Protein AF-A0A9N8H1B2-F1 (afdb_monomer)

Solvent-accessible surface area (backbone atoms only — not comparable to full-atom values): 50969 Å² total; per-residue (Å²): 136,89,80,89,84,84,81,86,82,78,91,89,82,91,74,93,82,87,76,90,69,51,58,67,57,31,48,57,51,44,46,71,74,45,97,59,49,72,87,73,62,52,70,80,64,40,52,79,67,37,38,49,48,55,55,42,52,51,38,49,47,43,42,77,52,65,53,62,36,88,89,74,76,40,64,62,52,51,68,57,53,35,50,29,53,55,44,52,54,53,48,51,35,70,77,45,45,83,39,84,91,28,72,90,45,79,64,67,46,71,71,53,57,51,49,47,37,56,49,32,32,58,44,36,27,62,73,64,73,48,82,52,51,64,73,63,60,41,33,42,59,45,52,34,28,67,61,76,46,85,82,65,51,89,66,63,96,82,68,88,57,99,76,51,56,67,66,56,49,65,76,52,23,42,50,60,50,25,52,54,34,51,76,70,65,37,35,59,64,40,35,56,51,45,50,22,25,62,32,32,30,54,38,35,34,58,49,60,42,31,60,85,54,47,40,62,39,88,83,63,43,31,41,36,31,59,47,45,41,79,90,76,72,40,71,33,60,30,47,46,53,73,34,65,80,45,60,69,69,8,57,38,32,27,47,43,48,18,21,44,78,66,38,53,39,49,66,61,70,76,41,59,68,48,81,85,38,74,47,30,60,46,64,43,30,61,52,55,81,40,65,86,48,53,48,67,54,36,25,48,50,47,21,48,58,58,39,73,76,47,60,78,92,54,33,74,29,50,34,28,52,7,32,25,44,4,38,48,50,56,35,75,64,31,93,83,37,51,71,68,27,49,33,33,32,43,56,56,88,78,94,47,79,66,54,63,58,47,73,70,40,74,71,44,37,45,25,43,39,30,49,76,27,59,43,88,49,30,86,57,76,54,56,69,49,55,58,64,65,39,45,70,43,94,48,75,93,68,30,44,59,75,84,38,50,59,43,31,49,56,57,41,30,53,77,64,47,68,51,53,35,85,91,79,15,78,38,34,66,49,51,50,35,18,52,27,41,43,38,28,44,37,49,62,47,35,78,73,58,40,70,82,30,70,68,49,45,48,51,26,51,12,32,30,73,28,69,77,20,98,39,64,65,58,18,46,54,46,41,45,52,48,6,53,52,43,44,50,50,39,44,60,64,47,68,57,84,66,82,64,85,71,85,81,61,67,63,59,62,56,45,52,55,52,48,51,53,48,48,52,51,50,51,56,45,54,51,48,50,49,52,50,50,50,52,51,49,53,54,50,52,53,50,53,51,49,53,54,48,54,54,50,49,52,53,50,52,52,49,52,52,51,52,50,52,50,51,51,52,53,52,51,49,61,55,58,78,64,64,82,88,83,88,83,88,87,90,84,92,85,85,88,86,90,83,86,86,85,82,79,82,89,88,86,86,88,86,86,83,83,88,82,91,90,84,91,83,89,82,89,82,89,79,89,81,89,84,82,88,89,84,88,86,86,88,87,90,85,86,80,88,87,84,87,84,81,88,87,90,80,88,87,87,89,86,90,78,86,86,88,89,86,80,86,84,90,79,78,90,78,70,75,58,64,61,56,58,51,59,64,66,56,74,74,70,81,76,73,89,63,92,69,53,51,66,61,49,42,53,49,52,56,49,52,40,50,78,67,58,52,76,82,46,66,48,92,50,70,52,45,58,52,48,23,48,50,48,31,50,75,77,54,79,53,53,69,93,47,37,68,34,40,38,54,38,51,42,55,54,60,19,55,38,44,61,64,56,48,50,48,34,78,74,40,56,67,93,81,32,64,67,36,41,56,50,51,54,49,39,55,50,50,56,53,47,56,51,51,77,72,43,67,76,95,68,76,71,85,58,95,84,63,80,54,44,56,50,48,48,14,63,54,43,66,75,67,66,40,65,64,56,47,68,74,41,43,56,57,77,85,50,91,82,71,86,47,18,76,64,54,79,55,58,60,70,55,49,57,55,48,77,66,42,97,82,46,95,88,118

Structure (mmCIF, N/CA/C/O backbone):
data_AF-A0A9N8H1B2-F1
#
_entry.id   AF-A0A9N8H1B2-F1
#
loop_
_atom_site.group_PDB
_atom_site.id
_atom_site.type_symbol
_atom_site.label_atom_id
_atom_site.label_alt_id
_atom_site.label_comp_id
_atom_site.label_asym_id
_atom_site.label_entity_id
_atom_site.label_seq_id
_atom_site.pdbx_PDB_ins_code
_atom_site.Cartn_x
_atom_site.Cartn_y
_atom_site.Cartn_z
_atom_site.occupancy
_atom_site.B_iso_or_equiv
_atom_site.auth_seq_id
_atom_site.auth_comp_id
_atom_site.auth_asym_id
_atom_site.auth_atom_id
_atom_site.pdbx_PDB_model_num
ATOM 1 N N . MET A 1 1 ? -23.765 -23.227 86.553 1.00 34.06 1 MET A N 1
ATOM 2 C CA . MET A 1 1 ? -24.134 -22.350 85.416 1.00 34.06 1 MET A CA 1
ATOM 3 C C . MET A 1 1 ? -23.977 -20.899 85.851 1.00 34.06 1 MET A C 1
ATOM 5 O O . MET A 1 1 ? -24.235 -20.661 87.026 1.00 34.06 1 MET A O 1
ATOM 9 N N . PRO A 1 2 ? -23.657 -19.951 84.951 1.00 39.94 2 PRO A N 1
ATOM 10 C CA . PRO A 1 2 ? -23.076 -20.122 83.613 1.00 39.94 2 PRO A CA 1
ATOM 11 C C . PRO A 1 2 ? -21.523 -19.983 83.625 1.00 39.94 2 PRO A C 1
ATOM 13 O O . PRO A 1 2 ? -20.992 -19.441 84.591 1.00 39.94 2 PRO A O 1
ATOM 16 N N . PRO A 1 3 ? -20.783 -20.491 82.614 1.00 45.81 3 PRO A N 1
ATOM 17 C CA . PRO A 1 3 ? -19.308 -20.498 82.612 1.00 45.81 3 PRO A CA 1
ATOM 18 C C . PRO A 1 3 ? -18.658 -19.894 81.340 1.00 45.81 3 PRO A C 1
ATOM 20 O O . PRO A 1 3 ? -19.357 -19.622 80.369 1.00 45.81 3 PRO A O 1
ATOM 23 N N . ASN A 1 4 ? -17.313 -19.885 81.303 1.00 31.20 4 ASN A N 1
ATOM 24 C CA . ASN A 1 4 ? -16.451 -19.895 80.096 1.00 31.20 4 ASN A CA 1
ATOM 25 C C . ASN A 1 4 ? -16.536 -18.653 79.159 1.00 31.20 4 ASN A C 1
ATOM 27 O O . ASN A 1 4 ? -17.455 -17.852 79.244 1.00 31.20 4 ASN A O 1
ATOM 31 N N . VAL A 1 5 ? -15.572 -18.360 78.272 1.00 30.78 5 VAL A N 1
ATOM 32 C CA . VAL A 1 5 ? -14.466 -19.153 77.683 1.00 30.78 5 VAL A CA 1
ATOM 33 C C . VAL A 1 5 ? -13.109 -18.439 77.850 1.00 30.78 5 VAL A C 1
ATOM 35 O O . VAL A 1 5 ? -13.044 -17.219 77.964 1.00 30.78 5 VAL A O 1
ATOM 38 N N . GLN A 1 6 ? -12.018 -19.211 77.879 1.00 30.09 6 GLN A N 1
ATOM 39 C CA . GLN A 1 6 ? -10.637 -18.731 78.025 1.00 30.09 6 GLN A CA 1
ATOM 40 C C . GLN A 1 6 ? -9.983 -18.315 76.687 1.00 30.09 6 GLN A C 1
ATOM 42 O O . GLN A 1 6 ? -10.408 -18.740 75.621 1.00 30.09 6 GLN A O 1
ATOM 47 N N . GLN A 1 7 ? -8.861 -17.589 76.795 1.00 28.14 7 GLN A N 1
ATOM 48 C CA . GLN A 1 7 ? -7.773 -17.475 75.803 1.00 28.14 7 GLN A CA 1
ATOM 49 C C . GLN A 1 7 ? -8.086 -16.850 74.424 1.00 28.14 7 GLN A C 1
ATOM 51 O O . GLN A 1 7 ? -8.522 -17.502 73.481 1.00 28.14 7 GLN A O 1
ATOM 56 N N . GLN A 1 8 ? -7.615 -15.609 74.251 1.00 32.97 8 GLN A N 1
ATOM 57 C CA . GLN A 1 8 ? -6.805 -15.299 73.062 1.00 32.97 8 GLN A CA 1
ATOM 58 C C . GLN A 1 8 ? -5.459 -16.047 73.167 1.00 32.97 8 GLN A C 1
ATOM 60 O O . GLN A 1 8 ? -5.020 -16.354 74.280 1.00 32.97 8 GLN A O 1
ATOM 65 N N . PRO A 1 9 ? -4.756 -16.271 72.044 1.00 34.06 9 PRO A N 1
ATOM 66 C CA . PRO A 1 9 ? -3.614 -15.379 71.822 1.00 34.06 9 PRO A CA 1
ATOM 67 C C . PRO A 1 9 ? -3.419 -14.897 70.371 1.00 34.06 9 PRO A C 1
ATOM 69 O O . PRO A 1 9 ? -3.592 -15.633 69.408 1.00 34.06 9 PRO A O 1
ATOM 72 N N . ASN A 1 10 ? -2.981 -13.641 70.267 1.00 25.81 10 ASN A N 1
ATOM 73 C CA . ASN A 1 10 ? -2.064 -13.061 69.277 1.00 25.81 10 ASN A CA 1
ATOM 74 C C . ASN A 1 10 ? -1.998 -13.635 67.844 1.00 25.81 10 ASN A C 1
ATOM 76 O O . ASN A 1 10 ? -1.335 -14.630 67.563 1.00 25.81 10 ASN A O 1
ATOM 80 N N . TRP A 1 11 ? -2.505 -12.830 66.905 1.00 30.84 11 TRP A N 1
ATOM 81 C CA . TRP A 1 11 ? -1.697 -12.178 65.859 1.00 30.84 11 TRP A CA 1
ATOM 82 C C . TRP A 1 11 ? -0.256 -12.701 65.640 1.00 30.84 11 TRP A C 1
ATOM 84 O O . TRP A 1 11 ? 0.581 -12.543 66.524 1.00 30.84 11 TRP A O 1
ATOM 94 N N . ILE A 1 12 ? 0.058 -13.147 64.410 1.00 29.94 12 ILE A N 1
ATOM 95 C CA . ILE A 1 12 ? 1.178 -12.683 63.541 1.00 29.94 12 ILE A CA 1
ATOM 96 C C . ILE A 1 12 ? 1.352 -13.647 62.344 1.00 29.94 12 ILE A C 1
ATOM 98 O O . ILE A 1 12 ? 1.910 -14.730 62.488 1.00 29.94 12 ILE A O 1
ATOM 102 N N . ARG A 1 13 ? 0.924 -13.235 61.137 1.00 26.48 13 ARG A N 1
ATOM 103 C CA . ARG A 1 13 ? 1.784 -12.893 59.970 1.00 26.48 13 ARG A CA 1
ATOM 104 C C . ARG A 1 13 ? 0.942 -12.614 58.719 1.00 26.48 13 ARG A C 1
ATOM 106 O O . ARG A 1 13 ? -0.141 -13.161 58.548 1.00 26.48 13 ARG A O 1
ATOM 113 N N . HIS A 1 14 ? 1.439 -11.733 57.852 1.00 38.72 14 HIS A N 1
ATOM 114 C CA . HIS A 1 14 ? 0.718 -11.296 56.655 1.00 38.72 14 HIS A CA 1
ATOM 115 C C . HIS A 1 14 ? 0.845 -12.291 55.493 1.00 38.72 14 HIS A C 1
ATOM 117 O O . HIS A 1 14 ? 1.953 -12.654 55.103 1.00 38.72 14 HIS A O 1
ATOM 123 N N . GLY A 1 15 ? -0.293 -12.627 54.884 1.00 25.06 15 GLY A N 1
ATOM 124 C CA . GLY A 1 15 ? -0.413 -13.123 53.510 1.00 25.06 15 GLY A CA 1
ATOM 125 C C . GLY A 1 15 ? -1.352 -12.201 52.720 1.00 25.06 15 GLY A C 1
ATOM 126 O O . GLY A 1 15 ? -2.245 -11.584 53.303 1.00 25.06 15 GLY A O 1
ATOM 127 N N . SER A 1 16 ? -1.140 -12.047 51.413 1.00 30.41 16 SER A N 1
ATOM 128 C CA . SER A 1 16 ? -1.886 -11.102 50.567 1.00 30.41 16 SER A CA 1
ATOM 129 C C . SER A 1 16 ? -3.365 -11.493 50.400 1.00 30.41 16 SER A C 1
ATOM 131 O O . SER A 1 16 ? -3.685 -12.511 49.794 1.00 30.41 16 SER A O 1
ATOM 133 N N . GLY A 1 17 ? -4.280 -10.671 50.928 1.00 31.50 17 GLY A N 1
ATOM 134 C CA . GLY A 1 17 ? -5.726 -10.948 50.935 1.00 31.50 17 GLY A CA 1
ATOM 135 C C . GLY A 1 17 ? -6.535 -10.336 49.776 1.00 31.50 17 GLY A C 1
ATOM 136 O O . GLY A 1 17 ? -5.986 -9.919 48.759 1.00 31.50 17 GLY A O 1
ATOM 137 N N . SER A 1 18 ? -7.855 -10.206 50.002 1.00 41.84 18 SER A N 1
ATOM 138 C CA . SER A 1 18 ? -8.884 -9.510 49.183 1.00 41.84 18 SER A CA 1
ATOM 139 C C . SER A 1 18 ? -9.698 -10.285 48.118 1.00 41.84 18 SER A C 1
ATOM 141 O O . SER A 1 18 ? -10.155 -9.697 47.140 1.00 41.84 18 SER A O 1
ATOM 143 N N . THR A 1 19 ? -10.017 -11.567 48.337 1.00 45.31 19 THR A N 1
ATOM 144 C CA . THR A 1 19 ? -11.093 -12.266 47.582 1.00 45.31 19 THR A CA 1
ATOM 145 C C . THR A 1 19 ? -12.466 -12.277 48.271 1.00 45.31 19 THR A C 1
ATOM 147 O O . THR A 1 19 ? -13.478 -12.266 47.578 1.00 45.31 19 THR A O 1
ATOM 150 N N . GLN A 1 20 ? -12.543 -12.261 49.607 1.00 50.50 20 GLN A N 1
ATOM 151 C CA . GLN A 1 20 ? -13.789 -12.577 50.340 1.00 50.50 20 GLN A CA 1
ATOM 152 C C . GLN A 1 20 ? -14.888 -11.488 50.356 1.00 50.50 20 GLN A C 1
ATOM 154 O O . GLN A 1 20 ? -16.023 -11.808 50.685 1.00 50.50 20 GLN A O 1
ATOM 159 N N . ASN A 1 21 ? -14.606 -10.238 49.962 1.00 69.38 21 ASN A N 1
ATOM 160 C CA . ASN A 1 21 ? -15.565 -9.114 50.062 1.00 69.38 21 ASN A CA 1
ATOM 161 C C . ASN A 1 21 ? -16.088 -8.585 48.707 1.00 69.38 21 ASN A C 1
ATOM 163 O O . ASN A 1 21 ? -16.615 -7.478 48.642 1.00 69.38 21 ASN A O 1
ATOM 167 N N . ILE A 1 22 ? -15.940 -9.336 47.609 1.00 86.69 22 ILE A N 1
ATOM 168 C CA . ILE A 1 22 ? -16.262 -8.833 46.257 1.00 86.69 22 ILE A CA 1
ATOM 169 C C . ILE A 1 22 ? -17.779 -8.769 45.993 1.00 86.69 22 ILE A C 1
ATOM 171 O O . ILE A 1 22 ? -18.259 -7.758 45.477 1.00 86.69 22 ILE A O 1
ATOM 175 N N . LEU A 1 23 ? -18.539 -9.812 46.355 1.00 90.31 23 LEU A N 1
ATOM 176 C CA . LEU A 1 23 ? -19.972 -9.913 46.035 1.00 90.31 23 LEU A CA 1
ATOM 177 C C . LEU A 1 23 ? -20.821 -8.768 46.635 1.00 90.31 23 LEU A C 1
ATOM 179 O O . LEU A 1 23 ? -21.550 -8.146 45.864 1.00 90.31 23 LEU A O 1
ATOM 183 N N . PRO A 1 24 ? -20.705 -8.389 47.929 1.00 92.56 24 PRO A N 1
ATOM 184 C CA . PRO A 1 24 ? -21.504 -7.291 48.484 1.00 92.56 24 PRO A CA 1
ATOM 185 C C . PRO A 1 24 ? -21.243 -5.946 47.791 1.00 92.56 24 PRO A C 1
ATOM 187 O O . PRO A 1 24 ? -22.174 -5.179 47.554 1.00 92.56 24 PRO A O 1
ATOM 190 N N . SER A 1 25 ? -19.991 -5.669 47.404 1.00 90.50 25 SER A N 1
ATOM 191 C CA . SER A 1 25 ? -19.640 -4.459 46.646 1.00 90.50 25 SER A CA 1
ATOM 192 C C . SER A 1 25 ? -20.222 -4.467 45.230 1.00 90.50 25 SER A C 1
ATOM 194 O O . SER A 1 25 ? -20.655 -3.427 44.735 1.00 90.50 25 SER A O 1
ATOM 196 N N . ALA A 1 26 ? -20.261 -5.636 44.584 1.00 92.31 26 ALA A N 1
ATOM 197 C CA . ALA A 1 26 ? -20.863 -5.800 43.267 1.00 92.31 26 ALA A CA 1
ATOM 198 C C . ALA A 1 26 ? -22.395 -5.633 43.316 1.00 92.31 26 ALA A C 1
ATOM 200 O O . ALA A 1 26 ? -22.948 -4.923 42.478 1.00 92.31 26 ALA A O 1
ATOM 201 N N . ILE A 1 27 ? -23.062 -6.200 44.330 1.00 95.25 27 ILE A N 1
ATOM 202 C CA . ILE A 1 27 ? -24.506 -6.037 44.578 1.00 95.25 27 ILE A CA 1
ATOM 203 C C . ILE A 1 27 ? -24.852 -4.568 44.851 1.00 95.25 27 ILE A C 1
ATOM 205 O O . ILE A 1 27 ? -25.755 -4.017 44.225 1.00 95.25 27 ILE A O 1
ATOM 209 N N . GLN A 1 28 ? -24.090 -3.886 45.714 1.00 93.38 28 GLN A N 1
ATOM 210 C CA . GLN A 1 28 ? -24.303 -2.463 45.997 1.00 93.38 28 GLN A CA 1
ATOM 211 C C . GLN A 1 28 ? -24.161 -1.594 44.733 1.00 93.38 28 GLN A C 1
ATOM 213 O O . GLN A 1 28 ? -24.918 -0.639 44.550 1.00 93.38 28 GLN A O 1
ATOM 218 N N . LEU A 1 29 ? -23.221 -1.926 43.839 1.00 92.00 29 LEU A N 1
ATOM 219 C CA . LEU A 1 29 ? -23.085 -1.244 42.551 1.00 92.00 29 LEU A CA 1
ATOM 220 C C . LEU A 1 29 ? -24.247 -1.566 41.596 1.00 92.00 29 LEU A C 1
ATOM 222 O O . LEU A 1 29 ? -24.738 -0.660 40.923 1.00 92.00 29 LEU A O 1
ATOM 226 N N . PHE A 1 30 ? -24.704 -2.820 41.554 1.00 95.38 30 PHE A N 1
ATOM 227 C CA . PHE A 1 30 ? -25.863 -3.242 40.763 1.00 95.38 30 PHE A CA 1
ATOM 228 C C . PHE A 1 30 ? -27.118 -2.467 41.173 1.00 95.38 30 PHE A C 1
ATOM 230 O O . PHE A 1 30 ? -27.703 -1.777 40.341 1.00 95.38 30 PHE A O 1
ATOM 237 N N . ASN A 1 31 ? -27.446 -2.460 42.466 1.00 95.06 31 ASN A N 1
ATOM 238 C CA . ASN A 1 31 ? -28.592 -1.740 43.032 1.00 95.06 31 ASN A CA 1
ATOM 239 C C . ASN A 1 31 ? -28.530 -0.217 42.821 1.00 95.06 31 ASN A C 1
ATOM 241 O O . ASN A 1 31 ? -29.560 0.451 42.844 1.00 95.06 31 ASN A O 1
ATOM 245 N N . ARG A 1 32 ? -27.332 0.350 42.620 1.00 92.81 32 ARG A N 1
ATOM 246 C CA . ARG A 1 32 ? -27.140 1.778 42.322 1.00 92.81 32 ARG A CA 1
ATOM 247 C C . ARG A 1 32 ? -27.320 2.120 40.838 1.00 92.81 32 ARG A C 1
ATOM 249 O O . ARG A 1 32 ? -27.633 3.267 40.526 1.00 92.81 32 ARG A O 1
ATOM 256 N N . LEU A 1 33 ? -27.068 1.176 39.930 1.00 91.12 33 LEU A N 1
ATOM 257 C CA . LEU A 1 33 ? -27.115 1.408 38.480 1.00 91.12 33 LEU A CA 1
ATOM 258 C C . LEU A 1 33 ? -28.386 0.860 37.817 1.00 91.12 33 LEU A C 1
ATOM 260 O O . LEU A 1 33 ? -28.828 1.421 36.813 1.00 91.12 33 LEU A O 1
ATOM 264 N N . MET A 1 34 ? -28.976 -0.209 38.348 1.00 93.38 34 MET A N 1
ATOM 265 C CA . MET A 1 34 ? -30.149 -0.885 37.788 1.00 93.38 34 MET A CA 1
ATOM 266 C C . MET A 1 34 ? -31.451 -0.384 38.424 1.00 93.38 34 MET A C 1
ATOM 268 O O . MET A 1 34 ? -31.458 0.132 39.535 1.00 93.38 34 MET A O 1
ATOM 272 N N . ALA A 1 35 ? -32.567 -0.522 37.703 1.00 87.50 35 ALA A N 1
ATOM 273 C CA . ALA A 1 35 ? -33.895 -0.135 38.200 1.00 87.50 35 ALA A CA 1
ATOM 274 C C . ALA A 1 35 ? -34.553 -1.210 39.094 1.00 87.50 35 ALA A C 1
ATOM 276 O O . ALA A 1 35 ? -35.557 -0.936 39.744 1.00 87.50 35 ALA A O 1
ATOM 277 N N . VAL A 1 36 ? -33.991 -2.422 39.112 1.00 89.50 36 VAL A N 1
ATOM 278 C CA . VAL A 1 36 ? -34.432 -3.568 39.918 1.00 89.50 36 VAL A CA 1
ATOM 279 C C . VAL A 1 36 ? -33.332 -3.874 40.931 1.00 89.50 36 VAL A C 1
ATOM 281 O O . VAL A 1 36 ? -32.156 -3.891 40.562 1.00 89.50 36 VAL A O 1
ATOM 284 N N . SER A 1 37 ? -33.696 -4.101 42.197 1.00 93.50 37 SER A N 1
ATOM 285 C CA . SER A 1 37 ? -32.732 -4.532 43.217 1.00 93.50 37 SER A CA 1
ATOM 286 C C . SER A 1 37 ? -32.387 -6.009 43.028 1.00 93.50 37 SER A C 1
ATOM 288 O O . SER A 1 37 ? -33.245 -6.833 42.715 1.00 93.50 37 SER A O 1
ATOM 290 N N . TYR A 1 38 ? -31.119 -6.339 43.229 1.00 94.00 38 TYR A N 1
ATOM 291 C CA . TYR A 1 38 ? -30.560 -7.673 43.060 1.00 94.00 38 TYR A CA 1
ATOM 292 C C . TYR A 1 38 ? -31.183 -8.701 44.017 1.00 94.00 38 TYR A C 1
ATOM 294 O O . TYR A 1 38 ? -31.412 -9.860 43.668 1.00 94.00 38 TYR A O 1
ATOM 302 N N . GLU A 1 39 ? -31.505 -8.267 45.234 1.00 92.94 39 GLU A N 1
ATOM 303 C CA . GLU A 1 39 ? -32.209 -9.050 46.247 1.00 92.94 39 GLU A CA 1
ATOM 304 C C . GLU A 1 39 ? -33.606 -9.451 45.755 1.00 92.94 39 GLU A C 1
ATOM 306 O O . GLU A 1 39 ? -34.021 -10.590 45.967 1.00 92.94 39 GLU A O 1
ATOM 311 N N . ASN A 1 40 ? -34.281 -8.554 45.031 1.00 92.88 40 ASN A N 1
ATOM 312 C CA . ASN A 1 40 ? -35.655 -8.715 44.554 1.00 92.88 40 ASN A CA 1
ATOM 313 C C . ASN A 1 40 ? -35.788 -9.461 43.212 1.00 92.88 40 ASN A C 1
ATOM 315 O O . ASN A 1 40 ? -36.915 -9.698 42.784 1.00 92.88 40 ASN A O 1
ATOM 319 N N . LEU A 1 41 ? -34.683 -9.833 42.550 1.00 92.44 41 LEU A N 1
ATOM 320 C CA . LEU A 1 41 ? -34.724 -10.612 41.305 1.00 92.44 41 LEU A CA 1
ATOM 321 C C . LEU A 1 41 ? -35.428 -11.963 41.516 1.00 92.44 41 LEU A C 1
ATOM 323 O O . LEU A 1 41 ? -35.093 -12.712 42.438 1.00 92.44 41 LEU A O 1
ATOM 327 N N . GLY A 1 42 ? -36.376 -12.283 40.636 1.00 91.94 42 GLY A N 1
ATOM 328 C CA . GLY A 1 42 ? -37.061 -13.569 40.560 1.00 91.94 42 GLY A CA 1
ATOM 329 C C . GLY A 1 42 ? -36.666 -14.385 39.327 1.00 91.94 42 GLY A C 1
ATOM 330 O O . GLY A 1 42 ? -35.867 -13.970 38.491 1.00 91.94 42 GLY A O 1
ATOM 331 N N . VAL A 1 43 ? -37.271 -15.569 39.183 1.00 87.88 43 VAL A N 1
ATOM 332 C CA . VAL A 1 43 ? -37.060 -16.447 38.012 1.00 87.88 43 VAL A CA 1
ATOM 333 C C . VAL A 1 43 ? -37.504 -15.766 36.709 1.00 87.88 43 VAL A C 1
ATOM 335 O O . VAL A 1 43 ? -36.832 -15.909 35.692 1.00 87.88 43 VAL A O 1
ATOM 338 N N . ALA A 1 44 ? -38.587 -14.982 36.751 1.00 86.94 44 ALA A N 1
ATOM 339 C CA . ALA A 1 44 ? -39.133 -14.280 35.587 1.00 86.94 44 ALA A CA 1
ATOM 340 C C . ALA A 1 44 ? -38.201 -13.181 35.037 1.00 86.94 44 ALA A C 1
ATOM 342 O O . ALA A 1 44 ? -38.182 -12.954 33.831 1.00 86.94 44 ALA A O 1
ATOM 343 N N . ASP A 1 45 ? -37.386 -12.542 35.885 1.00 87.62 45 ASP A N 1
ATOM 344 C CA . ASP A 1 45 ? -36.395 -11.533 35.465 1.00 87.62 45 ASP A CA 1
ATOM 345 C C . ASP A 1 45 ? -35.176 -12.153 34.755 1.00 87.62 45 ASP A C 1
ATOM 347 O O . ASP A 1 45 ? -34.329 -11.443 34.210 1.00 87.62 45 ASP A O 1
ATOM 351 N N . LEU A 1 46 ? -35.066 -13.485 34.789 1.00 88.62 46 LEU A N 1
ATOM 352 C CA . LEU A 1 46 ? -33.917 -14.259 34.326 1.00 88.62 46 LEU A CA 1
ATOM 353 C C . LEU A 1 46 ? -34.285 -15.290 33.244 1.00 88.62 46 LEU A C 1
ATOM 355 O O . LEU A 1 46 ? -33.405 -15.999 32.761 1.00 88.62 46 LEU A O 1
ATOM 359 N N . GLU A 1 47 ? -35.561 -15.395 32.858 1.00 84.75 47 GLU A N 1
ATOM 360 C CA . GLU A 1 47 ? -36.038 -16.421 31.927 1.00 84.75 47 GLU A CA 1
ATOM 361 C C . GLU A 1 47 ? -35.556 -16.168 30.483 1.00 84.75 47 GLU A C 1
ATOM 363 O O . GLU A 1 47 ? -35.688 -15.074 29.929 1.00 84.75 47 GLU A O 1
ATOM 368 N N . GLY A 1 48 ? -34.995 -17.203 29.849 1.00 83.69 48 GLY A N 1
ATOM 369 C CA . GLY A 1 48 ? -34.446 -17.116 28.493 1.00 83.69 48 GLY A CA 1
ATOM 370 C C . GLY A 1 48 ? -33.304 -16.100 28.379 1.00 83.69 48 GLY A C 1
ATOM 371 O O . GLY A 1 48 ? -32.364 -16.105 29.173 1.00 83.69 48 GLY A O 1
ATOM 372 N N . ASP A 1 49 ? -33.388 -15.215 27.384 1.00 86.06 49 ASP A N 1
ATOM 373 C CA . ASP A 1 49 ? -32.350 -14.215 27.102 1.00 86.06 49 ASP A CA 1
ATOM 374 C C . ASP A 1 49 ? -32.304 -13.078 28.155 1.00 86.06 49 ASP A C 1
ATOM 376 O O . ASP A 1 49 ? -31.356 -12.289 28.166 1.00 86.06 49 ASP A O 1
ATOM 380 N N . LEU A 1 50 ? -33.295 -12.979 29.058 1.00 86.75 50 LEU A N 1
ATOM 381 C CA . LEU A 1 50 ? -33.430 -11.859 30.003 1.00 86.75 50 LEU A CA 1
ATOM 382 C C . LEU A 1 50 ? -32.260 -11.755 30.985 1.00 86.75 50 LEU A C 1
ATOM 384 O O . LEU A 1 50 ? -31.779 -10.651 31.228 1.00 86.75 50 LEU A O 1
ATOM 388 N N . ALA A 1 51 ? -31.729 -12.875 31.484 1.00 87.94 51 ALA A N 1
ATOM 389 C CA . ALA A 1 51 ? -30.552 -12.847 32.353 1.00 87.94 51 ALA A CA 1
ATOM 390 C C . ALA A 1 51 ? -29.326 -12.253 31.634 1.00 87.94 51 ALA A C 1
ATOM 392 O O . ALA A 1 51 ? -28.615 -11.406 32.182 1.00 87.94 51 ALA A O 1
ATOM 393 N N . ILE A 1 52 ? -29.097 -12.668 30.383 1.00 89.56 52 ILE A N 1
ATOM 394 C CA . ILE A 1 52 ? -27.998 -12.176 29.541 1.00 89.56 52 ILE A CA 1
ATOM 395 C C . ILE A 1 52 ? -28.179 -10.677 29.286 1.00 89.56 52 ILE A C 1
ATOM 397 O O . ILE A 1 52 ? -27.222 -9.913 29.432 1.00 89.56 52 ILE A O 1
ATOM 401 N N . GLN A 1 53 ? -29.407 -10.244 28.984 1.00 89.62 53 GLN A N 1
ATOM 402 C CA . GLN A 1 53 ? -29.734 -8.832 28.816 1.00 89.62 53 GLN A CA 1
ATOM 403 C C . GLN A 1 53 ? -29.521 -8.028 30.109 1.00 89.62 53 GLN A C 1
ATOM 405 O O . GLN A 1 53 ? -28.914 -6.966 30.050 1.00 89.62 53 GLN A O 1
ATOM 410 N N . LEU A 1 54 ? -29.920 -8.537 31.278 1.00 93.75 54 LEU A N 1
ATOM 411 C CA . LEU A 1 54 ? -29.739 -7.877 32.577 1.00 93.75 54 LEU A CA 1
ATOM 412 C C . LEU A 1 54 ? -28.254 -7.595 32.878 1.00 93.75 54 LEU A C 1
ATOM 414 O O . LEU A 1 54 ? -27.890 -6.494 33.299 1.00 93.75 54 LEU A O 1
ATOM 418 N N . ILE A 1 55 ? -27.382 -8.574 32.616 1.00 95.00 55 ILE A N 1
ATOM 419 C CA . ILE A 1 55 ? -25.927 -8.438 32.780 1.00 95.00 55 ILE A CA 1
ATOM 420 C C . ILE A 1 55 ? -25.309 -7.546 31.688 1.00 95.00 55 ILE A C 1
ATOM 422 O O . ILE A 1 55 ? -24.381 -6.782 31.972 1.00 95.00 55 ILE A O 1
ATOM 426 N N . ALA A 1 56 ? -25.827 -7.588 30.457 1.00 90.06 56 ALA A N 1
ATOM 427 C CA . ALA A 1 56 ? -25.399 -6.699 29.379 1.00 90.06 56 ALA A CA 1
ATOM 428 C C . ALA A 1 56 ? -25.773 -5.233 29.661 1.00 90.06 56 ALA A C 1
ATOM 430 O O . ALA A 1 56 ? -24.908 -4.365 29.553 1.00 90.06 56 ALA A O 1
ATOM 431 N N . ASP A 1 57 ? -27.005 -4.960 30.092 1.00 93.06 57 ASP A N 1
ATOM 432 C CA . ASP A 1 57 ? -27.506 -3.629 30.446 1.00 93.06 57 ASP A CA 1
ATOM 433 C C . ASP A 1 57 ? -26.745 -3.049 31.646 1.00 93.06 57 ASP A C 1
ATOM 435 O O . ASP A 1 57 ? -26.362 -1.878 31.624 1.00 93.06 57 ASP A O 1
ATOM 439 N N . PHE A 1 58 ? -26.428 -3.866 32.658 1.00 94.00 58 PHE A N 1
ATOM 440 C CA . PHE A 1 58 ? -25.541 -3.463 33.754 1.00 94.00 58 PHE A CA 1
ATOM 441 C C . PHE A 1 58 ? -24.142 -3.073 33.242 1.00 94.00 58 PHE A C 1
ATOM 443 O O . PHE A 1 58 ? -23.627 -2.007 33.589 1.00 94.00 58 PHE A O 1
ATOM 450 N N . GLY A 1 59 ? -23.558 -3.873 32.342 1.00 90.19 59 GLY A N 1
ATOM 451 C CA . GLY A 1 59 ? -22.289 -3.555 31.679 1.00 90.19 59 GLY A CA 1
ATOM 452 C C . GLY A 1 59 ? -22.342 -2.280 30.823 1.00 90.19 59 GLY A C 1
ATOM 453 O O . GLY A 1 59 ? -21.398 -1.490 30.837 1.00 90.19 59 GLY A O 1
ATOM 454 N N . VAL A 1 60 ? -23.451 -2.031 30.120 1.00 88.06 60 VAL A N 1
ATOM 455 C CA . VAL A 1 60 ? -23.685 -0.803 29.340 1.00 88.06 60 VAL A CA 1
ATOM 456 C C . VAL A 1 60 ? -23.813 0.415 30.256 1.00 88.06 60 VAL A C 1
ATOM 458 O O . VAL A 1 60 ? -23.232 1.456 29.953 1.00 88.06 60 VAL A O 1
ATOM 461 N N . ARG A 1 61 ? -24.496 0.301 31.402 1.00 90.56 61 ARG A N 1
ATOM 462 C CA . ARG A 1 61 ? -24.604 1.394 32.386 1.00 90.56 61 ARG A CA 1
ATOM 463 C C . ARG A 1 61 ? -23.266 1.716 33.049 1.00 90.56 61 ARG A C 1
ATOM 465 O O . ARG A 1 61 ? -22.951 2.894 33.190 1.00 90.56 61 ARG A O 1
ATOM 472 N N . ILE A 1 62 ? -22.452 0.704 33.365 1.00 88.88 62 ILE A N 1
ATOM 473 C CA . ILE A 1 62 ? -21.061 0.888 33.815 1.00 88.88 62 ILE A CA 1
ATOM 474 C C . ILE A 1 62 ? -20.238 1.664 32.774 1.00 88.88 62 ILE A C 1
ATOM 476 O O . ILE A 1 62 ? -19.450 2.527 33.142 1.00 88.88 62 ILE A O 1
ATOM 480 N N . VAL A 1 63 ? -20.415 1.381 31.481 1.00 81.44 63 VAL A N 1
ATOM 481 C CA . VAL A 1 63 ? -19.698 2.077 30.397 1.00 81.44 63 VAL A CA 1
ATOM 482 C C . VAL A 1 63 ? -20.203 3.504 30.182 1.00 81.44 63 VAL A C 1
ATOM 484 O O . VAL A 1 63 ? -19.396 4.402 29.963 1.00 81.44 63 VAL A O 1
ATOM 487 N N . GLY A 1 64 ? -21.521 3.716 30.216 1.00 82.38 64 GLY A N 1
ATOM 488 C CA . GLY A 1 64 ? -22.139 5.024 29.980 1.00 82.38 64 GLY A CA 1
ATOM 489 C C . GLY A 1 64 ? -21.981 6.006 31.144 1.00 82.38 64 GLY A C 1
ATOM 490 O O . GLY A 1 64 ? -22.022 7.214 30.928 1.00 82.38 64 GLY A O 1
ATOM 491 N N . ASN A 1 65 ? -21.784 5.505 32.365 1.00 84.75 65 ASN A N 1
ATOM 492 C CA . ASN A 1 65 ? -21.483 6.310 33.545 1.00 84.75 65 ASN A CA 1
ATOM 493 C C . ASN A 1 65 ? -20.472 5.569 34.446 1.00 84.75 65 ASN A C 1
ATOM 495 O O . ASN A 1 65 ? -20.888 4.892 35.394 1.00 84.75 65 ASN A O 1
ATOM 499 N N . PRO A 1 66 ? -19.157 5.660 34.145 1.00 83.81 66 PRO A N 1
ATOM 500 C CA . PRO A 1 66 ? -18.101 4.964 34.876 1.00 83.81 66 PRO A CA 1
ATOM 501 C C . PRO A 1 66 ? -18.173 5.207 36.391 1.00 83.81 66 PRO A C 1
ATOM 503 O O . PRO A 1 66 ? -17.934 6.327 36.853 1.00 83.81 66 PRO A O 1
ATOM 506 N N . PRO A 1 67 ? -18.502 4.182 37.197 1.00 84.75 67 PRO A N 1
ATOM 507 C CA . PRO A 1 67 ? -18.771 4.386 38.610 1.00 84.75 67 PRO A CA 1
ATOM 508 C C . PRO A 1 67 ? -17.496 4.764 39.365 1.00 84.75 67 PRO A C 1
ATOM 510 O O . PRO A 1 67 ? -16.424 4.194 39.152 1.00 84.75 67 PRO A O 1
ATOM 513 N N . ILE A 1 68 ? -17.631 5.721 40.282 1.00 84.88 68 ILE A N 1
ATOM 514 C CA . ILE A 1 68 ? -16.542 6.223 41.124 1.00 84.88 68 ILE A CA 1
ATOM 515 C C . ILE A 1 68 ? -16.502 5.427 42.431 1.00 84.88 68 ILE A C 1
ATOM 517 O O . ILE A 1 68 ? -17.521 5.282 43.113 1.00 84.88 68 ILE A O 1
ATOM 521 N N . SER A 1 69 ? -15.316 4.933 42.784 1.00 80.69 69 SER A N 1
ATOM 522 C CA . SER A 1 69 ? -15.043 4.270 44.057 1.00 80.69 69 SER A CA 1
ATOM 523 C C . SER A 1 69 ? -15.113 5.277 45.213 1.00 80.69 69 SER A C 1
ATOM 525 O O . SER A 1 69 ? -14.383 6.275 45.188 1.00 80.69 69 SER A O 1
ATOM 527 N N . PRO A 1 70 ? -15.927 5.028 46.257 1.00 74.81 70 PRO A N 1
ATOM 528 C CA . PRO A 1 70 ? -16.103 5.968 47.363 1.00 74.81 70 PRO A CA 1
ATOM 529 C C . PRO A 1 70 ? -14.858 6.105 48.252 1.00 74.81 70 PRO A C 1
ATOM 531 O O . PRO A 1 70 ? -14.735 7.097 48.959 1.00 74.81 70 PRO A O 1
ATOM 534 N N . SER A 1 71 ? -13.927 5.142 48.221 1.00 79.06 71 SER A N 1
ATOM 535 C CA . SER A 1 71 ? -12.709 5.166 49.046 1.00 79.06 71 SER A CA 1
ATOM 536 C C . SER A 1 71 ? -11.530 5.903 48.406 1.00 79.06 71 SER A C 1
ATOM 538 O O . SER A 1 71 ? -10.666 6.400 49.121 1.00 79.06 71 SER A O 1
ATOM 540 N N . SER A 1 72 ? -11.472 5.974 47.072 1.00 79.56 72 SER A N 1
ATOM 541 C CA . SER A 1 72 ? -10.369 6.610 46.332 1.00 79.56 72 SER A CA 1
ATOM 542 C C . SER A 1 72 ? -10.785 7.851 45.542 1.00 79.56 72 SER A C 1
ATOM 544 O O . SER A 1 72 ? -9.920 8.526 44.987 1.00 79.56 72 SER A O 1
ATOM 546 N N . ASN A 1 73 ? -12.092 8.132 45.456 1.00 81.81 73 ASN A N 1
ATOM 547 C CA . ASN A 1 73 ? -12.697 9.161 44.605 1.00 81.81 73 ASN A CA 1
ATOM 548 C C . ASN A 1 73 ? -12.202 9.117 43.141 1.00 81.81 73 ASN A C 1
ATOM 550 O O . ASN A 1 73 ? -12.041 10.140 42.478 1.00 81.81 73 ASN A O 1
ATOM 554 N N . ARG A 1 74 ? -11.927 7.905 42.641 1.00 78.38 74 ARG A N 1
ATOM 555 C CA . ARG A 1 74 ? -11.524 7.618 41.257 1.00 78.38 74 ARG A CA 1
ATOM 556 C C . ARG A 1 74 ? -12.463 6.572 40.647 1.00 78.38 74 ARG A C 1
ATOM 558 O O . ARG A 1 74 ? -13.006 5.760 41.400 1.00 78.38 74 ARG A O 1
ATOM 565 N N . PRO A 1 75 ? -12.648 6.549 39.317 1.00 81.44 75 PRO A N 1
ATOM 566 C CA . PRO A 1 75 ? -13.370 5.477 38.638 1.00 81.44 75 PRO A CA 1
ATOM 567 C C . PRO A 1 75 ? -12.842 4.087 39.019 1.00 81.44 75 PRO A C 1
ATOM 569 O O . PRO A 1 75 ? -11.639 3.913 39.225 1.00 81.44 75 PRO A O 1
ATOM 572 N N . TYR A 1 76 ? -13.721 3.087 39.100 1.00 80.81 76 TYR A N 1
ATOM 573 C CA . TYR A 1 76 ? -13.286 1.704 39.304 1.00 80.81 76 TYR A CA 1
ATOM 574 C C . TYR A 1 76 ? -12.466 1.202 38.102 1.00 80.81 76 TYR A C 1
ATOM 576 O O . TYR A 1 76 ? -12.874 1.336 36.945 1.00 80.81 76 TYR A O 1
ATOM 584 N N . ALA A 1 77 ? -11.331 0.558 38.388 1.00 82.38 77 ALA A N 1
ATOM 585 C CA . ALA A 1 77 ? -10.500 -0.095 37.381 1.00 82.38 77 ALA A CA 1
ATOM 586 C C . ALA A 1 77 ? -11.298 -1.146 36.587 1.00 82.38 77 ALA A C 1
ATOM 588 O O . ALA A 1 77 ? -12.127 -1.878 37.142 1.00 82.38 77 ALA A O 1
ATOM 589 N N . ALA A 1 78 ? -11.010 -1.274 35.288 1.00 82.50 78 ALA A N 1
ATOM 590 C CA . ALA A 1 78 ? -11.724 -2.195 34.398 1.00 82.50 78 ALA A CA 1
ATOM 591 C C . ALA A 1 78 ? -11.620 -3.670 34.843 1.00 82.50 78 ALA A C 1
ATOM 593 O O . ALA A 1 78 ? -12.541 -4.454 34.617 1.00 82.50 78 ALA A O 1
ATOM 594 N N . SER A 1 79 ? -10.530 -4.039 35.524 1.00 85.25 79 SER A N 1
ATOM 595 C CA . SER A 1 79 ? -10.323 -5.356 36.141 1.00 85.25 79 SER A CA 1
ATOM 596 C C . SER A 1 79 ? -11.254 -5.610 37.336 1.00 85.25 79 SER A C 1
ATOM 598 O O . SER A 1 79 ? -11.789 -6.710 37.467 1.00 85.25 79 SER A O 1
ATOM 600 N N . THR A 1 80 ? -11.502 -4.600 38.174 1.00 88.25 80 THR A N 1
ATOM 601 C CA . THR A 1 80 ? -12.454 -4.669 39.295 1.00 88.25 80 THR A CA 1
ATOM 602 C C . THR A 1 80 ? -13.888 -4.765 38.788 1.00 88.25 80 THR A C 1
ATOM 604 O O . THR A 1 80 ? -14.634 -5.631 39.234 1.00 88.25 80 THR A O 1
ATOM 607 N N . LEU A 1 81 ? -14.254 -3.947 37.796 1.00 89.25 81 LEU A N 1
ATOM 608 C CA . LEU A 1 81 ? -15.580 -3.996 37.172 1.00 89.25 81 LEU A CA 1
ATOM 609 C C . LEU A 1 81 ? -15.829 -5.340 36.480 1.00 89.25 81 LEU A C 1
ATOM 611 O O . LEU A 1 81 ? -16.897 -5.927 36.648 1.00 89.25 81 LEU A O 1
ATOM 615 N N . LYS A 1 82 ? -14.825 -5.878 35.771 1.00 91.25 82 LYS A N 1
ATOM 616 C CA . LYS A 1 82 ? -14.876 -7.238 35.225 1.00 91.25 82 LYS A CA 1
ATOM 617 C C . LYS A 1 82 ? -15.152 -8.270 36.334 1.00 91.25 82 LYS A C 1
ATOM 619 O O . LYS A 1 82 ? -16.107 -9.030 36.201 1.00 91.25 82 LYS A O 1
ATOM 624 N N . LYS A 1 83 ? -14.391 -8.248 37.438 1.00 92.12 83 LYS A N 1
ATOM 625 C CA . LYS A 1 83 ? -14.611 -9.151 38.584 1.00 92.12 83 LYS A CA 1
ATOM 626 C C . LYS A 1 83 ? -16.008 -9.011 39.191 1.00 92.12 83 LYS A C 1
ATOM 628 O O . LYS A 1 83 ? -16.581 -10.021 39.581 1.00 92.12 83 LYS A O 1
ATOM 633 N N . TYR A 1 84 ? -16.564 -7.801 39.277 1.00 93.88 84 TYR A N 1
ATOM 634 C CA . TYR A 1 84 ? -17.922 -7.586 39.794 1.00 93.88 84 TYR A CA 1
ATOM 635 C C . TYR A 1 84 ? -18.971 -8.264 38.901 1.00 93.88 84 TYR A C 1
ATOM 637 O O . TYR A 1 84 ? -19.806 -9.005 39.410 1.00 93.88 84 TYR A O 1
ATOM 645 N N . VAL A 1 85 ? -18.883 -8.097 37.577 1.00 93.94 85 VAL A N 1
ATOM 646 C CA . VAL A 1 85 ? -19.788 -8.763 36.623 1.00 93.94 85 VAL A CA 1
ATOM 647 C C . VAL A 1 85 ? -19.627 -10.289 36.640 1.00 93.94 85 VAL A C 1
ATOM 649 O O . VAL A 1 85 ? -20.627 -11.000 36.650 1.00 93.94 85 VAL A O 1
ATOM 652 N N . GLU A 1 86 ? -18.396 -1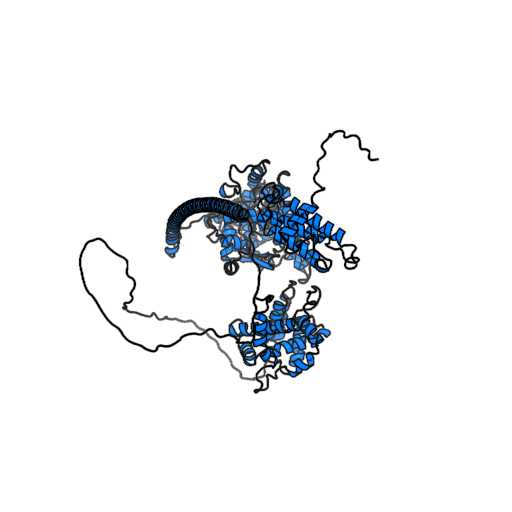0.809 36.697 1.00 94.19 86 GLU A N 1
ATOM 653 C CA . GLU A 1 86 ? -18.148 -12.256 36.825 1.00 94.19 86 GLU A CA 1
ATOM 654 C C . GLU A 1 86 ? -18.706 -12.826 38.139 1.00 94.19 86 GLU A C 1
ATOM 656 O O . GLU A 1 86 ? -19.278 -13.914 38.141 1.00 94.19 86 GLU A O 1
ATOM 661 N N . THR A 1 87 ? -18.585 -12.079 39.242 1.00 94.88 87 THR A N 1
ATOM 662 C CA . THR A 1 87 ? -19.076 -12.487 40.569 1.00 94.88 87 THR A CA 1
ATOM 663 C C . THR A 1 87 ? -20.604 -12.497 40.624 1.00 94.88 87 THR A C 1
ATOM 665 O O . THR A 1 87 ? -21.180 -13.469 41.101 1.00 94.88 87 THR A O 1
ATOM 668 N N . LEU A 1 88 ? -21.268 -11.468 40.084 1.00 95.38 88 LEU A N 1
ATOM 669 C CA . LEU A 1 88 ? -22.734 -11.411 39.999 1.00 95.38 88 LEU A CA 1
ATOM 670 C C . LEU A 1 88 ? -23.288 -12.511 39.086 1.00 95.38 88 LEU A C 1
ATOM 672 O O . LEU A 1 88 ? -24.262 -13.165 39.436 1.00 95.38 88 LEU A O 1
ATOM 676 N N . ALA A 1 89 ? -22.650 -12.773 37.940 1.00 94.69 89 ALA A N 1
ATOM 677 C CA . ALA A 1 89 ? -23.081 -13.856 37.059 1.00 94.69 89 ALA A CA 1
ATOM 678 C C . ALA A 1 89 ? -22.949 -15.239 37.727 1.00 94.69 89 ALA A C 1
ATOM 680 O O . ALA A 1 89 ? -23.839 -16.076 37.585 1.00 94.69 89 ALA A O 1
ATOM 681 N N . LEU A 1 90 ? -21.870 -15.473 38.483 1.00 94.62 90 LEU A N 1
ATOM 682 C CA . LEU A 1 90 ? -21.676 -16.706 39.252 1.00 94.62 90 LEU A CA 1
ATOM 683 C C . LEU A 1 90 ? -22.694 -16.850 40.397 1.00 94.62 90 LEU A C 1
ATOM 685 O O . LEU A 1 90 ? -23.216 -17.944 40.616 1.00 94.62 90 LEU A O 1
ATOM 689 N N . ASP A 1 91 ? -23.001 -15.764 41.104 1.00 95.38 91 ASP A N 1
ATOM 690 C CA . ASP A 1 91 ? -23.983 -15.766 42.191 1.00 95.38 91 ASP A CA 1
ATOM 691 C C . ASP A 1 91 ? -25.413 -15.992 41.669 1.00 95.38 91 ASP A C 1
ATOM 693 O O . ASP A 1 91 ? -26.100 -16.878 42.171 1.00 95.38 91 ASP A O 1
ATOM 697 N N . LEU A 1 92 ? -25.824 -15.333 40.576 1.00 94.81 92 LEU A N 1
ATOM 698 C CA . LEU A 1 92 ? -27.106 -15.611 39.909 1.00 94.81 92 LEU A CA 1
ATOM 699 C C . LEU A 1 92 ? -27.221 -17.080 39.467 1.00 94.81 92 LEU A C 1
ATOM 701 O O . LEU A 1 92 ? -28.249 -17.714 39.711 1.00 94.81 92 LEU A O 1
ATOM 705 N N . ARG A 1 93 ? -26.164 -17.668 38.887 1.00 94.31 93 ARG A N 1
ATOM 706 C CA . ARG A 1 93 ? -26.150 -19.113 38.588 1.00 94.31 93 ARG A CA 1
ATOM 707 C C . ARG A 1 93 ? -26.300 -19.976 39.836 1.00 94.31 93 ARG A C 1
ATOM 709 O O . ARG A 1 93 ? -27.009 -20.974 39.788 1.00 94.31 93 ARG A O 1
ATOM 716 N N . THR A 1 94 ? -25.660 -19.600 40.938 1.00 93.94 94 THR A N 1
ATOM 717 C CA . THR A 1 94 ? -25.713 -20.357 42.199 1.00 93.94 94 THR A CA 1
ATOM 718 C C . THR A 1 94 ? -27.093 -20.256 42.859 1.00 93.94 94 THR A C 1
ATOM 720 O O . THR A 1 94 ? -27.603 -21.245 43.378 1.00 93.94 94 THR A O 1
ATOM 723 N N . ARG A 1 95 ? -27.726 -19.079 42.791 1.00 93.56 95 ARG A N 1
ATOM 724 C CA . ARG A 1 95 ? -29.030 -18.771 43.393 1.00 93.56 95 ARG A CA 1
ATOM 725 C C . ARG A 1 95 ? -30.221 -19.318 42.596 1.00 93.56 95 ARG A C 1
ATOM 727 O O . ARG A 1 95 ? -31.237 -19.656 43.201 1.00 93.56 95 ARG A O 1
ATOM 734 N N . PHE A 1 96 ? -30.112 -19.408 41.267 1.00 93.31 96 PHE A N 1
ATOM 735 C CA . PHE A 1 96 ? -31.233 -19.782 40.392 1.00 93.31 96 PHE A CA 1
ATOM 736 C C . PHE A 1 96 ? -31.004 -21.032 39.531 1.00 93.31 96 PHE A C 1
ATOM 738 O O . PHE A 1 96 ? -31.984 -21.626 39.099 1.00 93.31 96 PHE A O 1
ATOM 745 N N . GLY A 1 97 ? -29.769 -21.487 39.296 1.00 88.25 97 GLY A N 1
ATOM 746 C CA . GLY A 1 97 ? -29.473 -22.580 38.352 1.00 88.25 97 GLY A CA 1
ATOM 747 C C . GLY A 1 97 ? -30.075 -23.951 38.699 1.00 88.25 97 GLY A C 1
ATOM 748 O O . GLY A 1 97 ? -30.149 -24.819 37.836 1.00 88.25 97 GLY A O 1
ATOM 749 N N . THR A 1 98 ? -30.540 -24.148 39.936 1.00 90.62 98 THR A N 1
ATOM 750 C CA . THR A 1 98 ? -31.262 -25.354 40.385 1.00 90.62 98 THR A CA 1
ATOM 751 C C . THR A 1 98 ? -32.784 -25.270 40.206 1.00 90.62 98 THR A C 1
ATOM 753 O O . THR A 1 98 ? -33.480 -26.258 40.439 1.00 90.62 98 THR A O 1
ATOM 756 N N . GLN A 1 99 ? -33.326 -24.116 39.801 1.00 90.44 99 GLN A N 1
ATOM 757 C CA . GLN A 1 99 ? -34.761 -23.933 39.568 1.00 90.44 99 GLN A CA 1
ATOM 758 C C . GLN A 1 99 ? -35.220 -24.708 38.316 1.00 90.44 99 GLN A C 1
ATOM 760 O O . GLN A 1 99 ? -34.484 -24.743 37.325 1.00 90.44 99 GLN A O 1
ATOM 765 N N . PRO A 1 100 ? -36.458 -25.249 38.283 1.00 87.44 100 PRO A N 1
ATOM 766 C CA . PRO A 1 100 ? -36.960 -26.044 37.156 1.00 87.44 100 PRO A CA 1
ATOM 767 C C . PRO A 1 100 ? -36.851 -25.373 35.777 1.00 87.44 100 PRO A C 1
ATOM 769 O O . PRO A 1 100 ? -36.640 -26.063 34.782 1.00 87.44 100 PRO A O 1
ATOM 772 N N . ALA A 1 101 ? -36.939 -24.039 35.720 1.00 81.94 101 ALA A N 1
ATOM 773 C CA . ALA A 1 101 ? -36.804 -23.253 34.491 1.00 81.94 101 ALA A CA 1
ATOM 774 C C . ALA A 1 101 ? -35.407 -23.340 33.835 1.00 81.94 101 ALA A C 1
ATOM 776 O O . ALA A 1 101 ? -35.292 -23.149 32.626 1.00 81.94 101 ALA A O 1
ATOM 777 N N . PHE A 1 102 ? -34.355 -23.647 34.605 1.00 86.75 102 PHE A N 1
ATOM 778 C CA . PHE A 1 102 ? -32.960 -23.610 34.144 1.00 86.75 102 PHE A CA 1
ATOM 779 C C . PHE A 1 102 ? -32.273 -24.985 34.111 1.00 86.75 102 PHE A C 1
ATOM 781 O O . PHE A 1 102 ? -31.164 -25.093 33.597 1.00 86.75 102 PHE A O 1
ATOM 788 N N . LEU A 1 103 ? -32.937 -26.065 34.547 1.00 83.25 103 LEU A N 1
ATOM 789 C CA . LEU A 1 103 ? -32.367 -27.428 34.554 1.00 83.25 103 LEU A CA 1
ATOM 790 C C . LEU A 1 103 ? -31.862 -27.923 33.181 1.00 83.25 103 LEU A C 1
ATOM 792 O O . LEU A 1 103 ? -31.033 -28.826 33.130 1.00 83.25 103 LEU A O 1
ATOM 796 N N . ASN A 1 104 ? -32.353 -27.343 32.079 1.00 82.44 104 ASN A N 1
ATOM 797 C CA . ASN A 1 104 ? -31.973 -27.694 30.705 1.00 82.44 104 ASN A CA 1
ATOM 798 C C . ASN A 1 104 ? -31.296 -26.539 29.930 1.00 82.44 104 ASN A C 1
ATOM 800 O O . ASN A 1 104 ? -31.120 -26.647 28.717 1.00 82.44 104 ASN A O 1
ATOM 804 N N . VAL A 1 105 ? -30.952 -25.421 30.587 1.00 82.12 105 VAL A N 1
ATOM 805 C CA . VAL A 1 105 ? -30.408 -24.208 29.942 1.00 82.12 105 VAL A CA 1
ATOM 806 C C . VAL A 1 105 ? -29.317 -23.593 30.825 1.00 82.12 105 VAL A C 1
ATOM 808 O O . VAL A 1 105 ? -29.594 -23.209 31.957 1.00 82.12 105 VAL A O 1
ATOM 811 N N . GLU A 1 106 ? -28.083 -23.451 30.319 1.00 85.25 106 GLU A N 1
ATOM 812 C CA . GLU A 1 106 ? -27.004 -22.777 31.065 1.00 85.25 106 GLU A CA 1
ATOM 813 C C . GLU A 1 106 ? -27.366 -21.300 31.290 1.00 85.25 106 GLU A C 1
ATOM 815 O O . GLU A 1 106 ? -27.254 -20.468 30.390 1.00 85.25 106 GLU A O 1
ATOM 820 N N . LEU A 1 107 ? -27.794 -20.969 32.510 1.00 86.94 107 LEU A N 1
ATOM 821 C CA . LEU A 1 107 ? -28.049 -19.595 32.922 1.00 86.94 107 LEU A CA 1
ATOM 822 C C . LEU A 1 107 ? -26.747 -18.779 32.819 1.00 86.94 107 LEU A C 1
ATOM 824 O O . LEU A 1 107 ? -25.738 -19.124 33.433 1.00 86.94 107 LEU A O 1
ATOM 828 N N . LEU A 1 108 ? -26.773 -17.681 32.054 1.00 88.56 108 LEU A N 1
ATOM 829 C CA . LEU A 1 108 ? -25.622 -16.796 31.801 1.00 88.56 108 LEU A CA 1
ATOM 830 C C . LEU A 1 108 ? -24.365 -17.528 31.275 1.00 88.56 108 LEU A C 1
ATOM 832 O O . LEU A 1 108 ? -23.382 -17.624 32.018 1.00 88.56 108 LEU A O 1
ATOM 836 N N . PRO A 1 109 ? -24.327 -18.011 30.018 1.00 90.44 109 PRO A N 1
ATOM 837 C CA . PRO A 1 109 ? -23.214 -18.816 29.509 1.00 90.44 109 PRO A CA 1
ATOM 838 C C . PRO A 1 109 ? -21.825 -18.170 29.645 1.00 90.44 109 PRO A C 1
ATOM 840 O O . PRO A 1 109 ? -21.638 -16.970 29.409 1.00 90.44 109 PRO A O 1
ATOM 843 N N . HIS A 1 110 ? -20.809 -18.955 30.026 1.00 90.19 110 HIS A N 1
ATOM 844 C CA . HIS A 1 110 ? -19.462 -18.425 30.326 1.00 90.19 110 HIS A CA 1
ATOM 845 C C . HIS A 1 110 ? -18.805 -17.646 29.171 1.00 90.19 110 HIS A C 1
ATOM 847 O O . HIS A 1 110 ? -18.080 -16.676 29.411 1.00 90.19 110 HIS A O 1
ATOM 853 N N . ASN A 1 111 ? -19.028 -18.053 27.923 1.00 88.25 111 ASN A N 1
ATOM 854 C CA . ASN A 1 111 ? -18.550 -17.364 26.720 1.00 88.25 111 ASN A CA 1
ATOM 855 C C . ASN A 1 111 ? -19.191 -15.974 26.548 1.00 88.25 111 ASN A C 1
ATOM 857 O O . ASN A 1 111 ? -18.526 -15.037 26.097 1.00 88.25 111 ASN A O 1
ATOM 861 N N . GLU A 1 112 ? -20.454 -15.815 26.939 1.00 90.06 112 GLU A N 1
ATOM 862 C CA . GLU A 1 112 ? -21.188 -14.555 26.810 1.00 90.06 112 GLU A CA 1
ATOM 863 C C . GLU A 1 112 ? -20.824 -13.577 27.924 1.00 90.06 112 GLU A C 1
ATOM 865 O O . GLU A 1 112 ? -20.485 -12.432 27.630 1.00 90.06 112 GLU A O 1
ATOM 870 N N . VAL A 1 113 ? -20.719 -14.036 29.177 1.00 90.69 113 VAL A N 1
ATOM 871 C CA . VAL A 1 113 ? -20.203 -13.216 30.294 1.00 90.69 113 VAL A CA 1
ATOM 872 C C . VAL A 1 113 ? -18.770 -12.734 30.011 1.00 90.69 113 VAL A C 1
ATOM 874 O O . VAL A 1 113 ? -18.442 -11.564 30.233 1.00 90.69 113 VAL A O 1
ATOM 877 N N . ASN A 1 114 ? -17.916 -13.586 29.430 1.00 89.06 114 ASN A N 1
ATOM 878 C CA . ASN A 1 114 ? -16.586 -13.179 28.958 1.00 89.06 114 ASN A CA 1
ATOM 879 C C . ASN A 1 114 ? -16.645 -12.148 27.816 1.00 89.06 114 ASN A C 1
ATOM 881 O O . ASN A 1 114 ? -15.805 -11.251 27.754 1.00 89.06 114 ASN A O 1
ATOM 885 N N . THR A 1 115 ? -17.636 -12.234 26.926 1.00 87.44 115 THR A N 1
ATOM 886 C CA . THR A 1 115 ? -17.819 -11.277 25.823 1.00 87.44 115 THR A CA 1
ATOM 887 C C . THR A 1 115 ? -18.313 -9.920 26.333 1.00 87.44 115 THR A C 1
ATOM 889 O O . THR A 1 115 ? -17.749 -8.887 25.960 1.00 87.44 115 THR A O 1
ATOM 892 N N . ILE A 1 116 ? -19.299 -9.908 27.236 1.00 87.56 116 ILE A N 1
ATOM 893 C CA . ILE A 1 116 ? -19.822 -8.703 27.895 1.00 87.56 116 ILE A CA 1
ATOM 894 C C . ILE A 1 116 ? -18.700 -8.010 28.673 1.00 87.56 116 ILE A C 1
ATOM 896 O O . ILE A 1 116 ? -18.418 -6.838 28.422 1.00 87.56 116 ILE A O 1
ATOM 900 N N . THR A 1 117 ? -17.980 -8.730 29.541 1.00 91.06 117 THR A N 1
ATOM 901 C CA . THR A 1 117 ? -16.879 -8.144 30.328 1.00 91.06 117 THR A CA 1
ATOM 902 C C . THR A 1 117 ? -15.717 -7.656 29.465 1.00 91.06 117 THR A C 1
ATOM 904 O O . THR A 1 117 ? -15.176 -6.583 29.732 1.00 91.06 117 THR A O 1
ATOM 907 N N . ALA A 1 118 ? -15.358 -8.368 28.391 1.00 85.12 118 ALA A N 1
ATOM 908 C CA . ALA A 1 118 ? -14.323 -7.917 27.461 1.00 85.12 118 ALA A CA 1
ATOM 909 C C . ALA A 1 118 ? -14.737 -6.675 26.653 1.00 85.12 118 ALA A C 1
ATOM 911 O O . ALA A 1 118 ? -13.869 -5.899 26.253 1.00 85.12 118 ALA A O 1
ATOM 912 N N . ASN A 1 119 ? -16.029 -6.475 26.385 1.00 80.06 119 ASN A N 1
ATOM 913 C CA . ASN A 1 119 ? -16.534 -5.276 25.712 1.00 80.06 119 ASN A CA 1
ATOM 914 C C . ASN A 1 119 ? -16.658 -4.096 26.686 1.00 80.06 119 ASN A C 1
ATOM 916 O O . ASN A 1 119 ? -16.167 -3.011 26.377 1.00 80.06 119 ASN A O 1
ATOM 920 N N . MET A 1 120 ? -17.202 -4.335 27.882 1.00 86.44 120 MET A N 1
ATOM 921 C CA . MET A 1 120 ? -17.269 -3.371 28.983 1.00 86.44 120 MET A CA 1
ATOM 922 C C . MET A 1 120 ? -15.878 -2.831 29.338 1.00 86.44 120 MET A C 1
ATOM 924 O O . MET A 1 120 ? -15.691 -1.620 29.372 1.00 86.44 120 MET A O 1
ATOM 928 N N . ALA A 1 121 ? -14.877 -3.702 29.515 1.00 78.69 121 ALA A N 1
ATOM 929 C CA . ALA A 1 121 ? -13.509 -3.282 29.819 1.00 78.69 121 ALA A CA 1
ATOM 930 C C . ALA A 1 121 ? -12.922 -2.380 28.717 1.00 78.69 121 ALA A C 1
ATOM 932 O O . ALA A 1 121 ? -12.456 -1.280 29.006 1.00 78.69 121 ALA A O 1
ATOM 933 N N . LYS A 1 122 ? -13.020 -2.787 27.440 1.00 72.81 122 LYS A N 1
ATOM 934 C CA . LYS A 1 122 ? -12.549 -1.978 26.295 1.00 72.81 122 LYS A CA 1
ATOM 935 C C . LYS A 1 122 ? -13.233 -0.614 26.213 1.00 72.81 122 LYS A C 1
ATOM 937 O O . LYS A 1 122 ? -12.600 0.346 25.782 1.00 72.81 122 LYS A O 1
ATOM 942 N N . ALA A 1 123 ? -14.516 -0.532 26.554 1.00 74.38 123 ALA A N 1
ATOM 943 C CA . ALA A 1 123 ? -15.273 0.709 26.478 1.00 74.38 123 ALA A CA 1
ATOM 944 C C . ALA A 1 123 ? -15.030 1.618 27.698 1.00 74.38 123 ALA A C 1
ATOM 946 O O . ALA A 1 123 ? -14.856 2.818 27.513 1.00 74.38 123 ALA A O 1
ATOM 947 N N . ASN A 1 124 ? -14.880 1.060 28.904 1.00 71.75 124 ASN A N 1
ATOM 948 C CA . ASN A 1 124 ? -14.489 1.806 30.104 1.00 71.75 124 ASN A CA 1
ATOM 949 C C . ASN A 1 124 ? -13.093 2.441 29.944 1.00 71.75 124 ASN A C 1
ATOM 951 O O . ASN A 1 124 ? -12.943 3.646 30.125 1.00 71.75 124 ASN A O 1
ATOM 955 N N . CYS A 1 125 ? -12.092 1.676 29.481 1.00 65.56 125 CYS A N 1
ATOM 956 C CA . CYS A 1 125 ? -10.748 2.206 29.202 1.00 65.56 125 CYS A CA 1
ATOM 957 C C . CYS A 1 125 ? -10.749 3.313 28.124 1.00 65.56 125 CYS A C 1
ATOM 959 O O . CYS A 1 125 ? -9.915 4.213 28.166 1.00 65.56 125 CYS A O 1
ATOM 961 N N . ARG A 1 126 ? -11.691 3.284 27.165 1.00 63.41 126 ARG A N 1
ATOM 962 C CA . ARG A 1 126 ? -11.888 4.379 26.193 1.00 63.41 126 ARG A CA 1
ATOM 963 C C . ARG A 1 126 ? -12.557 5.601 26.816 1.00 63.41 126 ARG A C 1
ATOM 965 O O . ARG A 1 126 ? -12.140 6.713 26.527 1.00 63.41 126 ARG A O 1
ATOM 972 N N . SER A 1 127 ? -13.591 5.403 27.635 1.00 64.88 127 SER A N 1
ATOM 973 C CA . SER A 1 127 ? -14.349 6.501 28.247 1.00 64.88 127 SER A CA 1
ATOM 974 C C . SER A 1 127 ? -13.544 7.263 29.297 1.00 64.88 127 SER A C 1
ATOM 976 O O . SER A 1 127 ? -13.804 8.441 29.520 1.00 64.88 127 SER A O 1
ATOM 978 N N . LEU A 1 128 ? -12.600 6.593 29.959 1.00 62.12 128 LEU A N 1
ATOM 979 C CA . LEU A 1 128 ? -11.791 7.174 31.029 1.00 62.12 128 LEU A CA 1
ATOM 980 C C . LEU A 1 128 ? -10.422 7.681 30.567 1.00 62.12 128 LEU A C 1
ATOM 982 O O . LEU A 1 128 ? -9.785 8.433 31.299 1.00 62.12 128 LEU A O 1
ATOM 986 N N . MET A 1 129 ? -9.934 7.225 29.405 1.00 58.47 129 MET A N 1
ATOM 987 C CA . MET A 1 129 ? -8.546 7.391 28.935 1.00 58.47 129 MET A CA 1
ATOM 988 C C . MET A 1 129 ? -7.464 6.868 29.909 1.00 58.47 129 MET A C 1
ATOM 990 O O . MET A 1 129 ? -6.273 6.974 29.621 1.00 58.47 129 MET A O 1
ATOM 994 N N . SER A 1 130 ? -7.857 6.262 31.034 1.00 50.22 130 SER A N 1
ATOM 995 C CA . SER A 1 130 ? -6.987 5.626 32.017 1.00 50.22 130 SER A CA 1
ATOM 996 C C . SER A 1 130 ? -6.979 4.108 31.846 1.00 50.22 130 SER A C 1
ATOM 998 O O . SER A 1 130 ? -7.969 3.496 31.441 1.00 50.22 130 SER A O 1
ATOM 1000 N N . GLU A 1 131 ? -5.843 3.491 32.171 1.00 45.28 131 GLU A N 1
ATOM 1001 C CA . GLU A 1 131 ? -5.690 2.031 32.252 1.00 45.28 131 GLU A CA 1
ATOM 1002 C C . GLU A 1 131 ? -6.150 1.257 30.998 1.00 45.28 131 GLU A C 1
ATOM 1004 O O . GLU A 1 131 ? -6.461 0.065 31.055 1.00 45.28 131 GLU A O 1
ATOM 1009 N N . LEU A 1 132 ? -6.027 1.870 29.813 1.00 45.28 132 LEU A N 1
ATOM 1010 C CA . LEU A 1 132 ? -5.303 1.133 28.784 1.00 45.28 132 LEU A CA 1
ATOM 1011 C C . LEU A 1 132 ? -3.906 0.889 29.358 1.00 45.28 132 LEU A C 1
ATOM 1013 O O . LEU A 1 132 ? -3.117 1.817 29.512 1.00 45.28 132 LEU A O 1
ATOM 1017 N N . ASN A 1 133 ? -3.644 -0.368 29.707 1.00 48.16 133 ASN A N 1
ATOM 1018 C CA . ASN A 1 133 ? -2.309 -0.928 29.885 1.00 48.16 133 ASN A CA 1
ATOM 1019 C C . ASN A 1 133 ? -1.385 -0.272 28.843 1.00 48.16 133 ASN A C 1
ATOM 1021 O O . ASN A 1 133 ? -1.731 -0.304 27.664 1.00 48.16 133 ASN A O 1
ATOM 1025 N N . GLU A 1 134 ? -0.273 0.368 29.224 1.00 47.25 134 GLU A N 1
ATOM 1026 C CA . GLU A 1 134 ? 0.495 1.190 28.267 1.00 47.25 134 GLU A CA 1
ATOM 1027 C C . GLU A 1 134 ? 0.915 0.365 27.048 1.00 47.25 134 GLU A C 1
ATOM 1029 O O . GLU A 1 134 ? 0.808 0.806 25.909 1.00 47.25 134 GLU A O 1
ATOM 1034 N N . SER A 1 135 ? 1.249 -0.909 27.267 1.00 47.50 135 SER A N 1
ATOM 1035 C CA . SER A 1 135 ? 1.519 -1.850 26.183 1.00 47.50 135 SER A CA 1
ATOM 1036 C C . SER A 1 135 ? 0.334 -2.080 25.230 1.00 47.50 135 SER A C 1
ATOM 1038 O O . SER A 1 135 ? 0.568 -2.501 24.110 1.00 47.50 135 SER A O 1
ATOM 1040 N N . ASP A 1 136 ? -0.923 -1.888 25.632 1.00 45.47 136 ASP A N 1
ATOM 1041 C CA . ASP A 1 136 ? -2.131 -1.943 24.784 1.00 45.47 136 ASP A CA 1
ATOM 1042 C C . ASP A 1 136 ? -2.519 -0.576 24.187 1.00 45.47 136 ASP A C 1
ATOM 1044 O O . ASP A 1 136 ? -3.105 -0.548 23.107 1.00 45.47 136 ASP A O 1
ATOM 1048 N N . LEU A 1 137 ? -2.145 0.547 24.819 1.00 48.56 137 LEU A N 1
ATOM 1049 C CA . LEU A 1 137 ? -2.203 1.885 24.204 1.00 48.56 137 LEU A CA 1
ATOM 1050 C C . LEU A 1 137 ? -1.174 2.017 23.066 1.00 48.56 137 LEU A C 1
ATOM 1052 O O . LEU A 1 137 ? -1.460 2.608 22.026 1.00 48.56 137 LEU A O 1
ATOM 1056 N N . PHE A 1 138 ? 0.014 1.440 23.268 1.00 54.00 138 PHE A N 1
ATOM 1057 C CA . PHE A 1 138 ? 1.162 1.470 22.360 1.00 54.00 138 PHE A CA 1
ATOM 1058 C C . PHE A 1 138 ? 1.245 0.272 21.397 1.00 54.00 138 PHE A C 1
ATOM 1060 O O . PHE A 1 138 ? 2.030 0.306 20.453 1.00 54.00 138 PHE A O 1
ATOM 1067 N N . LYS A 1 139 ? 0.448 -0.791 21.575 1.00 52.75 139 LYS A N 1
ATOM 1068 C CA . LYS A 1 139 ? 0.272 -1.816 20.528 1.00 52.75 139 LYS A CA 1
ATOM 1069 C C . LYS A 1 139 ? -0.487 -1.202 19.357 1.00 52.75 139 LYS A C 1
ATOM 1071 O O . LYS A 1 139 ? -1.517 -0.563 19.541 1.00 52.75 139 LYS A O 1
ATOM 1076 N N . ASP A 1 140 ? -0.002 -1.456 18.147 1.00 59.44 140 ASP A N 1
ATOM 1077 C CA . ASP A 1 140 ? -0.579 -1.036 16.865 1.00 59.44 140 ASP A CA 1
ATOM 1078 C C . ASP A 1 140 ? -0.592 0.473 16.567 1.00 59.44 140 ASP A C 1
ATOM 1080 O O . ASP A 1 140 ? -0.795 0.828 15.407 1.00 59.44 140 ASP A O 1
ATOM 1084 N N . SER A 1 141 ? -0.400 1.351 17.556 1.00 62.81 141 SER A N 1
ATOM 1085 C CA . SER A 1 141 ? -0.560 2.807 17.419 1.00 62.81 141 SER A CA 1
ATOM 1086 C C . SER A 1 141 ? 0.697 3.552 16.963 1.00 62.81 141 SER A C 1
ATOM 1088 O O . SER A 1 141 ? 0.579 4.682 16.489 1.00 62.81 141 SER A O 1
ATOM 1090 N N . TRP A 1 142 ? 1.884 2.936 17.033 1.00 74.38 142 TRP A N 1
ATOM 1091 C CA . TRP A 1 142 ? 3.107 3.551 16.506 1.00 74.38 142 TRP A CA 1
ATOM 1092 C C . TRP A 1 142 ? 2.992 3.790 14.997 1.00 74.38 142 TRP A C 1
ATOM 1094 O O . TRP A 1 142 ? 2.758 2.829 14.252 1.00 74.38 142 TRP A O 1
ATOM 1104 N N . PRO A 1 143 ? 3.160 5.0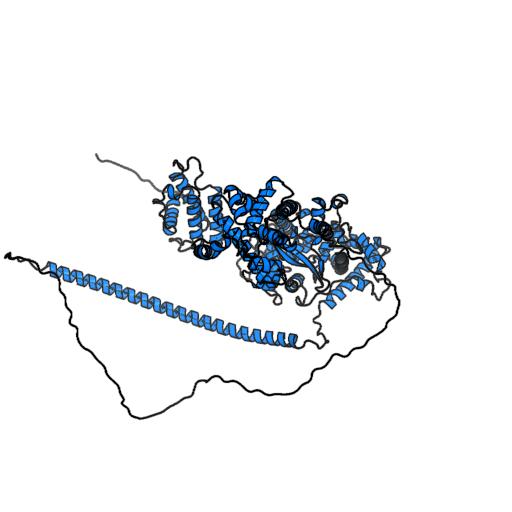39 14.523 1.00 79.69 143 PRO A N 1
ATOM 1105 C CA . PRO A 1 143 ? 3.159 5.344 13.103 1.00 79.69 143 PRO A CA 1
ATOM 1106 C C . PRO A 1 143 ? 4.449 4.832 12.459 1.00 79.69 143 PRO A C 1
ATOM 1108 O O . PRO A 1 143 ? 5.539 4.981 13.006 1.00 79.69 143 PRO A O 1
ATOM 1111 N N . LEU A 1 144 ? 4.341 4.292 11.248 1.00 86.62 144 LEU A N 1
ATOM 1112 C CA . LEU A 1 144 ? 5.485 4.131 10.354 1.00 86.62 144 LEU A CA 1
ATOM 1113 C C . LEU A 1 144 ? 5.493 5.279 9.338 1.00 86.62 144 LEU A C 1
ATOM 1115 O O . LEU A 1 144 ? 4.931 5.175 8.244 1.00 86.62 144 LEU A O 1
ATOM 1119 N N . ALA A 1 145 ? 6.077 6.409 9.738 1.00 87.31 145 ALA A N 1
ATOM 1120 C CA . ALA A 1 145 ? 6.305 7.548 8.852 1.00 87.31 145 ALA A CA 1
ATOM 1121 C C . ALA A 1 145 ? 7.214 7.155 7.671 1.00 87.31 145 ALA A C 1
ATOM 1123 O O . ALA A 1 145 ? 7.967 6.187 7.763 1.00 87.31 145 ALA A O 1
ATOM 1124 N N . ARG A 1 146 ? 7.185 7.912 6.564 1.00 90.44 146 ARG A N 1
ATOM 1125 C CA . ARG A 1 146 ? 8.128 7.746 5.436 1.00 90.44 146 ARG A CA 1
ATOM 1126 C C . ARG A 1 146 ? 9.581 7.823 5.898 1.00 90.44 146 ARG A C 1
ATOM 1128 O O . ARG A 1 146 ? 10.371 6.932 5.602 1.00 90.44 146 ARG A O 1
ATOM 1135 N N . GLN A 1 147 ? 9.879 8.910 6.600 1.00 87.25 147 GLN A N 1
ATOM 1136 C CA . GLN A 1 147 ? 11.134 9.228 7.264 1.00 87.25 147 GLN A CA 1
ATOM 1137 C C . GLN A 1 147 ? 10.796 9.938 8.574 1.00 87.25 147 GLN A C 1
ATOM 1139 O O . GLN A 1 147 ? 9.825 10.702 8.611 1.00 87.25 147 GLN A O 1
ATOM 1144 N N . ASN A 1 148 ? 11.583 9.720 9.626 1.00 82.25 148 ASN A N 1
ATOM 1145 C CA . ASN A 1 148 ? 11.374 10.432 10.885 1.00 82.25 148 ASN A CA 1
ATOM 1146 C C . ASN A 1 148 ? 11.943 11.862 10.825 1.00 82.25 148 ASN A C 1
ATOM 1148 O O . ASN A 1 148 ? 13.102 12.086 10.488 1.00 82.25 148 ASN A O 1
ATOM 1152 N N . SER A 1 149 ? 11.098 12.841 11.150 1.00 76.56 149 SER A N 1
ATOM 1153 C CA . SER A 1 149 ? 11.391 14.280 11.156 1.00 76.56 149 SER A CA 1
ATOM 1154 C C . SER A 1 149 ? 10.644 14.954 12.308 1.00 76.56 149 SER A C 1
ATOM 1156 O O . SER A 1 149 ? 9.717 14.364 12.858 1.00 76.56 149 SER A O 1
ATOM 1158 N N . ALA A 1 150 ? 10.977 16.204 12.651 1.00 72.00 150 ALA A N 1
ATOM 1159 C CA . ALA A 1 150 ? 10.283 16.937 13.718 1.00 72.00 150 ALA A CA 1
ATOM 1160 C C . ALA A 1 150 ? 8.749 16.999 13.524 1.00 72.00 150 ALA A C 1
ATOM 1162 O O . ALA A 1 150 ? 8.011 16.916 14.500 1.00 72.00 150 ALA A O 1
ATOM 1163 N N . ALA A 1 151 ? 8.273 17.057 12.274 1.00 68.50 151 ALA A N 1
ATOM 1164 C CA . ALA A 1 151 ? 6.849 17.055 11.926 1.00 68.50 151 ALA A CA 1
ATOM 1165 C C . ALA A 1 151 ? 6.183 15.662 11.952 1.00 68.50 151 ALA A C 1
ATOM 1167 O O . ALA A 1 151 ? 4.977 15.562 11.772 1.00 68.50 151 ALA A O 1
ATOM 1168 N N . THR A 1 152 ? 6.924 14.568 12.155 1.00 70.25 152 THR A N 1
ATOM 1169 C CA . THR A 1 152 ? 6.342 13.217 12.311 1.00 70.25 152 THR A CA 1
ATOM 1170 C C . THR A 1 152 ? 6.481 12.672 13.735 1.00 70.25 152 THR A C 1
ATOM 1172 O O . THR A 1 152 ? 6.053 11.550 14.012 1.00 70.25 152 THR A O 1
ATOM 1175 N N . LEU A 1 153 ? 7.048 13.455 14.661 1.00 68.69 153 LEU A N 1
ATOM 1176 C CA . LEU A 1 153 ? 7.146 13.110 16.078 1.00 68.69 153 LEU A CA 1
ATOM 1177 C C . LEU A 1 153 ? 5.808 13.352 16.791 1.00 68.69 153 LEU A C 1
ATOM 1179 O O . LEU A 1 153 ? 5.554 14.440 17.298 1.00 68.69 153 LEU A O 1
ATOM 1183 N N . ILE A 1 154 ? 4.973 12.312 16.892 1.00 66.06 154 ILE A N 1
ATOM 1184 C CA . ILE A 1 154 ? 3.708 12.366 17.657 1.00 66.06 154 ILE A CA 1
ATOM 1185 C C . ILE A 1 154 ? 3.943 12.711 19.141 1.00 66.06 154 ILE A C 1
ATOM 1187 O O . ILE A 1 154 ? 3.118 13.379 19.759 1.00 66.06 154 ILE A O 1
ATOM 1191 N N . PHE A 1 155 ? 5.071 12.278 19.711 1.00 68.19 155 PHE A N 1
ATOM 1192 C CA . PHE A 1 155 ? 5.419 12.515 21.113 1.00 68.19 155 PHE A CA 1
ATOM 1193 C C . PHE A 1 155 ? 6.499 13.600 21.217 1.00 68.19 155 PHE A C 1
ATOM 1195 O O . PHE A 1 155 ? 7.559 13.431 20.599 1.00 68.19 155 PHE A O 1
ATOM 1202 N N . PRO A 1 156 ? 6.287 14.676 22.000 1.00 59.88 156 PRO A N 1
ATOM 1203 C CA . PRO A 1 156 ? 7.262 15.751 22.159 1.00 59.88 156 PRO A CA 1
ATOM 1204 C C . PRO A 1 156 ? 8.519 15.299 22.921 1.00 59.88 156 PRO A C 1
ATOM 1206 O O . PRO A 1 156 ? 8.578 14.233 23.543 1.00 59.88 156 PRO A O 1
ATOM 1209 N N . THR A 1 157 ? 9.562 16.125 22.884 1.00 53.88 157 THR A N 1
ATOM 1210 C CA . THR A 1 157 ? 10.722 16.007 23.777 1.00 53.88 157 THR A CA 1
ATOM 1211 C C . THR A 1 157 ? 10.290 16.318 25.211 1.00 53.88 157 THR A C 1
ATOM 1213 O O . THR A 1 157 ? 9.904 17.448 25.492 1.00 53.88 157 THR A O 1
ATOM 1216 N N . GLY A 1 158 ? 10.328 15.318 26.097 1.00 54.56 158 GLY A N 1
ATOM 1217 C CA . GLY A 1 158 ? 9.854 15.429 27.484 1.00 54.56 158 GLY A CA 1
ATOM 1218 C C . GLY A 1 158 ? 8.689 14.500 27.846 1.00 54.56 158 GLY A C 1
ATOM 1219 O O . GLY A 1 158 ? 8.333 14.421 29.016 1.00 54.56 158 GLY A O 1
ATOM 1220 N N . PHE A 1 159 ? 8.114 13.753 26.893 1.00 62.41 159 PHE A N 1
ATOM 1221 C CA . PHE A 1 159 ? 7.224 12.642 27.247 1.00 62.41 159 PHE A CA 1
ATOM 1222 C C . PHE A 1 159 ? 8.036 11.564 27.984 1.00 62.41 159 PHE A C 1
ATOM 1224 O O . PHE A 1 159 ? 9.023 11.067 27.437 1.00 62.41 159 PHE A O 1
ATOM 1231 N N . HIS A 1 160 ? 7.648 11.220 29.216 1.00 59.34 160 HIS A N 1
ATOM 1232 C CA . HIS A 1 160 ? 8.357 10.217 30.009 1.00 59.34 160 HIS A CA 1
ATOM 1233 C C . HIS A 1 160 ? 8.192 8.824 29.395 1.00 59.34 160 HIS A C 1
ATOM 1235 O O . HIS A 1 160 ? 7.098 8.272 29.346 1.00 59.34 160 HIS A O 1
ATOM 1241 N N . ASP A 1 161 ? 9.310 8.261 28.953 1.00 67.12 161 ASP A N 1
ATOM 1242 C CA . ASP A 1 161 ? 9.422 6.909 28.422 1.00 67.12 161 ASP A CA 1
ATOM 1243 C C . ASP A 1 161 ? 10.288 6.074 29.376 1.00 67.12 161 ASP A C 1
ATOM 1245 O O . ASP A 1 161 ? 11.516 6.098 29.262 1.00 67.12 161 ASP A O 1
ATOM 1249 N N . PRO A 1 162 ? 9.690 5.332 30.325 1.00 58.28 162 PRO A N 1
ATOM 1250 C CA . PRO A 1 162 ? 10.440 4.504 31.270 1.00 58.28 162 PRO A CA 1
ATOM 1251 C C . PRO A 1 162 ? 11.093 3.269 30.618 1.00 58.28 162 PRO A C 1
ATOM 1253 O O . PRO A 1 162 ? 11.708 2.467 31.317 1.00 58.28 162 PRO A O 1
ATOM 1256 N N . THR A 1 163 ? 10.954 3.083 29.298 1.00 66.81 163 THR A N 1
ATOM 1257 C CA . THR A 1 163 ? 11.364 1.867 28.573 1.00 66.81 163 THR A CA 1
ATOM 1258 C C . THR A 1 163 ? 12.325 2.099 27.403 1.00 66.81 163 THR A C 1
ATOM 1260 O O . THR A 1 163 ? 12.821 1.130 26.830 1.00 66.81 163 THR A O 1
ATOM 1263 N N . GLY A 1 164 ? 12.579 3.350 27.011 1.00 73.69 164 GLY A N 1
ATOM 1264 C CA . GLY A 1 164 ? 13.309 3.693 25.783 1.00 73.69 164 GLY A CA 1
ATOM 1265 C C . GLY A 1 164 ? 12.563 3.357 24.478 1.00 73.69 164 GLY A C 1
ATOM 1266 O O . GLY A 1 164 ? 13.132 3.494 23.392 1.00 73.69 164 GLY A O 1
ATOM 1267 N N . LEU A 1 165 ? 11.297 2.925 24.551 1.00 72.38 165 LEU A N 1
ATOM 1268 C CA . LEU A 1 165 ? 10.472 2.527 23.408 1.00 72.38 165 LEU A CA 1
ATOM 1269 C C . LEU A 1 165 ? 10.220 3.689 22.434 1.00 72.38 165 LEU A C 1
ATOM 1271 O O . LEU A 1 165 ? 10.296 3.508 21.220 1.00 72.38 165 LEU A O 1
ATOM 1275 N N . ILE A 1 166 ? 9.959 4.893 22.938 1.00 75.25 166 ILE A N 1
ATOM 1276 C CA . ILE A 1 166 ? 9.781 6.106 22.130 1.00 75.25 166 ILE A CA 1
ATOM 1277 C C . ILE A 1 166 ? 11.105 6.485 21.457 1.00 75.25 166 ILE A C 1
ATOM 1279 O O . ILE A 1 166 ? 11.125 6.880 20.293 1.00 75.25 166 ILE A O 1
ATOM 1283 N N . GLN A 1 167 ? 12.235 6.326 22.146 1.00 76.56 167 GLN A N 1
ATOM 1284 C CA . GLN A 1 167 ? 13.540 6.631 21.556 1.00 76.56 167 GLN A CA 1
ATOM 1285 C C . GLN A 1 167 ? 13.957 5.603 20.486 1.00 76.56 167 GLN A C 1
ATOM 1287 O O . GLN A 1 167 ? 14.511 5.997 19.462 1.00 76.56 167 GLN A O 1
ATOM 1292 N N . MET A 1 168 ? 13.620 4.319 20.660 1.00 75.19 168 MET A N 1
ATOM 1293 C CA . MET A 1 168 ? 13.836 3.274 19.646 1.00 75.19 168 MET A CA 1
ATOM 1294 C C . MET A 1 168 ? 12.864 3.364 18.461 1.00 75.19 168 MET A C 1
ATOM 1296 O O . MET A 1 168 ? 13.262 3.145 17.323 1.00 75.19 168 MET A O 1
ATOM 1300 N N . THR A 1 169 ? 11.593 3.706 18.679 1.00 75.38 169 THR A N 1
ATOM 1301 C CA . THR A 1 169 ? 10.628 3.879 17.574 1.00 75.38 169 THR A CA 1
ATOM 1302 C C . THR A 1 169 ? 10.990 5.077 16.689 1.00 75.38 169 THR A C 1
ATOM 1304 O O . THR A 1 169 ? 10.833 5.011 15.472 1.00 75.38 169 THR A O 1
ATOM 1307 N N . ARG A 1 170 ? 11.579 6.141 17.261 1.00 75.75 170 ARG A N 1
ATOM 1308 C CA . ARG A 1 170 ? 12.124 7.293 16.514 1.00 75.75 170 ARG A CA 1
ATOM 1309 C C . ARG A 1 170 ? 13.285 6.955 15.567 1.00 75.75 170 ARG A C 1
ATOM 1311 O O . ARG A 1 170 ? 13.537 7.748 14.661 1.00 75.75 170 ARG A O 1
ATOM 1318 N N . THR A 1 171 ? 13.970 5.816 15.708 1.00 76.81 171 THR A N 1
ATOM 1319 C CA . THR A 1 171 ? 15.009 5.388 14.746 1.00 76.81 171 THR A CA 1
ATOM 1320 C C . THR A 1 171 ? 14.482 4.469 13.643 1.00 76.81 171 THR A C 1
ATOM 1322 O O . THR A 1 171 ? 15.247 4.118 12.748 1.00 76.81 171 THR A O 1
ATOM 1325 N N . ILE A 1 172 ? 13.192 4.100 13.661 1.00 86.31 172 ILE A N 1
ATOM 1326 C CA . ILE A 1 172 ? 12.595 3.216 12.654 1.00 86.31 172 ILE A CA 1
ATOM 1327 C C . ILE A 1 172 ? 11.442 3.899 11.916 1.00 86.31 172 ILE A C 1
ATOM 1329 O O . ILE A 1 172 ? 10.418 4.270 12.487 1.00 86.31 172 ILE A O 1
ATOM 1333 N N . ASP A 1 173 ? 11.613 3.998 10.603 1.00 91.19 173 ASP A N 1
ATOM 1334 C CA . ASP A 1 173 ? 10.646 4.504 9.637 1.00 91.19 173 ASP A CA 1
ATOM 1335 C C . ASP A 1 173 ? 10.427 3.498 8.489 1.00 91.19 173 ASP A C 1
ATOM 1337 O O . ASP A 1 173 ? 11.083 2.452 8.394 1.00 91.19 173 ASP A O 1
ATOM 1341 N N . MET A 1 174 ? 9.471 3.798 7.606 1.00 94.75 174 MET A N 1
ATOM 1342 C CA . MET A 1 174 ? 9.182 2.975 6.429 1.00 94.75 174 MET A CA 1
ATOM 1343 C C . MET A 1 174 ? 10.386 2.827 5.512 1.00 94.75 174 MET A C 1
ATOM 1345 O O . MET A 1 174 ? 10.561 1.752 4.945 1.00 94.75 174 MET A O 1
ATOM 1349 N N . LEU A 1 175 ? 11.204 3.871 5.350 1.00 95.44 175 LEU A N 1
ATOM 1350 C CA . LEU A 1 175 ? 12.394 3.798 4.511 1.00 95.44 175 LEU A CA 1
ATOM 1351 C C . LEU A 1 175 ? 13.390 2.773 5.070 1.00 95.44 175 LEU A C 1
ATOM 1353 O O . LEU A 1 175 ? 13.871 1.925 4.328 1.00 95.44 175 LEU A O 1
ATOM 1357 N N . SER A 1 176 ? 13.646 2.783 6.375 1.00 94.69 176 SER A N 1
ATOM 1358 C CA . SER A 1 176 ? 14.575 1.862 7.043 1.00 94.69 176 SER A CA 1
ATOM 1359 C C . SER A 1 176 ? 14.103 0.405 6.964 1.00 94.69 176 SER A C 1
ATOM 1361 O O . SER A 1 176 ? 14.891 -0.498 6.657 1.00 94.69 176 SER A O 1
ATOM 1363 N N . ILE A 1 177 ? 12.797 0.174 7.141 1.00 95.75 177 ILE A N 1
ATOM 1364 C CA . ILE A 1 177 ? 12.149 -1.126 6.891 1.00 95.75 177 ILE A CA 1
ATOM 1365 C C . ILE A 1 177 ? 12.328 -1.541 5.424 1.00 95.75 177 ILE A C 1
ATOM 1367 O O . ILE A 1 177 ? 12.753 -2.663 5.141 1.00 95.75 177 ILE A O 1
ATOM 1371 N N . ALA A 1 178 ? 12.040 -0.630 4.493 1.00 97.38 178 ALA A N 1
ATOM 1372 C CA . ALA A 1 178 ? 12.059 -0.897 3.063 1.00 97.38 178 ALA A CA 1
ATOM 1373 C C . ALA A 1 178 ? 13.456 -1.252 2.545 1.00 97.38 178 ALA A C 1
ATOM 1375 O O . ALA A 1 178 ? 13.622 -2.273 1.879 1.00 97.38 178 ALA A O 1
ATOM 1376 N N . LYS A 1 179 ? 14.476 -0.477 2.928 1.00 96.69 179 LYS A N 1
ATOM 1377 C CA . LYS A 1 179 ? 15.885 -0.755 2.612 1.00 96.69 179 LYS A CA 1
ATOM 1378 C C . LYS A 1 179 ? 16.346 -2.108 3.140 1.00 96.69 179 LYS A C 1
ATOM 1380 O O . LYS A 1 179 ? 17.098 -2.810 2.466 1.00 96.69 179 LYS A O 1
ATOM 1385 N N . THR A 1 180 ? 15.884 -2.497 4.328 1.00 96.56 180 THR A N 1
ATOM 1386 C CA . THR A 1 180 ? 16.258 -3.779 4.938 1.00 96.56 180 THR A CA 1
ATOM 1387 C C . THR A 1 180 ? 15.631 -4.962 4.196 1.00 96.56 180 THR A C 1
ATOM 1389 O O . THR A 1 180 ? 16.338 -5.920 3.890 1.00 96.56 180 THR A O 1
ATOM 1392 N N . LEU A 1 181 ? 14.344 -4.884 3.837 1.00 97.19 181 LEU A N 1
ATOM 1393 C CA . LEU A 1 181 ? 13.678 -5.915 3.028 1.00 97.19 181 LEU A CA 1
ATOM 1394 C C . LEU A 1 181 ? 14.250 -5.985 1.601 1.00 97.19 181 LEU A C 1
ATOM 1396 O O . LEU A 1 181 ? 14.469 -7.080 1.084 1.00 97.19 181 LEU A O 1
ATOM 1400 N N . PHE A 1 182 ? 14.548 -4.838 0.978 1.00 97.31 182 PHE A N 1
ATOM 1401 C CA . PHE A 1 182 ? 15.133 -4.798 -0.364 1.00 97.31 182 PHE A CA 1
ATOM 1402 C C . PHE A 1 182 ? 16.536 -5.415 -0.393 1.00 97.31 182 PHE A C 1
ATOM 1404 O O . PHE A 1 182 ? 16.799 -6.266 -1.235 1.00 97.31 182 PHE A O 1
ATOM 1411 N N . ARG A 1 183 ? 17.401 -5.093 0.585 1.00 96.12 183 ARG A N 1
ATOM 1412 C CA . ARG A 1 183 ? 18.747 -5.687 0.714 1.00 96.12 183 ARG A CA 1
ATOM 1413 C C . ARG A 1 183 ? 18.728 -7.212 0.860 1.00 96.12 183 ARG A C 1
ATOM 1415 O O . ARG A 1 183 ? 19.667 -7.870 0.428 1.00 96.12 183 ARG A O 1
ATOM 1422 N N . ARG A 1 184 ? 17.677 -7.773 1.466 1.00 95.12 184 ARG A N 1
ATOM 1423 C CA . ARG A 1 184 ? 17.466 -9.228 1.588 1.00 95.12 184 ARG A CA 1
ATOM 1424 C C . ARG A 1 184 ? 16.900 -9.879 0.316 1.00 95.12 184 ARG A C 1
ATOM 1426 O O . ARG A 1 184 ? 16.691 -11.087 0.307 1.00 95.12 184 ARG A O 1
ATOM 1433 N N . GLY A 1 185 ? 16.604 -9.107 -0.732 1.00 93.62 185 GLY A N 1
ATOM 1434 C CA . GLY A 1 185 ? 15.948 -9.596 -1.948 1.00 93.62 185 GLY A CA 1
ATOM 1435 C C . GLY A 1 185 ? 14.456 -9.916 -1.779 1.00 93.62 185 GLY A C 1
ATOM 1436 O O . GLY A 1 185 ? 13.854 -10.497 -2.680 1.00 93.62 185 GLY A O 1
ATOM 1437 N N . GLU A 1 186 ? 13.824 -9.530 -0.663 1.00 95.75 186 GLU A N 1
ATOM 1438 C CA . GLU A 1 186 ? 12.430 -9.867 -0.333 1.00 95.75 186 GLU A CA 1
ATOM 1439 C C . GLU A 1 186 ? 11.403 -9.003 -1.111 1.00 95.75 186 GLU A C 1
ATOM 1441 O O . GLU A 1 186 ? 10.494 -8.406 -0.526 1.00 95.75 186 GLU A O 1
ATOM 1446 N N . THR A 1 187 ? 11.542 -8.881 -2.439 1.00 95.50 187 THR A N 1
ATOM 1447 C CA . THR A 1 187 ? 10.834 -7.838 -3.209 1.00 95.50 187 THR A CA 1
ATOM 1448 C C . THR A 1 187 ? 9.311 -7.994 -3.210 1.00 95.50 187 THR A C 1
ATOM 1450 O O . THR A 1 187 ? 8.612 -6.989 -3.090 1.00 95.50 187 THR A O 1
ATOM 1453 N N . GLU A 1 188 ? 8.772 -9.221 -3.213 1.00 96.25 188 GLU A N 1
ATOM 1454 C CA . GLU A 1 188 ? 7.331 -9.452 -3.028 1.00 96.25 188 GLU A CA 1
ATOM 1455 C C . GLU A 1 188 ? 6.837 -8.974 -1.647 1.00 96.25 188 GLU A C 1
ATOM 1457 O O . GLU A 1 188 ? 5.807 -8.302 -1.551 1.00 96.25 188 GLU A O 1
ATOM 1462 N N . ASN A 1 189 ? 7.560 -9.291 -0.567 1.00 97.44 189 ASN A N 1
ATOM 1463 C CA . ASN A 1 189 ? 7.193 -8.882 0.795 1.00 97.44 189 ASN A CA 1
ATOM 1464 C C . ASN A 1 189 ? 7.253 -7.360 0.955 1.00 97.44 189 ASN A C 1
ATOM 1466 O O . ASN A 1 189 ? 6.357 -6.763 1.559 1.00 97.44 189 ASN A O 1
ATOM 1470 N N . LEU A 1 190 ? 8.260 -6.725 0.353 1.00 97.81 190 LEU A N 1
ATOM 1471 C CA . LEU A 1 190 ? 8.376 -5.275 0.313 1.00 97.81 190 LEU A CA 1
ATOM 1472 C C . LEU A 1 190 ? 7.246 -4.628 -0.501 1.00 97.81 190 LEU A C 1
ATOM 1474 O O . LEU A 1 190 ? 6.608 -3.692 -0.019 1.00 97.81 190 LEU A O 1
ATOM 1478 N N . ALA A 1 191 ? 6.936 -5.157 -1.689 1.00 97.69 191 ALA A N 1
ATOM 1479 C CA . ALA A 1 191 ? 5.834 -4.676 -2.519 1.00 97.69 191 ALA A CA 1
ATOM 1480 C C . ALA A 1 191 ? 4.493 -4.746 -1.769 1.00 97.69 191 ALA A C 1
ATOM 1482 O O . ALA A 1 191 ? 3.754 -3.762 -1.759 1.00 97.69 191 ALA A O 1
ATOM 1483 N N . LYS A 1 192 ? 4.205 -5.855 -1.067 1.00 97.00 192 LYS A N 1
ATOM 1484 C CA . LYS A 1 192 ? 3.015 -6.011 -0.204 1.00 97.00 192 LYS A CA 1
ATOM 1485 C C . LYS A 1 192 ? 2.927 -4.913 0.862 1.00 97.00 192 LYS A C 1
ATOM 1487 O O . LYS A 1 192 ? 1.870 -4.301 1.033 1.00 97.00 192 LYS A O 1
ATOM 1492 N N . VAL A 1 193 ? 4.028 -4.655 1.570 1.00 97.38 193 VAL A N 1
ATOM 1493 C CA . VAL A 1 193 ? 4.109 -3.650 2.644 1.00 97.38 193 VAL A CA 1
ATOM 1494 C C . VAL A 1 193 ? 3.947 -2.227 2.100 1.00 97.38 193 VAL A C 1
ATOM 1496 O O . VAL A 1 193 ? 3.109 -1.473 2.598 1.00 97.38 193 VAL A O 1
ATOM 1499 N N . VAL A 1 194 ? 4.682 -1.860 1.049 1.00 97.31 194 VAL A N 1
ATOM 1500 C CA . VAL A 1 194 ? 4.676 -0.494 0.498 1.00 97.31 194 VAL A CA 1
ATOM 1501 C C . VAL A 1 194 ? 3.370 -0.176 -0.224 1.00 97.31 194 VAL A C 1
ATOM 1503 O O . VAL A 1 194 ? 2.849 0.921 -0.048 1.00 97.31 194 VAL A O 1
ATOM 1506 N N . ILE A 1 195 ? 2.776 -1.117 -0.964 1.00 95.62 195 ILE A N 1
ATOM 1507 C CA . ILE A 1 195 ? 1.458 -0.910 -1.588 1.00 95.62 195 ILE A CA 1
ATOM 1508 C C . ILE A 1 195 ? 0.367 -0.731 -0.524 1.00 95.62 195 ILE A C 1
ATOM 1510 O O . ILE A 1 195 ? -0.479 0.153 -0.671 1.00 95.62 195 ILE A O 1
ATOM 1514 N N . THR A 1 196 ? 0.414 -1.488 0.579 1.00 94.69 196 THR A N 1
ATOM 1515 C CA . THR A 1 196 ? -0.495 -1.290 1.727 1.00 94.69 196 THR A CA 1
ATOM 1516 C C . THR A 1 196 ? -0.334 0.106 2.337 1.00 94.69 196 THR A C 1
ATOM 1518 O O . THR A 1 196 ? -1.327 0.782 2.595 1.00 94.69 196 THR A O 1
ATOM 1521 N N . TRP A 1 197 ? 0.909 0.558 2.535 1.00 95.69 197 TRP A N 1
ATOM 1522 C CA . TRP A 1 197 ? 1.217 1.874 3.103 1.00 95.69 197 TRP A CA 1
ATOM 1523 C C . TRP A 1 197 ? 0.773 3.026 2.184 1.00 95.69 197 TRP A C 1
ATOM 1525 O O . TRP A 1 197 ? 0.013 3.893 2.607 1.00 95.69 197 TRP A O 1
ATOM 1535 N N . LYS A 1 198 ? 1.164 2.997 0.902 1.00 94.88 198 LYS A N 1
ATOM 1536 C CA . LYS A 1 198 ? 0.841 4.033 -0.101 1.00 94.88 198 LYS A CA 1
ATOM 1537 C C . LYS A 1 198 ? -0.654 4.178 -0.373 1.00 94.88 198 LYS A C 1
ATOM 1539 O O . LYS A 1 198 ? -1.115 5.285 -0.607 1.00 94.88 198 LYS A O 1
ATOM 1544 N N . SER A 1 199 ? -1.401 3.074 -0.346 1.00 91.75 199 SER A N 1
ATOM 1545 C CA . SER A 1 199 ? -2.860 3.095 -0.532 1.00 91.75 199 SER A CA 1
ATOM 1546 C C . SER A 1 199 ? -3.629 3.531 0.719 1.00 91.75 199 SER A C 1
ATOM 1548 O O . SER A 1 199 ? -4.854 3.583 0.679 1.00 91.75 199 SER A O 1
ATOM 1550 N N . VAL A 1 200 ? -2.943 3.801 1.842 1.00 92.25 200 VAL A N 1
ATOM 1551 C CA . VAL A 1 200 ? -3.564 4.066 3.154 1.00 92.25 200 VAL A CA 1
ATOM 1552 C C . VAL A 1 200 ? -4.567 2.954 3.523 1.00 92.25 200 VAL A C 1
ATOM 1554 O O . VAL A 1 200 ? -5.587 3.158 4.189 1.00 92.25 200 VAL A O 1
ATOM 1557 N N . GLY A 1 201 ? -4.275 1.735 3.064 1.00 89.00 201 GLY A N 1
ATOM 1558 C CA . GLY A 1 201 ? -5.125 0.568 3.224 1.00 89.00 201 GLY A CA 1
ATOM 1559 C C . GLY A 1 201 ? -4.959 -0.081 4.592 1.00 89.00 201 GLY A C 1
ATOM 1560 O O . GLY A 1 201 ? -3.974 0.109 5.309 1.00 89.00 201 GLY A O 1
ATOM 1561 N N . ARG A 1 202 ? -5.927 -0.912 4.966 1.00 88.06 202 ARG A N 1
ATOM 1562 C CA . ARG A 1 202 ? -5.741 -1.900 6.033 1.00 88.06 202 ARG A CA 1
ATOM 1563 C C . ARG A 1 202 ? -4.938 -3.066 5.462 1.00 88.06 202 ARG A C 1
ATOM 1565 O O . ARG A 1 202 ? -5.161 -3.458 4.324 1.00 88.06 202 ARG A O 1
ATOM 1572 N N . ALA A 1 203 ? -4.072 -3.693 6.257 1.00 89.88 203 ALA A N 1
ATOM 1573 C CA . ALA A 1 203 ? -3.212 -4.782 5.776 1.00 89.88 203 ALA A CA 1
ATOM 1574 C C . ALA A 1 203 ? -3.960 -5.916 5.037 1.00 89.88 203 ALA A C 1
ATOM 1576 O O . ALA A 1 203 ? -3.491 -6.392 4.008 1.00 89.88 203 ALA A O 1
ATOM 1577 N N . GLY A 1 204 ? -5.161 -6.299 5.484 1.00 88.69 204 GLY A N 1
ATOM 1578 C CA . GLY A 1 204 ? -5.982 -7.298 4.784 1.00 88.69 204 GLY A CA 1
ATOM 1579 C C . GLY A 1 204 ? -6.513 -6.873 3.402 1.00 88.69 204 GLY A C 1
ATOM 1580 O O . GLY A 1 204 ? -6.911 -7.733 2.624 1.00 88.69 204 GLY A O 1
ATOM 1581 N N . GLU A 1 205 ? -6.525 -5.579 3.067 1.00 88.75 205 GLU A N 1
ATOM 1582 C CA . GLU A 1 205 ? -7.137 -5.047 1.836 1.00 88.75 205 GLU A CA 1
ATOM 1583 C C . GLU A 1 205 ? -6.224 -5.188 0.609 1.00 88.75 205 GLU A C 1
ATOM 1585 O O . GLU A 1 205 ? -6.722 -5.325 -0.510 1.00 88.75 205 GLU A O 1
ATOM 1590 N N . ALA A 1 206 ? -4.903 -5.294 0.809 1.00 89.00 206 ALA A N 1
ATOM 1591 C CA . ALA A 1 206 ? -3.935 -5.606 -0.249 1.00 89.00 206 ALA A CA 1
ATOM 1592 C C . ALA A 1 206 ? -4.215 -6.954 -0.948 1.00 89.00 206 ALA A C 1
ATOM 1594 O O . ALA A 1 206 ? -3.819 -7.153 -2.096 1.00 89.00 206 ALA A O 1
ATOM 1595 N N . LYS A 1 207 ? -4.965 -7.856 -0.295 1.00 91.38 207 LYS A N 1
ATOM 1596 C CA . LYS A 1 207 ? -5.490 -9.089 -0.898 1.00 91.38 207 LYS A CA 1
ATOM 1597 C C . LYS A 1 207 ? -6.375 -8.833 -2.121 1.00 91.38 207 LYS A C 1
ATOM 1599 O O . LYS A 1 207 ? -6.416 -9.673 -3.011 1.00 91.38 207 LYS A O 1
ATOM 1604 N N . PHE A 1 208 ? -7.115 -7.726 -2.172 1.00 89.88 208 PHE A N 1
ATOM 1605 C CA . PHE A 1 208 ? -8.127 -7.490 -3.211 1.00 89.88 208 PHE A CA 1
ATOM 1606 C C . PHE A 1 208 ? -7.587 -6.772 -4.458 1.00 89.88 208 PHE A C 1
ATOM 1608 O O . PHE A 1 208 ? -8.356 -6.471 -5.378 1.00 89.88 208 PHE A O 1
ATOM 1615 N N . LEU A 1 209 ? -6.274 -6.518 -4.506 1.00 91.81 209 LEU A N 1
ATOM 1616 C CA . LEU A 1 209 ? -5.615 -5.888 -5.642 1.00 91.81 209 LEU A CA 1
ATOM 1617 C C . LEU A 1 209 ? -5.504 -6.869 -6.821 1.00 91.81 209 LEU A C 1
ATOM 1619 O O . LEU A 1 209 ? -4.923 -7.951 -6.713 1.00 91.81 209 LEU A O 1
ATOM 1623 N N . THR A 1 210 ? -6.075 -6.473 -7.955 1.00 92.19 210 THR A N 1
ATOM 1624 C CA . THR A 1 210 ? -6.248 -7.298 -9.159 1.00 92.19 210 THR A CA 1
ATOM 1625 C C . THR A 1 210 ? -5.883 -6.490 -10.395 1.00 92.19 210 THR A C 1
ATOM 1627 O O . THR A 1 210 ? -6.310 -5.344 -10.522 1.00 92.19 210 THR A O 1
ATOM 1630 N N . TYR A 1 211 ? -5.131 -7.084 -11.323 1.00 93.00 211 TYR A N 1
ATOM 1631 C CA . TYR A 1 211 ? -4.728 -6.437 -12.578 1.00 93.00 211 TYR A CA 1
ATOM 1632 C C . TYR A 1 211 ? -5.933 -6.025 -13.434 1.00 93.00 211 TYR A C 1
ATOM 1634 O O . TYR A 1 211 ? -5.906 -4.992 -14.095 1.00 93.00 211 TYR A O 1
ATOM 1642 N N . GLU A 1 212 ? -7.047 -6.751 -13.319 1.00 88.38 212 GLU A N 1
ATOM 1643 C CA . GLU A 1 212 ? -8.328 -6.375 -13.916 1.00 88.38 212 GLU A CA 1
ATOM 1644 C C . GLU A 1 212 ? -8.817 -4.975 -13.486 1.00 88.38 212 GLU A C 1
ATOM 1646 O O . GLU A 1 212 ? -9.437 -4.286 -14.295 1.00 88.38 212 GLU A O 1
ATOM 1651 N N . LYS A 1 213 ? -8.511 -4.526 -12.259 1.00 88.94 213 LYS A N 1
ATOM 1652 C CA . LYS A 1 213 ? -8.913 -3.211 -11.721 1.00 88.94 213 LYS A CA 1
ATOM 1653 C C . LYS A 1 213 ? -7.860 -2.111 -11.867 1.00 88.94 213 LYS A C 1
ATOM 1655 O O . LYS A 1 213 ? -8.207 -0.941 -11.700 1.00 88.94 213 LYS A O 1
ATOM 1660 N N . LEU A 1 214 ? -6.603 -2.465 -12.135 1.00 93.19 214 LEU A N 1
ATOM 1661 C CA . LEU A 1 214 ? -5.569 -1.476 -12.429 1.00 93.19 214 LEU A CA 1
ATOM 1662 C C . LEU A 1 214 ? -5.848 -0.830 -13.792 1.00 93.19 214 LEU A C 1
ATOM 1664 O O . LEU A 1 214 ? -6.280 -1.493 -14.739 1.00 93.19 214 LEU A O 1
ATOM 1668 N N . HIS A 1 215 ? -5.550 0.460 -13.887 1.00 91.31 215 HIS A N 1
ATOM 1669 C CA . HIS A 1 215 ? -5.384 1.186 -15.141 1.00 91.31 215 HIS A CA 1
ATOM 1670 C C . HIS A 1 215 ? -4.319 2.270 -14.958 1.00 91.31 215 HIS A C 1
ATOM 1672 O O . HIS A 1 215 ? -4.135 2.784 -13.855 1.00 91.31 215 HIS A O 1
ATOM 1678 N N . LEU A 1 216 ? -3.602 2.600 -16.031 1.00 93.75 216 LEU A N 1
ATOM 1679 C CA . LEU A 1 216 ? -2.802 3.818 -16.083 1.00 93.75 216 LEU A CA 1
ATOM 1680 C C . LEU A 1 216 ? -3.708 4.924 -16.628 1.00 93.75 216 LEU A C 1
ATOM 1682 O O . LEU A 1 216 ? -4.244 4.778 -17.723 1.00 93.75 216 LEU A O 1
ATOM 1686 N N . ASP A 1 217 ? -3.905 5.984 -15.853 1.00 91.06 217 ASP A N 1
ATOM 1687 C CA . ASP A 1 217 ? -4.634 7.167 -16.295 1.00 91.06 217 ASP A CA 1
ATOM 1688 C C . ASP A 1 217 ? -3.658 8.095 -17.036 1.00 91.06 217 ASP A C 1
ATOM 1690 O O . ASP A 1 217 ? -2.707 8.604 -16.440 1.00 91.06 217 ASP A O 1
ATOM 1694 N N . ASP A 1 218 ? -3.872 8.271 -18.345 1.00 86.44 218 ASP A N 1
ATOM 1695 C CA . ASP A 1 218 ? -3.029 9.096 -19.224 1.00 86.44 218 ASP A CA 1
ATOM 1696 C C . ASP A 1 218 ? -3.202 10.616 -18.993 1.00 86.44 218 ASP A C 1
ATOM 1698 O O . ASP A 1 218 ? -2.415 11.402 -19.515 1.00 86.44 218 ASP A O 1
ATOM 1702 N N . TYR A 1 219 ? -4.227 11.051 -18.247 1.00 87.06 219 TYR A N 1
ATOM 1703 C CA . TYR A 1 219 ? -4.501 12.465 -17.953 1.00 87.06 219 TYR A CA 1
ATOM 1704 C C . TYR A 1 219 ? -3.988 12.868 -16.564 1.00 87.06 219 TYR A C 1
ATOM 1706 O O . TYR A 1 219 ? -3.375 13.922 -16.404 1.00 87.06 219 TYR A O 1
ATOM 1714 N N . LEU A 1 220 ? -4.198 12.012 -15.560 1.00 88.88 220 LEU A N 1
ATOM 1715 C CA . LEU A 1 220 ? -3.690 12.181 -14.195 1.00 88.88 220 LEU A CA 1
ATOM 1716 C C . LEU A 1 220 ? -2.272 11.615 -13.998 1.00 88.88 220 LEU A C 1
ATOM 1718 O O . LEU A 1 220 ? -1.706 11.768 -12.915 1.00 88.88 220 LEU A O 1
ATOM 1722 N N . ASN A 1 221 ? -1.701 10.959 -15.018 1.00 93.19 221 ASN A N 1
ATOM 1723 C CA . ASN A 1 221 ? -0.347 10.393 -15.021 1.00 93.19 221 ASN A CA 1
ATOM 1724 C C . ASN A 1 221 ? -0.061 9.484 -13.807 1.00 93.19 221 ASN A C 1
ATOM 1726 O O . ASN A 1 221 ? 0.992 9.547 -13.167 1.00 93.19 221 ASN A O 1
ATOM 1730 N N . MET A 1 222 ? -1.011 8.607 -13.476 1.00 93.88 222 MET A N 1
ATOM 1731 C CA . MET A 1 222 ? -0.922 7.724 -12.309 1.00 93.88 222 MET A CA 1
ATOM 1732 C C . MET A 1 222 ? -1.566 6.358 -12.549 1.00 93.88 222 MET A C 1
ATOM 1734 O O . MET A 1 222 ? -2.470 6.205 -13.366 1.00 93.88 222 MET A O 1
ATOM 1738 N N . CYS A 1 223 ? -1.109 5.340 -11.817 1.00 94.94 223 CYS A N 1
ATOM 1739 C CA . CYS A 1 223 ? -1.742 4.023 -11.825 1.00 94.94 223 CYS A CA 1
ATOM 1740 C C . CYS A 1 223 ? -2.902 4.019 -10.824 1.00 94.94 223 CYS A C 1
ATOM 1742 O O . CYS A 1 223 ? -2.671 3.945 -9.617 1.00 94.94 223 CYS A O 1
ATOM 1744 N N . VAL A 1 224 ? -4.138 4.068 -11.314 1.00 91.81 224 VAL A N 1
ATOM 1745 C CA . VAL A 1 224 ? -5.365 4.073 -10.504 1.00 91.81 224 VAL A CA 1
ATOM 1746 C C . VAL A 1 224 ? -5.878 2.640 -10.312 1.00 91.81 224 VAL A C 1
ATOM 1748 O O . VAL A 1 224 ? -5.694 1.758 -11.155 1.00 91.81 224 VAL A O 1
ATOM 1751 N N . THR A 1 225 ? -6.514 2.379 -9.172 1.00 90.62 225 THR A N 1
ATOM 1752 C CA . THR A 1 225 ? -7.135 1.096 -8.827 1.00 90.62 225 THR A CA 1
ATOM 1753 C C . THR A 1 225 ? -8.343 1.292 -7.907 1.00 90.62 225 THR A C 1
ATOM 1755 O O . THR A 1 225 ? -8.489 2.318 -7.250 1.00 90.62 225 THR A O 1
ATOM 1758 N N . ASN A 1 226 ? -9.209 0.282 -7.822 1.00 84.50 226 ASN A N 1
ATOM 1759 C CA . ASN A 1 226 ? -10.340 0.260 -6.894 1.00 84.50 226 ASN A CA 1
ATOM 1760 C C . ASN A 1 226 ? -10.032 -0.654 -5.702 1.00 84.50 226 ASN A C 1
ATOM 1762 O O . ASN A 1 226 ? -10.250 -1.873 -5.764 1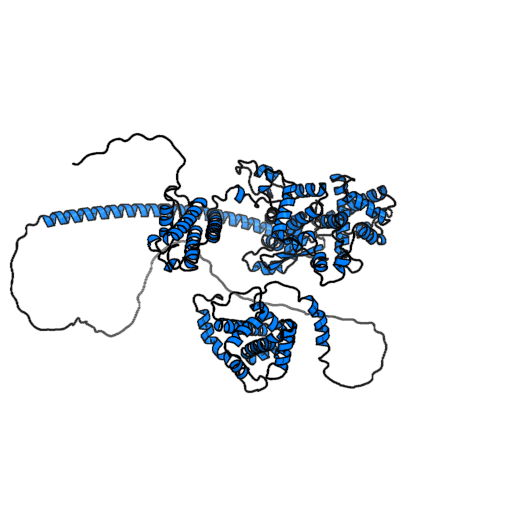.00 84.50 226 ASN A O 1
ATOM 1766 N N . MET A 1 227 ? -9.547 -0.055 -4.612 1.00 83.25 227 MET A N 1
ATOM 1767 C CA . MET A 1 227 ? -9.322 -0.744 -3.340 1.00 83.25 227 MET A CA 1
ATOM 1768 C C . MET A 1 227 ? -10.668 -1.232 -2.793 1.00 83.25 227 MET A C 1
ATOM 1770 O O . MET A 1 227 ? -11.666 -0.519 -2.875 1.00 83.25 227 MET A O 1
ATOM 1774 N N . PHE A 1 228 ? -10.741 -2.469 -2.295 1.00 83.44 228 PHE A N 1
ATOM 1775 C CA . PHE A 1 228 ? -11.982 -3.029 -1.746 1.00 83.44 228 PHE A CA 1
ATOM 1776 C C . PHE A 1 228 ? -11.905 -3.127 -0.225 1.00 83.44 228 PHE A C 1
ATOM 1778 O O . PHE A 1 228 ? -11.091 -3.869 0.327 1.00 83.44 228 PHE A O 1
ATOM 1785 N N . GLN A 1 229 ? -12.793 -2.395 0.435 1.00 78.12 229 GLN A N 1
ATOM 1786 C CA . GLN A 1 229 ? -12.897 -2.305 1.878 1.00 78.12 229 GLN A CA 1
ATOM 1787 C C . GLN A 1 229 ? -13.966 -3.277 2.372 1.00 78.12 229 GLN A C 1
ATOM 1789 O O . GLN A 1 229 ? -15.168 -3.022 2.300 1.00 78.12 229 GLN A O 1
ATOM 1794 N N . LYS A 1 230 ? -13.534 -4.433 2.877 1.00 75.62 230 LYS A N 1
ATOM 1795 C CA . LYS A 1 230 ? -14.452 -5.531 3.216 1.00 75.62 230 LYS A CA 1
ATOM 1796 C C . LYS A 1 230 ? -15.423 -5.213 4.362 1.00 75.62 230 LYS A C 1
ATOM 1798 O O . LYS A 1 230 ? -16.503 -5.792 4.388 1.00 75.62 230 LYS A O 1
ATOM 1803 N N . LYS A 1 231 ? -15.062 -4.337 5.309 1.00 69.38 231 LYS A N 1
ATOM 1804 C CA . LYS A 1 231 ? -15.946 -3.981 6.438 1.00 69.38 231 LYS A CA 1
ATOM 1805 C C . LYS A 1 231 ? -17.100 -3.082 6.001 1.00 69.38 231 LYS A C 1
ATOM 1807 O O . LYS A 1 231 ? -18.223 -3.274 6.442 1.00 69.38 231 LYS A O 1
ATOM 1812 N N . GLU A 1 232 ? -16.804 -2.136 5.122 1.00 70.44 232 GLU A N 1
ATOM 1813 C CA . GLU A 1 232 ? -17.741 -1.170 4.552 1.00 70.44 232 GLU A CA 1
ATOM 1814 C C . GLU A 1 232 ? -18.469 -1.729 3.313 1.00 70.44 232 GLU A C 1
ATOM 1816 O O . GLU A 1 232 ? -19.379 -1.092 2.792 1.00 70.44 232 GLU A O 1
ATOM 1821 N N . LEU A 1 233 ? -18.035 -2.895 2.808 1.00 76.56 233 LEU A N 1
ATOM 1822 C CA . LEU A 1 233 ? -18.421 -3.499 1.520 1.00 76.56 233 LEU A CA 1
ATOM 1823 C C . LEU A 1 233 ? -18.282 -2.539 0.317 1.00 76.56 233 LEU A C 1
ATOM 1825 O O . LEU A 1 233 ? -18.870 -2.757 -0.745 1.00 76.56 233 LEU A O 1
ATOM 1829 N N . ARG A 1 234 ? -17.461 -1.497 0.478 1.00 75.75 234 ARG A N 1
ATOM 1830 C CA . ARG A 1 234 ? -17.255 -0.393 -0.462 1.00 75.75 234 ARG A CA 1
ATOM 1831 C C . ARG A 1 234 ? -16.012 -0.649 -1.310 1.00 75.75 234 ARG A C 1
ATOM 1833 O O . ARG A 1 234 ? -15.053 -1.272 -0.853 1.00 75.75 234 ARG A O 1
ATOM 1840 N N . SER A 1 235 ? -15.999 -0.125 -2.532 1.00 80.75 235 SER A N 1
ATOM 1841 C CA . SER A 1 235 ? -14.739 0.154 -3.223 1.00 80.75 235 SER A CA 1
ATOM 1842 C C . SER A 1 235 ? -14.481 1.650 -3.235 1.00 80.75 235 SER A C 1
ATOM 1844 O O . SER A 1 235 ? -15.398 2.429 -3.490 1.00 80.75 235 SER A O 1
ATOM 1846 N N . THR A 1 236 ? -13.242 2.030 -2.948 1.00 79.88 236 THR A N 1
ATOM 1847 C CA . THR A 1 236 ? -12.779 3.417 -2.970 1.00 79.88 236 THR A CA 1
ATOM 1848 C C . THR A 1 236 ? -11.649 3.556 -3.988 1.00 79.88 236 THR A C 1
ATOM 1850 O O . THR A 1 236 ? -10.870 2.608 -4.173 1.00 79.88 236 THR A O 1
ATOM 1853 N N . PRO A 1 237 ? -11.559 4.704 -4.681 1.00 83.31 237 PRO A N 1
ATOM 1854 C CA . PRO A 1 237 ? -10.455 4.957 -5.584 1.00 83.31 237 PRO A CA 1
ATOM 1855 C C . PRO A 1 237 ? -9.164 5.050 -4.768 1.00 83.31 237 PRO A C 1
ATOM 1857 O O . PRO A 1 237 ? -9.101 5.712 -3.735 1.00 83.31 237 PRO A O 1
ATOM 1860 N N . GLY A 1 238 ? -8.130 4.369 -5.239 1.00 87.88 238 GLY A N 1
ATOM 1861 C CA . GLY A 1 238 ? -6.763 4.503 -4.758 1.00 87.88 238 GLY A CA 1
ATOM 1862 C C . GLY A 1 238 ? -5.822 4.551 -5.952 1.00 87.88 238 GLY A C 1
ATOM 1863 O O . GLY A 1 238 ? -6.218 4.264 -7.083 1.00 87.88 238 GLY A O 1
ATOM 1864 N N . GLY A 1 239 ? -4.561 4.892 -5.726 1.00 91.50 239 GLY A N 1
ATOM 1865 C CA . GLY A 1 239 ? -3.610 4.952 -6.822 1.00 91.50 239 GLY A CA 1
ATOM 1866 C C . GLY A 1 239 ? -2.167 5.056 -6.373 1.00 91.50 239 GLY A C 1
ATOM 1867 O O . GLY A 1 239 ? -1.858 5.163 -5.186 1.00 91.50 239 GLY A O 1
ATOM 1868 N N . PHE A 1 240 ? -1.286 4.995 -7.361 1.00 95.38 240 PHE A N 1
ATOM 1869 C CA . PHE A 1 240 ? 0.153 4.975 -7.187 1.00 95.38 240 PHE A CA 1
ATOM 1870 C C . PHE A 1 240 ? 0.822 5.844 -8.251 1.00 95.38 240 PHE A C 1
ATOM 1872 O O . PHE A 1 240 ? 0.363 5.929 -9.390 1.00 95.38 240 PHE A O 1
ATOM 1879 N N . VAL A 1 241 ? 1.967 6.408 -7.885 1.00 96.94 241 VAL A N 1
ATOM 1880 C CA . VAL A 1 241 ? 2.900 7.133 -8.757 1.00 96.94 241 VAL A CA 1
ATOM 1881 C C . VAL A 1 241 ? 4.321 6.616 -8.488 1.00 96.94 241 VAL A C 1
ATOM 1883 O O . VAL A 1 241 ? 4.545 5.994 -7.440 1.00 96.94 241 VAL A O 1
ATOM 1886 N N . PRO A 1 242 ? 5.296 6.862 -9.380 1.00 97.50 242 PRO A N 1
ATOM 1887 C CA . PRO A 1 242 ? 6.711 6.693 -9.061 1.00 97.50 242 PRO A CA 1
ATOM 1888 C C . PRO A 1 242 ? 7.096 7.527 -7.830 1.00 97.50 242 PRO A C 1
ATOM 1890 O O . PRO A 1 242 ? 6.620 8.652 -7.690 1.00 97.50 242 PRO A O 1
ATOM 1893 N N . ASP A 1 243 ? 7.927 6.995 -6.930 1.00 96.88 243 ASP A N 1
ATOM 1894 C CA . ASP A 1 243 ? 8.418 7.755 -5.772 1.00 96.88 243 ASP A CA 1
ATOM 1895 C C . ASP A 1 243 ? 9.433 8.818 -6.201 1.00 96.88 243 ASP A C 1
ATOM 1897 O O . ASP A 1 243 ? 10.245 8.587 -7.095 1.00 96.88 243 ASP A O 1
ATOM 1901 N N . TRP A 1 244 ? 9.417 9.969 -5.533 1.00 94.12 244 TRP A N 1
ATOM 1902 C CA . TRP A 1 244 ? 10.290 11.089 -5.868 1.00 94.12 244 TRP A CA 1
ATOM 1903 C C . TRP A 1 244 ? 11.784 10.784 -5.694 1.00 94.12 244 TRP A C 1
ATOM 1905 O O . TRP A 1 244 ? 12.628 11.336 -6.405 1.00 94.12 244 TRP A O 1
ATOM 1915 N N . GLN A 1 245 ? 12.123 9.918 -4.733 1.00 91.31 245 GLN A N 1
ATOM 1916 C CA . GLN A 1 245 ? 13.495 9.802 -4.239 1.00 91.31 245 GLN A CA 1
ATOM 1917 C C . GLN A 1 245 ? 13.952 8.367 -3.973 1.00 91.31 245 GLN A C 1
ATOM 1919 O O . GLN A 1 245 ? 15.118 8.068 -4.231 1.00 91.31 245 GLN A O 1
ATOM 1924 N N . PHE A 1 246 ? 13.078 7.491 -3.467 1.00 96.12 246 PHE A N 1
ATOM 1925 C CA . PHE A 1 246 ? 13.485 6.183 -2.943 1.00 96.12 246 PHE A CA 1
ATOM 1926 C C . PHE A 1 246 ? 12.820 5.031 -3.713 1.00 96.12 246 PHE A C 1
ATOM 1928 O O . PHE A 1 246 ? 11.608 4.833 -3.563 1.00 96.12 246 PHE A O 1
ATOM 1935 N N . PRO A 1 247 ? 13.567 4.244 -4.517 1.00 97.00 247 PRO A N 1
ATOM 1936 C CA . PRO A 1 247 ? 13.005 3.095 -5.231 1.00 97.00 247 PRO A CA 1
ATOM 1937 C C . PRO A 1 247 ? 12.389 2.057 -4.284 1.00 97.00 247 PRO A C 1
ATOM 1939 O O . PRO A 1 247 ? 11.380 1.439 -4.615 1.00 97.00 247 PRO A O 1
ATOM 1942 N N . GLU A 1 248 ? 12.916 1.923 -3.066 1.00 97.56 248 GLU A N 1
ATOM 1943 C CA . GLU A 1 248 ? 12.406 1.010 -2.038 1.00 97.56 248 GLU A CA 1
ATOM 1944 C C . GLU A 1 248 ? 11.026 1.430 -1.501 1.00 97.56 248 GLU A C 1
ATOM 1946 O O . GLU A 1 248 ? 10.340 0.626 -0.877 1.00 97.56 248 GLU A O 1
ATOM 1951 N N . LEU A 1 249 ? 10.593 2.669 -1.765 1.00 97.75 249 LEU A N 1
ATOM 1952 C CA . LEU A 1 249 ? 9.247 3.175 -1.483 1.00 97.75 249 LEU A CA 1
ATOM 1953 C C . LEU A 1 249 ? 8.421 3.403 -2.761 1.00 97.75 249 LEU A C 1
ATOM 1955 O O . LEU A 1 249 ? 7.326 3.954 -2.682 1.00 97.75 249 LEU A O 1
ATOM 1959 N N . CYS A 1 250 ? 8.901 2.991 -3.936 1.00 98.19 250 CYS A N 1
ATOM 1960 C CA . CYS A 1 250 ? 8.274 3.253 -5.231 1.00 98.19 250 CYS A CA 1
ATOM 1961 C C . CYS A 1 250 ? 7.425 2.059 -5.705 1.00 98.19 250 CYS A C 1
ATOM 1963 O O . CYS A 1 250 ? 7.990 1.042 -6.103 1.00 9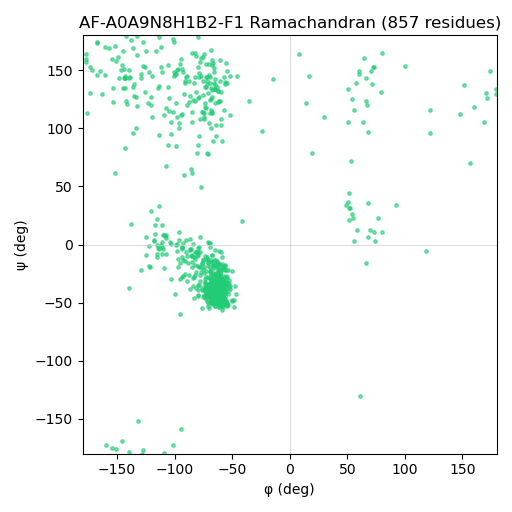8.19 250 CYS A O 1
ATOM 1965 N N . PRO A 1 251 ? 6.076 2.148 -5.739 1.00 97.31 251 PRO A N 1
ATOM 1966 C CA . PRO A 1 251 ? 5.233 1.028 -6.164 1.00 97.31 251 PRO A CA 1
ATOM 1967 C C . PRO A 1 251 ? 5.529 0.553 -7.586 1.00 97.31 251 PRO A C 1
ATOM 1969 O O . PRO A 1 251 ? 5.494 -0.644 -7.834 1.00 97.31 251 PRO A O 1
ATOM 1972 N N . PHE A 1 252 ? 5.863 1.465 -8.505 1.00 98.00 252 PHE A N 1
ATOM 1973 C CA . PHE A 1 252 ? 6.219 1.123 -9.885 1.00 98.00 252 PHE A CA 1
ATOM 1974 C C . PHE A 1 252 ? 7.513 0.299 -9.932 1.00 98.00 252 PHE A C 1
ATOM 1976 O O . PHE A 1 252 ? 7.536 -0.776 -10.525 1.00 98.00 252 PHE A O 1
ATOM 1983 N N . PHE A 1 253 ? 8.563 0.761 -9.248 1.00 98.50 253 PHE A N 1
ATOM 1984 C CA . PHE A 1 253 ? 9.839 0.053 -9.147 1.00 98.50 253 PHE A CA 1
ATOM 1985 C C . PHE A 1 253 ? 9.682 -1.322 -8.480 1.00 98.50 253 PHE A C 1
ATOM 1987 O O . PHE A 1 253 ? 10.172 -2.321 -8.997 1.00 98.50 253 PHE A O 1
ATOM 1994 N N . LEU A 1 254 ? 8.966 -1.383 -7.352 1.00 98.38 254 LEU A N 1
ATOM 1995 C CA . LEU A 1 254 ? 8.753 -2.616 -6.590 1.00 98.38 254 LEU A CA 1
ATOM 1996 C C . LEU A 1 254 ? 7.883 -3.628 -7.334 1.00 98.38 254 LEU A C 1
ATOM 1998 O O . LEU A 1 254 ? 8.141 -4.825 -7.241 1.00 98.38 254 LEU A O 1
ATOM 2002 N N . LEU A 1 255 ? 6.883 -3.167 -8.092 1.00 97.81 255 LEU A N 1
ATOM 2003 C CA . LEU A 1 255 ? 6.135 -4.023 -9.008 1.00 97.81 255 LEU A CA 1
ATOM 2004 C C . LEU A 1 255 ? 7.061 -4.578 -10.093 1.00 97.81 255 LEU A C 1
ATOM 2006 O O . LEU A 1 255 ? 7.081 -5.787 -10.277 1.00 97.81 255 LEU A O 1
ATOM 2010 N N . GLY A 1 256 ? 7.889 -3.745 -10.730 1.00 98.00 256 GLY A N 1
ATOM 2011 C CA . GLY A 1 256 ? 8.887 -4.201 -11.703 1.00 98.00 256 GLY A CA 1
ATOM 2012 C C . GLY A 1 256 ? 9.859 -5.244 -11.139 1.00 98.00 256 GLY A C 1
ATOM 2013 O O . GLY A 1 256 ? 10.045 -6.304 -11.736 1.00 98.00 256 GLY A O 1
ATOM 2014 N N . ALA A 1 257 ? 10.415 -4.995 -9.949 1.00 98.06 257 ALA A N 1
ATOM 2015 C CA . ALA A 1 257 ? 11.292 -5.928 -9.240 1.00 98.06 257 ALA A CA 1
ATOM 2016 C C . ALA A 1 257 ? 10.588 -7.262 -8.917 1.00 98.06 257 ALA A C 1
ATOM 2018 O O . ALA A 1 257 ? 11.121 -8.327 -9.222 1.00 98.06 257 ALA A O 1
ATOM 2019 N N . TYR A 1 258 ? 9.355 -7.216 -8.403 1.00 97.88 258 TYR A N 1
ATOM 2020 C CA . TYR A 1 258 ? 8.525 -8.401 -8.158 1.00 97.88 258 TYR A CA 1
ATOM 2021 C C . TYR A 1 258 ? 8.187 -9.163 -9.457 1.00 97.88 258 TYR A C 1
ATOM 2023 O O . TYR A 1 258 ? 8.187 -10.396 -9.486 1.00 97.88 258 TYR A O 1
ATOM 2031 N N . TRP A 1 259 ? 7.929 -8.454 -10.559 1.00 97.62 259 TRP A N 1
ATOM 2032 C CA . TRP A 1 259 ? 7.588 -9.062 -11.847 1.00 97.62 259 TRP A CA 1
ATOM 2033 C C . TRP A 1 259 ? 8.785 -9.766 -12.505 1.00 97.62 259 TRP A C 1
ATOM 2035 O O . TRP A 1 259 ? 8.584 -10.831 -13.088 1.00 97.62 259 TRP A O 1
ATOM 2045 N N . CYS A 1 260 ? 10.008 -9.235 -12.377 1.00 96.50 260 CYS A N 1
ATOM 2046 C CA . CYS A 1 260 ? 11.216 -9.861 -12.935 1.00 96.50 260 CYS A CA 1
ATOM 2047 C C . CYS A 1 260 ? 11.884 -10.901 -12.013 1.00 96.50 260 CYS A C 1
ATOM 2049 O O . CYS A 1 260 ? 12.331 -11.926 -12.520 1.00 96.50 260 CYS A O 1
ATOM 2051 N N . LEU A 1 261 ? 11.937 -10.686 -10.688 1.00 96.75 261 LEU A N 1
ATOM 2052 C CA . LEU A 1 261 ? 12.646 -11.577 -9.747 1.00 96.75 261 LEU A CA 1
ATOM 2053 C C . LEU A 1 261 ? 11.763 -12.656 -9.106 1.00 96.75 261 LEU A C 1
ATOM 2055 O O . LEU A 1 261 ? 12.261 -13.712 -8.728 1.00 96.75 261 LEU A O 1
ATOM 2059 N N . ASN A 1 262 ? 10.460 -12.406 -8.958 1.00 95.88 262 ASN A N 1
ATOM 2060 C CA . ASN A 1 262 ? 9.509 -13.370 -8.389 1.00 95.88 262 ASN A CA 1
ATOM 2061 C C . ASN A 1 262 ? 8.429 -13.783 -9.409 1.00 95.88 262 ASN A C 1
ATOM 2063 O O . ASN A 1 262 ? 7.385 -14.309 -9.034 1.00 95.88 262 ASN A O 1
ATOM 2067 N N . HIS A 1 263 ? 8.675 -13.531 -10.702 1.00 94.94 263 HIS A N 1
ATOM 2068 C CA . HIS A 1 263 ? 7.800 -13.880 -11.826 1.00 94.94 263 HIS A CA 1
ATOM 2069 C C . HIS A 1 263 ? 6.333 -13.436 -11.653 1.00 94.94 263 HIS A C 1
ATOM 2071 O O . HIS A 1 263 ? 5.409 -14.123 -12.088 1.00 94.94 263 HIS A O 1
ATOM 2077 N N . GLY A 1 264 ? 6.093 -12.269 -11.043 1.00 94.00 264 GLY A N 1
ATOM 2078 C CA . GLY A 1 264 ? 4.751 -11.797 -10.671 1.00 94.00 264 GLY A CA 1
ATOM 2079 C C . GLY A 1 264 ? 3.710 -11.693 -11.805 1.00 94.00 264 GLY A C 1
ATOM 2080 O O . GLY A 1 264 ? 2.512 -11.707 -11.511 1.00 94.00 264 GLY A O 1
ATOM 2081 N N . LEU A 1 265 ? 4.128 -11.658 -13.081 1.00 95.44 265 LEU A N 1
ATOM 2082 C CA . LEU A 1 265 ? 3.257 -11.698 -14.277 1.00 95.44 265 LEU A CA 1
ATOM 2083 C C . LEU A 1 265 ? 3.230 -13.060 -15.008 1.00 95.44 265 LEU A C 1
ATOM 2085 O O . LEU A 1 265 ? 2.527 -13.198 -16.014 1.00 95.44 265 LEU A O 1
ATOM 2089 N N . SER A 1 266 ? 3.937 -14.072 -14.502 1.00 93.94 266 SER A N 1
ATOM 2090 C CA . SER A 1 266 ? 3.904 -15.449 -15.008 1.00 93.94 266 SER A CA 1
ATOM 2091 C C . SER A 1 266 ? 2.808 -16.272 -14.324 1.00 93.94 266 SER A C 1
ATOM 2093 O O . SER A 1 266 ? 2.506 -16.074 -13.144 1.00 93.94 266 SER A O 1
ATOM 2095 N N . ARG A 1 267 ? 2.185 -17.182 -15.065 1.00 92.25 267 ARG A N 1
ATOM 2096 C CA . ARG A 1 267 ? 1.082 -18.057 -14.657 1.00 92.25 267 ARG A CA 1
ATOM 2097 C C . ARG A 1 267 ? 1.290 -19.397 -15.348 1.00 92.25 267 ARG A C 1
ATOM 2099 O O . ARG A 1 267 ? 1.854 -19.439 -16.439 1.00 92.25 267 ARG A O 1
ATOM 2106 N N . ASP A 1 268 ? 0.817 -20.469 -14.727 1.00 89.00 268 ASP A N 1
ATOM 2107 C CA . ASP A 1 268 ? 0.746 -21.758 -15.406 1.00 89.00 268 ASP A CA 1
ATOM 2108 C C . ASP A 1 268 ? -0.212 -21.629 -16.613 1.00 89.00 268 ASP A C 1
ATOM 2110 O O . ASP A 1 268 ? -1.305 -21.078 -16.445 1.00 89.00 268 ASP A O 1
ATOM 2114 N N . PRO A 1 269 ? 0.147 -22.088 -17.826 1.00 87.50 269 PRO A N 1
ATOM 2115 C CA . PRO A 1 269 ? -0.774 -22.088 -18.960 1.00 87.50 269 PRO A CA 1
ATOM 2116 C C . PRO A 1 269 ? -2.101 -22.796 -18.651 1.00 87.50 269 PRO A C 1
ATOM 2118 O O . PRO A 1 269 ? -3.152 -22.326 -19.082 1.00 87.50 269 PRO A O 1
ATOM 2121 N N . ASN A 1 270 ? -2.077 -23.861 -17.841 1.00 85.44 270 ASN A N 1
ATOM 2122 C CA . ASN A 1 270 ? -3.262 -24.612 -17.421 1.00 85.44 270 ASN A CA 1
ATOM 2123 C C . ASN A 1 270 ? -4.185 -23.779 -16.512 1.00 85.44 270 ASN A C 1
ATOM 2125 O O . ASN A 1 270 ? -5.407 -23.846 -16.661 1.00 85.44 270 ASN A O 1
ATOM 2129 N N . ASP A 1 271 ? -3.621 -22.924 -15.645 1.00 82.19 271 ASP A N 1
ATOM 2130 C CA . ASP A 1 271 ? -4.379 -21.964 -14.819 1.00 82.19 271 ASP A CA 1
ATOM 2131 C C . ASP A 1 271 ? -5.146 -20.933 -15.681 1.00 82.19 271 ASP A C 1
ATOM 2133 O O . ASP A 1 271 ? -6.046 -20.255 -15.177 1.00 82.19 271 ASP A O 1
ATOM 2137 N N . MET A 1 272 ? -4.795 -20.795 -16.967 1.00 84.38 272 MET A N 1
ATOM 2138 C CA . MET A 1 272 ? -5.307 -19.766 -17.878 1.00 84.38 272 MET A CA 1
ATOM 2139 C C . MET A 1 272 ? -6.291 -20.275 -18.949 1.00 84.38 272 MET A C 1
ATOM 2141 O O . MET A 1 272 ? -6.896 -19.442 -19.622 1.00 84.38 272 MET A O 1
ATOM 2145 N N . VAL A 1 273 ? -6.489 -21.595 -19.106 1.00 83.31 273 VAL A N 1
ATOM 2146 C CA . VAL A 1 273 ? -7.331 -22.169 -20.183 1.00 83.31 273 VAL A CA 1
ATOM 2147 C C . VAL A 1 273 ? -8.827 -21.898 -19.976 1.00 83.31 273 VAL A C 1
ATOM 2149 O O . VAL A 1 273 ? -9.487 -21.358 -20.863 1.00 83.31 273 VAL A O 1
ATOM 2152 N N . ASP A 1 274 ? -9.386 -22.261 -18.816 1.00 82.69 274 ASP A N 1
ATOM 2153 C CA . ASP A 1 274 ? -10.800 -22.003 -18.508 1.00 82.69 274 ASP A CA 1
ATOM 2154 C C . ASP A 1 274 ? -10.967 -20.700 -17.719 1.00 82.69 274 ASP A C 1
ATOM 2156 O O . ASP A 1 274 ? -10.654 -20.623 -16.527 1.00 82.69 274 ASP A O 1
ATOM 2160 N N . MET A 1 275 ? -11.568 -19.701 -18.368 1.00 79.81 275 MET A N 1
ATOM 2161 C CA . MET A 1 275 ? -11.924 -18.411 -17.769 1.00 79.81 275 MET A CA 1
ATOM 2162 C C . MET A 1 275 ? -12.922 -18.516 -16.595 1.00 79.81 275 MET A C 1
ATOM 2164 O O . MET A 1 275 ? -13.057 -17.580 -15.803 1.00 79.81 275 MET A O 1
ATOM 2168 N N . ASN A 1 276 ? -13.615 -19.649 -16.441 1.00 77.75 276 ASN A N 1
ATOM 2169 C CA . ASN A 1 276 ? -14.544 -19.918 -15.340 1.00 77.75 276 ASN A CA 1
ATOM 2170 C C . ASN A 1 276 ? -13.884 -20.655 -14.162 1.00 77.75 276 ASN A C 1
ATOM 2172 O O . ASN A 1 276 ? -14.520 -20.833 -13.110 1.00 77.75 276 ASN A O 1
ATOM 2176 N N . SER A 1 277 ? -12.613 -21.036 -14.280 1.00 80.12 277 SER A N 1
ATOM 2177 C CA . SER A 1 277 ? -11.914 -21.816 -13.264 1.00 80.12 277 SER A CA 1
ATOM 2178 C C . SER A 1 277 ? -11.590 -20.982 -12.010 1.00 80.12 277 SER A C 1
ATOM 2180 O O . SER A 1 277 ? -11.472 -19.749 -12.058 1.00 80.12 277 SER A O 1
ATOM 2182 N N . PRO A 1 278 ? -11.429 -21.619 -10.833 1.00 81.62 278 PRO A N 1
ATOM 2183 C CA . PRO A 1 278 ? -10.873 -20.952 -9.654 1.00 81.62 278 PRO A CA 1
ATOM 2184 C C . PRO A 1 278 ? -9.437 -20.454 -9.882 1.00 81.62 278 PRO A C 1
ATOM 2186 O O . PRO A 1 278 ? -9.052 -19.436 -9.308 1.00 81.62 278 PRO A O 1
ATOM 2189 N N . ALA A 1 279 ? -8.680 -21.153 -10.731 1.00 82.69 279 ALA A N 1
ATOM 2190 C CA . ALA A 1 279 ? -7.312 -20.831 -11.113 1.00 82.69 279 ALA A CA 1
ATOM 2191 C C . ALA A 1 279 ? -7.222 -19.508 -11.889 1.00 82.69 279 ALA A C 1
ATOM 2193 O O . ALA A 1 279 ? -6.558 -18.579 -11.432 1.00 82.69 279 ALA A O 1
ATOM 2194 N N . TYR A 1 280 ? -8.001 -19.353 -12.962 1.00 84.75 280 TYR A N 1
ATOM 2195 C CA . TYR A 1 280 ? -8.071 -18.111 -13.736 1.00 84.75 280 TYR A CA 1
ATOM 2196 C C . TYR A 1 280 ? -8.577 -16.927 -12.895 1.00 84.75 280 TYR A C 1
ATOM 2198 O O . TYR A 1 280 ? -8.099 -15.800 -13.018 1.00 84.75 280 TYR A O 1
ATOM 2206 N N . ARG A 1 281 ? -9.503 -17.161 -11.952 1.00 83.94 281 ARG A N 1
ATOM 2207 C CA . ARG A 1 281 ? -9.875 -16.115 -10.981 1.00 83.94 281 ARG A CA 1
ATOM 2208 C C . ARG A 1 281 ? -8.709 -15.715 -10.075 1.00 83.94 281 ARG A C 1
ATOM 2210 O O . ARG A 1 281 ? -8.542 -14.526 -9.830 1.00 83.94 281 ARG A O 1
ATOM 2217 N N . LYS A 1 282 ? -7.899 -16.667 -9.598 1.00 86.75 282 LYS A N 1
ATOM 2218 C CA . LYS A 1 282 ? -6.687 -16.414 -8.795 1.00 86.75 282 LYS A CA 1
ATOM 2219 C C . LYS A 1 282 ? -5.585 -15.722 -9.609 1.00 86.75 282 LYS A C 1
ATOM 2221 O O . LYS A 1 282 ? -4.896 -14.863 -9.059 1.00 86.75 282 LYS A O 1
ATOM 2226 N N . SER A 1 283 ? -5.428 -16.039 -10.895 1.00 87.75 283 SER A N 1
ATOM 2227 C CA . SER A 1 283 ? -4.355 -15.499 -11.744 1.00 87.75 283 SER A CA 1
ATOM 2228 C C . SER A 1 283 ? -4.424 -13.970 -11.893 1.00 87.75 283 SER A C 1
ATOM 2230 O O . SER A 1 283 ? -3.385 -13.306 -11.891 1.00 87.75 283 SER A O 1
ATOM 2232 N N . LYS A 1 284 ? -5.637 -13.403 -11.911 1.00 88.19 284 LYS A N 1
ATOM 2233 C CA . LYS A 1 284 ? -5.919 -11.957 -11.977 1.00 88.19 284 LYS A CA 1
ATOM 2234 C C . LYS A 1 284 ? -5.419 -11.135 -10.780 1.00 88.19 284 LYS A C 1
ATOM 2236 O O . LYS A 1 284 ? -5.385 -9.905 -10.862 1.00 88.19 284 LYS A O 1
ATOM 2241 N N . TYR A 1 285 ? -5.056 -11.764 -9.662 1.00 92.50 285 TYR A N 1
ATOM 2242 C CA . TYR A 1 285 ? -4.580 -11.073 -8.459 1.00 92.50 285 TYR A CA 1
ATOM 2243 C C . TYR A 1 285 ? -3.094 -10.709 -8.557 1.00 92.50 285 TYR A C 1
ATOM 2245 O O . TYR A 1 285 ? -2.291 -11.473 -9.091 1.00 92.50 285 TYR A O 1
ATOM 2253 N N . VAL A 1 286 ? -2.719 -9.551 -7.998 1.00 94.50 286 VAL A N 1
ATOM 2254 C CA . VAL A 1 286 ? -1.316 -9.087 -7.972 1.00 94.50 286 VAL A CA 1
ATOM 2255 C C . VAL A 1 286 ? -0.471 -9.969 -7.048 1.00 94.50 286 VAL A C 1
ATOM 2257 O O . VAL A 1 286 ? 0.579 -10.474 -7.443 1.00 94.50 286 VAL A O 1
ATOM 2260 N N . PHE A 1 287 ? -0.972 -10.224 -5.837 1.00 94.75 287 PHE A N 1
ATOM 2261 C CA . PHE A 1 287 ? -0.338 -11.102 -4.853 1.00 94.75 287 PHE A CA 1
ATOM 2262 C C . PHE A 1 287 ? -1.095 -12.429 -4.764 1.00 94.75 287 PHE A C 1
ATOM 2264 O O . PHE A 1 287 ? -1.967 -12.605 -3.909 1.00 94.75 287 PHE A O 1
ATOM 2271 N N . GLN A 1 288 ? -0.757 -13.379 -5.643 1.00 90.06 288 GLN A N 1
ATOM 2272 C CA . GLN A 1 288 ? -1.375 -14.713 -5.655 1.00 90.06 288 GLN A CA 1
ATOM 2273 C C . GLN A 1 288 ? -1.331 -15.400 -4.277 1.00 90.06 288 GLN A C 1
ATOM 2275 O O . GLN A 1 288 ? -2.296 -16.068 -3.899 1.00 90.06 288 GLN A O 1
ATOM 2280 N N . SER A 1 289 ? -0.257 -15.192 -3.501 1.00 90.06 289 SER A N 1
ATOM 2281 C CA . SER A 1 289 ? -0.090 -15.764 -2.158 1.00 90.06 289 SER A CA 1
ATOM 2282 C C . SER A 1 289 ? -1.196 -15.346 -1.179 1.00 90.06 289 SER A C 1
ATOM 2284 O O . SER A 1 289 ? -1.550 -16.106 -0.283 1.00 90.06 289 SER A O 1
ATOM 2286 N N . PHE A 1 290 ? -1.763 -14.143 -1.335 1.00 90.38 290 PHE A N 1
ATOM 2287 C CA . PHE A 1 290 ? -2.835 -13.644 -0.470 1.00 90.38 290 PHE A CA 1
ATOM 2288 C C . PHE A 1 290 ? -4.209 -14.225 -0.829 1.00 90.38 290 PHE A C 1
ATOM 2290 O O . PHE A 1 290 ? -5.113 -14.195 0.007 1.00 90.38 290 PHE A O 1
ATOM 2297 N N . HIS A 1 291 ? -4.405 -14.770 -2.037 1.00 83.44 291 HIS A N 1
ATOM 2298 C CA . HIS A 1 291 ? -5.724 -15.237 -2.474 1.00 83.44 291 HIS A CA 1
ATOM 2299 C C . HIS A 1 291 ? -6.269 -16.373 -1.587 1.00 83.44 291 HIS A C 1
ATOM 2301 O O . HIS A 1 291 ? -7.439 -16.350 -1.197 1.00 83.44 291 HIS A O 1
ATOM 2307 N N . ALA A 1 292 ? -5.414 -17.337 -1.232 1.00 78.94 292 ALA A N 1
ATOM 2308 C CA . ALA A 1 292 ? -5.799 -18.554 -0.514 1.00 78.94 292 ALA A CA 1
ATOM 2309 C C . ALA A 1 292 ? -6.085 -18.354 0.990 1.00 78.94 292 ALA A C 1
ATOM 2311 O O . ALA A 1 292 ? -6.786 -19.164 1.587 1.00 78.94 292 ALA A O 1
ATOM 2312 N N . ILE A 1 293 ? -5.573 -17.282 1.604 1.00 88.62 293 ILE A N 1
ATOM 2313 C CA . ILE A 1 293 ? -5.626 -17.059 3.060 1.00 88.62 293 ILE A CA 1
ATOM 2314 C C . ILE A 1 293 ? -6.656 -15.995 3.456 1.00 88.62 293 ILE A C 1
ATOM 2316 O O . ILE A 1 293 ? -7.003 -15.120 2.664 1.00 88.62 293 ILE A O 1
ATOM 2320 N N . THR A 1 294 ? -7.178 -16.044 4.681 1.00 87.38 294 THR A N 1
ATOM 2321 C CA . THR A 1 294 ? -8.130 -15.034 5.182 1.00 87.38 294 THR A CA 1
ATOM 2322 C C . THR A 1 294 ? -7.476 -13.657 5.321 1.00 87.38 294 THR A C 1
ATOM 2324 O O . THR A 1 294 ? -6.285 -13.544 5.591 1.00 87.38 294 THR A O 1
ATOM 2327 N N . ASP A 1 295 ? -8.255 -12.582 5.207 1.00 84.62 295 ASP A N 1
ATOM 2328 C CA . ASP A 1 295 ? -7.752 -11.205 5.364 1.00 84.62 295 ASP A CA 1
ATOM 2329 C C . ASP A 1 295 ? -7.162 -10.931 6.771 1.00 84.62 295 ASP A C 1
ATOM 2331 O O . ASP A 1 295 ? -6.289 -10.075 6.923 1.00 84.62 295 ASP A O 1
ATOM 2335 N N . ALA A 1 296 ? -7.556 -11.715 7.784 1.00 87.06 296 ALA A N 1
ATOM 2336 C CA . ALA A 1 296 ? -6.893 -11.750 9.088 1.00 87.06 296 ALA A CA 1
ATOM 2337 C C . ALA A 1 296 ? -5.478 -12.353 8.997 1.00 87.06 296 ALA A C 1
ATOM 2339 O O . ALA A 1 296 ? -4.527 -11.744 9.478 1.00 87.06 296 ALA A O 1
ATOM 2340 N N . GLN A 1 297 ? -5.311 -13.495 8.318 1.00 91.62 297 GLN A N 1
ATOM 2341 C CA . GLN A 1 297 ? -3.994 -14.091 8.052 1.00 91.62 297 GLN A CA 1
ATOM 2342 C C . GLN A 1 297 ? -3.113 -13.187 7.175 1.00 91.62 297 GLN A C 1
ATOM 2344 O O . GLN A 1 297 ? -1.920 -13.096 7.440 1.00 91.62 297 GLN A O 1
ATOM 2349 N N . VAL A 1 298 ? -3.675 -12.456 6.202 1.00 93.12 298 VAL A N 1
ATOM 2350 C CA . VAL A 1 298 ? -2.945 -11.430 5.423 1.00 93.12 298 VAL A CA 1
ATOM 2351 C C . VAL A 1 298 ? -2.443 -10.309 6.341 1.00 93.12 298 VAL A C 1
ATOM 2353 O O . VAL A 1 298 ? -1.273 -9.931 6.284 1.00 93.12 298 VAL A O 1
ATOM 2356 N N . SER A 1 299 ? -3.297 -9.820 7.249 1.00 91.94 299 SER A N 1
ATOM 2357 C CA . SER A 1 299 ? -2.909 -8.819 8.250 1.00 91.94 299 SER A CA 1
ATOM 2358 C C . SER A 1 299 ? -1.820 -9.331 9.201 1.00 91.94 299 SER A C 1
ATOM 2360 O O . SER A 1 299 ? -0.928 -8.565 9.574 1.00 91.94 299 SER A O 1
ATOM 2362 N N . THR A 1 300 ? -1.855 -10.613 9.570 1.00 94.00 300 THR A N 1
ATOM 2363 C CA . THR A 1 300 ? -0.790 -11.275 10.337 1.00 94.00 300 THR A CA 1
ATOM 2364 C C . THR A 1 300 ? 0.490 -11.407 9.514 1.00 94.00 300 THR A C 1
ATOM 2366 O O . THR A 1 300 ? 1.551 -11.063 10.016 1.00 94.00 300 THR A O 1
ATOM 2369 N N . GLN A 1 301 ? 0.421 -11.814 8.244 1.00 96.12 301 GLN A N 1
ATOM 2370 C CA . GLN A 1 301 ? 1.595 -11.970 7.380 1.00 96.12 301 GLN A CA 1
ATOM 2371 C C . GLN A 1 301 ? 2.328 -10.638 7.173 1.00 96.12 301 GLN A C 1
ATOM 2373 O O . GLN A 1 301 ? 3.540 -10.582 7.350 1.00 96.12 301 GLN A O 1
ATOM 2378 N N . ILE A 1 302 ? 1.606 -9.547 6.897 1.00 96.19 302 ILE A N 1
ATOM 2379 C CA . ILE A 1 302 ? 2.189 -8.195 6.810 1.00 96.19 302 ILE A CA 1
ATOM 2380 C C . ILE A 1 302 ? 2.777 -7.753 8.160 1.00 96.19 302 ILE A C 1
ATOM 2382 O O . ILE A 1 302 ? 3.862 -7.179 8.199 1.00 96.19 302 ILE A O 1
ATOM 2386 N N . THR A 1 303 ? 2.118 -8.081 9.276 1.00 95.56 303 THR A N 1
ATOM 2387 C CA . THR A 1 303 ? 2.654 -7.838 10.629 1.00 95.56 303 THR A CA 1
ATOM 2388 C C . THR A 1 303 ? 3.962 -8.601 10.871 1.00 95.56 303 THR A C 1
ATOM 2390 O O . THR A 1 303 ? 4.898 -8.033 11.428 1.00 95.56 303 THR A O 1
ATOM 2393 N N . THR A 1 304 ? 4.066 -9.853 10.421 1.00 96.81 304 THR A N 1
ATOM 2394 C CA . THR A 1 304 ? 5.287 -10.669 10.512 1.00 96.81 304 THR A CA 1
ATOM 2395 C C . THR A 1 304 ? 6.401 -10.130 9.615 1.00 96.81 304 THR A C 1
ATOM 2397 O O . THR A 1 304 ? 7.530 -10.024 10.084 1.00 96.81 304 THR A O 1
ATOM 2400 N N . ILE A 1 305 ? 6.098 -9.722 8.374 1.00 96.88 305 ILE A N 1
ATOM 2401 C CA . ILE A 1 305 ? 7.075 -9.098 7.461 1.00 96.88 305 ILE A CA 1
ATOM 2402 C C . ILE A 1 305 ? 7.678 -7.847 8.112 1.00 96.88 305 ILE A C 1
ATOM 2404 O O . ILE A 1 305 ? 8.898 -7.757 8.224 1.00 96.88 305 ILE A O 1
ATOM 2408 N N . ILE A 1 306 ? 6.840 -6.934 8.623 1.00 95.06 306 ILE A N 1
ATOM 2409 C CA . ILE A 1 306 ? 7.292 -5.742 9.361 1.00 95.06 306 ILE A CA 1
ATOM 2410 C C . ILE A 1 306 ? 8.181 -6.157 10.541 1.00 95.06 306 ILE A C 1
ATOM 2412 O O . ILE A 1 306 ? 9.312 -5.700 10.655 1.00 95.06 306 ILE A O 1
ATOM 2416 N N . ARG A 1 307 ? 7.714 -7.076 11.395 1.00 94.81 307 ARG A N 1
ATOM 2417 C CA . ARG A 1 307 ? 8.450 -7.525 12.591 1.00 94.81 307 ARG A CA 1
ATOM 2418 C C . ARG A 1 307 ? 9.747 -8.286 12.287 1.00 94.81 307 ARG A C 1
ATOM 2420 O O . ARG A 1 307 ? 10.589 -8.377 13.175 1.00 94.81 307 ARG A O 1
ATOM 2427 N N . SER A 1 308 ? 9.947 -8.788 11.067 1.00 96.06 308 SER A N 1
ATOM 2428 C CA . SER A 1 308 ? 11.170 -9.499 10.653 1.00 96.06 308 SER A CA 1
ATOM 2429 C C . SER A 1 308 ? 12.406 -8.598 10.500 1.00 96.06 308 SER A C 1
ATOM 2431 O O . SER A 1 308 ? 13.523 -9.108 10.377 1.00 96.06 308 SER A O 1
ATOM 2433 N N . VAL A 1 309 ? 12.222 -7.272 10.498 1.00 94.38 309 VAL A N 1
ATOM 2434 C CA . VAL A 1 309 ? 13.299 -6.267 10.400 1.00 94.38 309 VAL A CA 1
ATOM 2435 C C . VAL A 1 309 ? 13.397 -5.352 11.629 1.00 94.38 309 VAL A C 1
ATOM 2437 O O . VAL A 1 309 ? 14.221 -4.444 11.645 1.00 94.38 309 VAL A O 1
ATOM 2440 N N . LEU A 1 310 ? 12.582 -5.581 12.667 1.00 91.38 310 LEU A N 1
ATOM 2441 C CA . LEU A 1 310 ? 12.589 -4.787 13.903 1.00 91.38 310 LEU A CA 1
ATOM 2442 C C . LEU A 1 310 ? 13.412 -5.461 15.017 1.00 91.38 310 LEU A C 1
ATOM 2444 O O . LEU A 1 310 ? 13.405 -6.691 15.101 1.00 91.38 310 LEU A O 1
ATOM 2448 N N . PRO A 1 311 ? 14.021 -4.694 15.940 1.00 90.06 311 PRO A N 1
ATOM 2449 C CA . PRO A 1 311 ? 14.536 -5.214 17.209 1.00 90.06 311 PRO A CA 1
ATOM 2450 C C . PRO A 1 311 ? 13.430 -5.843 18.073 1.00 90.06 311 PRO A C 1
ATOM 2452 O O . PRO A 1 311 ? 12.314 -5.317 18.152 1.00 90.06 311 PRO A O 1
ATOM 2455 N N . ASP A 1 312 ? 13.725 -6.959 18.746 1.00 87.69 312 ASP A N 1
ATOM 2456 C CA . ASP A 1 312 ? 12.755 -7.729 19.546 1.00 87.69 312 ASP A CA 1
ATOM 2457 C C . ASP A 1 312 ? 12.051 -6.921 20.641 1.00 87.69 312 ASP A C 1
ATOM 2459 O O . ASP A 1 312 ? 10.862 -7.137 20.893 1.00 87.69 312 ASP A O 1
ATOM 2463 N N . GLN A 1 313 ? 12.750 -5.941 21.215 1.00 84.75 313 GLN A N 1
ATOM 2464 C CA . GLN A 1 313 ? 12.233 -4.997 22.205 1.00 84.75 313 GLN A CA 1
ATOM 2465 C C . GLN A 1 313 ? 10.964 -4.292 21.703 1.00 84.75 313 GLN A C 1
ATOM 2467 O O . GLN A 1 313 ? 10.005 -4.130 22.457 1.00 84.75 313 GLN A O 1
ATOM 2472 N N . ILE A 1 314 ? 10.931 -3.916 20.417 1.00 85.50 314 ILE A N 1
ATOM 2473 C CA . ILE A 1 314 ? 9.876 -3.066 19.847 1.00 85.50 314 ILE A CA 1
ATOM 2474 C C . ILE A 1 314 ? 8.955 -3.800 18.861 1.00 85.50 314 ILE A C 1
ATOM 2476 O O . ILE A 1 314 ? 7.900 -3.269 18.511 1.00 85.50 314 ILE A O 1
ATOM 2480 N N . LYS A 1 315 ? 9.263 -5.052 18.470 1.00 89.25 315 LYS A N 1
ATOM 2481 C CA . LYS A 1 315 ? 8.406 -5.886 17.591 1.00 89.25 315 LYS A CA 1
ATOM 2482 C C . LYS A 1 315 ? 6.934 -5.879 18.014 1.00 89.25 315 LYS A C 1
ATOM 2484 O O . LYS A 1 315 ? 6.056 -5.778 17.162 1.00 89.25 315 LYS A O 1
ATOM 2489 N N . LYS A 1 316 ? 6.646 -5.972 19.318 1.00 84.75 316 LYS A N 1
ATOM 2490 C CA . LYS A 1 316 ? 5.270 -6.014 19.860 1.00 84.75 316 LYS A CA 1
ATOM 2491 C C . LYS A 1 316 ? 4.472 -4.726 19.615 1.00 84.75 316 LYS A C 1
ATOM 2493 O O . LYS A 1 316 ? 3.249 -4.800 19.549 1.00 84.75 316 LYS A O 1
ATOM 2498 N N . ALA A 1 317 ? 5.147 -3.589 19.470 1.00 80.94 317 ALA A N 1
ATOM 2499 C CA . ALA A 1 317 ? 4.535 -2.271 19.355 1.00 80.94 317 ALA A CA 1
ATOM 2500 C C . ALA A 1 317 ? 3.979 -2.003 17.939 1.00 80.94 317 ALA A C 1
ATOM 2502 O O . ALA A 1 317 ? 2.907 -1.421 17.784 1.00 80.94 317 ALA A O 1
ATOM 2503 N N . TYR A 1 318 ? 4.655 -2.512 16.904 1.00 87.62 318 TYR A N 1
ATOM 2504 C CA . TYR A 1 318 ? 4.267 -2.339 15.499 1.00 87.62 318 TYR A CA 1
ATOM 2505 C C . TYR A 1 318 ? 3.400 -3.481 14.957 1.00 87.62 318 TYR A C 1
ATOM 2507 O O . TYR A 1 318 ? 3.559 -4.642 15.348 1.00 87.62 318 TYR A O 1
ATOM 2515 N N . SER A 1 319 ? 2.537 -3.183 13.982 1.00 91.19 319 SER A N 1
ATOM 2516 C CA . SER A 1 319 ? 1.819 -4.192 13.186 1.00 91.19 319 SER A CA 1
ATOM 2517 C C . SER A 1 319 ? 1.411 -3.678 11.802 1.00 91.19 319 SER A C 1
ATOM 2519 O O . SER A 1 319 ? 1.703 -2.545 11.429 1.00 91.19 319 SER A O 1
ATOM 2521 N N . GLY A 1 320 ? 0.664 -4.479 11.036 1.00 90.56 320 GLY A N 1
ATOM 2522 C CA . GLY A 1 320 ? 0.041 -4.039 9.783 1.00 90.56 320 GLY A CA 1
ATOM 2523 C C . GLY A 1 320 ? -0.932 -2.852 9.923 1.00 90.56 320 GLY A C 1
ATOM 2524 O O . GLY A 1 320 ? -1.332 -2.284 8.908 1.00 90.56 320 GLY A O 1
ATOM 2525 N N . ARG A 1 321 ? -1.308 -2.443 11.147 1.00 89.81 321 ARG A N 1
ATOM 2526 C CA . ARG A 1 321 ? -2.039 -1.185 11.405 1.00 89.81 321 ARG A CA 1
ATOM 2527 C C . ARG A 1 321 ? -1.115 0.039 11.404 1.00 89.81 321 ARG A C 1
ATOM 2529 O O . ARG A 1 321 ? -1.519 1.082 10.894 1.00 89.81 321 ARG A O 1
ATOM 2536 N N . SER A 1 322 ? 0.126 -0.107 11.876 1.00 89.50 322 SER A N 1
ATOM 2537 C CA . SER A 1 322 ? 1.155 0.947 11.910 1.00 89.50 322 SER A CA 1
ATOM 2538 C C . SER A 1 322 ? 1.453 1.548 10.536 1.00 89.50 322 SER A C 1
ATOM 2540 O O . SER A 1 322 ? 1.788 2.727 10.446 1.00 89.50 322 SER A O 1
ATOM 2542 N N . LEU A 1 323 ? 1.270 0.771 9.459 1.00 92.69 323 LEU A N 1
ATOM 2543 C CA . LEU A 1 323 ? 1.352 1.274 8.084 1.00 92.69 323 LEU A CA 1
ATOM 2544 C C . LEU A 1 323 ? 0.308 2.371 7.825 1.00 92.69 323 LEU A C 1
ATOM 2546 O O . LEU A 1 323 ? 0.638 3.452 7.344 1.00 92.69 323 LEU A O 1
ATOM 2550 N N . ARG A 1 324 ? -0.953 2.107 8.183 1.00 90.19 324 ARG A N 1
ATOM 2551 C CA . ARG A 1 324 ? -2.078 3.017 7.937 1.00 90.19 324 ARG A CA 1
ATOM 2552 C C . ARG A 1 324 ? -1.993 4.266 8.809 1.00 90.19 324 ARG A C 1
ATOM 2554 O O . ARG A 1 324 ? -2.243 5.359 8.312 1.00 90.19 324 ARG A O 1
ATOM 2561 N N . TYR A 1 325 ? -1.595 4.113 10.076 1.00 88.06 325 TYR A N 1
ATOM 2562 C CA . TYR A 1 325 ? -1.305 5.253 10.950 1.00 88.06 325 TYR A CA 1
ATOM 2563 C C . TYR A 1 325 ? -0.132 6.077 10.421 1.00 88.06 325 TYR A C 1
ATOM 2565 O O . TYR A 1 325 ? -0.256 7.286 10.302 1.00 88.06 325 TYR A O 1
ATOM 2573 N N . GLY A 1 326 ? 0.961 5.431 10.017 1.00 88.94 326 GLY A N 1
ATOM 2574 C CA . GLY A 1 326 ? 2.139 6.093 9.465 1.00 88.94 326 GLY A CA 1
ATOM 2575 C C . GLY A 1 326 ? 1.864 6.949 8.231 1.00 88.94 326 GLY A C 1
ATOM 2576 O O . GLY A 1 326 ? 2.290 8.103 8.171 1.00 88.94 326 GLY A O 1
ATOM 2577 N N . ALA A 1 327 ? 1.101 6.408 7.278 1.00 93.06 327 ALA A N 1
ATOM 2578 C CA . ALA A 1 327 ? 0.672 7.153 6.102 1.00 93.06 327 ALA A CA 1
ATOM 2579 C C . ALA A 1 327 ? -0.289 8.301 6.470 1.00 93.06 327 ALA A C 1
ATOM 2581 O O . ALA A 1 327 ? -0.063 9.433 6.049 1.00 93.06 327 ALA A O 1
ATOM 2582 N N . MET A 1 328 ? -1.306 8.056 7.311 1.00 90.81 328 MET A N 1
ATOM 2583 C CA . MET A 1 328 ? -2.222 9.117 7.761 1.00 90.81 328 MET A CA 1
ATOM 2584 C C . MET A 1 328 ? -1.498 10.239 8.511 1.00 90.81 328 MET A C 1
ATOM 2586 O O . MET A 1 328 ? -1.764 11.400 8.230 1.00 90.81 328 MET A O 1
ATOM 2590 N N . THR A 1 329 ? -0.550 9.932 9.404 1.00 87.31 329 THR A N 1
ATOM 2591 C CA . THR A 1 329 ? 0.256 10.947 10.100 1.00 87.31 329 THR A CA 1
ATOM 2592 C C . THR A 1 329 ? 1.011 11.822 9.101 1.00 87.31 329 THR A C 1
ATOM 2594 O O . THR A 1 329 ? 0.940 13.041 9.204 1.00 87.31 329 THR A O 1
ATOM 2597 N N . GLN A 1 330 ? 1.667 11.244 8.090 1.00 88.75 330 GLN A N 1
ATOM 2598 C CA . GLN A 1 330 ? 2.356 12.052 7.079 1.00 88.75 330 GLN A CA 1
ATOM 2599 C C . GLN A 1 330 ? 1.391 12.932 6.261 1.00 88.75 330 GLN A C 1
ATOM 2601 O O . GLN A 1 330 ? 1.760 14.040 5.879 1.00 88.75 330 GLN A O 1
ATOM 2606 N N . LEU A 1 331 ? 0.166 12.465 5.997 1.00 92.31 331 LEU A N 1
ATOM 2607 C CA . LEU A 1 331 ? -0.849 13.250 5.288 1.00 92.31 331 LEU A CA 1
ATOM 2608 C C . LEU A 1 331 ? -1.406 14.394 6.142 1.00 92.31 331 LEU A C 1
ATOM 2610 O O . LEU A 1 331 ? -1.431 15.528 5.678 1.00 92.31 331 LEU A O 1
ATOM 2614 N N . THR A 1 332 ? -1.797 14.126 7.390 1.00 87.25 332 THR A N 1
ATOM 2615 C CA . THR A 1 332 ? -2.352 15.129 8.318 1.00 87.25 332 THR A CA 1
ATOM 2616 C C . THR A 1 332 ? -1.367 16.258 8.636 1.00 87.25 332 THR A C 1
ATOM 2618 O O . THR A 1 332 ? -1.795 17.374 8.909 1.00 87.25 332 THR A O 1
ATOM 2621 N N . TRP A 1 333 ? -0.060 15.990 8.581 1.00 85.06 333 TRP A N 1
ATOM 2622 C CA . TRP A 1 333 ? 0.989 16.995 8.791 1.00 85.06 333 T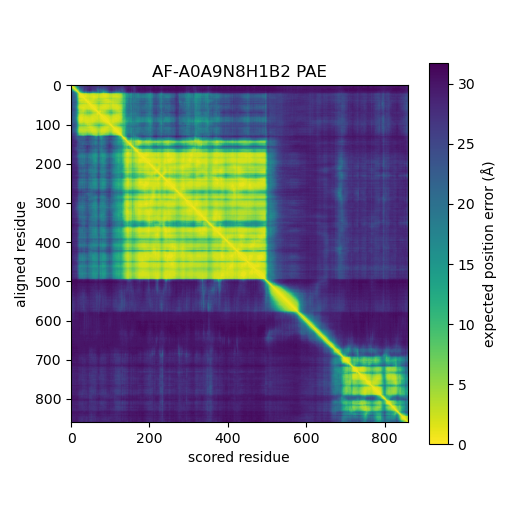RP A CA 1
ATOM 2623 C C . TRP A 1 333 ? 1.480 17.670 7.494 1.00 85.06 333 TRP A C 1
ATOM 2625 O O . TRP A 1 333 ? 2.372 18.516 7.554 1.00 85.06 333 TRP A O 1
ATOM 2635 N N . ASN A 1 334 ? 0.921 17.339 6.322 1.00 87.19 334 ASN A N 1
ATOM 2636 C CA . ASN A 1 334 ? 1.249 18.018 5.067 1.00 87.19 334 ASN A CA 1
ATOM 2637 C C . ASN A 1 334 ? 0.254 19.170 4.803 1.00 87.19 334 ASN A C 1
ATOM 2639 O O . ASN A 1 334 ? -0.901 18.897 4.478 1.00 87.19 334 ASN A O 1
ATOM 2643 N N . PRO A 1 335 ? 0.673 20.451 4.854 1.00 88.69 335 PRO A N 1
ATOM 2644 C CA . PRO A 1 335 ? -0.239 21.593 4.717 1.00 88.69 335 PRO A CA 1
ATOM 2645 C C . PRO A 1 335 ? -0.859 21.738 3.317 1.00 88.69 335 PRO A C 1
ATOM 2647 O O . PRO A 1 335 ? -1.759 22.551 3.130 1.00 88.69 335 PRO A O 1
ATOM 2650 N N . LEU A 1 336 ? -0.391 20.970 2.327 1.00 89.62 336 LEU A N 1
ATOM 2651 C CA . LEU A 1 336 ? -0.930 20.954 0.967 1.00 89.62 336 LEU A CA 1
ATOM 2652 C C . LEU A 1 336 ? -1.939 19.816 0.734 1.00 89.62 336 LEU A C 1
ATOM 2654 O O . LEU A 1 336 ? -2.431 19.685 -0.388 1.00 89.62 336 LEU A O 1
ATOM 2658 N N . VAL A 1 337 ? -2.285 19.020 1.753 1.00 91.12 337 VAL A N 1
ATOM 2659 C CA . VAL A 1 337 ? -3.320 17.969 1.707 1.00 91.12 337 VAL A CA 1
ATOM 2660 C C . VAL A 1 337 ? -4.396 18.274 2.752 1.00 91.12 337 VAL A C 1
ATOM 2662 O O . VAL A 1 337 ? -4.091 18.462 3.925 1.00 91.12 337 VAL A O 1
ATOM 2665 N N . THR A 1 338 ? -5.667 18.320 2.350 1.00 89.62 338 THR A N 1
ATOM 2666 C CA . THR A 1 338 ? -6.774 18.534 3.300 1.00 89.62 338 THR A CA 1
ATOM 2667 C C . THR A 1 338 ? -7.117 17.251 4.071 1.00 89.62 338 THR A C 1
ATOM 2669 O O . THR A 1 338 ? -6.877 16.146 3.568 1.00 89.62 338 THR A O 1
ATOM 2672 N N . PRO A 1 339 ? -7.735 17.348 5.267 1.00 86.69 339 PRO A N 1
ATOM 2673 C CA . PRO A 1 339 ? -8.263 16.182 5.977 1.00 86.69 339 PRO A CA 1
ATOM 2674 C C . PRO A 1 339 ? -9.254 15.376 5.125 1.00 86.69 339 PRO A C 1
ATOM 2676 O O . PRO A 1 339 ? -9.225 14.148 5.141 1.00 86.69 339 PRO A O 1
ATOM 2679 N N . GLU A 1 340 ? -10.098 16.051 4.343 1.00 85.62 340 GLU A N 1
ATOM 2680 C CA . GLU A 1 340 ? -11.003 15.458 3.359 1.00 85.62 340 GLU A CA 1
ATOM 2681 C C . GLU A 1 340 ? -10.273 14.571 2.330 1.00 85.62 340 GLU A C 1
ATOM 2683 O O . GLU A 1 340 ? -10.667 13.423 2.121 1.00 85.62 340 GLU A O 1
ATOM 2688 N N . GLU A 1 341 ? -9.181 15.049 1.730 1.00 89.25 341 GLU A N 1
ATOM 2689 C CA . GLU A 1 341 ? -8.394 14.295 0.738 1.00 89.25 341 GLU A CA 1
ATOM 2690 C C . GLU A 1 341 ? -7.582 13.161 1.383 1.00 89.25 341 GLU A C 1
ATOM 2692 O O . GLU A 1 341 ? -7.514 12.053 0.847 1.00 89.25 341 GLU A O 1
ATOM 2697 N N . ALA A 1 342 ? -7.027 13.381 2.579 1.00 89.62 342 ALA A N 1
ATOM 2698 C CA . ALA A 1 342 ? -6.383 12.320 3.354 1.00 89.62 342 ALA A CA 1
ATOM 2699 C C . ALA A 1 342 ? -7.371 11.192 3.717 1.00 89.62 342 ALA A C 1
ATOM 2701 O O . ALA A 1 342 ? -7.021 10.008 3.687 1.00 89.62 342 ALA A O 1
ATOM 2702 N N . ASN A 1 343 ? -8.632 11.541 3.991 1.00 85.69 343 ASN A N 1
ATOM 2703 C CA . ASN A 1 343 ? -9.703 10.571 4.200 1.00 85.69 343 ASN A CA 1
ATOM 2704 C C . ASN A 1 343 ? -10.162 9.890 2.896 1.00 85.69 343 ASN A C 1
ATOM 2706 O O . ASN A 1 343 ? -10.555 8.721 2.945 1.00 85.69 343 ASN A O 1
ATOM 2710 N N . ALA A 1 344 ? -10.058 10.571 1.746 1.00 84.44 344 ALA A N 1
ATOM 2711 C CA . ALA A 1 344 ? -10.403 10.049 0.421 1.00 84.44 344 ALA A CA 1
ATOM 2712 C C . ALA A 1 344 ? -9.597 8.794 0.065 1.00 84.44 344 ALA A C 1
ATOM 2714 O O . ALA A 1 344 ? -10.168 7.732 -0.175 1.00 84.44 344 ALA A O 1
ATOM 2715 N N . ILE A 1 345 ? -8.264 8.897 0.090 1.00 86.44 345 ILE A N 1
ATOM 2716 C CA . ILE A 1 345 ? -7.367 7.795 -0.292 1.00 86.44 345 ILE A CA 1
ATOM 2717 C C . ILE A 1 345 ? -7.531 6.580 0.631 1.00 86.44 345 ILE A C 1
ATOM 2719 O O . ILE A 1 345 ? -7.591 5.444 0.167 1.00 86.44 345 ILE A O 1
ATOM 2723 N N . GLY A 1 346 ? -7.675 6.818 1.939 1.00 80.75 346 GLY A N 1
ATOM 2724 C CA . GLY A 1 346 ? -7.893 5.759 2.920 1.00 80.75 346 GLY A CA 1
ATOM 2725 C C . GLY A 1 346 ? -9.314 5.195 2.909 1.00 80.75 346 GLY A C 1
ATOM 2726 O O . GLY A 1 346 ? -9.547 4.144 3.506 1.00 80.75 346 GLY A O 1
ATOM 2727 N N . GLY A 1 347 ? -10.266 5.858 2.251 1.00 76.19 347 GLY A N 1
ATOM 2728 C CA . GLY A 1 347 ? -11.651 5.413 2.152 1.00 76.19 347 GLY A CA 1
ATOM 2729 C C . GLY A 1 347 ? -12.429 5.461 3.468 1.00 76.19 347 GLY A C 1
ATOM 2730 O O . GLY A 1 347 ? -13.195 4.548 3.763 1.00 76.19 347 GLY A O 1
ATOM 2731 N N . TRP A 1 348 ? -12.185 6.446 4.328 1.00 73.56 348 TRP A N 1
ATOM 2732 C CA . TRP A 1 348 ? -12.798 6.468 5.658 1.00 73.56 348 TRP A CA 1
ATOM 2733 C C . TRP A 1 348 ? -14.213 7.061 5.623 1.00 73.56 348 TRP A C 1
ATOM 2735 O O . TRP A 1 348 ? -14.445 8.078 4.974 1.00 73.56 348 TRP A O 1
ATOM 2745 N N . ALA A 1 349 ? -15.141 6.458 6.372 1.00 68.50 349 ALA A N 1
ATOM 2746 C CA . ALA A 1 349 ? -16.407 7.104 6.700 1.00 68.50 349 ALA A CA 1
ATOM 2747 C C . ALA A 1 349 ? -16.133 8.271 7.661 1.00 68.50 349 ALA A C 1
ATOM 2749 O O . ALA A 1 349 ? -15.528 8.085 8.718 1.00 68.50 349 ALA A O 1
ATOM 2750 N N . THR A 1 350 ? -16.578 9.464 7.284 1.00 69.12 350 THR A N 1
ATOM 2751 C CA . THR A 1 350 ? -16.371 10.716 8.032 1.00 69.12 350 THR A CA 1
ATOM 2752 C C . THR A 1 350 ? -17.566 11.086 8.910 1.00 69.12 350 THR A C 1
ATOM 2754 O O . THR A 1 350 ? -17.475 11.999 9.725 1.00 69.12 350 THR A O 1
ATOM 2757 N N . GLY A 1 351 ? -18.708 10.418 8.710 1.00 69.75 351 GLY A N 1
ATOM 2758 C CA . GLY A 1 351 ? -19.999 10.838 9.263 1.00 69.75 351 GLY A CA 1
ATOM 2759 C C . GLY A 1 351 ? -20.603 12.058 8.553 1.00 69.75 351 GLY A C 1
ATOM 2760 O O . GLY A 1 351 ? -21.661 12.530 8.958 1.00 69.75 351 GLY A O 1
ATOM 2761 N N . SER A 1 352 ? -19.964 12.567 7.492 1.00 73.31 352 SER A N 1
ATOM 2762 C CA . SER A 1 352 ? -20.411 13.728 6.722 1.00 73.31 352 SER A CA 1
ATOM 2763 C C . SER A 1 352 ? -20.806 13.336 5.302 1.00 73.31 352 SER A C 1
ATOM 2765 O O . SER A 1 352 ? -20.064 12.647 4.608 1.00 73.31 352 SER A O 1
ATOM 2767 N N . SER A 1 353 ? -21.926 13.869 4.807 1.00 74.19 353 SER A N 1
ATOM 2768 C CA . SER A 1 353 ? -22.363 13.700 3.411 1.00 74.19 353 SER A CA 1
ATOM 2769 C C . SER A 1 353 ? -21.351 14.214 2.375 1.00 74.19 353 SER A C 1
ATOM 2771 O O . SER A 1 353 ? -21.405 13.798 1.216 1.00 74.19 353 SER A O 1
ATOM 2773 N N . ARG A 1 354 ? -20.383 15.052 2.787 1.00 67.56 354 ARG A N 1
ATOM 2774 C CA . ARG A 1 354 ? -19.234 15.482 1.967 1.00 67.56 354 ARG A CA 1
ATOM 2775 C C . ARG A 1 354 ? -18.455 14.309 1.370 1.00 67.56 354 ARG A C 1
ATOM 2777 O O . ARG A 1 354 ? -17.963 14.425 0.250 1.00 67.56 354 ARG A O 1
ATOM 2784 N N . GLU A 1 355 ? -18.379 13.176 2.072 1.00 67.56 355 GLU A N 1
ATOM 2785 C CA . GLU A 1 355 ? -17.622 12.010 1.608 1.00 67.56 355 GLU A CA 1
ATOM 2786 C C . GLU A 1 355 ? -18.125 11.468 0.262 1.00 67.56 355 GLU A C 1
ATOM 2788 O O . GLU A 1 355 ? -17.331 10.986 -0.540 1.00 67.56 355 GLU A O 1
ATOM 2793 N N . ILE A 1 356 ? -19.423 11.603 -0.037 1.00 68.62 356 ILE A N 1
ATOM 2794 C CA . ILE A 1 356 ? -20.012 11.124 -1.296 1.00 68.62 356 ILE A CA 1
ATOM 2795 C C . ILE A 1 356 ? -19.337 11.798 -2.497 1.00 68.62 356 ILE A C 1
ATOM 2797 O O . ILE A 1 356 ? -18.938 11.109 -3.431 1.00 68.62 356 ILE A O 1
ATOM 2801 N N . TYR A 1 357 ? -19.148 13.119 -2.446 1.00 67.81 357 TYR A N 1
ATOM 2802 C CA . TYR A 1 357 ? -18.500 13.887 -3.513 1.00 67.81 357 TYR A CA 1
ATOM 2803 C C . TYR A 1 357 ? -17.012 13.550 -3.632 1.00 67.81 357 TYR A C 1
ATOM 2805 O O . TYR A 1 357 ? -16.502 13.356 -4.733 1.00 67.81 357 TYR A O 1
ATOM 2813 N N . ILE A 1 358 ? -16.329 13.404 -2.494 1.00 64.62 358 ILE A N 1
ATOM 2814 C CA . ILE A 1 358 ? -14.908 13.038 -2.427 1.00 64.62 358 ILE A CA 1
ATOM 2815 C C . ILE A 1 358 ? -14.643 11.700 -3.142 1.00 64.62 358 ILE A C 1
ATOM 2817 O O . ILE A 1 358 ? -13.651 11.567 -3.853 1.00 64.62 358 ILE A O 1
ATOM 2821 N N . PHE A 1 359 ? -15.555 10.729 -3.025 1.00 62.50 359 PHE A N 1
ATOM 2822 C CA . PHE A 1 359 ? -15.440 9.431 -3.701 1.00 62.50 359 PHE A CA 1
ATOM 2823 C C . PHE A 1 359 ? -15.882 9.416 -5.176 1.00 62.50 359 PHE A C 1
ATOM 2825 O O . PHE A 1 359 ? -15.686 8.398 -5.840 1.00 62.50 359 PHE A O 1
ATOM 2832 N N . VAL A 1 360 ? -16.449 10.508 -5.699 1.00 66.50 360 VAL A N 1
ATOM 2833 C CA . VAL A 1 360 ? -16.800 10.658 -7.126 1.00 66.50 360 VAL A CA 1
ATOM 2834 C C . VAL A 1 360 ? -15.635 11.238 -7.939 1.00 66.50 360 VAL A C 1
ATOM 2836 O O . VAL A 1 360 ? -15.477 10.895 -9.110 1.00 66.50 360 VAL A O 1
ATOM 2839 N N . TYR A 1 361 ? -14.794 12.084 -7.339 1.00 71.88 361 TYR A N 1
ATOM 2840 C CA . TYR A 1 361 ? -13.753 12.823 -8.059 1.00 71.88 361 TYR A CA 1
ATOM 2841 C C . TYR A 1 361 ? -12.350 12.232 -7.854 1.00 71.88 361 TYR A C 1
ATOM 2843 O O . TYR A 1 361 ? -11.711 12.471 -6.832 1.00 71.88 361 TYR A O 1
ATOM 2851 N N . LEU A 1 362 ? -11.815 11.542 -8.871 1.00 76.88 362 LEU A N 1
ATOM 2852 C CA . LEU A 1 362 ? -10.454 10.968 -8.851 1.00 76.88 362 LEU A CA 1
ATOM 2853 C C . LEU A 1 362 ? -9.345 11.992 -8.538 1.00 76.88 362 LEU A C 1
ATOM 2855 O O . LEU A 1 362 ? -8.334 11.636 -7.940 1.00 76.88 362 LEU A O 1
ATOM 2859 N N . VAL A 1 363 ? -9.535 13.274 -8.863 1.00 83.12 363 VAL A N 1
ATOM 2860 C CA . VAL A 1 363 ? -8.563 14.326 -8.515 1.00 83.12 363 VAL A CA 1
ATOM 2861 C C . VAL A 1 363 ? -8.379 14.495 -6.995 1.00 83.12 363 VAL A C 1
ATOM 2863 O O . VAL A 1 363 ? -7.297 14.876 -6.561 1.00 83.12 363 VAL A O 1
ATOM 2866 N N . ALA A 1 364 ? -9.368 14.134 -6.165 1.00 85.81 364 ALA A N 1
ATOM 2867 C CA . ALA A 1 364 ? -9.276 14.244 -4.704 1.00 85.81 364 ALA A CA 1
ATOM 2868 C C . ALA A 1 364 ? -8.265 13.264 -4.072 1.00 85.81 364 ALA A C 1
ATOM 2870 O O . ALA A 1 364 ? -7.767 13.520 -2.977 1.00 85.81 364 ALA A O 1
ATOM 2871 N N . ILE A 1 365 ? -7.916 12.161 -4.751 1.00 90.19 365 ILE A N 1
ATOM 2872 C CA . ILE A 1 365 ? -6.863 11.243 -4.282 1.00 90.19 365 ILE A CA 1
ATOM 2873 C C . ILE A 1 365 ? -5.463 11.614 -4.795 1.00 90.19 365 ILE A C 1
ATOM 2875 O O . ILE A 1 365 ? -4.480 11.077 -4.287 1.00 90.19 365 ILE A O 1
ATOM 2879 N N . MET A 1 366 ? -5.329 12.552 -5.741 1.00 92.75 366 MET A N 1
ATOM 2880 C CA . MET A 1 366 ? -4.022 12.941 -6.286 1.00 92.75 366 MET A CA 1
ATOM 2881 C C . MET A 1 366 ? -3.087 13.577 -5.233 1.00 92.75 366 MET A C 1
ATOM 2883 O O . MET A 1 366 ? -1.960 13.088 -5.098 1.00 92.75 366 MET A O 1
ATOM 2887 N N . PRO A 1 367 ? -3.508 14.586 -4.436 1.00 94.50 367 PRO A N 1
ATOM 2888 C CA . PRO A 1 367 ? -2.628 15.206 -3.447 1.00 94.50 367 PRO A CA 1
ATOM 2889 C C . PRO A 1 367 ? -2.032 14.247 -2.408 1.00 94.50 367 PRO A C 1
ATOM 2891 O O . PRO A 1 367 ? -0.812 14.281 -2.222 1.00 94.50 367 PRO A O 1
ATOM 2894 N N . PRO A 1 368 ? -2.798 13.349 -1.754 1.00 95.00 368 PRO A N 1
ATOM 2895 C CA . PRO A 1 368 ? -2.204 12.424 -0.798 1.00 95.00 368 PRO A CA 1
ATOM 2896 C C . PRO A 1 368 ? -1.292 11.373 -1.455 1.00 95.00 368 PRO A C 1
ATOM 2898 O O . PRO A 1 368 ? -0.273 11.015 -0.864 1.00 95.00 368 PRO A O 1
ATOM 2901 N N . ILE A 1 369 ? -1.588 10.917 -2.681 1.00 95.75 369 ILE A N 1
ATOM 2902 C CA . ILE A 1 369 ? -0.708 9.997 -3.428 1.00 95.75 369 ILE A CA 1
ATOM 2903 C C . ILE A 1 369 ? 0.668 10.640 -3.658 1.00 95.75 369 ILE A C 1
ATOM 2905 O O . ILE A 1 369 ? 1.700 10.037 -3.344 1.00 95.75 369 ILE A O 1
ATOM 2909 N N . LEU A 1 370 ? 0.689 11.879 -4.157 1.00 95.94 370 LEU A N 1
ATOM 2910 C CA . LEU A 1 370 ? 1.919 12.628 -4.427 1.00 95.94 370 LEU A CA 1
ATOM 2911 C C . LEU A 1 370 ? 2.671 12.990 -3.136 1.00 95.94 370 LEU A C 1
ATOM 2913 O O . LEU A 1 370 ? 3.897 12.875 -3.086 1.00 95.94 370 LEU A O 1
ATOM 2917 N N . ALA A 1 371 ? 1.954 13.344 -2.064 1.00 94.94 371 ALA A N 1
ATOM 2918 C CA . ALA A 1 371 ? 2.540 13.634 -0.755 1.00 94.94 371 ALA A CA 1
ATOM 2919 C C . ALA A 1 371 ? 3.232 12.404 -0.130 1.00 94.94 371 ALA A C 1
ATOM 2921 O O . ALA A 1 371 ? 4.370 12.506 0.332 1.00 94.94 371 ALA A O 1
ATOM 2922 N N . LEU A 1 372 ? 2.608 11.219 -0.171 1.00 95.44 372 LEU A N 1
ATOM 2923 C CA . LEU A 1 372 ? 3.228 9.963 0.291 1.00 95.44 372 LEU A CA 1
ATOM 2924 C C . LEU A 1 372 ? 4.395 9.517 -0.607 1.00 95.44 372 LEU A C 1
ATOM 2926 O O . LEU A 1 372 ? 5.301 8.802 -0.161 1.00 95.44 372 LEU A O 1
ATOM 2930 N N . ALA A 1 373 ? 4.394 9.930 -1.874 1.00 96.00 373 ALA A N 1
ATOM 2931 C CA . ALA A 1 373 ? 5.503 9.759 -2.810 1.00 96.00 373 ALA A CA 1
ATOM 2932 C C . ALA A 1 373 ? 6.607 10.824 -2.695 1.00 96.00 373 ALA A C 1
ATOM 2934 O O . ALA A 1 373 ? 7.664 10.647 -3.295 1.00 96.00 373 ALA A O 1
ATOM 2935 N N . GLY A 1 374 ? 6.417 11.857 -1.869 1.00 93.75 374 GLY A N 1
ATOM 2936 C CA . GLY A 1 374 ? 7.432 12.866 -1.565 1.00 93.75 374 GLY A CA 1
ATOM 2937 C C . GLY A 1 374 ? 7.646 13.916 -2.658 1.00 93.75 374 GLY A C 1
ATOM 2938 O O . GLY A 1 374 ? 8.722 14.505 -2.695 1.00 93.75 374 GLY A O 1
ATOM 2939 N N . TYR A 1 375 ? 6.668 14.144 -3.543 1.00 94.56 375 TYR A N 1
ATOM 2940 C CA . TYR A 1 375 ? 6.772 15.178 -4.581 1.00 94.56 375 TYR A CA 1
ATOM 2941 C C . TYR A 1 375 ? 6.841 16.581 -3.949 1.00 94.56 375 TYR A C 1
ATOM 2943 O O . TYR A 1 375 ? 6.107 16.835 -2.990 1.00 94.56 375 TYR A O 1
ATOM 2951 N N . PRO A 1 376 ? 7.636 17.520 -4.505 1.00 91.31 376 PRO A N 1
ATOM 2952 C CA . PRO A 1 376 ? 7.737 18.886 -3.982 1.00 91.31 376 PRO A CA 1
ATOM 2953 C C . PRO A 1 376 ? 6.405 19.648 -3.978 1.00 91.31 376 PRO A C 1
ATOM 2955 O O . PRO A 1 376 ? 6.175 20.483 -3.108 1.00 91.31 376 PRO A O 1
ATOM 2958 N N . ASN A 1 377 ? 5.519 19.353 -4.936 1.00 91.12 377 ASN A N 1
ATOM 2959 C CA . ASN A 1 377 ? 4.193 19.953 -5.037 1.00 91.12 377 ASN A CA 1
ATOM 2960 C C . ASN A 1 377 ? 3.114 18.880 -5.301 1.00 91.12 377 ASN A C 1
ATOM 2962 O O . ASN A 1 377 ? 2.920 18.490 -6.453 1.00 91.12 377 ASN A O 1
ATOM 2966 N N . PRO A 1 378 ? 2.354 18.434 -4.281 1.00 92.75 378 PRO A N 1
ATOM 2967 C CA . PRO A 1 378 ? 1.267 17.469 -4.454 1.00 92.75 378 PRO A CA 1
ATOM 2968 C C . PRO A 1 378 ? 0.021 18.031 -5.169 1.00 92.75 378 PRO A C 1
ATOM 2970 O O . PRO A 1 378 ? -0.965 17.320 -5.328 1.00 92.75 378 PRO A O 1
ATOM 2973 N N . ARG A 1 379 ? 0.021 19.298 -5.603 1.00 90.25 379 ARG A N 1
ATOM 2974 C CA . ARG A 1 379 ? -1.065 19.891 -6.406 1.00 90.25 379 ARG A CA 1
ATOM 2975 C C . ARG A 1 379 ? -0.783 19.900 -7.909 1.00 90.25 379 ARG A C 1
ATOM 2977 O O . ARG A 1 379 ? -1.671 20.260 -8.675 1.00 90.25 379 ARG A O 1
ATOM 2984 N N . HIS A 1 380 ? 0.415 19.506 -8.337 1.00 89.94 380 HIS A N 1
ATOM 2985 C CA . HIS A 1 380 ? 0.768 19.391 -9.751 1.00 89.94 380 HIS A CA 1
ATOM 2986 C C . HIS A 1 380 ? 0.479 17.974 -10.270 1.00 89.94 380 HIS A C 1
ATOM 2988 O O . HIS A 1 380 ? 0.739 17.002 -9.564 1.00 89.94 380 HIS A O 1
ATOM 2994 N N . ILE A 1 381 ? -0.037 17.846 -11.497 1.00 90.94 381 ILE A N 1
ATOM 2995 C CA . ILE A 1 381 ? -0.158 16.539 -12.161 1.00 90.94 381 ILE A CA 1
ATOM 2996 C C . ILE A 1 381 ? 1.267 16.040 -12.453 1.00 90.94 381 ILE A C 1
ATOM 2998 O O . ILE A 1 381 ? 2.045 16.793 -13.039 1.00 90.94 381 ILE A O 1
ATOM 3002 N N . PRO A 1 382 ? 1.650 14.817 -12.048 1.00 94.12 382 PRO A N 1
ATOM 3003 C CA . PRO A 1 382 ? 3.014 14.341 -12.236 1.00 94.12 382 PRO A CA 1
ATOM 3004 C C . PRO A 1 382 ? 3.342 14.135 -13.719 1.00 94.12 382 PRO A C 1
ATOM 3006 O O . PRO A 1 382 ? 2.473 13.822 -14.529 1.00 94.12 382 PRO A O 1
ATOM 3009 N N . SER A 1 383 ? 4.621 14.224 -14.071 1.00 94.75 383 SER A N 1
ATOM 3010 C CA . SER A 1 383 ? 5.155 13.703 -15.334 1.00 94.75 383 SER A CA 1
ATOM 3011 C C . SER A 1 383 ? 5.805 12.343 -15.090 1.00 94.75 383 SER A C 1
ATOM 3013 O O . SER A 1 383 ? 6.725 12.232 -14.275 1.00 94.75 383 SER A O 1
ATOM 3015 N N . LEU A 1 384 ? 5.330 11.302 -15.780 1.00 95.62 384 LEU A N 1
ATOM 3016 C CA . LEU A 1 384 ? 5.846 9.936 -15.638 1.00 95.62 384 LEU A CA 1
ATOM 3017 C C . LEU A 1 384 ? 7.166 9.723 -16.406 1.00 95.62 384 LEU A C 1
ATOM 3019 O O . LEU A 1 384 ? 7.341 10.282 -17.491 1.00 95.62 384 LEU A O 1
ATOM 3023 N N . PRO A 1 385 ? 8.077 8.863 -15.911 1.00 95.75 385 PRO A N 1
ATOM 3024 C CA . PRO A 1 385 ? 9.256 8.439 -16.663 1.00 95.75 385 PRO A CA 1
ATOM 3025 C C . PRO A 1 385 ? 8.862 7.687 -17.940 1.00 95.75 385 PRO A C 1
ATOM 3027 O O . PRO A 1 385 ? 8.037 6.774 -17.905 1.00 95.75 385 PRO A O 1
ATOM 3030 N N . ASN A 1 386 ? 9.470 8.057 -19.067 1.00 93.06 386 ASN A N 1
ATOM 3031 C CA . ASN A 1 386 ? 9.109 7.553 -20.391 1.00 93.06 386 ASN A CA 1
ATOM 3032 C C . ASN A 1 386 ? 10.361 7.151 -21.188 1.00 93.06 386 ASN A C 1
ATOM 3034 O O . ASN A 1 386 ? 11.279 7.953 -21.367 1.00 93.06 386 ASN A O 1
ATOM 3038 N N . LEU A 1 387 ? 10.376 5.915 -21.702 1.00 93.94 387 LEU A N 1
ATOM 3039 C CA . LEU A 1 387 ? 11.476 5.357 -22.500 1.00 93.94 387 LEU A CA 1
ATOM 3040 C C . LEU A 1 387 ? 11.751 6.147 -23.790 1.00 93.94 387 LEU A C 1
ATOM 3042 O O . LEU A 1 387 ? 12.878 6.131 -24.273 1.00 93.94 387 LEU A O 1
ATOM 3046 N N . HIS A 1 388 ? 10.771 6.882 -24.327 1.00 91.50 388 HIS A N 1
ATOM 3047 C CA . HIS A 1 388 ? 10.944 7.675 -25.548 1.00 91.50 388 HIS A CA 1
ATOM 3048 C C . HIS A 1 388 ? 12.095 8.696 -25.448 1.00 91.50 388 HIS A C 1
ATOM 3050 O O . HIS A 1 388 ? 12.835 8.886 -26.412 1.00 91.50 388 HIS A O 1
ATOM 3056 N N . HIS A 1 389 ? 12.330 9.271 -24.261 1.00 90.44 389 HIS A N 1
ATOM 3057 C CA . HIS A 1 389 ? 13.447 10.195 -24.028 1.00 90.44 389 HIS A CA 1
ATOM 3058 C C . HIS A 1 389 ? 14.827 9.525 -24.124 1.00 90.44 389 HIS A C 1
ATOM 3060 O O . HIS A 1 389 ? 15.834 10.221 -24.235 1.00 90.44 389 HIS A O 1
ATOM 3066 N N . LEU A 1 390 ? 14.904 8.191 -24.086 1.00 92.94 390 LEU A N 1
ATOM 3067 C CA . LEU A 1 390 ? 16.136 7.442 -24.337 1.00 92.94 390 LEU A CA 1
ATOM 3068 C C . LEU A 1 390 ? 16.381 7.226 -25.835 1.00 92.94 390 LEU A C 1
ATOM 3070 O O . LEU A 1 390 ? 17.533 7.150 -26.244 1.00 92.94 390 LEU A O 1
ATOM 3074 N N . SER A 1 391 ? 15.329 7.160 -26.655 1.00 89.88 391 SER A N 1
ATOM 3075 C CA . SER A 1 391 ? 15.449 7.077 -28.117 1.00 89.88 391 SER A CA 1
ATOM 3076 C C . SER A 1 391 ? 15.863 8.412 -28.741 1.00 89.88 391 SER A C 1
ATOM 3078 O O . SER A 1 391 ? 16.601 8.425 -29.719 1.00 89.88 391 SER A O 1
ATOM 3080 N N . THR A 1 392 ? 15.445 9.538 -28.155 1.00 87.69 392 THR A N 1
ATOM 3081 C CA . THR A 1 392 ? 15.912 10.882 -28.530 1.00 87.69 392 THR A CA 1
ATOM 3082 C C . THR A 1 392 ? 17.214 11.225 -27.792 1.00 87.69 392 THR A C 1
ATOM 3084 O O . THR A 1 392 ? 17.238 12.081 -26.901 1.00 87.69 392 THR A O 1
ATOM 3087 N N . ASP A 1 393 ? 18.295 10.493 -28.069 1.00 86.94 393 ASP A N 1
ATOM 3088 C CA . ASP A 1 393 ? 19.637 10.832 -27.577 1.00 86.94 393 ASP A CA 1
ATOM 3089 C C . ASP A 1 393 ? 20.470 11.561 -28.631 1.00 86.94 393 ASP A C 1
ATOM 3091 O O . ASP A 1 393 ? 20.340 11.307 -29.825 1.00 86.94 393 ASP A O 1
ATOM 3095 N N . ASN A 1 394 ? 21.323 12.470 -28.160 1.00 86.88 394 ASN A N 1
ATOM 3096 C CA . ASN A 1 394 ? 22.279 13.186 -28.997 1.00 86.88 394 ASN A CA 1
ATOM 3097 C C . ASN A 1 394 ? 23.476 12.284 -29.336 1.00 86.88 394 ASN A C 1
ATOM 3099 O O . ASN A 1 394 ? 24.151 12.511 -30.335 1.00 86.88 394 ASN A O 1
ATOM 3103 N N . ASP A 1 395 ? 23.736 11.269 -28.506 1.00 88.75 395 ASP A N 1
ATOM 3104 C CA . ASP A 1 395 ? 24.709 10.218 -28.778 1.00 88.75 395 ASP A CA 1
ATOM 3105 C C . ASP A 1 395 ? 23.999 8.987 -29.380 1.00 88.75 395 ASP A C 1
ATOM 3107 O O . ASP A 1 395 ? 23.359 8.226 -28.643 1.00 88.75 395 ASP A O 1
ATOM 3111 N N . PRO A 1 396 ? 24.116 8.734 -30.699 1.00 86.19 396 PRO A N 1
ATOM 3112 C CA . PRO A 1 396 ? 23.446 7.606 -31.344 1.00 86.19 396 PRO A CA 1
ATOM 3113 C C . PRO A 1 396 ? 23.987 6.244 -30.886 1.00 86.19 396 PRO A C 1
ATOM 3115 O O . PRO A 1 396 ? 23.289 5.246 -31.035 1.00 86.19 396 PRO A O 1
ATOM 3118 N N . THR A 1 397 ? 25.183 6.179 -30.283 1.00 87.06 397 THR A N 1
ATOM 3119 C CA . THR A 1 397 ? 25.720 4.937 -29.692 1.00 87.06 397 THR A CA 1
ATOM 3120 C C . THR A 1 397 ? 25.069 4.595 -28.351 1.00 87.06 397 THR A C 1
ATOM 3122 O O . THR A 1 397 ? 25.153 3.454 -27.900 1.00 87.06 397 THR A O 1
ATOM 3125 N N . LYS A 1 398 ? 24.401 5.572 -27.719 1.00 89.69 398 LYS A N 1
ATOM 3126 C CA . LYS A 1 398 ? 23.693 5.421 -26.439 1.00 89.69 398 LYS A CA 1
ATOM 3127 C C . LYS A 1 398 ? 22.178 5.613 -26.553 1.00 89.69 398 LYS A C 1
ATOM 3129 O O . LYS A 1 398 ? 21.474 5.474 -25.552 1.00 89.69 398 LYS A O 1
ATOM 3134 N N . ALA A 1 399 ? 21.658 5.901 -27.746 1.00 90.69 399 ALA A N 1
ATOM 3135 C CA . ALA A 1 399 ? 20.227 5.999 -28.004 1.00 90.69 399 ALA A CA 1
ATOM 3136 C C . ALA A 1 399 ? 19.538 4.627 -27.875 1.00 90.69 399 ALA A C 1
ATOM 3138 O O . ALA A 1 399 ? 19.983 3.625 -28.436 1.00 90.69 399 ALA A O 1
ATOM 3139 N N . MET A 1 400 ? 18.414 4.568 -27.160 1.00 92.94 400 MET A N 1
ATOM 3140 C CA . MET A 1 400 ? 17.618 3.344 -27.049 1.00 92.94 400 MET A CA 1
ATOM 3141 C C . MET A 1 400 ? 16.851 3.091 -28.351 1.00 92.94 400 MET A C 1
ATOM 3143 O O . MET A 1 400 ? 15.882 3.792 -28.649 1.00 92.94 400 MET A O 1
ATOM 3147 N N . ASN A 1 401 ? 17.249 2.059 -29.099 1.00 91.06 401 ASN A N 1
ATOM 3148 C CA . ASN A 1 401 ? 16.567 1.627 -30.322 1.00 91.06 401 ASN A CA 1
ATOM 3149 C C . ASN A 1 401 ? 15.082 1.286 -30.034 1.00 91.06 401 ASN A C 1
ATOM 3151 O O . ASN A 1 401 ? 14.825 0.315 -29.312 1.00 91.06 401 ASN A O 1
ATOM 3155 N N . PRO A 1 402 ? 14.101 2.020 -30.609 1.00 88.56 402 PRO A N 1
ATOM 3156 C CA . PRO A 1 402 ? 12.675 1.806 -30.347 1.00 88.56 402 PRO A CA 1
ATOM 3157 C C . PRO A 1 402 ? 12.189 0.384 -30.647 1.00 88.56 402 PRO A C 1
ATOM 3159 O O . PRO A 1 402 ? 11.324 -0.135 -29.943 1.00 88.56 402 PRO A O 1
ATOM 3162 N N . HIS A 1 403 ? 12.759 -0.269 -31.664 1.00 89.19 403 HIS A N 1
ATOM 3163 C CA . HIS A 1 403 ? 12.345 -1.607 -32.091 1.00 89.19 403 HIS A CA 1
ATOM 3164 C C . HIS A 1 403 ? 12.740 -2.692 -31.077 1.00 89.19 403 HIS A C 1
ATOM 3166 O O . HIS A 1 403 ? 12.036 -3.691 -30.942 1.00 89.19 403 HIS A O 1
ATOM 3172 N N . LEU A 1 404 ? 13.818 -2.475 -30.314 1.00 90.31 404 LEU A N 1
ATOM 3173 C CA . LEU A 1 404 ? 14.293 -3.416 -29.293 1.00 90.31 404 LEU A CA 1
ATOM 3174 C C . LEU A 1 404 ? 13.594 -3.241 -27.935 1.00 90.31 404 LEU A C 1
ATOM 3176 O O . LEU A 1 404 ? 13.760 -4.087 -27.060 1.00 90.31 404 LEU A O 1
ATOM 3180 N N . VAL A 1 405 ? 12.788 -2.189 -27.734 1.00 93.19 405 VAL A N 1
ATOM 3181 C CA . VAL A 1 405 ? 12.124 -1.909 -26.442 1.00 93.19 405 VAL A CA 1
ATOM 3182 C C . VAL A 1 405 ? 11.247 -3.074 -25.979 1.00 93.19 405 VAL A C 1
ATOM 3184 O O . VAL A 1 405 ? 11.285 -3.430 -24.803 1.00 93.19 405 VAL A O 1
ATOM 3187 N N . ASN A 1 406 ? 10.500 -3.712 -26.886 1.00 91.62 406 ASN A N 1
ATOM 3188 C CA . ASN A 1 406 ? 9.713 -4.896 -26.531 1.00 91.62 406 ASN A CA 1
ATOM 3189 C C . ASN A 1 406 ? 10.616 -6.083 -26.166 1.00 91.62 406 ASN A C 1
ATOM 3191 O O . ASN A 1 406 ? 10.401 -6.686 -25.122 1.00 91.62 406 ASN A O 1
ATOM 3195 N N . ALA A 1 407 ? 11.681 -6.344 -26.933 1.00 94.25 407 ALA A N 1
ATOM 3196 C CA . ALA A 1 407 ? 12.642 -7.401 -26.614 1.00 94.25 407 ALA A CA 1
ATOM 3197 C C . ALA A 1 407 ? 13.307 -7.197 -25.238 1.00 94.25 407 ALA A C 1
ATOM 3199 O O . ALA A 1 407 ? 13.496 -8.166 -24.509 1.00 94.25 407 ALA A O 1
ATOM 3200 N N . LEU A 1 408 ? 13.602 -5.952 -24.838 1.00 96.12 408 LEU A N 1
ATOM 3201 C CA . LEU A 1 408 ? 14.094 -5.636 -23.490 1.00 96.12 408 LEU A CA 1
ATOM 3202 C C . LEU A 1 408 ? 13.048 -5.946 -22.413 1.00 96.12 408 LEU A C 1
ATOM 3204 O O . LEU A 1 408 ? 13.376 -6.574 -21.408 1.00 96.12 408 LEU A O 1
ATOM 3208 N N . ILE A 1 409 ? 11.800 -5.512 -22.610 1.00 95.56 409 ILE A N 1
ATOM 3209 C CA . ILE A 1 409 ? 10.702 -5.756 -21.662 1.00 95.56 409 ILE A CA 1
ATOM 3210 C C . ILE A 1 409 ? 10.465 -7.259 -21.490 1.00 95.56 409 ILE A C 1
ATOM 3212 O O . ILE A 1 409 ? 10.375 -7.736 -20.360 1.00 95.56 409 ILE A O 1
ATOM 3216 N N . ASP A 1 410 ? 10.400 -7.994 -22.597 1.00 94.06 410 ASP A N 1
ATOM 3217 C CA . ASP A 1 410 ? 10.022 -9.404 -22.617 1.00 94.06 410 ASP A CA 1
ATOM 3218 C C . ASP A 1 410 ? 11.200 -10.310 -22.172 1.00 94.06 410 ASP A C 1
ATOM 3220 O O . ASP A 1 410 ? 10.978 -11.358 -21.565 1.00 94.06 410 ASP A O 1
ATOM 3224 N N . ALA A 1 411 ? 12.458 -9.874 -22.350 1.00 96.19 411 ALA A N 1
ATOM 3225 C CA . ALA A 1 411 ? 13.629 -10.494 -21.718 1.00 96.19 411 ALA A CA 1
ATOM 3226 C C . ALA A 1 411 ? 13.704 -10.212 -20.206 1.00 96.19 411 ALA A C 1
ATOM 3228 O O . ALA A 1 411 ? 14.123 -11.078 -19.433 1.00 96.19 411 ALA A O 1
ATOM 3229 N N . LEU A 1 412 ? 13.308 -9.013 -19.760 1.00 96.94 412 LEU A N 1
ATOM 3230 C CA . LEU A 1 412 ? 13.344 -8.605 -18.352 1.00 96.94 412 LEU A CA 1
ATOM 3231 C C . LEU A 1 412 ? 12.216 -9.236 -17.527 1.00 96.94 412 LEU A C 1
ATOM 3233 O O . LEU A 1 412 ? 12.450 -9.617 -16.379 1.00 96.94 412 LEU A O 1
ATOM 3237 N N . ILE A 1 413 ? 11.010 -9.347 -18.091 1.00 96.81 413 ILE A N 1
ATOM 3238 C CA . ILE A 1 413 ? 9.782 -9.713 -17.379 1.00 96.81 413 ILE A CA 1
ATOM 3239 C C . ILE A 1 413 ? 9.019 -10.795 -18.152 1.00 96.81 413 ILE A C 1
ATOM 3241 O O . ILE A 1 413 ? 8.530 -10.567 -19.253 1.00 96.81 413 ILE A O 1
ATOM 3245 N N . VAL A 1 414 ? 8.827 -11.958 -17.523 1.00 94.69 414 VAL A N 1
ATOM 3246 C CA . VAL A 1 414 ? 8.015 -13.050 -18.085 1.00 94.69 414 VAL A CA 1
ATOM 3247 C C . VAL A 1 414 ? 6.528 -12.694 -17.978 1.00 94.69 414 VAL A C 1
ATOM 3249 O O . VAL A 1 414 ? 5.956 -12.706 -16.885 1.00 94.69 414 VAL A O 1
ATOM 3252 N N . VAL A 1 415 ? 5.900 -12.376 -19.114 1.00 94.19 415 VAL A N 1
ATOM 3253 C CA . VAL A 1 415 ? 4.489 -11.963 -19.201 1.00 94.19 415 VAL A CA 1
ATOM 3254 C C . VAL A 1 415 ? 3.611 -13.086 -19.756 1.00 94.19 415 VAL A C 1
ATOM 3256 O O . VAL A 1 415 ? 3.697 -13.438 -20.928 1.00 94.19 415 VAL A O 1
ATOM 3259 N N . SER A 1 416 ? 2.692 -13.584 -18.928 1.00 92.06 416 SER A N 1
ATOM 3260 C CA . SER A 1 416 ? 1.641 -14.540 -19.331 1.00 92.06 416 SER A CA 1
ATOM 3261 C C . SER A 1 416 ? 0.228 -13.938 -19.352 1.00 92.06 416 SER A C 1
ATOM 3263 O O . SER A 1 416 ? -0.669 -14.479 -19.993 1.00 92.06 416 SER A O 1
ATOM 3265 N N . LEU A 1 417 ? 0.014 -12.826 -18.638 1.00 91.25 417 LEU A N 1
ATOM 3266 C CA . LEU A 1 417 ? -1.305 -12.214 -18.464 1.00 91.25 417 LEU A CA 1
ATOM 3267 C C . LEU A 1 417 ? -1.709 -11.376 -19.695 1.00 91.25 417 LEU A C 1
ATOM 3269 O O . LEU A 1 417 ? -0.965 -10.453 -20.046 1.00 91.25 417 LEU A O 1
ATOM 3273 N N . PRO A 1 418 ? -2.890 -11.614 -20.306 1.00 89.19 418 PRO A N 1
ATOM 3274 C CA . PRO A 1 418 ? -3.361 -10.870 -21.479 1.00 89.19 418 PRO A CA 1
ATOM 3275 C C . PRO A 1 418 ? -3.415 -9.350 -21.289 1.00 89.19 418 PRO A C 1
ATOM 3277 O O . PRO A 1 418 ? -3.188 -8.601 -22.236 1.00 89.19 418 PRO A O 1
ATOM 3280 N N . GLU A 1 419 ? -3.646 -8.862 -20.065 1.00 91.31 419 GLU A N 1
ATOM 3281 C CA . GLU A 1 419 ? -3.632 -7.428 -19.760 1.00 91.31 419 GLU A CA 1
ATOM 3282 C C . GLU A 1 419 ? -2.284 -6.751 -20.067 1.00 91.31 419 GLU A C 1
ATOM 3284 O O . GLU A 1 419 ? -2.260 -5.541 -20.269 1.00 91.31 419 GLU A O 1
ATOM 3289 N N . PHE A 1 420 ? -1.179 -7.498 -20.129 1.00 94.25 420 PHE A N 1
ATOM 3290 C CA . PHE A 1 420 ? 0.184 -6.986 -20.330 1.00 94.25 420 PHE A CA 1
ATOM 3291 C C . PHE A 1 420 ? 0.822 -7.395 -21.669 1.00 94.25 420 PHE A C 1
ATOM 3293 O O . PHE A 1 420 ? 1.940 -6.963 -21.967 1.00 94.25 420 PHE A O 1
ATOM 3300 N N . GLN A 1 421 ? 0.148 -8.223 -22.470 1.00 89.56 421 GLN A N 1
ATOM 3301 C CA . GLN A 1 421 ? 0.662 -8.692 -23.759 1.00 89.56 421 GLN A CA 1
ATOM 3302 C C . GLN A 1 421 ? 0.641 -7.575 -24.815 1.00 89.56 421 GLN A C 1
ATOM 3304 O O . GLN A 1 421 ? -0.256 -6.732 -24.848 1.00 89.56 421 GLN A O 1
ATOM 3309 N N . ALA A 1 422 ? 1.645 -7.555 -25.691 1.00 85.38 422 ALA A N 1
ATOM 3310 C CA . ALA A 1 422 ? 1.690 -6.627 -26.817 1.00 85.38 422 ALA A CA 1
ATOM 3311 C C . ALA A 1 422 ? 0.798 -7.114 -27.984 1.00 85.38 422 ALA A C 1
ATOM 3313 O O . ALA A 1 422 ? 0.605 -8.320 -28.134 1.00 85.38 422 ALA A O 1
ATOM 3314 N N . PRO A 1 423 ? 0.274 -6.214 -28.839 1.00 81.75 423 PRO A N 1
ATOM 3315 C CA . PRO A 1 423 ? 0.276 -4.755 -28.695 1.00 81.75 423 PRO A CA 1
ATOM 3316 C C . PRO A 1 423 ? -0.897 -4.223 -27.846 1.00 81.75 423 PRO A C 1
ATOM 3318 O O . PRO A 1 423 ? -0.824 -3.104 -27.348 1.00 81.75 423 PRO A O 1
ATOM 3321 N N . ASN A 1 424 ? -1.963 -5.012 -27.667 1.00 84.75 424 ASN A N 1
ATOM 3322 C CA . ASN A 1 424 ? -3.284 -4.522 -27.240 1.00 84.75 424 ASN A CA 1
ATOM 3323 C C . ASN A 1 424 ? -3.591 -4.668 -25.734 1.00 84.75 424 ASN A C 1
ATOM 3325 O O . ASN A 1 424 ? -4.687 -4.313 -25.296 1.00 84.75 424 ASN A O 1
ATOM 3329 N N . GLY A 1 425 ? -2.669 -5.196 -24.925 1.00 90.56 425 GLY A N 1
ATOM 3330 C CA . GLY A 1 425 ? -2.858 -5.351 -23.483 1.00 90.56 425 GLY A CA 1
ATOM 3331 C C . GLY A 1 425 ? -3.035 -4.001 -22.783 1.00 90.56 425 GLY A C 1
ATOM 3332 O O . GLY A 1 425 ? -2.154 -3.141 -22.832 1.00 90.56 425 GLY A O 1
ATOM 3333 N N . LYS A 1 426 ? -4.162 -3.818 -22.081 1.00 93.19 426 LYS A N 1
ATOM 3334 C CA . LYS A 1 426 ? -4.551 -2.542 -21.442 1.00 93.19 426 LYS A CA 1
ATOM 3335 C C . LYS A 1 426 ? -3.546 -1.988 -20.413 1.00 93.19 426 LYS A C 1
ATOM 3337 O O . LYS A 1 426 ? -3.600 -0.810 -20.079 1.00 93.19 426 LYS A O 1
ATOM 3342 N N . LEU A 1 427 ? -2.640 -2.826 -19.903 1.00 95.12 427 LEU A N 1
ATOM 3343 C CA . LEU A 1 427 ? -1.553 -2.481 -18.982 1.00 95.12 427 LEU A CA 1
ATOM 3344 C C . LEU A 1 427 ? -0.159 -2.509 -19.640 1.00 95.12 427 LEU A C 1
ATOM 3346 O O . LEU A 1 427 ? 0.828 -2.269 -18.945 1.00 95.12 427 LEU A O 1
ATOM 3350 N N . ARG A 1 428 ? -0.026 -2.712 -20.963 1.00 93.94 428 ARG A N 1
ATOM 3351 C CA . ARG A 1 428 ? 1.282 -2.614 -21.647 1.00 93.94 428 ARG A CA 1
ATOM 3352 C C . ARG A 1 428 ? 1.898 -1.217 -21.476 1.00 93.94 428 ARG A C 1
ATOM 3354 O O . ARG A 1 428 ? 3.093 -1.121 -21.214 1.00 93.94 428 ARG A O 1
ATOM 3361 N N . LYS A 1 429 ? 1.092 -0.142 -21.476 1.00 93.44 429 LYS A N 1
ATOM 3362 C CA . LYS A 1 429 ? 1.549 1.217 -21.101 1.00 93.44 429 LYS A CA 1
ATOM 3363 C C . LYS A 1 429 ? 2.171 1.264 -19.698 1.00 93.44 429 LYS A C 1
ATOM 3365 O O . LYS A 1 429 ? 3.268 1.790 -19.531 1.00 93.44 429 LYS A O 1
ATOM 3370 N N . LEU A 1 430 ? 1.501 0.677 -18.700 1.00 95.56 430 LEU A N 1
ATOM 3371 C CA . LEU A 1 430 ? 2.010 0.600 -17.325 1.00 95.56 430 LEU A CA 1
ATOM 3372 C C . LEU A 1 430 ? 3.343 -0.162 -17.270 1.00 95.56 430 LEU A C 1
ATOM 3374 O O . LEU A 1 430 ? 4.245 0.258 -16.555 1.00 95.56 430 LEU A O 1
ATOM 3378 N N . LEU A 1 431 ? 3.492 -1.233 -18.056 1.00 95.38 431 LEU A N 1
ATOM 3379 C CA . LEU A 1 431 ? 4.735 -2.004 -18.149 1.00 95.38 431 LEU A CA 1
ATOM 3380 C C . LEU A 1 431 ? 5.903 -1.165 -18.697 1.00 95.38 431 LEU A C 1
ATOM 3382 O O . LEU A 1 431 ? 6.989 -1.201 -18.126 1.00 95.38 431 LEU A O 1
ATOM 3386 N N . HIS A 1 432 ? 5.672 -0.353 -19.736 1.00 95.56 432 HIS A N 1
ATOM 3387 C CA . HIS A 1 432 ? 6.686 0.570 -20.268 1.00 95.56 432 HIS A CA 1
ATOM 3388 C C . HIS A 1 432 ? 7.118 1.617 -19.224 1.00 95.56 432 HIS A C 1
ATOM 3390 O O . HIS A 1 432 ? 8.314 1.854 -19.063 1.00 95.56 432 HIS A O 1
ATOM 3396 N N . VAL A 1 433 ? 6.173 2.208 -18.478 1.00 97.12 433 VAL A N 1
ATOM 3397 C CA . VAL A 1 433 ? 6.495 3.172 -17.404 1.00 97.12 433 VAL A CA 1
ATOM 3398 C C . VAL A 1 433 ? 7.214 2.487 -16.237 1.00 97.12 433 VAL A C 1
ATOM 3400 O O . VAL A 1 433 ? 8.168 3.040 -15.699 1.00 97.12 433 VAL A O 1
ATOM 3403 N N . VAL A 1 434 ? 6.823 1.266 -15.861 1.00 98.00 434 VAL A N 1
ATOM 3404 C CA . VAL A 1 434 ? 7.524 0.476 -14.834 1.00 98.00 434 VAL A CA 1
ATOM 3405 C C . VAL A 1 434 ? 8.973 0.200 -15.242 1.00 98.00 434 VAL A C 1
ATOM 3407 O O . VAL A 1 434 ? 9.872 0.422 -14.434 1.00 98.00 434 VAL A O 1
ATOM 3410 N N . VAL A 1 435 ? 9.233 -0.189 -16.494 1.00 98.00 435 VAL A N 1
ATOM 3411 C CA . VAL A 1 435 ? 10.606 -0.400 -16.985 1.00 98.00 435 VAL A CA 1
ATOM 3412 C C . VAL A 1 435 ? 11.390 0.917 -17.073 1.00 98.00 435 VAL A C 1
ATOM 3414 O O . VAL A 1 435 ? 12.558 0.943 -16.688 1.00 98.00 435 VAL A O 1
ATOM 3417 N N . ALA A 1 436 ? 10.758 2.036 -17.447 1.00 98.12 436 ALA A N 1
ATOM 3418 C CA . ALA A 1 436 ? 11.387 3.359 -17.362 1.00 98.12 436 ALA A CA 1
ATOM 3419 C C . ALA A 1 436 ? 11.777 3.726 -15.918 1.00 98.12 436 ALA A C 1
ATOM 3421 O O . ALA A 1 436 ? 12.885 4.200 -15.684 1.00 98.12 436 ALA A O 1
ATOM 3422 N N . VAL A 1 437 ? 10.913 3.449 -14.937 1.00 98.38 437 VAL A N 1
ATOM 3423 C CA . VAL A 1 437 ? 11.190 3.656 -13.504 1.00 98.38 437 VAL A CA 1
ATOM 3424 C C . VAL A 1 437 ? 12.319 2.742 -13.004 1.00 98.38 437 VAL A C 1
ATOM 3426 O O . VAL A 1 437 ? 13.170 3.189 -12.237 1.00 98.38 437 VAL A O 1
ATOM 3429 N N . MET A 1 438 ? 12.375 1.480 -13.446 1.00 98.50 438 MET A N 1
ATOM 3430 C CA . MET A 1 438 ? 13.485 0.572 -13.120 1.00 98.50 438 MET A CA 1
ATOM 3431 C C . MET A 1 438 ? 14.818 1.112 -13.648 1.00 98.50 438 MET A C 1
ATOM 3433 O O . MET A 1 438 ? 15.777 1.212 -12.885 1.00 98.50 438 MET A O 1
ATOM 3437 N N . ILE A 1 439 ? 14.866 1.521 -14.922 1.00 98.50 439 ILE A N 1
ATOM 3438 C CA . ILE A 1 439 ? 16.068 2.097 -15.543 1.00 98.50 439 ILE A CA 1
ATOM 3439 C C . ILE A 1 439 ? 16.451 3.418 -14.867 1.00 98.50 439 ILE A C 1
ATOM 3441 O O . ILE A 1 439 ? 17.616 3.595 -14.524 1.00 98.50 439 ILE A O 1
ATOM 3445 N N . GLN A 1 440 ? 15.494 4.311 -14.589 1.00 98.31 440 GLN A N 1
ATOM 3446 C CA . GLN A 1 440 ? 15.727 5.559 -13.853 1.00 98.31 440 GLN A CA 1
ATOM 3447 C C . GLN A 1 440 ? 16.494 5.309 -12.549 1.00 98.31 440 GLN A C 1
ATOM 3449 O O . GLN A 1 440 ? 17.500 5.968 -12.296 1.00 98.31 440 GLN A O 1
ATOM 3454 N N . HIS A 1 441 ? 16.061 4.340 -11.743 1.00 97.94 441 HIS A N 1
ATOM 3455 C CA . HIS A 1 441 ? 16.682 4.045 -10.453 1.00 97.94 441 HIS A CA 1
ATOM 3456 C C . HIS A 1 441 ? 17.920 3.128 -10.527 1.00 97.94 441 HIS A C 1
ATOM 3458 O O . HIS A 1 441 ? 18.500 2.860 -9.476 1.00 97.94 441 HIS A O 1
ATOM 3464 N N . TYR A 1 442 ? 18.363 2.675 -11.709 1.00 98.12 442 TYR A N 1
ATOM 3465 C CA . TYR A 1 442 ? 19.461 1.703 -11.836 1.00 98.12 442 TYR A CA 1
ATOM 3466 C C . TYR A 1 442 ? 20.743 2.129 -11.097 1.00 98.12 442 TYR A C 1
ATOM 3468 O O . TYR A 1 442 ? 21.205 1.364 -10.252 1.00 98.12 442 TYR A O 1
ATOM 3476 N N . CYS A 1 443 ? 21.270 3.347 -11.319 1.00 97.62 443 CYS A N 1
ATOM 3477 C CA . CYS A 1 443 ? 22.476 3.809 -10.610 1.00 97.62 443 CYS A CA 1
ATOM 3478 C C . CYS A 1 443 ? 22.287 3.786 -9.090 1.00 97.62 443 CYS A C 1
ATOM 3480 O O . CYS A 1 443 ? 23.133 3.269 -8.378 1.00 97.62 443 CYS A O 1
ATOM 3482 N N . TYR A 1 444 ? 21.141 4.260 -8.587 1.00 97.31 444 TYR A N 1
ATOM 3483 C CA . TYR A 1 444 ? 20.864 4.246 -7.148 1.00 97.31 444 TYR A CA 1
ATOM 3484 C C . TYR A 1 444 ? 20.945 2.834 -6.557 1.00 97.31 444 TYR A C 1
ATOM 3486 O O . TYR A 1 444 ? 21.462 2.647 -5.456 1.00 97.31 444 TYR A O 1
ATOM 3494 N N . VAL A 1 445 ? 20.415 1.843 -7.276 1.00 96.94 445 VAL A N 1
ATOM 3495 C CA . VAL A 1 445 ? 20.397 0.446 -6.833 1.00 96.94 445 VAL A CA 1
ATOM 3496 C C . VAL A 1 445 ? 21.800 -0.155 -6.884 1.00 96.94 445 VAL A C 1
ATOM 3498 O O . VAL A 1 445 ? 22.209 -0.802 -5.924 1.00 96.94 445 VAL A O 1
ATOM 3501 N N . GLU A 1 446 ? 22.532 0.090 -7.968 1.00 96.62 446 GLU A N 1
ATOM 3502 C CA . GLU A 1 446 ? 23.921 -0.329 -8.164 1.00 96.62 446 GLU A CA 1
ATOM 3503 C C . GLU A 1 446 ? 24.838 0.234 -7.061 1.00 96.62 446 GLU A C 1
ATOM 3505 O O . GLU A 1 446 ? 25.468 -0.536 -6.333 1.00 96.62 446 GLU A O 1
ATOM 3510 N N . ASP A 1 447 ? 24.806 1.555 -6.852 1.00 96.69 447 ASP A N 1
ATOM 3511 C CA . ASP A 1 447 ? 25.610 2.276 -5.859 1.00 96.69 447 ASP A CA 1
ATOM 3512 C C . ASP A 1 447 ? 25.250 1.888 -4.405 1.00 96.69 447 ASP A C 1
ATOM 3514 O O . ASP A 1 447 ? 26.121 1.838 -3.536 1.00 96.69 447 ASP A O 1
ATOM 3518 N N . THR A 1 448 ? 23.970 1.611 -4.108 1.00 96.19 448 THR A N 1
ATOM 3519 C CA . THR A 1 448 ? 23.487 1.372 -2.726 1.00 96.19 448 THR A CA 1
ATOM 3520 C C . THR A 1 448 ? 23.477 -0.108 -2.318 1.00 96.19 448 THR A C 1
ATOM 3522 O O . THR A 1 448 ? 23.559 -0.415 -1.124 1.00 96.19 448 THR A O 1
ATOM 3525 N N . TYR A 1 449 ? 23.340 -1.035 -3.274 1.00 95.12 449 TYR A N 1
ATOM 3526 C CA . TYR A 1 449 ? 23.135 -2.470 -3.012 1.00 95.12 449 TYR A CA 1
ATOM 3527 C C . TYR A 1 449 ? 24.157 -3.396 -3.691 1.00 95.12 449 TYR A C 1
ATOM 3529 O O . TYR A 1 449 ? 24.031 -4.612 -3.550 1.00 95.12 449 TYR A O 1
ATOM 3537 N N . SER A 1 450 ? 25.195 -2.837 -4.329 1.00 91.50 450 SER A N 1
ATOM 3538 C CA . SER A 1 450 ? 26.233 -3.531 -5.109 1.00 91.50 450 SER A CA 1
ATOM 3539 C C . SER A 1 450 ? 25.747 -4.107 -6.444 1.00 91.50 450 SER A C 1
ATOM 3541 O O . SER A 1 450 ? 24.623 -4.593 -6.588 1.00 91.50 450 SER A O 1
ATOM 3543 N N . ASN A 1 451 ? 26.666 -4.155 -7.411 1.00 88.81 451 ASN A N 1
ATOM 3544 C CA . ASN A 1 451 ? 26.525 -4.818 -8.711 1.00 88.81 451 ASN A CA 1
ATOM 3545 C C . ASN A 1 451 ? 26.105 -6.299 -8.585 1.00 88.81 451 ASN A C 1
ATOM 3547 O O . ASN A 1 451 ? 25.566 -6.878 -9.524 1.00 88.81 451 ASN A O 1
ATOM 3551 N N . SER A 1 452 ? 26.355 -6.921 -7.426 1.00 91.62 452 SER A N 1
ATOM 3552 C CA . SER A 1 452 ? 25.958 -8.294 -7.097 1.00 91.62 452 SER A CA 1
ATOM 3553 C C . SER A 1 452 ? 24.478 -8.457 -6.722 1.00 91.62 452 SER A C 1
ATOM 3555 O O . SER A 1 452 ? 24.030 -9.587 -6.532 1.00 91.62 452 SER A O 1
ATOM 3557 N N . HIS A 1 453 ? 23.704 -7.374 -6.585 1.00 95.31 453 HIS A N 1
ATOM 3558 C CA . HIS A 1 453 ? 22.281 -7.467 -6.265 1.00 95.31 453 HIS A CA 1
ATOM 3559 C C . HIS A 1 453 ? 21.502 -8.149 -7.412 1.00 95.31 453 HIS A C 1
ATOM 3561 O O . HIS A 1 453 ? 21.669 -7.745 -8.568 1.00 95.31 453 HIS A O 1
ATOM 3567 N N . PRO A 1 454 ? 20.596 -9.117 -7.143 1.00 96.62 454 PRO A N 1
ATOM 3568 C CA . PRO A 1 454 ? 19.914 -9.884 -8.194 1.00 96.62 454 PRO A CA 1
ATOM 3569 C C . PRO A 1 454 ? 19.190 -9.027 -9.239 1.00 96.62 454 PRO A C 1
ATOM 3571 O O . PRO A 1 454 ? 19.180 -9.368 -10.419 1.00 96.62 454 PRO A O 1
ATOM 3574 N N . LEU A 1 455 ? 18.632 -7.881 -8.828 1.00 97.50 455 LEU A N 1
ATOM 3575 C CA . LEU A 1 455 ? 17.978 -6.948 -9.751 1.00 97.50 455 LEU A CA 1
ATOM 3576 C C . LEU A 1 455 ? 18.958 -6.306 -10.746 1.00 97.50 455 LEU A C 1
ATOM 3578 O O . LEU A 1 455 ? 18.619 -6.152 -11.915 1.00 97.50 455 LEU A O 1
ATOM 3582 N N . VAL A 1 456 ? 20.164 -5.946 -10.291 1.00 97.44 456 VAL A N 1
ATOM 3583 C CA . VAL A 1 456 ? 21.188 -5.291 -11.120 1.00 97.44 456 VAL A CA 1
ATOM 3584 C C . VAL A 1 456 ? 21.681 -6.270 -12.179 1.00 97.44 456 VAL A C 1
ATOM 3586 O O . VAL A 1 456 ? 21.613 -5.965 -13.369 1.00 97.44 456 VAL A O 1
ATOM 3589 N N . MET A 1 457 ? 22.049 -7.487 -11.761 1.00 97.25 457 MET A N 1
ATOM 3590 C CA . MET A 1 457 ? 22.416 -8.576 -12.673 1.00 97.25 457 MET A CA 1
ATOM 3591 C C . MET A 1 457 ? 21.312 -8.854 -13.699 1.00 97.25 457 MET A C 1
ATOM 3593 O O . MET A 1 457 ? 21.576 -8.810 -14.901 1.00 97.25 457 MET A O 1
ATOM 3597 N N . LYS A 1 458 ? 20.061 -9.035 -13.251 1.00 97.81 458 LYS A N 1
ATOM 3598 C CA . LYS A 1 458 ? 18.928 -9.317 -14.142 1.00 97.81 458 LYS A CA 1
ATOM 3599 C C . LYS A 1 458 ? 18.663 -8.182 -15.141 1.00 97.81 458 LYS A C 1
ATOM 3601 O O . LYS A 1 458 ? 18.306 -8.457 -16.287 1.00 97.81 458 LYS A O 1
ATOM 3606 N N . MET A 1 459 ? 18.855 -6.918 -14.757 1.00 98.31 459 MET A N 1
ATOM 3607 C CA . MET A 1 459 ? 18.734 -5.781 -15.679 1.00 98.31 459 MET A CA 1
ATOM 3608 C C . MET A 1 459 ? 19.855 -5.766 -16.728 1.00 98.31 459 MET A C 1
ATOM 3610 O O . MET A 1 459 ? 19.551 -5.673 -17.917 1.00 98.31 459 MET A O 1
ATOM 3614 N N . ILE A 1 460 ? 21.119 -5.933 -16.319 1.00 98.19 460 ILE A N 1
ATOM 3615 C CA . ILE A 1 460 ? 22.274 -6.015 -17.234 1.00 98.19 460 ILE A CA 1
ATOM 3616 C C . ILE A 1 460 ? 22.079 -7.163 -18.238 1.00 98.19 460 ILE A C 1
ATOM 3618 O O . ILE A 1 460 ? 22.213 -6.972 -19.445 1.00 98.19 460 ILE A O 1
ATOM 3622 N N . GLU A 1 461 ? 21.717 -8.352 -17.755 1.00 98.06 461 GLU A N 1
ATOM 3623 C CA . GLU A 1 461 ? 21.485 -9.540 -18.585 1.00 98.06 461 GLU A CA 1
ATOM 3624 C C . GLU A 1 461 ? 20.352 -9.352 -19.589 1.00 98.06 461 GLU A C 1
ATOM 3626 O O . GLU A 1 461 ? 20.443 -9.849 -20.709 1.00 98.06 461 GLU A O 1
ATOM 3631 N N . SER A 1 462 ? 19.301 -8.618 -19.221 1.00 98.12 462 SER A N 1
ATOM 3632 C CA . SER A 1 462 ? 18.162 -8.384 -20.112 1.00 98.12 462 SER A CA 1
ATOM 3633 C C . SER A 1 462 ? 18.507 -7.394 -21.230 1.00 98.12 462 SER A C 1
ATOM 3635 O O . SER A 1 462 ? 18.057 -7.597 -22.351 1.00 98.12 462 SER A O 1
ATOM 3637 N N . VAL A 1 463 ? 19.373 -6.403 -20.971 1.00 97.88 463 VAL A N 1
ATOM 3638 C CA . VAL A 1 463 ? 19.912 -5.480 -21.995 1.00 97.88 463 VAL A CA 1
ATOM 3639 C C . VAL A 1 463 ? 20.842 -6.197 -22.985 1.00 97.88 463 VAL A C 1
ATOM 3641 O O . VAL A 1 463 ? 20.809 -5.902 -24.181 1.00 97.88 463 VAL A O 1
ATOM 3644 N N . VAL A 1 464 ? 21.630 -7.177 -22.524 1.00 98.00 464 VAL A N 1
ATOM 3645 C CA . VAL A 1 464 ? 22.410 -8.051 -23.423 1.00 98.00 464 VAL A CA 1
ATOM 3646 C C . VAL A 1 464 ? 21.482 -8.976 -24.221 1.00 98.00 464 VAL A C 1
ATOM 3648 O O . VAL A 1 464 ? 21.565 -9.032 -25.445 1.00 98.00 464 VAL A O 1
ATOM 3651 N N . SER A 1 465 ? 20.550 -9.658 -23.548 1.00 97.56 465 SER A N 1
ATOM 3652 C CA . SER A 1 465 ? 19.651 -10.650 -24.166 1.00 97.56 465 SER A CA 1
ATOM 3653 C C . SER A 1 465 ? 18.691 -10.049 -25.198 1.00 97.56 465 SER A C 1
ATOM 3655 O O . SER A 1 465 ? 18.260 -10.748 -26.110 1.00 97.56 465 SER A O 1
ATOM 3657 N N . SER A 1 466 ? 18.366 -8.758 -25.085 1.00 96.94 466 SER A N 1
ATOM 3658 C CA . SER A 1 466 ? 17.547 -8.027 -26.057 1.00 96.94 466 SER A CA 1
ATOM 3659 C C . SER A 1 466 ? 18.340 -7.437 -27.229 1.00 96.94 466 SER A C 1
ATOM 3661 O O . SER A 1 466 ? 17.779 -6.668 -28.009 1.00 96.94 466 SER A O 1
ATOM 3663 N N . GLY A 1 467 ? 19.645 -7.713 -27.329 1.00 96.25 467 GLY A N 1
ATOM 3664 C CA . GLY A 1 467 ? 20.519 -7.184 -28.381 1.00 96.25 467 GLY A CA 1
ATOM 3665 C C . GLY A 1 467 ? 20.810 -5.682 -28.279 1.00 96.25 467 GLY A C 1
ATOM 3666 O O . GLY A 1 467 ? 21.333 -5.105 -29.228 1.00 96.25 467 GLY A O 1
ATOM 3667 N N . MET A 1 468 ? 20.487 -5.029 -27.153 1.00 94.94 468 MET A N 1
ATOM 3668 C CA . MET A 1 468 ? 20.803 -3.608 -26.943 1.00 94.94 468 MET A CA 1
ATOM 3669 C C . MET A 1 468 ? 22.276 -3.377 -26.574 1.00 94.94 468 MET A C 1
ATOM 3671 O O . MET A 1 468 ? 22.766 -2.261 -26.717 1.00 94.94 468 MET A O 1
ATOM 3675 N N . ALA A 1 469 ? 22.982 -4.409 -26.105 1.00 96.56 469 ALA A N 1
ATOM 3676 C CA . ALA A 1 469 ? 24.409 -4.357 -25.808 1.00 96.56 469 ALA A CA 1
ATOM 3677 C C . ALA A 1 469 ? 25.104 -5.683 -26.168 1.00 96.56 469 ALA A C 1
ATOM 3679 O O . ALA A 1 469 ? 24.540 -6.745 -25.909 1.00 96.56 469 ALA A O 1
ATOM 3680 N N . PRO A 1 470 ? 26.350 -5.657 -26.677 1.00 96.19 470 PRO A N 1
ATOM 3681 C CA . PRO A 1 470 ? 27.087 -6.873 -27.026 1.00 96.19 470 PRO A CA 1
ATOM 3682 C C . PRO A 1 470 ? 27.625 -7.642 -25.807 1.00 96.19 470 PRO A C 1
ATOM 3684 O O . PRO A 1 470 ? 27.983 -8.810 -25.927 1.00 96.19 470 PRO A O 1
ATOM 3687 N N . ASN A 1 471 ? 27.743 -7.001 -24.638 1.00 97.31 471 ASN A N 1
ATOM 3688 C CA . ASN A 1 471 ? 28.307 -7.601 -23.427 1.00 97.31 471 ASN A CA 1
ATOM 3689 C C . ASN A 1 471 ? 27.825 -6.882 -22.147 1.00 97.31 471 ASN A C 1
ATOM 3691 O O . ASN A 1 471 ? 27.256 -5.789 -22.204 1.00 97.31 471 ASN A O 1
ATOM 3695 N N . ARG A 1 472 ? 28.092 -7.487 -20.977 1.00 97.00 472 ARG A N 1
ATOM 3696 C CA . ARG A 1 472 ? 27.684 -6.965 -19.656 1.00 97.00 472 ARG A CA 1
ATOM 3697 C C . ARG A 1 472 ? 28.277 -5.588 -19.300 1.00 97.00 472 ARG A C 1
ATOM 3699 O O . ARG A 1 472 ? 27.623 -4.844 -18.575 1.00 97.00 472 ARG A O 1
ATOM 3706 N N . VAL A 1 473 ? 29.474 -5.237 -19.781 1.00 96.81 473 VAL A N 1
ATOM 3707 C CA . VAL A 1 473 ? 30.119 -3.939 -19.492 1.00 96.81 473 VAL A CA 1
ATOM 3708 C C . VAL A 1 473 ? 29.381 -2.823 -20.226 1.00 96.81 473 VAL A C 1
ATOM 3710 O O . VAL A 1 473 ? 28.869 -1.908 -19.589 1.00 96.81 473 VAL A O 1
ATOM 3713 N N . THR A 1 474 ? 29.199 -2.961 -21.541 1.00 96.75 474 THR A N 1
ATOM 3714 C CA . THR A 1 474 ? 28.446 -1.989 -22.350 1.00 96.75 474 THR A CA 1
ATOM 3715 C C . THR A 1 474 ? 26.984 -1.879 -21.895 1.00 96.75 474 THR A C 1
ATOM 3717 O O . THR A 1 474 ? 26.428 -0.784 -21.856 1.00 96.75 474 THR A O 1
ATOM 3720 N N . ALA A 1 475 ? 26.359 -2.985 -21.472 1.00 97.31 475 ALA A N 1
ATOM 3721 C CA . ALA A 1 475 ? 25.013 -2.967 -20.891 1.00 97.31 475 ALA A CA 1
ATOM 3722 C C . ALA A 1 475 ? 24.937 -2.145 -19.590 1.00 97.31 475 ALA A C 1
ATOM 3724 O O . ALA A 1 475 ? 24.006 -1.362 -19.407 1.00 97.31 475 ALA A O 1
ATOM 3725 N N . CYS A 1 476 ? 25.925 -2.294 -18.704 1.00 97.19 476 CYS A N 1
ATOM 3726 C CA . CYS A 1 476 ? 26.059 -1.505 -17.481 1.00 97.19 476 CYS A CA 1
ATOM 3727 C C . CYS A 1 476 ? 26.256 -0.006 -17.789 1.00 97.19 476 CYS A C 1
ATOM 3729 O O . CYS A 1 476 ? 25.579 0.842 -17.208 1.00 97.19 476 CYS A O 1
ATOM 3731 N N . GLU A 1 477 ? 27.114 0.336 -18.752 1.00 97.00 477 GLU A N 1
ATOM 3732 C CA . GLU A 1 477 ? 27.357 1.723 -19.177 1.00 97.00 477 GLU A CA 1
ATOM 3733 C C . GLU A 1 477 ? 26.103 2.392 -19.763 1.00 97.00 477 GLU A C 1
ATOM 3735 O O . GLU A 1 477 ? 25.778 3.523 -19.388 1.00 97.00 477 GLU A O 1
ATOM 3740 N N . LEU A 1 478 ? 25.356 1.682 -20.616 1.00 97.25 478 LEU A N 1
ATOM 3741 C CA . LEU A 1 478 ? 24.074 2.145 -21.157 1.00 97.25 478 LEU A CA 1
ATOM 3742 C C . LEU A 1 478 ? 23.033 2.350 -20.051 1.00 97.25 478 LEU A C 1
ATOM 3744 O O . LEU A 1 478 ? 22.407 3.408 -19.990 1.00 97.25 478 LEU A O 1
ATOM 3748 N N . LEU A 1 479 ? 22.890 1.392 -19.129 1.00 97.94 479 LEU A N 1
ATOM 3749 C CA . LEU A 1 479 ? 21.974 1.512 -17.991 1.00 97.94 479 LEU A CA 1
ATOM 3750 C C . LEU A 1 479 ? 22.328 2.705 -17.088 1.00 97.94 479 LEU A C 1
ATOM 3752 O O . LEU A 1 479 ? 21.426 3.431 -16.668 1.00 97.94 479 LEU A O 1
ATOM 3756 N N . ARG A 1 480 ? 23.619 2.981 -16.853 1.00 97.88 480 ARG A N 1
ATOM 3757 C CA . ARG A 1 480 ? 24.077 4.179 -16.122 1.00 97.88 480 ARG A CA 1
ATOM 3758 C C . ARG A 1 480 ? 23.741 5.479 -16.855 1.00 97.88 480 ARG A C 1
ATOM 3760 O O . ARG A 1 480 ? 23.280 6.432 -16.225 1.00 97.88 480 ARG A O 1
ATOM 3767 N N . HIS A 1 481 ? 23.950 5.532 -18.171 1.00 97.44 481 HIS A N 1
ATOM 3768 C CA . HIS A 1 481 ? 23.601 6.694 -19.001 1.00 97.44 481 HIS A CA 1
ATOM 3769 C C . HIS A 1 481 ? 22.090 6.967 -18.972 1.00 97.44 481 HIS A C 1
ATOM 3771 O O . HIS A 1 481 ? 21.654 8.064 -18.613 1.00 97.44 481 HIS A O 1
ATOM 3777 N N . TRP A 1 482 ? 21.280 5.943 -19.249 1.00 98.06 482 TRP A N 1
ATOM 3778 C CA . TRP A 1 482 ? 19.820 6.031 -19.247 1.00 98.06 482 TRP A CA 1
ATOM 3779 C C . TRP A 1 482 ? 19.243 6.370 -17.865 1.00 98.06 482 TRP A C 1
ATOM 3781 O O . TRP A 1 482 ? 18.336 7.199 -17.774 1.00 98.06 482 TRP A O 1
ATOM 3791 N N . SER A 1 483 ? 19.795 5.802 -16.786 1.00 98.12 483 SER A N 1
ATOM 3792 C CA . SER A 1 483 ? 19.413 6.101 -15.397 1.00 98.12 483 SER A CA 1
ATOM 3793 C C . SER A 1 483 ? 19.565 7.583 -15.067 1.00 98.12 483 SER A C 1
ATOM 3795 O O . SER A 1 483 ? 18.626 8.213 -14.569 1.00 98.12 483 SER A O 1
ATOM 3797 N N . ARG A 1 484 ? 20.719 8.167 -15.412 1.00 97.12 484 ARG A N 1
ATOM 3798 C CA . ARG A 1 484 ? 20.999 9.597 -15.218 1.00 97.12 484 ARG A CA 1
ATOM 3799 C C . ARG A 1 484 ? 20.073 10.462 -16.070 1.00 97.12 484 ARG A C 1
ATOM 3801 O O . ARG A 1 484 ? 19.487 11.407 -15.547 1.00 97.12 484 ARG A O 1
ATOM 3808 N N . LYS A 1 485 ? 19.882 10.115 -17.348 1.00 96.62 485 LYS A N 1
ATOM 3809 C CA . LYS A 1 485 ? 19.029 10.874 -18.277 1.00 96.62 485 LYS A CA 1
ATOM 3810 C C . LYS A 1 485 ? 17.562 10.901 -17.836 1.00 96.62 485 LYS A C 1
ATOM 3812 O O . LYS A 1 485 ? 16.982 11.982 -17.738 1.00 96.62 485 LYS A O 1
ATOM 3817 N N . LEU A 1 486 ? 16.983 9.744 -17.496 1.00 97.06 486 LEU A N 1
ATOM 3818 C CA . LEU A 1 486 ? 15.612 9.665 -16.977 1.00 97.06 486 LEU A CA 1
ATOM 3819 C C . LEU A 1 486 ? 15.473 10.355 -15.619 1.00 97.06 486 LEU A C 1
ATOM 3821 O O . LEU A 1 486 ? 14.496 11.066 -15.418 1.00 97.06 486 LEU A O 1
ATOM 3825 N N . THR A 1 487 ? 16.450 10.218 -14.714 1.00 96.94 487 THR A N 1
ATOM 3826 C CA . THR A 1 487 ? 16.418 10.905 -13.410 1.00 96.94 487 THR A CA 1
ATOM 3827 C C . THR A 1 487 ? 16.422 12.424 -13.575 1.00 96.94 487 THR A C 1
ATOM 3829 O O . THR A 1 487 ? 15.647 13.109 -12.907 1.00 96.94 487 THR A O 1
ATOM 3832 N N . THR A 1 488 ? 17.250 12.961 -14.475 1.00 95.31 488 THR A N 1
ATOM 3833 C CA . THR A 1 488 ? 17.290 14.399 -14.777 1.00 95.31 488 THR A CA 1
ATOM 3834 C C . THR A 1 488 ? 15.974 14.876 -15.384 1.00 95.31 488 THR A C 1
ATOM 3836 O O . THR A 1 488 ? 15.405 15.837 -14.871 1.00 95.31 488 THR A O 1
ATOM 3839 N N . TYR A 1 489 ? 15.441 14.181 -16.397 1.00 94.06 489 TYR A N 1
ATOM 3840 C CA . TYR A 1 489 ? 14.156 14.535 -17.012 1.00 94.06 489 TYR A CA 1
ATOM 3841 C C . TYR A 1 489 ? 12.995 14.481 -16.005 1.00 94.06 489 TYR A C 1
ATOM 3843 O O . TYR A 1 489 ? 12.282 15.468 -15.828 1.00 94.06 489 TYR A O 1
ATOM 3851 N N . PHE A 1 490 ? 12.841 13.360 -15.290 1.00 95.19 490 PHE A N 1
ATOM 3852 C CA . PHE A 1 490 ? 11.790 13.173 -14.288 1.00 95.19 490 PHE A CA 1
ATOM 3853 C C . PHE A 1 490 ? 11.863 14.236 -13.188 1.00 95.19 490 PHE A C 1
ATOM 3855 O O . PHE A 1 490 ? 10.829 14.771 -12.788 1.00 95.19 490 PHE A O 1
ATOM 3862 N N . ARG A 1 491 ? 13.069 14.603 -12.731 1.00 94.69 491 ARG A N 1
ATOM 3863 C CA . ARG A 1 491 ? 13.228 15.697 -11.768 1.00 94.69 491 ARG A CA 1
ATOM 3864 C C . ARG A 1 491 ? 12.883 17.052 -12.375 1.00 94.69 491 ARG A C 1
ATOM 3866 O O . ARG A 1 491 ? 12.118 17.786 -11.767 1.00 94.69 491 ARG A O 1
ATOM 3873 N N . GLN A 1 492 ? 13.382 17.395 -13.560 1.00 92.44 492 GLN A N 1
ATOM 3874 C CA . GLN A 1 492 ? 13.089 18.688 -14.196 1.00 92.44 492 GLN A CA 1
ATOM 3875 C C . GLN A 1 492 ? 11.587 18.887 -14.450 1.00 92.44 492 GLN A C 1
ATOM 3877 O O . GLN A 1 492 ? 11.058 19.956 -14.152 1.00 92.44 492 GLN A O 1
ATOM 3882 N N . ALA A 1 493 ? 10.888 17.849 -14.916 1.00 90.69 493 ALA A N 1
ATOM 3883 C CA . ALA A 1 493 ? 9.461 17.903 -15.226 1.00 90.69 493 ALA A CA 1
ATOM 3884 C C . ALA A 1 493 ? 8.539 17.997 -13.989 1.00 90.69 493 ALA A C 1
ATOM 3886 O O . ALA A 1 493 ? 7.384 18.384 -14.130 1.00 90.69 493 ALA A O 1
ATOM 3887 N N . ASN A 1 494 ? 9.025 17.660 -12.786 1.00 92.06 494 ASN A N 1
ATOM 3888 C CA . ASN A 1 494 ? 8.215 17.583 -11.556 1.00 92.06 494 ASN A CA 1
ATOM 3889 C C . ASN A 1 494 ? 8.707 18.487 -10.404 1.00 92.06 494 ASN A C 1
ATOM 3891 O O . ASN A 1 494 ? 7.941 18.783 -9.489 1.00 92.06 494 ASN A O 1
ATOM 3895 N N . SER A 1 495 ? 9.963 18.951 -10.426 1.00 83.62 495 SER A N 1
ATOM 3896 C CA . SER A 1 495 ? 10.488 19.956 -9.480 1.00 83.62 495 SER A CA 1
ATOM 3897 C C . SER A 1 495 ? 9.904 21.348 -9.721 1.00 83.62 495 SER A C 1
ATOM 3899 O O . SER A 1 495 ? 10.069 22.244 -8.895 1.00 83.62 495 SER A O 1
ATOM 3901 N N . ALA A 1 496 ? 9.294 21.565 -10.884 1.00 59.44 496 ALA A N 1
ATOM 3902 C CA . ALA A 1 496 ? 8.970 22.892 -11.351 1.00 59.44 496 ALA A CA 1
ATOM 3903 C C . ALA A 1 496 ? 7.719 23.464 -10.666 1.00 59.44 496 ALA A C 1
ATOM 3905 O O . ALA A 1 496 ? 6.580 23.197 -11.051 1.00 59.44 496 ALA A O 1
ATOM 3906 N N . GLN A 1 497 ? 7.946 24.436 -9.783 1.00 49.47 497 GLN A N 1
ATOM 3907 C CA . GLN A 1 497 ? 7.253 25.704 -9.989 1.00 49.47 497 GLN A CA 1
ATOM 3908 C C . GLN A 1 497 ? 7.662 26.226 -11.376 1.00 49.47 497 GLN A C 1
ATOM 3910 O O . GLN A 1 497 ? 8.649 26.946 -11.498 1.00 49.47 497 GLN A O 1
ATOM 3915 N N . GLN A 1 498 ? 6.941 25.849 -12.437 1.00 38.03 498 GLN A N 1
ATOM 3916 C CA . GLN A 1 498 ? 6.943 26.694 -13.626 1.00 38.03 498 GLN A CA 1
ATOM 3917 C C . GLN A 1 498 ? 6.059 27.902 -13.301 1.00 38.03 498 GLN A C 1
ATOM 3919 O O . GLN A 1 498 ? 4.845 27.721 -13.156 1.00 38.03 498 GLN A O 1
ATOM 3924 N N . PRO A 1 499 ? 6.598 29.133 -13.215 1.00 38.03 499 PRO A N 1
ATOM 3925 C CA . PRO A 1 499 ? 5.800 30.284 -13.592 1.00 38.03 499 PRO A CA 1
ATOM 3926 C C . PRO A 1 499 ? 5.427 30.063 -15.059 1.00 38.03 499 PRO A C 1
ATOM 3928 O O . PRO A 1 499 ? 6.258 30.175 -15.960 1.00 38.03 499 PRO A O 1
ATOM 3931 N N . THR A 1 500 ? 4.190 29.639 -15.306 1.00 38.31 500 THR A N 1
ATOM 3932 C CA . THR A 1 500 ? 3.707 29.443 -16.667 1.00 38.31 500 THR A CA 1
ATOM 3933 C C . THR A 1 500 ? 3.597 30.814 -17.318 1.00 38.31 500 THR A C 1
ATOM 3935 O O . THR A 1 500 ? 2.601 31.509 -17.130 1.00 38.31 500 THR A O 1
ATOM 3938 N N . ASN A 1 501 ? 4.594 31.177 -18.127 1.00 38.41 501 ASN A N 1
ATOM 3939 C CA . ASN A 1 501 ? 4.577 32.397 -18.943 1.00 38.41 501 ASN A CA 1
ATOM 3940 C C . ASN A 1 501 ? 3.397 32.426 -19.946 1.00 38.41 501 ASN A C 1
ATOM 3942 O O . ASN A 1 501 ? 3.136 33.454 -20.563 1.00 38.41 501 ASN A O 1
ATOM 3946 N N . ASN A 1 502 ? 2.632 31.330 -20.050 1.00 36.09 502 ASN A N 1
ATOM 3947 C CA . ASN A 1 502 ? 1.258 31.318 -20.551 1.00 36.09 502 ASN A CA 1
ATOM 3948 C C . ASN A 1 502 ? 0.313 32.081 -19.599 1.00 36.09 502 ASN A C 1
ATOM 3950 O O . ASN A 1 502 ? -0.335 31.513 -18.719 1.00 36.09 502 ASN A O 1
ATOM 3954 N N . THR A 1 503 ? 0.227 33.377 -19.876 1.00 43.69 503 THR A N 1
ATOM 3955 C CA . THR A 1 503 ? -0.586 34.504 -19.375 1.00 43.69 503 THR A CA 1
ATOM 3956 C C . THR A 1 503 ? -2.096 34.306 -19.096 1.00 43.69 503 THR A C 1
ATOM 3958 O O . THR A 1 503 ? -2.821 35.292 -19.003 1.00 43.69 503 THR A O 1
ATOM 3961 N N . ASN A 1 504 ? -2.609 33.085 -18.904 1.00 41.03 504 ASN A N 1
ATOM 3962 C CA . ASN A 1 504 ? -4.054 32.796 -18.911 1.00 41.03 504 ASN A CA 1
ATOM 3963 C C . ASN A 1 504 ? -4.724 32.485 -17.554 1.00 41.03 504 ASN A C 1
ATOM 3965 O O . ASN A 1 504 ? -5.897 32.115 -17.552 1.00 41.03 504 ASN A O 1
ATOM 3969 N N . ASN A 1 505 ? -4.061 32.635 -16.395 1.00 47.34 505 ASN A N 1
ATOM 3970 C CA . ASN A 1 505 ? -4.787 32.575 -15.108 1.00 47.34 505 ASN A CA 1
ATOM 3971 C C . ASN A 1 505 ? -4.165 33.380 -13.936 1.00 47.34 505 ASN A C 1
ATOM 3973 O O . ASN A 1 505 ? -3.821 32.807 -12.897 1.00 47.34 505 ASN A O 1
ATOM 3977 N N . PRO A 1 506 ? -4.042 34.720 -14.049 1.00 41.66 506 PRO A N 1
ATOM 3978 C CA . PRO A 1 506 ? -3.518 35.565 -12.966 1.00 41.66 506 PRO A CA 1
ATOM 3979 C C . PRO A 1 506 ? -4.381 35.533 -11.691 1.00 41.66 506 PRO A C 1
ATOM 3981 O O . PRO A 1 506 ? -3.877 35.786 -10.597 1.00 41.66 506 PRO A O 1
ATOM 3984 N N . ILE A 1 507 ? -5.669 35.185 -11.811 1.00 44.28 507 ILE A N 1
ATOM 3985 C CA . ILE A 1 507 ? -6.624 35.194 -10.696 1.00 44.28 507 ILE A CA 1
ATOM 3986 C C . ILE A 1 507 ? -6.228 34.178 -9.617 1.00 44.28 507 ILE A C 1
ATOM 3988 O O . ILE A 1 507 ? -6.256 34.521 -8.440 1.00 44.28 507 ILE A O 1
ATOM 3992 N N . GLN A 1 508 ? -5.809 32.957 -9.970 1.00 47.56 508 GLN A N 1
ATOM 3993 C CA . GLN A 1 508 ? -5.523 31.929 -8.956 1.00 47.56 508 GLN A CA 1
ATOM 3994 C C . GLN A 1 508 ? -4.241 32.186 -8.152 1.00 47.56 508 GLN A C 1
ATOM 3996 O O . GLN A 1 508 ? -4.251 31.997 -6.939 1.00 47.56 508 GLN A O 1
ATOM 4001 N N . GLN A 1 509 ? -3.146 32.641 -8.771 1.00 44.12 509 GLN A N 1
ATOM 4002 C CA . GLN A 1 509 ? -1.899 32.873 -8.024 1.00 44.12 509 GLN A CA 1
ATOM 4003 C C . GLN A 1 509 ? -2.002 34.094 -7.098 1.00 44.12 509 GLN A C 1
ATOM 4005 O O . GLN A 1 509 ? -1.625 34.005 -5.929 1.00 44.12 509 GLN A O 1
ATOM 4010 N N . VAL A 1 510 ? -2.596 35.195 -7.574 1.00 48.31 510 VAL A N 1
ATOM 4011 C CA . VAL A 1 510 ? -2.844 36.384 -6.742 1.00 48.31 510 VAL A CA 1
ATOM 4012 C C . VAL A 1 510 ? -3.902 36.093 -5.674 1.00 48.31 510 VAL A C 1
ATOM 4014 O O . VAL A 1 510 ? -3.725 36.488 -4.523 1.00 48.31 510 VAL A O 1
ATOM 4017 N N . SER A 1 511 ? -4.962 35.339 -5.999 1.00 49.16 511 SER A N 1
ATOM 4018 C CA . SER A 1 511 ? -5.956 34.942 -4.994 1.00 49.16 511 SER A CA 1
ATOM 4019 C C . SER A 1 511 ? -5.364 34.031 -3.924 1.00 49.16 511 SER A C 1
ATOM 4021 O O . SER A 1 511 ? -5.699 34.217 -2.764 1.00 49.16 511 SER A O 1
ATOM 4023 N N . ASN A 1 512 ? -4.489 33.079 -4.257 1.00 46.62 512 ASN A N 1
ATOM 4024 C CA . ASN A 1 512 ? -3.901 32.189 -3.252 1.00 46.62 512 ASN A CA 1
ATOM 4025 C C . ASN A 1 512 ? -2.951 32.942 -2.308 1.00 46.62 512 ASN A C 1
ATOM 4027 O O . ASN A 1 512 ? -2.979 32.701 -1.103 1.00 46.62 512 ASN A O 1
ATOM 4031 N N . ALA A 1 513 ? -2.154 33.885 -2.823 1.00 46.06 513 ALA A N 1
ATOM 4032 C CA . ALA A 1 513 ? -1.312 34.745 -1.991 1.00 46.06 513 ALA A CA 1
ATOM 4033 C C . ALA A 1 513 ? -2.158 35.650 -1.075 1.00 46.06 513 ALA A C 1
ATOM 4035 O O . ALA A 1 513 ? -1.943 35.687 0.136 1.00 46.06 513 ALA A O 1
ATOM 4036 N N . ASN A 1 514 ? -3.178 36.314 -1.626 1.00 50.06 514 ASN A N 1
ATOM 4037 C CA . ASN A 1 514 ? -4.066 37.181 -0.850 1.00 50.06 514 ASN A CA 1
ATOM 4038 C C . ASN A 1 514 ? -4.926 36.393 0.152 1.00 50.06 514 ASN A C 1
ATOM 4040 O O . ASN A 1 514 ? -5.136 36.871 1.263 1.00 50.06 514 ASN A O 1
ATOM 4044 N N . GLN A 1 515 ? -5.362 35.175 -0.184 1.00 49.66 515 GLN A N 1
ATOM 4045 C CA . GLN A 1 515 ? -6.059 34.276 0.739 1.00 49.66 515 GLN A CA 1
ATOM 4046 C C . GLN A 1 515 ? -5.142 33.754 1.843 1.00 49.66 515 GLN A C 1
ATOM 4048 O O . GLN A 1 515 ? -5.610 33.613 2.962 1.00 49.66 515 GLN A O 1
ATOM 4053 N N . LEU A 1 516 ? -3.851 33.515 1.593 1.00 48.94 516 LEU A N 1
ATOM 4054 C CA . LEU A 1 516 ? -2.891 33.192 2.656 1.00 48.94 516 LEU A CA 1
ATOM 4055 C C . LEU A 1 516 ? -2.677 34.377 3.608 1.00 48.94 516 LEU A C 1
ATOM 4057 O O . LEU A 1 516 ? -2.652 34.183 4.824 1.00 48.94 516 LEU A O 1
ATOM 4061 N N . THR A 1 517 ? -2.608 35.605 3.089 1.00 56.31 517 THR A N 1
ATOM 4062 C CA . THR A 1 517 ? -2.541 36.824 3.914 1.00 56.31 517 THR A CA 1
ATOM 4063 C C . THR A 1 517 ? -3.829 37.036 4.720 1.00 56.31 517 THR A C 1
ATOM 4065 O O . THR A 1 517 ? -3.755 37.272 5.925 1.00 56.31 517 THR A O 1
ATOM 4068 N N . GLN A 1 518 ? -5.006 36.870 4.105 1.00 55.16 518 GLN A N 1
ATOM 4069 C CA . GLN A 1 518 ? -6.308 36.952 4.785 1.00 55.16 518 GLN A CA 1
ATOM 4070 C C . GLN A 1 518 ? -6.527 35.813 5.788 1.00 55.16 518 GLN A C 1
ATOM 4072 O O . GLN A 1 518 ? -7.027 36.050 6.878 1.00 55.16 518 GLN A O 1
ATOM 4077 N N . LEU A 1 519 ? -6.113 34.581 5.484 1.00 49.91 519 LEU A N 1
ATOM 4078 C CA . LEU A 1 519 ? -6.128 33.482 6.453 1.00 49.91 519 LEU A CA 1
ATOM 4079 C C . LEU A 1 519 ? -5.183 33.777 7.616 1.00 49.91 519 LEU A C 1
ATOM 4081 O O . LEU A 1 519 ? -5.535 33.500 8.754 1.00 49.91 519 LEU A O 1
ATOM 4085 N N . THR A 1 520 ? -4.025 34.391 7.373 1.00 57.69 520 THR A N 1
ATOM 4086 C CA . THR A 1 520 ? -3.107 34.792 8.449 1.00 57.69 520 THR A CA 1
ATOM 4087 C C . THR A 1 520 ? -3.719 35.890 9.327 1.00 57.69 520 THR A C 1
ATOM 4089 O O . THR A 1 520 ? -3.625 35.795 10.553 1.00 57.69 520 THR A O 1
ATOM 4092 N N . SER A 1 521 ? -4.410 36.887 8.752 1.00 62.66 521 SER A N 1
ATOM 4093 C CA . SER A 1 521 ? -5.114 37.906 9.544 1.00 62.66 521 SER A CA 1
ATOM 4094 C C . SER A 1 521 ? -6.288 37.305 10.321 1.00 62.66 521 SER A C 1
ATOM 4096 O O . SER A 1 521 ? -6.324 37.465 11.540 1.00 62.66 521 SER A O 1
ATOM 4098 N N . VAL A 1 522 ? -7.146 36.511 9.672 1.00 69.56 522 VAL A N 1
ATOM 4099 C CA . VAL A 1 522 ? -8.298 35.826 10.289 1.00 69.56 522 VAL A CA 1
ATOM 4100 C C . VAL A 1 522 ? -7.860 34.826 11.362 1.00 69.56 522 VAL A C 1
ATOM 4102 O O . VAL A 1 522 ? -8.508 34.730 12.399 1.00 69.56 522 VAL A O 1
ATOM 4105 N N . ILE A 1 523 ? -6.738 34.119 11.196 1.00 63.03 523 ILE A N 1
ATOM 4106 C CA . ILE A 1 523 ? -6.154 33.272 12.251 1.00 63.03 523 ILE A CA 1
ATOM 4107 C C . ILE A 1 523 ? -5.650 34.137 13.415 1.00 63.03 523 ILE A C 1
ATOM 4109 O O . ILE A 1 523 ? -5.837 33.763 14.571 1.00 63.03 523 ILE A O 1
ATOM 4113 N N . SER A 1 524 ? -5.052 35.305 13.152 1.00 64.31 524 SER A N 1
ATOM 4114 C CA . SER A 1 524 ? -4.624 36.230 14.213 1.00 64.31 524 SER A CA 1
ATOM 4115 C C . SER A 1 524 ? -5.800 36.866 14.972 1.00 64.31 524 SER A C 1
ATOM 4117 O O . SER A 1 524 ? -5.666 37.158 16.159 1.00 64.31 524 SER A O 1
ATOM 4119 N N . GLU A 1 525 ? -6.938 37.061 14.301 1.00 73.25 525 GLU A N 1
ATOM 4120 C CA . GLU A 1 525 ? -8.200 37.565 14.857 1.00 73.25 525 GLU A CA 1
ATOM 4121 C C . GLU A 1 525 ? -8.894 36.469 15.660 1.00 73.25 525 GLU A C 1
ATOM 4123 O O . GLU A 1 525 ? -9.037 36.618 16.866 1.00 73.25 525 GLU A O 1
ATOM 4128 N N . THR A 1 526 ? -9.135 35.302 15.060 1.00 65.56 526 THR A N 1
ATOM 4129 C CA . THR A 1 526 ? -9.680 34.113 15.742 1.00 65.56 526 THR A CA 1
ATOM 4130 C C . THR A 1 526 ? -8.865 33.747 16.987 1.00 65.56 526 THR A C 1
ATOM 4132 O O . THR A 1 526 ? -9.428 33.342 18.000 1.00 65.56 526 THR A O 1
ATOM 4135 N N . ARG A 1 527 ? -7.534 33.914 16.961 1.00 64.25 527 ARG A N 1
ATOM 4136 C CA . ARG A 1 527 ? -6.664 33.691 18.129 1.00 64.25 527 ARG A CA 1
ATOM 4137 C C . ARG A 1 527 ? -6.829 34.762 19.212 1.00 64.25 527 ARG A C 1
ATOM 4139 O O . ARG A 1 527 ? -6.730 34.429 20.391 1.00 64.25 527 ARG A O 1
ATOM 4146 N N . ARG A 1 528 ? -7.085 36.023 18.845 1.00 76.19 528 ARG A N 1
ATOM 4147 C CA . ARG A 1 528 ? -7.444 37.095 19.792 1.00 76.19 528 ARG A CA 1
ATOM 4148 C C . ARG A 1 528 ? -8.826 36.845 20.393 1.00 76.19 528 ARG A C 1
ATOM 4150 O O . ARG A 1 528 ? -8.943 36.857 21.614 1.00 76.19 528 ARG A O 1
ATOM 4157 N N . ASP A 1 529 ? -9.811 36.493 19.574 1.00 73.19 529 ASP A N 1
ATOM 4158 C CA . ASP A 1 529 ? -11.171 36.162 20.010 1.00 73.19 529 ASP A CA 1
ATOM 4159 C C . ASP A 1 529 ? -11.181 34.931 20.930 1.00 73.19 529 ASP A C 1
ATOM 4161 O O . ASP A 1 529 ? -11.861 34.920 21.952 1.00 73.19 529 ASP A O 1
ATOM 4165 N N . GLN A 1 530 ? -10.370 33.910 20.630 1.00 69.31 530 GLN A N 1
ATOM 4166 C CA . GLN A 1 530 ? -10.214 32.720 21.469 1.00 69.31 530 GLN A CA 1
ATOM 4167 C C . GLN A 1 530 ? -9.556 33.043 22.821 1.00 69.31 530 GLN A C 1
ATOM 4169 O O . GLN A 1 530 ? -9.989 32.512 23.844 1.00 69.31 530 GLN A O 1
ATOM 4174 N N . LEU A 1 531 ? -8.556 33.933 22.855 1.00 78.75 531 LEU A N 1
ATOM 4175 C CA . LEU A 1 531 ? -7.962 34.427 24.105 1.00 78.75 531 LEU A CA 1
ATOM 4176 C C . LEU A 1 531 ? -8.960 35.272 24.912 1.00 78.75 531 LEU A C 1
ATOM 4178 O O . LEU A 1 531 ? -9.060 35.104 26.126 1.00 78.75 531 LEU A O 1
ATOM 4182 N N . GLN A 1 532 ? -9.736 36.133 24.252 1.00 81.44 532 GLN A N 1
ATOM 4183 C CA . GLN A 1 532 ? -10.764 36.950 24.895 1.00 81.44 532 GLN A CA 1
ATOM 4184 C C . GLN A 1 532 ? -11.896 36.077 25.458 1.00 81.44 532 GLN A C 1
ATOM 4186 O O . GLN A 1 532 ? -12.279 36.243 26.613 1.00 81.44 532 GLN A O 1
ATOM 4191 N N . LEU A 1 533 ? -12.355 35.069 24.708 1.00 79.81 533 LEU A N 1
ATOM 4192 C CA . LEU A 1 533 ? -13.321 34.071 25.174 1.00 79.81 533 LEU A CA 1
ATOM 4193 C C . LEU A 1 533 ? -12.774 33.249 26.351 1.00 79.81 533 LEU A C 1
ATOM 4195 O O . LEU A 1 533 ? -13.514 32.969 27.291 1.00 79.81 533 LEU A O 1
ATOM 4199 N N . GLN A 1 534 ? -11.484 32.897 26.345 1.00 77.00 534 GLN A N 1
ATOM 4200 C CA . GLN A 1 534 ? -10.832 32.215 27.468 1.00 77.00 534 GLN A CA 1
ATOM 4201 C C . GLN A 1 534 ? -10.781 33.103 28.725 1.00 77.00 534 GLN A C 1
ATOM 4203 O O . GLN A 1 534 ? -11.038 32.617 29.827 1.00 77.00 534 GLN A O 1
ATOM 4208 N N . GLN A 1 535 ? -10.521 34.405 28.572 1.00 82.06 535 GLN A N 1
ATOM 4209 C CA . GLN A 1 535 ? -10.594 35.383 29.665 1.00 82.06 535 GLN A CA 1
ATOM 4210 C C . GLN A 1 535 ? -12.031 35.553 30.186 1.00 82.06 535 GLN A C 1
ATOM 4212 O O . GLN A 1 535 ? -12.242 35.551 31.399 1.00 82.06 535 GLN A O 1
ATOM 4217 N N . THR A 1 536 ? -13.035 35.623 29.303 1.00 83.25 536 THR A N 1
ATOM 4218 C CA . THR A 1 536 ? -14.456 35.667 29.694 1.00 83.25 536 THR A CA 1
ATOM 4219 C C . THR A 1 536 ? -14.891 34.384 30.407 1.00 83.25 536 THR A C 1
ATOM 4221 O O . THR A 1 536 ? -15.595 34.458 31.413 1.00 83.25 536 THR A O 1
ATOM 4224 N N . LEU A 1 537 ? -14.429 33.211 29.959 1.00 78.69 537 LEU A N 1
ATOM 4225 C CA . LEU A 1 537 ? -14.664 31.936 30.641 1.00 78.69 537 LEU A CA 1
ATOM 4226 C C . LEU A 1 537 ? -14.070 31.940 32.053 1.00 78.69 537 LEU A C 1
ATOM 4228 O O . LEU A 1 537 ? -14.793 31.638 33.000 1.00 78.69 537 LEU A O 1
ATOM 4232 N N . LEU A 1 538 ? -12.811 32.361 32.218 1.00 85.00 538 LEU A N 1
ATOM 4233 C CA . LEU A 1 538 ? -12.172 32.489 33.534 1.00 85.00 538 LEU A CA 1
ATOM 4234 C C . LEU A 1 538 ? -12.930 33.459 34.457 1.00 85.00 538 LEU A C 1
ATOM 4236 O O . LEU A 1 538 ? -13.187 33.122 35.612 1.00 85.00 538 LEU A O 1
ATOM 4240 N N . ALA A 1 539 ? -13.354 34.620 33.949 1.00 84.31 539 ALA A N 1
ATOM 4241 C CA . ALA A 1 539 ? -14.167 35.574 34.706 1.00 84.31 539 ALA A CA 1
ATOM 4242 C C . ALA A 1 539 ? -15.526 34.976 35.120 1.00 84.31 539 ALA A C 1
ATOM 4244 O O . ALA A 1 539 ? -15.924 35.082 36.281 1.00 84.31 539 ALA A O 1
ATOM 4245 N N . SER A 1 540 ? -16.209 34.271 34.209 1.00 80.00 540 SER A N 1
ATOM 4246 C CA . SER A 1 540 ? -17.476 33.592 34.511 1.00 80.00 540 SER A CA 1
ATOM 4247 C C . SER A 1 540 ? -17.305 32.474 35.544 1.00 80.00 540 SER A C 1
ATOM 4249 O O . SER A 1 540 ? -18.139 32.322 36.433 1.00 80.00 540 SER A O 1
ATOM 4251 N N . GLN A 1 541 ? -16.189 31.739 35.505 1.00 81.50 541 GLN A N 1
ATOM 4252 C CA . GLN A 1 541 ? -15.890 30.671 36.455 1.00 81.50 541 GLN A CA 1
ATOM 4253 C C . GLN A 1 541 ? -15.595 31.240 37.854 1.00 81.50 541 GLN A C 1
ATOM 4255 O O . GLN A 1 541 ? -16.073 30.698 38.853 1.00 81.50 541 GLN A O 1
ATOM 4260 N N . GLN A 1 542 ? -14.895 32.377 37.940 1.00 85.88 542 GLN A N 1
ATOM 4261 C CA . GLN A 1 542 ? -14.726 33.131 39.188 1.00 85.88 542 GLN A CA 1
ATOM 4262 C C . GLN A 1 542 ? -16.069 33.648 39.733 1.00 85.88 542 GLN A C 1
ATOM 4264 O O . GLN A 1 542 ? -16.324 33.532 40.932 1.00 85.88 542 GLN A O 1
ATOM 4269 N N . GLN A 1 543 ? -16.960 34.156 38.876 1.00 88.00 543 GLN A N 1
ATOM 4270 C CA . GLN A 1 543 ? -18.298 34.601 39.283 1.00 88.00 543 GLN A CA 1
ATOM 4271 C C . GLN A 1 543 ? -19.176 33.438 39.774 1.00 88.00 543 GLN A C 1
ATOM 4273 O O . GLN A 1 543 ? -19.794 33.552 40.829 1.00 88.00 543 GLN A O 1
ATOM 4278 N N . ILE A 1 544 ? -19.172 32.294 39.082 1.00 82.44 544 ILE A N 1
ATOM 4279 C CA . ILE A 1 544 ? -19.836 31.056 39.531 1.00 82.44 544 ILE A CA 1
ATOM 4280 C C . ILE A 1 544 ? -19.270 30.596 40.883 1.00 82.44 544 ILE A C 1
ATOM 4282 O O . ILE A 1 544 ? -20.018 30.132 41.740 1.00 82.44 544 ILE A O 1
ATOM 4286 N N . THR A 1 545 ? -17.965 30.759 41.109 1.00 84.38 545 THR A N 1
ATOM 4287 C CA . THR A 1 545 ? -17.325 30.408 42.387 1.00 84.38 545 THR A CA 1
ATOM 4288 C C . THR A 1 545 ? -17.816 31.313 43.522 1.00 84.38 545 THR A C 1
ATOM 4290 O O . THR A 1 545 ? -18.167 30.803 44.583 1.00 84.38 545 THR A O 1
ATOM 4293 N N . ARG A 1 546 ? -17.939 32.629 43.288 1.00 89.25 546 ARG A N 1
ATOM 4294 C CA . ARG A 1 546 ? -18.529 33.572 44.260 1.00 89.25 546 ARG A CA 1
ATOM 4295 C C . ARG A 1 546 ? -19.996 33.254 44.558 1.00 89.25 546 ARG A C 1
ATOM 4297 O O . ARG A 1 546 ? -20.351 33.118 45.720 1.00 89.25 546 ARG A O 1
ATOM 4304 N N . LEU A 1 547 ? -20.817 33.038 43.528 1.00 86.75 547 LEU A N 1
ATOM 4305 C CA . LEU A 1 547 ? -22.235 32.693 43.696 1.00 86.75 547 LEU A CA 1
ATOM 4306 C C . LEU A 1 547 ? -22.426 31.368 44.456 1.00 86.75 547 LEU A C 1
ATOM 4308 O O . LEU A 1 547 ? -23.328 31.252 45.280 1.00 86.75 547 LEU A O 1
ATOM 4312 N N . ASN A 1 548 ? -21.563 30.372 44.231 1.00 83.75 548 ASN A N 1
ATOM 4313 C CA . ASN A 1 548 ? -21.588 29.125 45.001 1.00 83.75 548 ASN A CA 1
ATOM 4314 C C . ASN A 1 548 ? -21.209 29.331 46.477 1.00 83.75 548 ASN A C 1
ATOM 4316 O O . ASN A 1 548 ? -21.768 28.644 47.333 1.00 83.75 548 ASN A O 1
ATOM 4320 N N . GLN A 1 549 ? -20.306 30.271 46.777 1.00 86.81 549 GLN A N 1
ATOM 4321 C CA . GLN A 1 549 ? -19.965 30.656 48.148 1.00 86.81 549 GLN A CA 1
ATOM 4322 C C . GLN A 1 549 ? -21.142 31.378 48.824 1.00 86.81 549 GLN A C 1
ATOM 4324 O O . GLN A 1 549 ? -21.600 30.932 49.871 1.00 86.81 549 GLN A O 1
ATOM 4329 N N . GLU A 1 550 ? -21.736 32.383 48.173 1.00 87.44 550 GLU A N 1
ATOM 4330 C CA . GLU A 1 550 ? -22.943 33.073 48.661 1.00 87.44 550 GLU A CA 1
ATOM 4331 C C . GLU A 1 550 ? -24.106 32.094 48.914 1.00 87.44 550 GLU A C 1
ATOM 4333 O O . GLU A 1 550 ? -24.795 32.177 49.929 1.00 87.44 550 GLU A O 1
ATOM 4338 N N . VAL A 1 551 ? -24.298 31.099 48.040 1.00 88.88 551 VAL A N 1
ATOM 4339 C CA . VAL A 1 551 ? -25.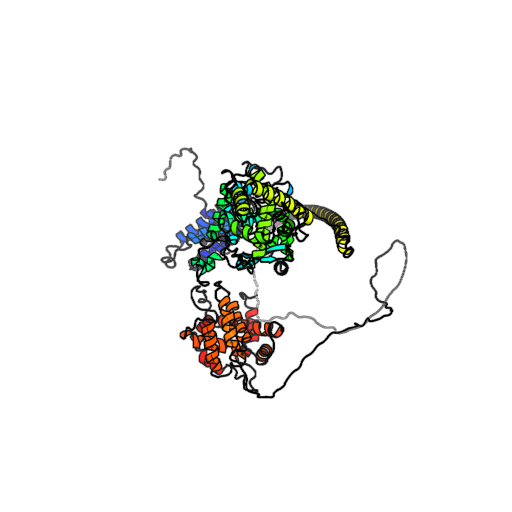296 30.029 48.225 1.00 88.88 551 VAL A CA 1
ATOM 4340 C C . VAL A 1 551 ? -24.937 29.077 49.377 1.00 88.88 551 VAL A C 1
ATOM 4342 O O . VAL A 1 551 ? -25.844 28.513 49.995 1.00 88.88 551 VAL A O 1
ATOM 4345 N N . ALA A 1 552 ? -23.656 28.870 49.691 1.00 84.94 552 ALA A N 1
ATOM 4346 C CA . ALA A 1 552 ? -23.235 28.110 50.869 1.00 84.94 552 ALA A CA 1
ATOM 4347 C C . ALA A 1 552 ? -23.494 28.895 52.167 1.00 84.94 552 ALA A C 1
ATOM 4349 O O . ALA A 1 552 ? -24.004 28.322 53.133 1.00 84.94 552 ALA A O 1
ATOM 4350 N N . ASP A 1 553 ? -23.239 30.202 52.155 1.00 88.31 553 ASP A N 1
ATOM 4351 C CA . ASP A 1 553 ? -23.417 31.095 53.302 1.00 88.31 553 ASP A CA 1
ATOM 4352 C C . ASP A 1 553 ? -24.908 31.372 53.582 1.00 88.31 553 ASP A C 1
ATOM 4354 O O . ASP A 1 553 ? -25.361 31.294 54.723 1.00 88.31 553 ASP A O 1
ATOM 4358 N N . LEU A 1 554 ? -25.738 31.530 52.545 1.00 87.38 554 LEU A N 1
ATOM 4359 C CA . LEU A 1 554 ? -27.201 31.553 52.689 1.00 87.38 554 LEU A CA 1
ATOM 4360 C C . LEU A 1 554 ? -27.747 30.233 53.266 1.00 87.38 554 LEU A C 1
ATOM 4362 O O . LEU A 1 554 ? -28.669 30.246 54.083 1.00 87.38 554 LEU A O 1
ATOM 4366 N N . LYS A 1 555 ? -27.162 29.084 52.898 1.00 84.88 555 LYS A N 1
ATOM 4367 C CA . LYS A 1 555 ? -27.532 27.774 53.467 1.00 84.88 555 LYS A CA 1
ATOM 4368 C C . LYS A 1 555 ? -27.054 27.590 54.908 1.00 84.88 555 LYS A C 1
ATOM 4370 O O . LYS A 1 555 ? -27.698 26.841 55.644 1.00 84.88 555 LYS A O 1
ATOM 4375 N N . SER A 1 556 ? -25.963 28.228 55.334 1.00 85.31 556 SER A N 1
ATOM 4376 C CA . SER A 1 556 ? -25.533 28.197 56.739 1.00 85.31 556 SER A CA 1
ATOM 4377 C C . SER A 1 556 ? -26.448 29.079 57.600 1.00 85.31 556 SER A C 1
ATOM 4379 O O . SER A 1 556 ? -26.972 28.598 58.607 1.00 85.31 556 SER A O 1
ATOM 4381 N N . LEU A 1 557 ? -26.781 30.286 57.127 1.00 88.88 557 LEU A N 1
ATOM 4382 C CA . LEU A 1 557 ? -27.744 31.190 57.763 1.00 88.88 557 LEU A CA 1
ATOM 4383 C C . LEU A 1 557 ? -29.144 30.557 57.887 1.00 88.88 557 LEU A C 1
ATOM 4385 O O . LEU A 1 557 ? -29.766 30.628 58.947 1.00 88.88 557 LEU A O 1
ATOM 4389 N N . GLN A 1 558 ? -29.622 29.864 56.845 1.00 88.56 558 GLN A N 1
ATOM 4390 C CA . GLN A 1 558 ? -30.905 29.150 56.884 1.00 88.56 558 GLN A CA 1
ATOM 4391 C C . GLN A 1 558 ? -30.925 28.044 57.956 1.00 88.56 558 GLN A C 1
ATOM 4393 O O . GLN A 1 558 ? -31.930 27.872 58.645 1.00 88.56 558 GLN A O 1
ATOM 4398 N N . ARG A 1 559 ? -29.818 27.308 58.141 1.00 85.94 559 ARG A N 1
ATOM 4399 C CA . ARG A 1 559 ? -29.696 26.306 59.219 1.00 85.94 559 ARG A CA 1
ATOM 4400 C C . ARG A 1 559 ? -29.706 26.961 60.599 1.00 85.94 559 ARG A C 1
ATOM 4402 O O . ARG A 1 559 ? -30.352 26.435 61.499 1.00 85.94 559 ARG A O 1
ATOM 4409 N N . GLN A 1 560 ? -29.040 28.105 60.752 1.00 88.44 560 GLN A N 1
ATOM 4410 C CA . GLN A 1 560 ? -29.012 28.858 62.007 1.00 88.44 560 GLN A CA 1
ATOM 4411 C C . GLN A 1 560 ? -30.408 29.385 62.383 1.00 88.44 560 GLN A C 1
ATOM 4413 O O . GLN A 1 560 ? -30.829 29.234 63.530 1.00 88.44 560 GLN A O 1
ATOM 4418 N N . GLN A 1 561 ? -31.174 29.912 61.418 1.00 87.50 561 GLN A N 1
ATOM 4419 C CA . GLN A 1 561 ? -32.584 30.265 61.634 1.00 87.50 561 GLN A CA 1
ATOM 4420 C C . GLN A 1 561 ? -33.439 29.043 61.994 1.00 87.50 561 GLN A C 1
ATOM 4422 O O . GLN A 1 561 ? -34.252 29.122 62.911 1.00 87.50 561 GLN A O 1
ATOM 4427 N N . LEU A 1 562 ? -33.245 27.899 61.326 1.00 87.94 562 LEU A N 1
ATOM 4428 C CA . LEU A 1 562 ? -33.988 26.674 61.638 1.00 87.94 562 LEU A CA 1
ATOM 4429 C C . LEU A 1 562 ? -33.721 26.196 63.077 1.00 87.94 562 LEU A C 1
ATOM 4431 O O . LEU A 1 562 ? -34.662 25.847 63.786 1.00 87.94 562 LEU A O 1
ATOM 4435 N N . GLN A 1 563 ? -32.464 26.243 63.528 1.00 86.44 563 GLN A N 1
ATOM 4436 C CA . GLN A 1 563 ? -32.076 25.922 64.907 1.00 86.44 563 GLN A CA 1
ATOM 4437 C C . GLN A 1 563 ? -32.672 26.912 65.920 1.00 86.44 563 GLN A C 1
ATOM 4439 O O . GLN A 1 563 ? -33.201 26.489 66.945 1.00 86.44 563 GLN A O 1
ATOM 4444 N N . SER A 1 564 ? -32.659 28.215 65.620 1.00 86.38 564 SER A N 1
ATOM 4445 C CA . SER A 1 564 ? -33.275 29.239 66.477 1.00 86.38 564 SER A CA 1
ATOM 4446 C C . SER A 1 564 ? -34.798 29.058 66.589 1.00 86.38 564 SER A C 1
ATOM 4448 O O . SER A 1 564 ? -35.348 29.103 67.688 1.00 86.38 564 SER A O 1
ATOM 4450 N N . ASN A 1 565 ? -35.477 28.730 65.485 1.00 87.81 565 ASN A N 1
ATOM 4451 C CA . ASN A 1 565 ? -36.908 28.416 65.481 1.00 87.81 565 ASN A CA 1
ATOM 4452 C C . ASN A 1 565 ? -37.227 27.129 66.264 1.00 87.81 565 ASN A C 1
ATOM 4454 O O . ASN A 1 565 ? -38.239 27.069 66.962 1.00 87.81 565 ASN A O 1
ATOM 4458 N N . GLN A 1 566 ? -36.361 26.110 66.206 1.00 87.38 566 GLN A N 1
ATOM 4459 C CA . GLN A 1 566 ? -36.487 24.899 67.030 1.00 87.38 566 GLN A CA 1
ATOM 4460 C C . GLN A 1 566 ? -36.318 25.210 68.527 1.00 87.38 566 GLN A C 1
ATOM 4462 O O . GLN A 1 566 ? -37.110 24.731 69.340 1.00 87.38 566 GLN A O 1
ATOM 4467 N N . GLN A 1 567 ? -35.359 26.067 68.894 1.00 84.38 567 GLN A N 1
ATOM 4468 C CA . GLN A 1 567 ? -35.180 26.540 70.272 1.00 84.38 567 GLN A CA 1
ATOM 4469 C C . GLN A 1 567 ? -36.405 27.322 70.769 1.00 84.38 567 GLN A C 1
ATOM 4471 O O . GLN A 1 567 ? -36.933 26.994 71.832 1.00 84.38 567 GLN A O 1
ATOM 4476 N N . LEU A 1 568 ? -36.922 28.271 69.978 1.00 85.75 568 LEU A N 1
ATOM 4477 C CA . LEU A 1 568 ? -38.171 28.991 70.266 1.00 85.75 568 LEU A CA 1
ATOM 4478 C C . LEU A 1 568 ? -39.359 28.037 70.447 1.00 85.75 568 LEU A C 1
ATOM 4480 O O . LEU A 1 568 ? -40.103 28.170 71.413 1.00 85.75 568 LEU A O 1
ATOM 4484 N N . THR A 1 569 ? -39.502 27.036 69.575 1.00 83.50 569 THR A N 1
ATOM 4485 C CA . THR A 1 569 ? -40.582 26.038 69.669 1.00 83.50 569 THR A CA 1
ATOM 4486 C C . THR A 1 569 ? -40.483 25.229 70.966 1.00 83.50 569 THR A C 1
ATOM 4488 O O . THR A 1 569 ? -41.480 25.066 71.665 1.00 83.50 569 THR A O 1
ATOM 4491 N N . SER A 1 570 ? -39.280 24.777 71.345 1.00 83.44 570 SER A N 1
ATOM 4492 C CA . SER A 1 570 ? -39.079 24.052 72.610 1.00 83.44 570 SER A CA 1
ATOM 4493 C C . SER A 1 570 ? -39.324 24.926 73.849 1.00 83.44 570 SER A C 1
ATOM 4495 O O . SER A 1 570 ? -39.873 24.445 74.837 1.00 83.44 570 SER A O 1
ATOM 4497 N N . MET A 1 571 ? -38.996 26.220 73.781 1.00 80.69 571 MET A N 1
ATOM 4498 C CA . MET A 1 571 ? -39.255 27.188 74.850 1.00 80.69 571 MET A CA 1
ATOM 4499 C C . MET A 1 571 ? -40.756 27.483 75.003 1.00 80.69 571 MET A C 1
ATOM 4501 O O . MET A 1 571 ? -41.256 27.543 76.123 1.00 80.69 571 MET A O 1
ATOM 4505 N N . ILE A 1 572 ? -41.493 27.597 73.892 1.00 81.31 572 ILE A N 1
ATOM 4506 C CA . ILE A 1 572 ? -42.959 27.728 73.890 1.00 81.31 572 ILE A CA 1
ATOM 4507 C C . ILE A 1 572 ? -43.611 26.477 74.494 1.00 81.31 572 ILE A C 1
ATOM 4509 O O . ILE A 1 572 ? -44.501 26.610 75.332 1.00 81.31 572 ILE A O 1
ATOM 4513 N N . GLN A 1 573 ? -43.133 25.275 74.153 1.00 78.44 573 GLN A N 1
ATOM 4514 C CA . GLN A 1 573 ? -43.635 24.037 74.758 1.00 78.44 573 GLN A CA 1
ATOM 4515 C C . GLN A 1 573 ? -43.391 24.008 76.277 1.00 78.44 573 GLN A C 1
ATOM 4517 O O . GLN A 1 573 ? -44.322 23.769 77.035 1.00 78.44 573 GLN A O 1
ATOM 4522 N N . GLN A 1 574 ? -42.191 24.378 76.742 1.00 78.94 574 GLN A N 1
ATOM 4523 C CA . GLN A 1 574 ? -41.877 24.477 78.178 1.00 78.94 574 GLN A CA 1
ATOM 4524 C C . GLN A 1 574 ? -42.709 25.529 78.938 1.00 78.94 574 GLN A C 1
ATOM 4526 O O . GLN A 1 574 ? -42.813 25.451 80.163 1.00 78.94 574 GLN A O 1
ATOM 4531 N N . LEU A 1 575 ? -43.285 26.518 78.246 1.00 71.81 575 LEU A N 1
ATOM 4532 C CA . LEU A 1 575 ? -44.222 27.486 78.827 1.00 71.81 575 LEU A CA 1
ATOM 4533 C C . LEU A 1 575 ? -45.663 26.950 78.857 1.00 71.81 575 LEU A C 1
ATOM 4535 O O . LEU A 1 575 ? -46.375 27.200 79.829 1.00 71.81 575 LEU A O 1
ATOM 4539 N N . LEU A 1 576 ? -46.077 26.185 77.841 1.00 67.12 576 LEU A N 1
ATOM 4540 C CA . LEU A 1 576 ? -47.372 25.493 77.807 1.00 67.12 576 LEU A CA 1
ATOM 4541 C C . LEU A 1 576 ? -47.448 24.391 78.875 1.00 67.12 576 LEU A C 1
ATOM 4543 O O . LEU A 1 576 ? -48.404 24.354 79.647 1.00 67.12 576 LEU A O 1
ATOM 4547 N N . ASP A 1 577 ? -46.394 23.582 79.005 1.00 64.69 577 ASP A N 1
ATOM 4548 C CA . ASP A 1 577 ? -46.270 22.492 79.989 1.00 64.69 577 ASP A CA 1
ATOM 4549 C C . ASP A 1 577 ? -46.233 22.987 81.455 1.00 64.69 577 ASP A C 1
ATOM 4551 O O . ASP A 1 577 ? -46.209 22.186 82.391 1.00 64.69 577 ASP A O 1
ATOM 4555 N N . ARG A 1 578 ? -46.216 24.310 81.679 1.00 61.75 578 ARG A N 1
ATOM 4556 C CA . ARG A 1 578 ? -46.218 24.954 83.004 1.00 61.75 578 ARG A CA 1
ATOM 4557 C C . ARG A 1 578 ? -47.568 25.541 83.429 1.00 61.75 578 ARG A C 1
ATOM 4559 O O . ARG A 1 578 ? -47.646 26.080 84.533 1.00 61.75 578 ARG A O 1
ATOM 4566 N N . GLN A 1 579 ? -48.627 25.442 82.620 1.00 52.75 579 GLN A N 1
ATOM 4567 C CA . GLN A 1 579 ? -49.969 25.855 83.051 1.00 52.75 579 GLN A CA 1
ATOM 4568 C C . GLN A 1 579 ? -50.716 24.712 83.771 1.00 52.75 579 GLN A C 1
ATOM 4570 O O . GLN A 1 579 ? -50.906 23.647 83.183 1.00 52.75 579 GLN A O 1
ATOM 4575 N N . PRO A 1 580 ? -51.174 24.900 85.026 1.00 45.03 580 PRO A N 1
ATOM 4576 C CA . PRO A 1 580 ? -51.950 23.887 85.734 1.00 45.03 580 PRO A CA 1
ATOM 4577 C C . PRO A 1 580 ? -53.385 23.786 85.190 1.00 45.03 580 PRO A C 1
ATOM 4579 O O . PRO A 1 580 ? -54.068 24.790 84.984 1.00 45.03 580 PRO A O 1
ATOM 4582 N N . LEU A 1 581 ? -53.851 22.551 84.997 1.00 46.25 581 LEU A N 1
ATOM 4583 C CA . LEU A 1 581 ? -55.201 22.225 84.529 1.00 46.25 581 LEU A CA 1
ATOM 4584 C C . LEU A 1 581 ? -56.284 22.621 85.547 1.00 46.25 581 LEU A C 1
ATOM 4586 O O . LEU A 1 581 ? -56.152 22.337 86.735 1.00 46.25 581 LEU A O 1
ATOM 4590 N N . ASN A 1 582 ? -57.402 23.167 85.058 1.00 36.78 582 ASN A N 1
ATOM 4591 C CA . ASN A 1 582 ? -58.629 23.371 85.835 1.00 36.78 582 ASN A CA 1
ATOM 4592 C C . ASN A 1 582 ? -59.871 23.091 84.951 1.00 36.78 582 ASN A C 1
ATOM 4594 O O . ASN A 1 582 ? -59.985 23.704 83.888 1.00 36.78 582 ASN A O 1
ATOM 4598 N N . PRO A 1 583 ? -60.790 22.178 85.333 1.00 54.12 583 PRO A N 1
ATOM 4599 C CA . PRO A 1 583 ? -61.941 21.794 84.506 1.00 54.12 583 PRO A CA 1
ATOM 4600 C C . PRO A 1 583 ? -63.265 22.479 84.906 1.00 54.12 583 PRO A C 1
ATOM 4602 O O . PRO A 1 583 ? -63.562 22.638 86.089 1.00 54.12 583 PRO A O 1
ATOM 4605 N N . PRO A 1 584 ? -64.131 22.758 83.919 1.00 44.22 584 PRO A N 1
ATOM 4606 C CA . PRO A 1 584 ? -65.560 22.412 84.004 1.00 44.22 584 PRO A CA 1
ATOM 4607 C C . PRO A 1 584 ? -65.978 21.584 82.769 1.00 44.22 584 PRO A C 1
ATOM 4609 O O . PRO A 1 584 ? -65.543 21.844 81.654 1.00 44.22 584 PRO A O 1
ATOM 4612 N N . GLN A 1 585 ? -66.668 20.451 82.904 1.00 34.44 585 GLN A N 1
ATOM 4613 C CA . GLN A 1 585 ? -68.094 20.284 83.237 1.00 34.44 585 GLN A CA 1
ATOM 4614 C C . GLN A 1 585 ? -69.089 20.794 82.164 1.00 34.44 585 GLN A C 1
ATOM 4616 O O . GLN A 1 585 ? -69.091 21.945 81.748 1.00 34.44 585 GLN A O 1
ATOM 4621 N N . ASN A 1 586 ? -69.941 19.855 81.741 1.00 37.91 586 ASN A N 1
ATOM 4622 C CA . ASN A 1 586 ? -71.016 19.898 80.731 1.00 37.91 586 ASN A CA 1
ATOM 4623 C C . ASN A 1 586 ? -72.388 20.033 81.470 1.00 37.91 586 ASN A C 1
ATOM 4625 O O . ASN A 1 586 ? -72.362 20.046 82.703 1.00 37.91 586 ASN A O 1
ATOM 4629 N N . PRO A 1 587 ? -73.599 19.953 80.855 1.00 55.12 587 PRO A N 1
ATOM 4630 C CA . PRO A 1 587 ? -74.022 20.134 79.452 1.00 55.12 587 PRO A CA 1
ATOM 4631 C C . PRO A 1 587 ? -75.346 20.946 79.266 1.00 55.12 587 PRO A C 1
ATOM 4633 O O . PRO A 1 587 ? -76.077 21.198 80.221 1.00 55.12 587 PRO A O 1
ATOM 4636 N N . ARG A 1 588 ? -75.748 21.211 78.005 1.00 32.06 588 ARG A N 1
ATOM 4637 C CA . ARG A 1 588 ? -77.146 21.179 77.459 1.00 32.06 588 ARG A CA 1
ATOM 4638 C C . ARG A 1 588 ? -77.073 21.464 75.944 1.00 32.06 588 ARG A C 1
ATOM 4640 O O . ARG A 1 588 ? -76.542 22.490 75.556 1.00 32.06 588 ARG A O 1
ATOM 4647 N N . ARG A 1 589 ? -77.379 20.536 75.025 1.00 34.06 589 ARG A N 1
ATOM 4648 C CA . ARG A 1 589 ? -78.665 19.881 74.674 1.00 34.06 589 ARG A CA 1
ATOM 4649 C C . ARG A 1 589 ? -79.686 20.835 74.027 1.00 34.06 589 ARG A C 1
ATOM 4651 O O . ARG A 1 589 ? -80.450 21.452 74.755 1.00 34.06 589 ARG A O 1
ATOM 4658 N N . VAL A 1 590 ? -79.752 20.834 72.688 1.00 33.12 590 VAL A N 1
ATOM 4659 C CA . VAL A 1 590 ? -80.964 20.624 71.850 1.00 33.12 590 VAL A CA 1
ATOM 4660 C C . VAL A 1 590 ? -80.554 20.539 70.364 1.00 33.12 590 VAL A C 1
ATOM 4662 O O . VAL A 1 590 ? -79.830 21.385 69.855 1.00 33.12 590 VAL A O 1
ATOM 4665 N N . THR A 1 591 ? -81.045 19.510 69.678 1.00 37.53 591 THR A N 1
ATOM 4666 C CA . THR A 1 591 ? -81.204 19.373 68.213 1.00 37.53 591 THR A CA 1
ATOM 4667 C C . THR A 1 591 ? -82.722 19.368 67.937 1.00 37.53 591 THR A C 1
ATOM 4669 O O . THR A 1 591 ? -83.444 18.957 68.855 1.00 37.53 591 THR A O 1
ATOM 4672 N N . PRO A 1 592 ? -83.260 19.785 66.757 1.00 43.72 592 PRO A N 1
ATOM 4673 C CA . PRO A 1 592 ? -83.033 19.039 65.503 1.00 43.72 592 PRO A CA 1
ATOM 4674 C C . PRO A 1 592 ? -83.237 19.783 64.144 1.00 43.72 592 PRO A C 1
ATOM 4676 O O . PRO A 1 592 ? -83.531 20.968 64.085 1.00 43.72 592 PRO A O 1
ATOM 4679 N N . VAL A 1 593 ? -83.163 18.984 63.066 1.00 33.16 593 VAL A N 1
ATOM 4680 C CA . VAL A 1 593 ? -83.650 19.187 61.676 1.00 33.16 593 VAL A CA 1
ATOM 4681 C C . VAL A 1 593 ? -82.833 20.061 60.699 1.00 33.16 593 VAL A C 1
ATOM 4683 O O . VAL A 1 593 ? -82.424 21.184 60.953 1.00 33.16 593 VAL A O 1
ATOM 4686 N N . ALA A 1 594 ? -82.651 19.451 59.525 1.00 36.53 594 ALA A N 1
ATOM 4687 C CA . ALA A 1 594 ? -81.957 19.843 58.305 1.00 36.53 594 ALA A CA 1
ATOM 4688 C C . ALA A 1 594 ? -82.177 21.261 57.729 1.00 36.53 594 ALA A C 1
ATOM 4690 O O . ALA A 1 594 ? -83.298 21.743 57.603 1.00 36.53 594 ALA A O 1
ATOM 4691 N N . GLY A 1 595 ? -81.094 21.798 57.154 1.00 34.44 595 GLY A N 1
ATOM 4692 C CA . GLY A 1 595 ? -81.088 22.794 56.076 1.00 34.44 595 GLY A CA 1
ATOM 4693 C C . GLY A 1 595 ? -79.788 22.653 55.273 1.00 34.44 595 GLY A C 1
ATOM 4694 O O . GLY A 1 595 ? -78.707 22.667 55.860 1.00 34.44 595 GLY A O 1
ATOM 4695 N N . ARG A 1 596 ? -79.856 22.426 53.951 1.00 36.78 596 ARG A N 1
ATOM 4696 C CA . ARG A 1 596 ? -78.691 21.992 53.150 1.00 36.78 596 ARG A CA 1
ATOM 4697 C C . ARG A 1 596 ? -78.168 23.091 52.217 1.00 36.78 596 ARG A C 1
ATOM 4699 O O . ARG A 1 596 ? -78.801 23.381 51.215 1.00 36.78 596 ARG A O 1
ATOM 4706 N N . GLN A 1 597 ? -76.967 23.583 52.533 1.00 34.78 597 GLN A N 1
ATOM 4707 C CA . GLN A 1 597 ? -75.996 24.256 51.648 1.00 34.78 597 GLN A CA 1
ATOM 4708 C C . GLN A 1 597 ? -76.501 25.424 50.774 1.00 34.78 597 GLN A C 1
ATOM 4710 O O . GLN A 1 597 ? -77.031 25.224 49.686 1.00 34.78 597 GLN A O 1
ATOM 4715 N N . ALA A 1 598 ? -76.147 26.649 51.172 1.00 33.91 598 ALA A N 1
ATOM 4716 C CA . ALA A 1 598 ? -76.066 27.798 50.271 1.00 33.91 598 ALA A CA 1
ATOM 4717 C C . ALA A 1 598 ? -74.883 28.703 50.656 1.00 33.91 598 ALA A C 1
ATOM 4719 O O . ALA A 1 598 ? -74.703 29.024 51.829 1.00 33.91 598 ALA A O 1
ATOM 4720 N N . THR A 1 599 ? -74.107 29.142 49.664 1.00 36.78 599 THR A N 1
ATOM 4721 C CA . THR A 1 599 ? -73.127 30.235 49.782 1.00 36.78 599 THR A CA 1
ATOM 4722 C C . THR A 1 599 ? -73.259 31.124 48.547 1.00 36.78 599 THR A C 1
ATOM 4724 O O . THR A 1 599 ? -72.709 30.801 47.492 1.00 36.78 599 THR A O 1
ATOM 4727 N N . GLY A 1 600 ? -74.030 32.213 48.663 1.00 32.75 600 GLY A N 1
ATOM 4728 C CA . GLY A 1 600 ? -74.088 33.263 47.635 1.00 32.75 600 GLY A CA 1
ATOM 4729 C C . GLY A 1 600 ? -72.738 33.991 47.527 1.00 32.75 600 GLY A C 1
ATOM 4730 O O . GLY A 1 600 ? -71.980 33.996 48.493 1.00 32.75 600 GLY A O 1
ATOM 4731 N N . THR A 1 601 ? -72.292 34.512 46.377 1.00 38.03 601 THR A N 1
ATOM 4732 C CA . THR A 1 601 ? -72.876 35.625 45.581 1.00 38.03 601 THR A CA 1
ATOM 4733 C C . THR A 1 601 ? -73.180 36.879 46.414 1.00 38.03 601 THR A C 1
ATOM 4735 O O . THR A 1 601 ? -73.760 36.785 47.493 1.00 38.03 601 THR A O 1
ATOM 4738 N N . PRO A 1 602 ? -72.796 38.063 45.905 1.00 42.38 602 PRO A N 1
ATOM 4739 C CA . PRO A 1 602 ? -73.732 38.795 45.043 1.00 42.38 602 PRO A CA 1
ATOM 4740 C C . PRO A 1 602 ? -73.157 39.162 43.662 1.00 42.38 602 PRO A C 1
ATOM 4742 O O . PRO A 1 602 ? -71.953 39.090 43.430 1.00 42.38 602 PRO A O 1
ATOM 4745 N N . ALA A 1 603 ? -74.040 39.565 42.746 1.00 34.03 603 ALA A N 1
ATOM 4746 C CA . ALA A 1 603 ? -73.707 40.047 41.405 1.00 34.03 603 ALA A CA 1
ATOM 4747 C C . ALA A 1 603 ? -74.650 41.192 40.997 1.00 34.03 603 ALA A C 1
ATOM 4749 O O . ALA A 1 603 ? -75.834 41.130 41.321 1.00 34.03 603 ALA A O 1
ATOM 4750 N N . ALA A 1 604 ? -74.139 42.196 40.272 1.00 33.69 604 ALA A N 1
ATOM 4751 C CA . ALA A 1 604 ? -74.885 43.165 39.450 1.00 33.69 604 ALA A CA 1
ATOM 4752 C C . ALA A 1 604 ? -73.903 44.109 38.714 1.00 33.69 604 ALA A C 1
ATOM 4754 O O . ALA A 1 604 ? -72.761 44.244 39.144 1.00 33.69 604 ALA A O 1
ATOM 4755 N N . GLY A 1 605 ? -74.369 44.824 37.678 1.00 29.98 605 GLY A N 1
ATOM 4756 C CA . GLY A 1 605 ? -73.742 46.081 37.222 1.00 29.98 605 GLY A CA 1
ATOM 4757 C C . GLY A 1 605 ? -73.271 46.123 35.761 1.00 29.98 605 GLY A C 1
ATOM 4758 O O . GLY A 1 605 ? -72.161 45.714 35.443 1.00 29.98 605 GLY A O 1
ATOM 4759 N N . HIS A 1 606 ? -74.107 46.671 34.876 1.00 34.00 606 HIS A N 1
ATOM 4760 C CA . HIS A 1 606 ? -73.797 46.938 33.464 1.00 34.00 606 HIS A CA 1
ATOM 4761 C C . HIS A 1 606 ? -72.857 48.149 33.226 1.00 34.00 606 HIS A C 1
ATOM 4763 O O . HIS A 1 606 ? -72.830 49.082 34.021 1.00 34.00 606 HIS A O 1
ATOM 4769 N N . ALA A 1 607 ? -72.309 48.191 31.998 1.00 32.06 607 ALA A N 1
ATOM 4770 C CA . ALA A 1 607 ? -72.151 49.373 31.121 1.00 32.06 607 ALA A CA 1
ATOM 4771 C C . ALA A 1 607 ? -70.797 50.127 30.996 1.00 32.06 607 ALA A C 1
ATOM 4773 O O . ALA A 1 607 ? -69.924 50.123 31.854 1.00 32.06 607 ALA A O 1
ATOM 4774 N N . LEU A 1 608 ? -70.683 50.747 29.810 1.00 38.41 608 LEU A N 1
ATOM 4775 C CA . LEU A 1 608 ? -69.674 51.677 29.255 1.00 38.41 608 LEU A CA 1
ATOM 4776 C C . LEU A 1 608 ? -69.913 53.128 29.796 1.00 38.41 608 LEU A C 1
ATOM 4778 O O . LEU A 1 608 ? -70.939 53.283 30.460 1.00 38.41 608 LEU A O 1
ATOM 4782 N N . PRO A 1 609 ? -69.123 54.209 29.493 1.00 50.41 609 PRO A N 1
ATOM 4783 C CA . PRO A 1 609 ? -68.220 54.396 28.330 1.00 50.41 609 PRO A CA 1
ATOM 4784 C C . PRO A 1 609 ? -66.949 55.309 28.478 1.00 50.41 609 PRO A C 1
ATOM 4786 O O . PRO A 1 609 ? -66.690 55.887 29.520 1.00 50.41 609 PRO A O 1
ATOM 4789 N N . ARG A 1 610 ? -66.229 55.493 27.344 1.00 31.19 610 ARG A N 1
ATOM 4790 C CA . ARG A 1 610 ? -65.444 56.678 26.854 1.00 31.19 610 ARG A CA 1
ATOM 4791 C C . ARG A 1 610 ? -64.328 57.367 27.703 1.00 31.19 610 ARG A C 1
ATOM 4793 O O . ARG A 1 610 ? -64.568 57.895 28.773 1.00 31.19 610 ARG A O 1
ATOM 4800 N N . GLN A 1 611 ? -63.135 57.462 27.081 1.00 33.00 611 GLN A N 1
ATOM 4801 C CA . GLN A 1 611 ? -62.313 58.662 26.711 1.00 33.00 611 GLN A CA 1
ATOM 4802 C C . GLN A 1 611 ? -62.698 60.093 27.209 1.00 33.00 611 GLN A C 1
ATOM 4804 O O . GLN A 1 611 ? -63.890 60.302 27.422 1.00 33.00 611 GLN A O 1
ATOM 4809 N N . PRO A 1 612 ? -61.802 61.139 27.158 1.00 48.84 612 PRO A N 1
ATOM 4810 C CA . PRO A 1 612 ? -60.376 61.198 26.707 1.00 48.84 612 PRO A CA 1
ATOM 4811 C C . PRO A 1 612 ? -59.411 62.197 27.466 1.00 48.84 612 PRO A C 1
ATOM 4813 O O . PRO A 1 612 ? -59.800 62.845 28.427 1.00 48.84 612 PRO A O 1
ATOM 4816 N N . THR A 1 613 ? -58.188 62.413 26.918 1.00 32.25 613 THR A N 1
ATOM 4817 C CA . THR A 1 613 ? -57.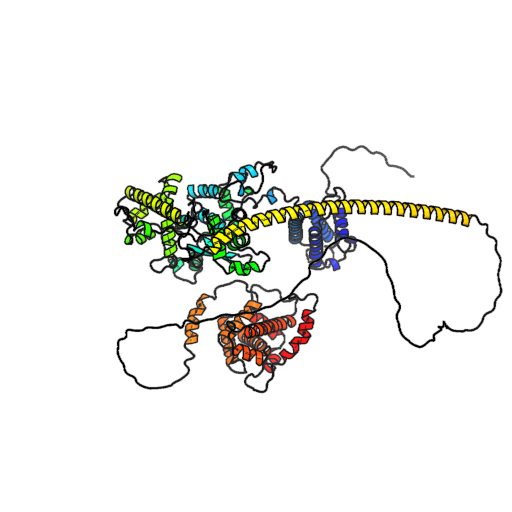341 63.665 26.902 1.00 32.25 613 THR A CA 1
ATOM 4818 C C . THR A 1 613 ? -56.718 64.300 28.172 1.00 32.25 613 THR A C 1
ATOM 4820 O O . THR A 1 613 ? -57.377 64.448 29.189 1.00 32.25 613 THR A O 1
ATOM 4823 N N . GLY A 1 614 ? -55.485 64.849 28.044 1.00 28.69 614 GLY A N 1
ATOM 4824 C CA . GLY A 1 614 ? -54.934 65.900 28.940 1.00 28.69 614 GLY A CA 1
ATOM 4825 C C . GLY A 1 614 ? -53.391 66.078 28.964 1.00 28.69 614 GLY A C 1
ATOM 4826 O O . GLY A 1 614 ? -52.679 65.163 29.355 1.00 28.69 614 GLY A O 1
ATOM 4827 N N . ILE A 1 615 ? -52.877 67.257 28.575 1.00 30.73 615 ILE A N 1
ATOM 4828 C CA . ILE A 1 615 ? -51.449 67.713 28.546 1.00 30.73 615 ILE A CA 1
ATOM 4829 C C . ILE A 1 615 ? -51.460 69.273 28.650 1.00 30.73 615 ILE A C 1
ATOM 4831 O O . ILE A 1 615 ? -52.529 69.802 28.325 1.00 30.73 615 ILE A O 1
ATOM 4835 N N . PRO A 1 616 ? -50.411 70.059 29.046 1.00 48.47 616 PRO A N 1
ATOM 4836 C CA . PRO A 1 616 ? -48.944 69.958 28.810 1.00 48.47 616 PRO A CA 1
ATOM 4837 C C . PRO A 1 616 ? -48.107 70.133 30.134 1.00 48.47 616 PRO A C 1
ATOM 4839 O O . PRO A 1 616 ? -48.636 69.750 31.169 1.00 48.47 616 PRO A O 1
ATOM 4842 N N . THR A 1 617 ? -46.840 70.603 30.290 1.00 33.47 617 THR A N 1
ATOM 4843 C CA . THR A 1 617 ? -45.798 71.278 29.450 1.00 33.47 617 THR A CA 1
ATOM 4844 C C . THR A 1 617 ? -44.365 71.131 30.058 1.00 33.47 617 THR A C 1
ATOM 4846 O O . THR A 1 617 ? -44.240 70.716 31.201 1.00 33.47 617 THR A O 1
ATOM 4849 N N . ALA A 1 618 ? -43.323 71.508 29.287 1.00 32.28 618 ALA A N 1
ATOM 4850 C CA . ALA A 1 618 ? -41.998 72.139 29.591 1.00 32.28 618 ALA A CA 1
ATOM 4851 C C . ALA A 1 618 ? -41.389 72.155 31.033 1.00 32.28 618 ALA A C 1
ATOM 4853 O O . ALA A 1 618 ? -42.095 72.405 31.997 1.00 32.28 618 ALA A O 1
ATOM 4854 N N . ALA A 1 619 ? -40.061 72.051 31.263 1.00 32.41 619 ALA A N 1
ATOM 4855 C CA . ALA A 1 619 ? -38.964 72.824 30.641 1.00 32.41 619 ALA A CA 1
ATOM 4856 C C . ALA A 1 619 ? -37.525 72.312 30.980 1.00 32.41 619 ALA A C 1
ATOM 4858 O O . ALA A 1 619 ? -37.291 71.874 32.100 1.00 32.41 619 ALA A O 1
ATOM 4859 N N . GLY A 1 620 ? -36.551 72.501 30.063 1.00 28.75 620 GLY A N 1
ATOM 4860 C CA . GLY A 1 620 ? -35.080 72.389 30.285 1.00 28.75 620 GLY A CA 1
ATOM 4861 C C . GLY A 1 620 ? -34.487 70.969 30.472 1.00 28.75 620 GLY A C 1
ATOM 4862 O O . GLY A 1 620 ? -35.177 70.067 30.922 1.00 28.75 620 GLY A O 1
ATOM 4863 N N . GLY A 1 621 ? -33.217 70.676 30.143 1.00 28.03 621 GLY A N 1
ATOM 4864 C CA . GLY A 1 621 ? -32.207 71.433 29.381 1.00 28.03 621 GLY A CA 1
ATOM 4865 C C . GLY A 1 621 ? -30.797 70.794 29.460 1.00 28.03 621 GLY A C 1
ATOM 4866 O O . GLY A 1 621 ? -30.340 70.546 30.564 1.00 28.03 621 GLY A O 1
ATOM 4867 N N . THR A 1 622 ? -30.131 70.593 28.302 1.00 31.69 622 THR A N 1
ATOM 4868 C CA . THR A 1 622 ? -28.751 70.047 28.077 1.00 31.69 622 THR A CA 1
ATOM 4869 C C . THR A 1 622 ? -28.454 68.608 28.578 1.00 31.69 622 THR A C 1
ATOM 4871 O O . THR A 1 622 ? -29.061 68.124 29.520 1.00 31.69 622 THR A O 1
ATOM 4874 N N . GLY A 1 623 ? -27.559 67.817 27.958 1.00 29.95 623 GLY A N 1
ATOM 4875 C CA . GLY A 1 623 ? -26.837 67.969 26.681 1.00 29.95 623 GLY A CA 1
ATOM 4876 C C . GLY A 1 623 ? -25.949 66.743 26.345 1.00 29.95 623 GLY A C 1
ATOM 4877 O O . GLY A 1 623 ? -25.599 66.004 27.252 1.00 29.95 623 GLY A O 1
ATOM 4878 N N . THR A 1 624 ? -25.600 66.580 25.053 1.00 30.89 624 THR A N 1
ATOM 4879 C CA . THR A 1 624 ? -24.653 65.603 24.428 1.00 30.89 624 THR A CA 1
ATOM 4880 C C . THR A 1 624 ? -24.884 64.078 24.636 1.00 30.89 624 THR A C 1
ATOM 4882 O O . THR A 1 624 ? -25.209 63.607 25.713 1.00 30.89 624 THR A O 1
ATOM 4885 N N . GLY A 1 625 ? -24.719 63.206 23.626 1.00 28.62 625 GLY A N 1
ATOM 4886 C CA . GLY A 1 625 ? -24.580 63.473 22.188 1.00 28.62 625 GLY A CA 1
ATOM 4887 C C . GLY A 1 625 ? -24.392 62.230 21.287 1.00 28.62 625 GLY A C 1
ATOM 4888 O O . GLY A 1 625 ? -23.497 61.428 21.519 1.00 28.62 625 GLY A O 1
ATOM 4889 N N . SER A 1 626 ? -25.143 62.203 20.175 1.00 31.88 626 SER A N 1
ATOM 4890 C CA . SER A 1 626 ? -24.795 61.582 18.874 1.00 31.88 626 SER A CA 1
ATOM 4891 C C . SER A 1 626 ? -24.798 60.037 18.703 1.00 31.88 626 SER A C 1
ATOM 4893 O O . SER A 1 626 ? -24.771 59.298 19.683 1.00 31.88 626 SER A O 1
ATOM 4895 N N . PRO A 1 627 ? -25.027 59.523 17.463 1.00 38.53 627 PRO A N 1
ATOM 4896 C CA . PRO A 1 627 ? -26.191 58.643 17.289 1.00 38.53 627 PRO A CA 1
ATOM 4897 C C . PRO A 1 627 ? -25.969 57.317 16.524 1.00 38.53 627 PRO A C 1
ATOM 4899 O O . PRO A 1 627 ? -24.886 56.990 16.045 1.00 38.53 627 PRO A O 1
ATOM 4902 N N . ARG A 1 628 ? -27.065 56.550 16.398 1.00 29.16 628 ARG A N 1
ATOM 4903 C CA . ARG A 1 628 ? -27.173 55.269 15.674 1.00 29.16 628 ARG A CA 1
ATOM 4904 C C . ARG A 1 628 ? -27.210 55.409 14.142 1.00 29.16 628 ARG A C 1
ATOM 4906 O O . ARG A 1 628 ? -27.616 56.431 13.599 1.00 29.16 628 ARG A O 1
ATOM 4913 N N . GLN A 1 629 ? -26.908 54.291 13.477 1.00 36.28 629 GLN A N 1
ATOM 4914 C CA . GLN A 1 629 ? -27.231 53.998 12.073 1.00 36.28 629 GLN A CA 1
ATOM 4915 C C . GLN A 1 629 ? -28.737 54.119 11.752 1.00 36.28 629 GLN A C 1
ATOM 4917 O O . GLN A 1 629 ? -29.574 53.807 12.603 1.00 36.28 629 GLN A O 1
ATOM 4922 N N . PRO A 1 630 ? -29.067 54.365 10.473 1.00 34.47 630 PRO A N 1
ATOM 4923 C CA . PRO A 1 630 ? -30.231 53.785 9.807 1.00 34.47 630 PRO A CA 1
ATOM 4924 C C . PRO A 1 630 ? -29.843 52.860 8.630 1.00 34.47 630 PRO A C 1
ATOM 4926 O O . PRO A 1 630 ? -28.718 52.868 8.139 1.00 34.47 630 PRO A O 1
ATOM 4929 N N . ASN A 1 631 ? -30.814 52.077 8.160 1.00 31.80 631 ASN A N 1
ATOM 4930 C CA . ASN A 1 631 ? -30.748 51.122 7.042 1.00 31.80 631 ASN A CA 1
ATOM 4931 C C . ASN A 1 631 ? -32.102 51.190 6.281 1.00 31.80 631 ASN A C 1
ATOM 4933 O O . ASN A 1 631 ? -33.035 51.797 6.814 1.00 31.80 631 ASN A O 1
ATOM 4937 N N . PRO A 1 632 ? -32.340 50.439 5.188 1.00 49.56 632 PRO A N 1
ATOM 4938 C CA . PRO A 1 632 ? -31.683 50.396 3.871 1.00 49.56 632 PRO A CA 1
ATOM 4939 C C . PRO A 1 632 ? -32.489 51.158 2.780 1.00 49.56 632 PRO A C 1
ATOM 4941 O O . PRO A 1 632 ? -33.636 51.537 3.015 1.00 49.56 632 PRO A O 1
ATOM 4944 N N . ARG A 1 633 ? -31.972 51.263 1.538 1.00 27.97 633 ARG A N 1
ATOM 4945 C CA . ARG A 1 633 ? -32.802 51.382 0.308 1.00 27.97 633 ARG A CA 1
ATOM 4946 C C . ARG A 1 633 ? -32.055 51.013 -0.991 1.00 27.97 633 ARG A C 1
ATOM 4948 O O . ARG A 1 633 ? -30.872 51.284 -1.140 1.00 27.97 633 ARG A O 1
ATOM 4955 N N . GLN A 1 634 ? -32.806 50.432 -1.925 1.00 31.77 634 GLN A N 1
ATOM 4956 C CA . GLN A 1 634 ? -32.552 50.267 -3.372 1.00 31.77 634 GLN A CA 1
ATOM 4957 C C . GLN A 1 634 ? -33.603 51.121 -4.138 1.00 31.77 634 GLN A C 1
ATOM 4959 O O . GLN A 1 634 ? -34.505 51.636 -3.465 1.00 31.77 634 GLN A O 1
ATOM 4964 N N . PRO A 1 635 ? -33.632 51.204 -5.492 1.00 46.19 635 PRO A N 1
ATOM 4965 C CA . PRO A 1 635 ? -32.619 50.903 -6.525 1.00 46.19 635 PRO A CA 1
ATOM 4966 C C . PRO A 1 635 ? -32.393 52.087 -7.515 1.00 46.19 635 PRO A C 1
ATOM 4968 O O . PRO A 1 635 ? -33.073 53.107 -7.439 1.00 46.19 635 PRO A O 1
ATOM 4971 N N . THR A 1 636 ? -31.541 51.904 -8.534 1.00 29.41 636 THR A N 1
ATOM 4972 C CA . THR A 1 636 ? -31.576 52.677 -9.803 1.00 29.41 636 THR A CA 1
ATOM 4973 C C . THR A 1 636 ? -31.045 51.839 -10.975 1.00 29.41 636 THR A C 1
ATOM 4975 O O . THR A 1 636 ? -30.318 50.872 -10.756 1.00 29.41 636 THR A O 1
ATOM 4978 N N . ALA A 1 637 ? -31.416 52.184 -12.218 1.00 29.06 637 ALA A N 1
ATOM 4979 C CA . ALA A 1 637 ? -31.049 51.426 -13.420 1.00 29.06 637 ALA A CA 1
ATOM 4980 C C . ALA A 1 637 ? -30.804 52.315 -14.658 1.00 29.06 637 ALA A C 1
ATOM 4982 O O . ALA A 1 637 ? -31.614 53.186 -14.963 1.00 29.06 637 ALA A O 1
ATOM 4983 N N . ALA A 1 638 ? -29.709 52.036 -15.373 1.00 30.08 638 ALA A N 1
ATOM 4984 C CA . ALA A 1 638 ? -29.373 52.395 -16.761 1.00 30.08 638 ALA A CA 1
ATOM 4985 C C . ALA A 1 638 ? -28.052 51.659 -17.115 1.00 30.08 638 ALA A C 1
ATOM 4987 O O . ALA A 1 638 ? -27.270 51.379 -16.211 1.00 30.08 638 ALA A O 1
ATOM 4988 N N . GLY A 1 639 ? -27.706 51.300 -18.354 1.00 27.69 639 GLY A N 1
ATOM 4989 C CA . GLY A 1 639 ? -28.425 51.397 -19.629 1.00 27.69 639 GLY A CA 1
ATOM 4990 C C . GLY A 1 639 ? -27.434 51.610 -20.787 1.00 27.69 639 GLY A C 1
ATOM 4991 O O . GLY A 1 639 ? -26.813 52.665 -20.845 1.00 27.69 639 GLY A O 1
ATOM 4992 N N . GLY A 1 640 ? -27.264 50.641 -21.699 1.00 26.59 640 GLY A N 1
ATOM 4993 C CA . GLY A 1 640 ? -26.346 50.795 -22.843 1.00 26.59 640 GLY A CA 1
ATOM 4994 C C . GLY A 1 640 ? -26.107 49.534 -23.690 1.00 26.59 640 GLY A C 1
ATOM 4995 O O . GLY A 1 640 ? -25.723 48.494 -23.170 1.00 26.59 640 GLY A O 1
ATOM 4996 N N . THR A 1 641 ? -26.341 49.674 -24.999 1.00 28.98 641 THR A N 1
ATOM 4997 C CA . THR A 1 641 ? -25.861 48.894 -26.172 1.00 28.98 641 THR A CA 1
ATOM 4998 C C . THR A 1 641 ? -24.678 47.926 -25.950 1.00 28.98 641 THR A C 1
ATOM 5000 O O . THR A 1 641 ? -23.714 48.291 -25.290 1.00 28.98 641 THR A O 1
ATOM 5003 N N . GLY A 1 642 ? -24.584 46.730 -26.550 1.00 27.70 642 GLY A N 1
ATOM 5004 C CA . GLY A 1 642 ? -25.186 46.199 -27.789 1.00 27.70 642 GLY A CA 1
ATOM 5005 C C . GLY A 1 642 ? -24.060 45.747 -28.744 1.00 27.70 642 GLY A C 1
ATOM 5006 O O . GLY A 1 642 ? -23.227 46.555 -29.134 1.00 27.70 642 GLY A O 1
ATOM 5007 N N . THR A 1 643 ? -23.911 44.466 -29.095 1.00 31.30 643 THR A N 1
ATOM 5008 C CA . THR A 1 643 ? -24.522 43.837 -30.291 1.00 31.30 643 THR A CA 1
ATOM 5009 C C . THR A 1 643 ? -24.188 42.326 -30.340 1.00 31.30 643 THR A C 1
ATOM 5011 O O . THR A 1 643 ? -23.188 41.909 -29.754 1.00 31.30 643 THR A O 1
ATOM 5014 N N . PRO A 1 644 ? -24.978 41.479 -31.035 1.00 33.28 644 PRO A N 1
ATOM 5015 C CA . PRO A 1 644 ? -24.705 40.044 -31.164 1.00 33.28 644 PRO A CA 1
ATOM 5016 C C . PRO A 1 644 ? -23.775 39.725 -32.349 1.00 33.28 644 PRO A C 1
ATOM 5018 O O . PRO A 1 644 ? -23.947 40.267 -33.440 1.00 33.28 644 PRO A O 1
ATOM 5021 N N . ARG A 1 645 ? -22.836 38.780 -32.184 1.00 28.70 645 ARG A N 1
ATOM 5022 C CA . ARG A 1 645 ? -21.989 38.285 -33.286 1.00 28.70 645 ARG A CA 1
ATOM 5023 C C . ARG A 1 645 ? -22.500 36.937 -33.805 1.00 28.70 645 ARG A C 1
ATOM 5025 O O . ARG A 1 645 ? -22.453 35.942 -33.088 1.00 28.70 645 ARG A O 1
ATOM 5032 N N . GLN A 1 646 ? -22.979 36.911 -35.049 1.00 31.11 646 GLN A N 1
ATOM 5033 C CA . GLN A 1 646 ? -23.359 35.677 -35.747 1.00 31.11 646 GLN A CA 1
ATOM 5034 C C . GLN A 1 646 ? -22.143 34.768 -36.040 1.00 31.11 646 GLN A C 1
ATOM 5036 O O . GLN A 1 646 ? -21.018 35.267 -36.151 1.00 31.11 646 GLN A O 1
ATOM 5041 N N . PRO A 1 647 ? -22.355 33.448 -36.220 1.00 35.97 647 PRO A N 1
ATOM 5042 C CA . PRO A 1 647 ? -21.369 32.563 -36.840 1.00 35.97 647 PRO A CA 1
ATOM 5043 C C . PRO A 1 647 ? -21.244 32.861 -38.344 1.00 35.97 647 PRO A C 1
ATOM 5045 O O . PRO A 1 647 ? -22.198 33.332 -38.958 1.00 35.97 647 PRO A O 1
ATOM 5048 N N . ASN A 1 648 ? -20.103 32.535 -38.961 1.00 28.97 648 ASN A N 1
ATOM 5049 C CA . ASN A 1 648 ? -19.921 32.648 -40.415 1.00 28.97 648 ASN A CA 1
ATOM 5050 C C . ASN A 1 648 ? -19.233 31.378 -40.981 1.00 28.97 648 ASN A C 1
ATOM 5052 O O . ASN A 1 648 ? -18.311 30.885 -40.327 1.00 28.97 648 ASN A O 1
ATOM 5056 N N . PRO A 1 649 ? -19.653 30.818 -42.139 1.00 49.16 649 PRO A N 1
ATOM 5057 C CA . PRO A 1 649 ? -19.230 29.486 -42.590 1.00 49.16 649 PRO A CA 1
ATOM 5058 C C . PRO A 1 649 ? -18.319 29.488 -43.835 1.00 49.16 649 PRO A C 1
ATOM 5060 O O . PRO A 1 649 ? -18.207 30.494 -44.533 1.00 49.16 649 PRO A O 1
ATOM 5063 N N . ARG A 1 650 ? -17.750 28.308 -44.142 1.00 27.23 650 ARG A N 1
ATOM 5064 C CA . ARG A 1 650 ? -17.373 27.729 -45.465 1.00 27.23 650 ARG A CA 1
ATOM 5065 C C . ARG A 1 650 ? -16.733 26.348 -45.175 1.00 27.23 650 ARG A C 1
ATOM 5067 O O . ARG A 1 650 ? -15.975 26.267 -44.218 1.00 27.23 650 ARG A O 1
ATOM 5074 N N . GLN A 1 651 ? -17.067 25.185 -45.757 1.00 31.88 651 GLN A N 1
ATOM 5075 C CA . GLN A 1 651 ? -17.408 24.758 -47.134 1.00 31.88 651 GLN A CA 1
ATOM 5076 C C . GLN A 1 651 ? -16.298 24.994 -48.184 1.00 31.88 651 GLN A C 1
ATOM 5078 O O . GLN A 1 651 ? -15.687 26.057 -48.160 1.00 31.88 651 GLN A O 1
ATOM 5083 N N . PRO A 1 652 ? -16.167 24.128 -49.214 1.00 46.34 652 PRO A N 1
ATOM 5084 C CA . PRO A 1 652 ? -16.297 22.659 -49.187 1.00 46.34 652 PRO A CA 1
ATOM 5085 C C . PRO A 1 652 ? -15.236 21.950 -50.077 1.00 46.34 652 PRO A C 1
ATOM 5087 O O . PRO A 1 652 ? -14.453 22.591 -50.768 1.00 46.34 652 PRO A O 1
ATOM 5090 N N . THR A 1 653 ? -15.268 20.617 -50.158 1.00 28.89 653 THR A N 1
ATOM 5091 C CA . THR A 1 653 ? -14.822 19.855 -51.349 1.00 28.89 653 THR A CA 1
ATOM 5092 C C . THR A 1 653 ? -15.650 18.574 -51.465 1.00 28.89 653 THR A C 1
ATOM 5094 O O . THR A 1 653 ? -16.038 18.004 -50.447 1.00 28.89 653 THR A O 1
ATOM 5097 N N . ALA A 1 654 ? -15.977 18.146 -52.690 1.00 30.28 654 ALA A N 1
ATOM 5098 C CA . ALA A 1 654 ? -16.847 16.993 -52.932 1.00 30.28 654 ALA A CA 1
ATOM 5099 C C . ALA A 1 654 ? -16.572 16.324 -54.290 1.00 30.28 654 ALA A C 1
ATOM 5101 O O . ALA A 1 654 ? -16.487 17.012 -55.304 1.00 30.28 654 ALA A O 1
ATOM 5102 N N . ALA A 1 655 ? -16.503 14.988 -54.294 1.00 28.34 655 ALA A N 1
ATOM 5103 C CA . ALA A 1 655 ? -16.691 14.091 -55.442 1.00 28.34 655 ALA A CA 1
ATOM 5104 C C . ALA A 1 655 ? -16.842 12.637 -54.920 1.00 28.34 655 ALA A C 1
ATOM 5106 O O . ALA A 1 655 ? -16.212 12.292 -53.925 1.00 28.34 655 ALA A O 1
ATOM 5107 N N . GLY A 1 656 ? -17.638 11.739 -55.515 1.00 28.62 656 GLY A N 1
ATOM 5108 C CA . GLY A 1 656 ? -18.597 11.975 -56.602 1.00 28.62 656 GLY A CA 1
ATOM 5109 C C . GLY A 1 656 ? -18.948 10.743 -57.454 1.00 28.62 656 GLY A C 1
ATOM 5110 O O . GLY A 1 656 ? -18.570 10.713 -58.616 1.00 28.62 656 GLY A O 1
ATOM 5111 N N . ALA A 1 657 ? -19.685 9.764 -56.912 1.00 28.33 657 ALA A N 1
ATOM 5112 C CA . ALA A 1 657 ? -20.429 8.719 -57.649 1.00 28.33 657 ALA A CA 1
ATOM 5113 C C . ALA A 1 657 ? -21.462 8.098 -56.672 1.00 28.33 657 ALA A C 1
ATOM 5115 O O . ALA A 1 657 ? -21.116 7.880 -55.515 1.00 28.33 657 ALA A O 1
ATOM 5116 N N . ALA A 1 658 ? -22.765 7.932 -56.938 1.00 29.09 658 ALA A N 1
ATOM 5117 C CA . ALA A 1 658 ? -23.484 7.387 -58.101 1.00 29.09 658 ALA A CA 1
ATOM 5118 C C . ALA A 1 658 ? -23.259 5.865 -58.294 1.00 29.09 658 ALA A C 1
ATOM 5120 O O . ALA A 1 658 ? -22.128 5.445 -58.492 1.00 29.09 658 ALA A O 1
ATOM 5121 N N . GLY A 1 659 ? -24.270 4.986 -58.268 1.00 28.31 659 GLY A N 1
ATOM 5122 C CA . GLY A 1 659 ? -25.677 5.159 -57.866 1.00 28.31 659 GLY A CA 1
ATOM 5123 C C . GLY A 1 659 ? -26.626 4.194 -58.593 1.00 28.31 659 GLY A C 1
ATOM 5124 O O . GLY A 1 659 ? -26.520 4.048 -59.802 1.00 28.31 659 GLY A O 1
ATOM 5125 N N . THR A 1 660 ? -27.583 3.594 -57.877 1.00 30.47 660 THR A N 1
ATOM 5126 C CA . THR A 1 660 ? -28.765 2.891 -58.432 1.00 30.47 660 THR A CA 1
ATOM 5127 C C . THR A 1 660 ? -29.797 2.680 -57.324 1.00 30.47 660 THR A C 1
ATOM 5129 O O . THR A 1 660 ? -29.420 2.512 -56.165 1.00 30.47 660 THR A O 1
ATOM 5132 N N . GLY A 1 661 ? -31.088 2.658 -57.665 1.00 27.20 661 GLY A N 1
ATOM 5133 C CA . GLY A 1 661 ? -32.172 2.372 -56.721 1.00 27.20 661 GLY A CA 1
ATOM 5134 C C . GLY A 1 661 ? -33.118 1.289 -57.239 1.00 27.20 661 GLY A C 1
ATOM 5135 O O . GLY A 1 661 ? -33.426 1.249 -58.425 1.00 27.20 661 GLY A O 1
ATOM 5136 N N . THR A 1 662 ? -33.610 0.446 -56.332 1.00 28.70 662 THR A N 1
ATOM 5137 C CA . THR A 1 662 ? -34.674 -0.545 -56.567 1.00 28.70 662 THR A CA 1
ATOM 5138 C C . THR A 1 662 ? -35.607 -0.577 -55.358 1.00 28.70 662 THR A C 1
ATOM 5140 O O . THR A 1 662 ? -35.157 -0.414 -54.223 1.00 28.70 662 THR A O 1
ATOM 5143 N N . ALA A 1 663 ? -36.908 -0.756 -55.585 1.00 27.34 663 ALA A N 1
ATOM 5144 C CA . ALA A 1 663 ? -37.939 -0.527 -54.575 1.00 27.34 663 ALA A CA 1
ATOM 5145 C C . ALA A 1 663 ? -38.451 -1.811 -53.889 1.00 27.34 663 ALA A C 1
ATOM 5147 O O . ALA A 1 663 ? -38.642 -2.821 -54.551 1.00 27.34 663 ALA A O 1
ATOM 5148 N N . ILE A 1 664 ? -38.768 -1.679 -52.589 1.00 32.56 664 ILE A N 1
ATOM 5149 C CA . ILE A 1 664 ? -39.896 -2.310 -51.857 1.00 32.56 664 ILE A CA 1
ATOM 5150 C C . ILE A 1 664 ? -39.977 -3.858 -51.911 1.00 32.56 664 ILE A C 1
ATOM 5152 O O . ILE A 1 664 ? -40.303 -4.445 -52.937 1.00 32.56 664 ILE A O 1
ATOM 5156 N N . PRO A 1 665 ? -39.829 -4.533 -50.749 1.00 28.09 665 PRO A N 1
ATOM 5157 C CA . PRO A 1 665 ? -41.031 -4.849 -49.959 1.00 28.09 665 PRO A CA 1
ATOM 5158 C C . PRO A 1 665 ? -40.961 -4.457 -48.472 1.00 28.09 665 PRO A C 1
ATOM 5160 O O . PRO A 1 665 ? -39.928 -4.573 -47.816 1.00 28.09 665 PRO A O 1
ATOM 5163 N N . ARG A 1 666 ? -42.113 -4.071 -47.903 1.00 39.22 666 ARG A N 1
ATOM 5164 C CA . ARG A 1 666 ? -42.343 -4.026 -46.446 1.00 39.22 666 ARG A CA 1
ATOM 5165 C C . ARG A 1 666 ? -42.744 -5.418 -45.946 1.00 39.22 666 ARG A C 1
ATOM 5167 O O . ARG A 1 666 ? -43.767 -5.922 -46.395 1.00 39.22 666 ARG A O 1
ATOM 5174 N N . GLN A 1 667 ? -42.035 -5.977 -44.964 1.00 28.12 667 GLN A N 1
ATOM 5175 C CA . GLN A 1 667 ? -42.515 -7.088 -44.120 1.00 28.12 667 GLN A CA 1
ATOM 5176 C C . GLN A 1 667 ? -41.855 -7.046 -42.709 1.00 28.12 667 GLN A C 1
ATOM 5178 O O . GLN A 1 667 ? -41.064 -6.133 -42.465 1.00 28.12 667 GLN A O 1
ATOM 5183 N N . PRO A 1 668 ? -42.290 -7.858 -41.715 1.00 30.92 668 PRO A N 1
ATOM 5184 C CA . PRO A 1 668 ? -42.698 -7.294 -40.418 1.00 30.92 668 PRO A CA 1
ATOM 5185 C C . PRO A 1 668 ? -41.689 -7.379 -39.252 1.00 30.92 668 PRO A C 1
ATOM 5187 O O . PRO A 1 668 ? -40.639 -8.011 -39.323 1.00 30.92 668 PRO A O 1
ATOM 5190 N N . ASN A 1 669 ? -42.084 -6.738 -38.141 1.00 38.91 669 ASN A N 1
ATOM 5191 C CA . ASN A 1 669 ? -41.452 -6.648 -36.814 1.00 38.91 669 ASN A CA 1
ATOM 5192 C C . ASN A 1 669 ? -40.481 -7.786 -36.421 1.00 38.91 669 ASN A C 1
ATOM 5194 O O . ASN A 1 669 ? -40.873 -8.804 -35.849 1.00 38.91 669 ASN A O 1
ATOM 5198 N N . ALA A 1 670 ? -39.179 -7.547 -36.594 1.00 27.27 670 ALA A N 1
ATOM 5199 C CA . ALA A 1 670 ? -38.110 -8.477 -36.227 1.00 27.27 670 ALA A CA 1
ATOM 5200 C C . ALA A 1 670 ? -37.669 -8.368 -34.746 1.00 27.27 670 ALA A C 1
ATOM 5202 O O . ALA A 1 670 ? -36.501 -8.118 -34.443 1.00 27.27 670 ALA A O 1
ATOM 5203 N N . ALA A 1 671 ? -38.582 -8.632 -33.807 1.00 33.41 671 ALA A N 1
ATOM 5204 C CA . ALA A 1 671 ? -38.280 -8.665 -32.369 1.00 33.41 671 ALA A CA 1
ATOM 5205 C C . ALA A 1 671 ? -37.249 -9.727 -31.875 1.00 33.41 671 ALA A C 1
ATOM 5207 O O . ALA A 1 671 ? -36.600 -9.463 -30.860 1.00 33.41 671 ALA A O 1
ATOM 5208 N N . PRO A 1 672 ? -37.027 -10.910 -32.504 1.00 31.44 672 PRO A N 1
ATOM 5209 C CA . PRO A 1 672 ? -36.278 -11.988 -31.840 1.00 31.44 672 PRO A CA 1
ATOM 5210 C C . PRO A 1 672 ? -34.743 -11.859 -31.869 1.00 31.44 672 PRO A C 1
ATOM 5212 O O . PRO A 1 672 ? -34.071 -12.660 -31.218 1.00 31.44 672 PRO A O 1
ATOM 5215 N N . ARG A 1 673 ? -34.153 -10.886 -32.587 1.00 29.89 673 ARG A N 1
ATOM 5216 C CA . ARG A 1 673 ? -32.680 -10.718 -32.613 1.00 29.89 673 ARG A CA 1
ATOM 5217 C C . ARG A 1 673 ? -32.121 -10.158 -31.302 1.00 29.89 673 ARG A C 1
ATOM 5219 O O . ARG A 1 673 ? -31.213 -10.762 -30.739 1.00 29.89 673 ARG A O 1
ATOM 5226 N N . GLN A 1 674 ? -32.729 -9.101 -30.755 1.00 37.88 674 GLN A N 1
ATOM 5227 C CA . GLN A 1 674 ? -32.238 -8.424 -29.541 1.00 37.88 674 GLN A CA 1
ATOM 5228 C C . GLN A 1 674 ? -32.128 -9.356 -28.316 1.00 37.88 674 GLN A C 1
ATOM 5230 O O . GLN A 1 674 ? -31.273 -9.148 -27.456 1.00 37.88 674 GLN A O 1
ATOM 5235 N N . LEU A 1 675 ? -32.934 -10.425 -28.251 1.00 34.41 675 LEU A N 1
ATOM 5236 C CA . LEU A 1 675 ? -32.864 -11.412 -27.169 1.00 34.41 675 LEU A CA 1
ATOM 5237 C C . LEU A 1 675 ? -31.585 -12.273 -27.211 1.00 34.41 675 LEU A C 1
ATOM 5239 O O . LEU A 1 675 ? -31.071 -12.660 -26.158 1.00 34.41 675 LEU A O 1
ATOM 5243 N N . ARG A 1 676 ? -31.051 -12.576 -28.405 1.00 33.28 676 ARG A N 1
ATOM 5244 C CA . ARG A 1 676 ? -29.806 -13.354 -28.548 1.00 33.28 676 ARG A CA 1
ATOM 5245 C C . ARG A 1 676 ? -28.585 -12.522 -28.168 1.00 33.28 676 ARG A C 1
ATOM 5247 O O . ARG A 1 676 ? -27.760 -12.999 -27.393 1.00 33.28 676 ARG A O 1
ATOM 5254 N N . ASP A 1 677 ? -28.522 -11.274 -28.616 1.00 32.44 677 ASP A N 1
ATOM 5255 C CA . ASP A 1 677 ? -27.373 -10.399 -28.355 1.00 32.44 677 ASP A CA 1
ATOM 5256 C C . ASP A 1 677 ? -27.282 -10.022 -26.862 1.00 32.44 677 ASP A C 1
ATOM 5258 O O . ASP A 1 677 ? -26.207 -10.080 -26.259 1.00 32.44 677 ASP A O 1
ATOM 5262 N N . ALA A 1 678 ? -28.426 -9.791 -26.203 1.00 32.41 678 ALA A N 1
ATOM 5263 C CA . ALA A 1 678 ? -28.491 -9.633 -24.747 1.00 32.41 678 ALA A CA 1
ATOM 5264 C C . ALA A 1 678 ? -27.980 -10.875 -23.984 1.00 32.41 678 ALA A C 1
ATOM 5266 O O . ALA A 1 678 ? -27.343 -10.748 -22.937 1.00 32.41 678 ALA A O 1
ATOM 5267 N N . THR A 1 679 ? -28.201 -12.083 -24.517 1.00 32.88 679 THR A N 1
ATOM 5268 C CA . THR A 1 679 ? -27.740 -13.338 -23.893 1.00 32.88 679 THR A CA 1
ATOM 5269 C C . THR A 1 679 ? -26.209 -13.468 -23.902 1.00 32.88 679 THR A C 1
ATOM 5271 O O . THR A 1 679 ? -25.648 -14.106 -23.009 1.00 32.88 679 THR A O 1
ATOM 5274 N N . ALA A 1 680 ? -25.515 -12.835 -24.856 1.00 31.34 680 ALA A N 1
ATOM 5275 C CA . ALA A 1 680 ? -24.052 -12.790 -24.879 1.00 31.34 680 ALA A CA 1
ATOM 5276 C C . ALA A 1 680 ? -23.488 -11.845 -23.800 1.00 31.34 680 ALA A C 1
ATOM 5278 O O . ALA A 1 680 ? -22.570 -12.220 -23.070 1.00 31.34 680 ALA A O 1
ATOM 5279 N N . LEU A 1 681 ? -24.077 -10.653 -23.645 1.00 28.36 681 LEU A N 1
ATOM 5280 C CA . LEU A 1 681 ? -23.607 -9.626 -22.706 1.00 28.36 681 LEU A CA 1
ATOM 5281 C C . LEU A 1 681 ? -23.751 -10.051 -21.227 1.00 28.36 681 LEU A C 1
ATOM 5283 O O . LEU A 1 681 ? -22.899 -9.746 -20.389 1.00 28.36 681 LEU A O 1
ATOM 5287 N N . ILE A 1 682 ? -24.819 -10.792 -20.908 1.00 38.50 682 ILE A N 1
ATOM 5288 C CA . ILE A 1 682 ? -25.251 -11.103 -19.531 1.00 38.50 682 ILE A CA 1
ATOM 5289 C C . ILE A 1 682 ? -24.397 -12.179 -18.827 1.00 38.50 682 ILE A C 1
ATOM 5291 O O . ILE A 1 682 ? -24.404 -12.254 -17.597 1.00 38.50 682 ILE A O 1
ATOM 5295 N N . ARG A 1 683 ? -23.584 -12.969 -19.548 1.00 34.94 683 ARG A N 1
ATOM 5296 C CA . ARG A 1 683 ? -22.687 -13.972 -18.922 1.00 34.94 683 ARG A CA 1
ATOM 5297 C C . ARG A 1 683 ? -21.595 -13.364 -18.023 1.00 34.94 683 ARG A C 1
ATOM 5299 O O . ARG A 1 683 ? -20.970 -14.094 -17.260 1.00 34.94 683 ARG A O 1
ATOM 5306 N N . SER A 1 684 ? -21.372 -12.054 -18.105 1.00 34.25 684 SER A N 1
ATOM 5307 C CA . SER A 1 684 ? -20.282 -11.338 -17.431 1.00 34.25 684 SER A CA 1
ATOM 5308 C C . SER A 1 684 ? -20.488 -11.098 -15.925 1.00 34.25 684 SER A C 1
ATOM 5310 O O . SER A 1 684 ? -19.523 -11.189 -15.169 1.00 34.25 684 SER A O 1
ATOM 5312 N N . ASP A 1 685 ? -21.713 -10.810 -15.462 1.00 31.56 685 ASP A N 1
ATOM 5313 C CA . ASP A 1 685 ? -21.922 -10.195 -14.132 1.00 31.56 685 ASP A CA 1
ATOM 5314 C C . ASP A 1 685 ? -22.587 -11.106 -13.072 1.00 31.56 685 ASP A C 1
ATOM 5316 O O . ASP A 1 685 ? -22.722 -10.740 -11.901 1.00 31.56 685 ASP A O 1
ATOM 5320 N N . ALA A 1 686 ? -22.950 -12.339 -13.442 1.00 31.42 686 ALA A N 1
ATOM 5321 C CA . ALA A 1 686 ? -23.642 -13.298 -12.566 1.00 31.42 686 ALA A CA 1
ATOM 5322 C C . ALA A 1 686 ? -22.802 -13.818 -11.368 1.00 31.42 686 ALA A C 1
ATOM 5324 O O . ALA A 1 686 ? -23.323 -14.502 -10.487 1.00 31.42 686 ALA A O 1
ATOM 5325 N N . GLY A 1 687 ? -21.499 -13.518 -11.312 1.00 33.72 687 GLY A N 1
ATOM 5326 C CA . GLY A 1 687 ? -20.559 -14.117 -10.352 1.00 33.72 687 GLY A CA 1
ATOM 5327 C C . GLY A 1 687 ? -20.508 -13.499 -8.944 1.00 33.72 687 GLY A C 1
ATOM 5328 O O . GLY A 1 687 ? -19.874 -14.070 -8.053 1.00 33.72 687 GLY A O 1
ATOM 5329 N N . ARG A 1 688 ? -21.126 -12.334 -8.701 1.00 34.78 688 ARG A N 1
ATOM 5330 C CA . ARG A 1 688 ? -20.884 -11.540 -7.474 1.00 34.78 688 ARG A CA 1
ATOM 5331 C C . ARG A 1 688 ? -21.659 -12.038 -6.242 1.00 34.78 688 ARG A C 1
ATOM 5333 O O . ARG A 1 688 ? -22.637 -11.423 -5.820 1.00 34.78 688 ARG A O 1
ATOM 5340 N N . ARG A 1 689 ? -21.176 -13.110 -5.597 1.00 33.12 689 ARG A N 1
ATOM 5341 C CA . ARG A 1 689 ? -21.654 -13.565 -4.271 1.00 33.12 689 ARG A CA 1
ATOM 5342 C C . ARG A 1 689 ? -21.230 -12.620 -3.134 1.00 33.12 689 ARG A C 1
ATOM 5344 O O . ARG A 1 689 ? -20.325 -12.922 -2.363 1.00 33.12 689 ARG A O 1
ATOM 5351 N N . GLY A 1 690 ? -21.932 -11.499 -3.011 1.00 34.94 690 GLY A N 1
ATOM 5352 C CA . GLY A 1 690 ? -22.095 -10.769 -1.752 1.00 34.94 690 GLY A CA 1
ATOM 5353 C C . GLY A 1 690 ? -23.544 -10.883 -1.278 1.00 34.94 690 GLY A C 1
ATOM 5354 O O . GLY A 1 690 ? -24.458 -10.955 -2.102 1.00 34.94 690 GLY A O 1
ATOM 5355 N N . THR A 1 691 ? -23.781 -10.887 0.034 1.00 38.00 691 THR A N 1
ATOM 5356 C CA . THR A 1 691 ? -25.133 -10.840 0.612 1.00 38.00 691 THR A CA 1
ATOM 5357 C C . THR A 1 691 ? -25.740 -9.449 0.417 1.00 38.00 691 THR A C 1
ATOM 5359 O O . THR A 1 691 ? -25.747 -8.631 1.333 1.00 38.00 691 THR A O 1
ATOM 5362 N N . ARG A 1 692 ? -26.229 -9.169 -0.799 1.00 44.81 692 ARG A N 1
ATOM 5363 C CA . ARG A 1 692 ? -27.106 -8.019 -1.067 1.00 44.81 692 ARG A CA 1
ATOM 5364 C C . ARG A 1 692 ? -28.326 -8.108 -0.153 1.00 44.81 692 ARG A C 1
ATOM 5366 O O . ARG A 1 692 ? -28.886 -9.198 -0.012 1.00 44.81 692 ARG A O 1
ATOM 5373 N N . ASP A 1 693 ? -28.744 -6.981 0.410 1.00 46.88 693 ASP A N 1
ATOM 5374 C CA . ASP A 1 693 ? -30.007 -6.873 1.141 1.00 46.88 693 ASP A CA 1
ATOM 5375 C C . ASP A 1 693 ? -31.186 -7.340 0.266 1.00 46.88 693 ASP A C 1
ATOM 5377 O O . ASP A 1 693 ? -31.138 -7.240 -0.963 1.00 46.88 693 ASP A O 1
ATOM 5381 N N . ASP A 1 694 ? -32.226 -7.898 0.881 1.00 44.06 694 ASP A N 1
ATOM 5382 C CA . ASP A 1 694 ? -33.399 -8.403 0.169 1.00 44.06 694 ASP A CA 1
ATOM 5383 C C . ASP A 1 694 ? -34.177 -7.279 -0.529 1.00 44.06 694 ASP A C 1
ATOM 5385 O O . ASP A 1 694 ? -34.649 -7.504 -1.645 1.00 44.06 694 ASP A O 1
ATOM 5389 N N . SER A 1 695 ? -34.179 -6.055 0.019 1.00 43.91 695 SER A N 1
ATOM 5390 C CA . SER A 1 695 ? -34.669 -4.857 -0.685 1.00 43.91 695 SER A CA 1
ATOM 5391 C C . SER A 1 695 ? -33.960 -4.670 -2.036 1.00 43.91 695 SER A C 1
ATOM 5393 O O . SER A 1 695 ? -34.591 -4.613 -3.088 1.00 43.91 695 SER A O 1
ATOM 5395 N N . GLN A 1 696 ? -32.624 -4.711 -2.045 1.00 49.72 696 GLN A N 1
ATOM 5396 C CA . GLN A 1 696 ? -31.813 -4.561 -3.251 1.00 49.72 696 GLN A CA 1
ATOM 5397 C C . GLN A 1 696 ? -32.001 -5.731 -4.233 1.00 49.72 696 GLN A C 1
ATOM 5399 O O . GLN A 1 696 ? -31.802 -5.549 -5.434 1.00 49.72 696 GLN A O 1
ATOM 5404 N N . LYS A 1 697 ? -32.405 -6.925 -3.768 1.00 54.03 697 LYS A N 1
ATOM 5405 C CA . LYS A 1 697 ? -32.783 -8.041 -4.654 1.00 54.03 697 LYS A CA 1
ATOM 5406 C C . LYS A 1 697 ? -34.146 -7.804 -5.316 1.00 54.03 697 LYS A C 1
ATOM 5408 O O . LYS A 1 697 ? -34.244 -8.008 -6.524 1.00 54.03 697 LYS A O 1
ATOM 5413 N N . VAL A 1 698 ? -35.164 -7.361 -4.568 1.00 51.59 698 VAL A N 1
ATOM 5414 C CA . VAL A 1 698 ? -36.489 -7.015 -5.127 1.00 51.59 698 VAL A CA 1
ATOM 5415 C C . VAL A 1 698 ? -36.343 -5.866 -6.122 1.00 51.59 698 VAL A C 1
ATOM 5417 O O . VAL A 1 698 ? -36.661 -6.046 -7.296 1.00 51.59 698 VAL A O 1
ATOM 5420 N N . LYS A 1 699 ? -35.720 -4.759 -5.702 1.00 53.78 699 LYS A N 1
ATOM 5421 C CA . LYS A 1 699 ? -35.371 -3.613 -6.550 1.00 53.78 699 LYS A CA 1
ATOM 5422 C C . LYS A 1 699 ? -34.668 -4.026 -7.842 1.00 53.78 699 LYS A C 1
ATOM 5424 O O . LYS A 1 699 ? -35.070 -3.575 -8.907 1.00 53.78 699 LYS A O 1
ATOM 5429 N N . ASN A 1 700 ? -33.657 -4.898 -7.783 1.00 57.88 700 ASN A N 1
ATOM 5430 C CA . ASN A 1 700 ? -32.969 -5.365 -8.991 1.00 57.88 700 ASN A CA 1
ATOM 5431 C C . ASN A 1 700 ? -33.909 -6.096 -9.957 1.00 57.88 700 ASN A C 1
ATOM 5433 O O . ASN A 1 700 ? -33.871 -5.810 -11.147 1.00 57.88 700 ASN A O 1
ATOM 5437 N N . VAL A 1 701 ? -34.766 -7.005 -9.477 1.00 58.59 701 VAL A N 1
ATOM 5438 C CA . VAL A 1 701 ? -35.673 -7.736 -10.379 1.00 58.59 701 VAL A CA 1
ATOM 5439 C C . VAL A 1 701 ? -36.789 -6.833 -10.906 1.00 58.59 701 VAL A C 1
ATOM 5441 O O . VAL A 1 701 ? -37.137 -6.938 -12.077 1.00 58.59 701 VAL A O 1
ATOM 5444 N N . LEU A 1 702 ? -37.302 -5.896 -10.106 1.00 56.12 702 LEU A N 1
ATOM 5445 C CA . LEU A 1 702 ? -38.247 -4.882 -10.583 1.00 56.12 702 LEU A CA 1
ATOM 5446 C C . LEU A 1 702 ? -37.611 -3.975 -11.660 1.00 56.12 702 LEU A C 1
ATOM 5448 O O . LEU A 1 702 ? -38.249 -3.702 -12.678 1.00 56.12 702 LEU A O 1
ATOM 5452 N N . MET A 1 703 ? -36.340 -3.582 -11.501 1.00 59.03 703 MET A N 1
ATOM 5453 C CA . MET A 1 703 ? -35.578 -2.854 -12.528 1.00 59.03 703 MET A CA 1
ATOM 5454 C C . MET A 1 703 ? -35.325 -3.711 -13.782 1.00 59.03 703 MET A C 1
ATOM 5456 O O . MET A 1 703 ? -35.491 -3.206 -14.890 1.00 59.03 703 MET A O 1
ATOM 5460 N N . ASP A 1 704 ? -34.978 -4.998 -13.643 1.00 59.38 704 ASP A N 1
ATOM 5461 C CA . ASP A 1 704 ? -34.783 -5.927 -14.771 1.00 59.38 704 ASP A CA 1
ATOM 5462 C C . ASP A 1 704 ? -36.078 -6.101 -15.584 1.00 59.38 704 ASP A C 1
ATOM 5464 O O . ASP A 1 704 ? -36.067 -6.007 -16.814 1.00 59.38 704 ASP A O 1
ATOM 5468 N N . LEU A 1 705 ? -37.202 -6.346 -14.899 1.00 57.31 705 LEU A N 1
ATOM 5469 C CA . LEU A 1 705 ? -38.535 -6.478 -15.495 1.00 57.31 705 LEU A CA 1
ATOM 5470 C C . LEU A 1 705 ? -38.920 -5.217 -16.274 1.00 57.31 705 LEU A C 1
ATOM 5472 O O . LEU A 1 705 ? -39.459 -5.307 -17.379 1.00 57.31 705 LEU A O 1
ATOM 5476 N N . TYR A 1 706 ? -38.598 -4.048 -15.722 1.00 55.09 706 TYR A N 1
ATOM 5477 C CA . TYR A 1 706 ? -38.832 -2.769 -16.372 1.00 55.09 706 TYR A CA 1
ATOM 5478 C C . TYR A 1 706 ? -37.931 -2.561 -17.599 1.00 55.09 706 TYR A C 1
ATOM 5480 O O . TYR A 1 706 ? -38.430 -2.278 -18.686 1.00 55.09 706 TYR A O 1
ATOM 5488 N N . ALA A 1 707 ? -36.619 -2.781 -17.467 1.00 54.56 707 ALA A N 1
ATOM 5489 C CA . ALA A 1 707 ? -35.644 -2.601 -18.546 1.00 54.56 707 ALA A CA 1
ATOM 5490 C C . ALA A 1 707 ? -35.891 -3.517 -19.764 1.00 54.56 707 ALA A C 1
ATOM 5492 O O . ALA A 1 707 ? -35.433 -3.222 -20.865 1.00 54.56 707 ALA A O 1
ATOM 5493 N N . ASN A 1 708 ? -36.636 -4.613 -19.583 1.00 54.47 708 ASN A N 1
ATOM 5494 C CA . ASN A 1 708 ? -37.053 -5.527 -20.651 1.00 54.47 708 ASN A CA 1
ATOM 5495 C C . ASN A 1 708 ? -38.483 -5.232 -21.182 1.00 54.47 708 ASN A C 1
ATOM 5497 O O . ASN A 1 708 ? -39.028 -6.046 -21.922 1.00 54.47 708 ASN A O 1
ATOM 5501 N N . ASN A 1 709 ? -39.105 -4.096 -20.824 1.00 52.59 709 ASN A N 1
ATOM 5502 C CA . ASN A 1 709 ? -40.500 -3.723 -21.142 1.00 52.59 709 ASN A CA 1
ATOM 5503 C C . ASN A 1 709 ? -41.590 -4.700 -20.629 1.00 52.59 709 ASN A C 1
ATOM 5505 O O . ASN A 1 709 ? -42.760 -4.574 -21.002 1.00 52.59 709 ASN A O 1
ATOM 5509 N N . CYS A 1 710 ? -41.258 -5.650 -19.747 1.00 50.66 710 CYS A N 1
ATOM 5510 C CA . CYS A 1 710 ? -42.134 -6.779 -19.410 1.00 50.66 710 CYS A CA 1
ATOM 5511 C C . CYS A 1 710 ? -43.454 -6.379 -18.728 1.00 50.66 710 CYS A C 1
ATOM 5513 O O . CYS A 1 710 ? -44.454 -7.079 -18.880 1.00 50.66 710 CYS A O 1
ATOM 5515 N N . PHE A 1 711 ? -43.491 -5.243 -18.020 1.00 52.62 711 PHE A N 1
ATOM 5516 C CA . PHE A 1 711 ? -44.706 -4.751 -17.355 1.00 52.62 711 PHE A CA 1
ATOM 5517 C C . PHE A 1 711 ? -45.870 -4.451 -18.311 1.00 52.62 711 PHE A C 1
ATOM 5519 O O . PHE A 1 711 ? -47.014 -4.394 -17.860 1.00 52.62 711 PHE A O 1
ATOM 5526 N N . ARG A 1 712 ? -45.629 -4.312 -19.625 1.00 47.66 712 ARG A N 1
ATOM 5527 C CA . ARG A 1 712 ? -46.702 -4.100 -20.613 1.00 47.66 712 ARG A CA 1
ATOM 5528 C C . ARG A 1 712 ? -47.707 -5.262 -20.686 1.00 47.66 712 ARG A C 1
ATOM 5530 O O . ARG A 1 712 ? -48.853 -5.012 -21.038 1.00 47.66 712 ARG A O 1
ATOM 5537 N N . CYS A 1 713 ? -47.318 -6.487 -20.317 1.00 50.41 713 CYS A N 1
ATOM 5538 C CA . CYS A 1 713 ? -48.066 -7.712 -20.647 1.00 50.41 713 CYS A CA 1
ATOM 5539 C C . CYS A 1 713 ? -48.536 -8.545 -19.432 1.00 50.41 713 CYS A C 1
ATOM 5541 O O . CYS A 1 713 ? -48.647 -9.762 -19.544 1.00 50.41 713 CYS A O 1
ATOM 5543 N N . LEU A 1 714 ? -48.791 -7.930 -18.269 1.00 54.38 714 LEU A N 1
ATOM 5544 C CA . LEU A 1 714 ? -49.197 -8.657 -17.048 1.00 54.38 714 LEU A CA 1
ATOM 5545 C C . LEU A 1 714 ? -50.710 -8.927 -16.892 1.00 54.38 714 LEU A C 1
ATOM 5547 O O . LEU A 1 714 ? -51.100 -9.653 -15.982 1.00 54.38 714 LEU A O 1
ATOM 5551 N N . ALA A 1 715 ? -51.556 -8.441 -17.806 1.00 47.47 715 ALA A N 1
ATOM 5552 C CA . ALA A 1 715 ? -52.978 -8.788 -17.826 1.00 47.47 715 ALA A CA 1
ATOM 5553 C C . ALA A 1 715 ? -53.208 -10.205 -18.402 1.00 47.47 715 ALA A C 1
ATOM 5555 O O . ALA A 1 715 ? -52.936 -10.453 -19.575 1.00 47.47 715 ALA A O 1
ATOM 5556 N N . VAL A 1 716 ? -53.691 -11.116 -17.545 1.00 52.31 716 VAL A N 1
ATOM 5557 C CA . VAL A 1 716 ? -54.305 -12.443 -17.807 1.00 52.31 716 VAL A CA 1
ATOM 5558 C C . VAL A 1 716 ? -54.014 -13.066 -19.190 1.00 52.31 716 VAL A C 1
ATOM 5560 O O . VAL A 1 716 ? -54.845 -13.060 -20.098 1.00 52.31 716 VAL A O 1
ATOM 5563 N N . SER A 1 717 ? -52.821 -13.646 -19.361 1.00 53.44 717 SER A N 1
ATOM 5564 C CA . SER A 1 717 ? -52.441 -14.387 -20.577 1.00 53.44 717 SER A CA 1
ATOM 5565 C C . SER A 1 717 ? -51.153 -15.208 -20.389 1.00 53.44 717 SER A C 1
ATOM 5567 O O . SER A 1 717 ? -50.478 -15.042 -19.367 1.00 53.44 717 SER A O 1
ATOM 5569 N N . PRO A 1 718 ? -50.748 -16.047 -21.374 1.00 56.00 718 PRO A N 1
ATOM 5570 C CA . PRO A 1 718 ? -49.481 -16.794 -21.350 1.00 56.00 718 PRO A CA 1
ATOM 5571 C C . PRO A 1 718 ? -48.237 -15.945 -21.041 1.00 56.00 718 PRO A C 1
ATOM 5573 O O . PRO A 1 718 ? -47.260 -16.457 -20.507 1.00 56.00 718 PRO A O 1
ATOM 5576 N N . ALA A 1 719 ? -48.294 -14.632 -21.279 1.00 62.03 719 ALA A N 1
ATOM 5577 C CA . ALA A 1 719 ? -47.254 -13.685 -20.898 1.00 62.03 719 ALA A CA 1
ATOM 5578 C C . ALA A 1 719 ? -46.874 -13.721 -19.400 1.00 62.03 719 ALA A C 1
ATOM 5580 O O . ALA A 1 719 ? -45.695 -13.558 -19.099 1.00 62.03 719 ALA A O 1
ATOM 5581 N N . LEU A 1 720 ? -47.795 -13.990 -18.459 1.00 71.38 720 LEU A N 1
ATOM 5582 C CA . LEU A 1 720 ? -47.431 -14.179 -17.040 1.00 71.38 720 LEU A CA 1
ATOM 5583 C C . LEU A 1 720 ? -46.670 -15.497 -16.822 1.00 71.38 720 LEU A C 1
ATOM 5585 O O . LEU A 1 720 ? -45.725 -15.546 -16.035 1.00 71.38 720 LEU A O 1
ATOM 5589 N N . GLU A 1 721 ? -47.054 -16.559 -17.530 1.00 75.31 721 GLU A N 1
ATOM 5590 C CA . GLU A 1 721 ? -46.376 -17.856 -17.486 1.00 75.31 721 GLU A CA 1
ATOM 5591 C C . GLU A 1 721 ? -44.940 -17.727 -18.013 1.00 75.31 721 GLU A C 1
ATOM 5593 O O . GLU A 1 721 ? -43.985 -18.121 -17.341 1.00 75.31 721 GLU A O 1
ATOM 5598 N N . ASP A 1 722 ? -44.776 -17.101 -19.178 1.00 71.44 722 ASP A N 1
ATOM 5599 C CA . ASP A 1 722 ? -43.480 -16.902 -19.819 1.00 71.44 722 ASP A CA 1
ATOM 5600 C C . ASP A 1 722 ? -42.619 -15.864 -19.097 1.00 71.44 722 ASP A C 1
ATOM 5602 O O . ASP A 1 722 ? -41.409 -16.059 -18.978 1.00 71.44 722 ASP A O 1
ATOM 5606 N N . LEU A 1 723 ? -43.207 -14.823 -18.502 1.00 70.19 723 LEU A N 1
ATOM 5607 C CA . LEU A 1 723 ? -42.467 -13.890 -17.654 1.00 70.19 723 LEU A CA 1
ATOM 5608 C C . LEU A 1 723 ? -41.994 -14.554 -16.356 1.00 70.19 723 LEU A C 1
ATOM 5610 O O . LEU A 1 723 ? -40.842 -14.372 -15.959 1.00 70.19 723 LEU A O 1
ATOM 5614 N N . ALA A 1 724 ? -42.833 -15.381 -15.725 1.00 77.62 724 ALA A N 1
ATOM 5615 C CA . ALA A 1 724 ? -42.431 -16.161 -14.561 1.00 77.62 724 ALA A CA 1
ATOM 5616 C C . ALA A 1 724 ? -41.338 -17.186 -14.916 1.00 77.62 724 ALA A C 1
ATOM 5618 O O . ALA A 1 724 ? -40.404 -17.357 -14.133 1.00 77.62 724 ALA A O 1
ATOM 5619 N N . ARG A 1 725 ? -41.374 -17.796 -16.113 1.00 75.44 725 ARG A N 1
ATOM 5620 C CA . ARG A 1 725 ? -40.284 -18.637 -16.654 1.00 75.44 725 ARG A CA 1
ATOM 5621 C C . ARG A 1 725 ? -39.007 -17.835 -16.924 1.00 75.44 725 ARG A C 1
ATOM 5623 O O . ARG A 1 725 ? -37.924 -18.298 -16.580 1.00 75.44 725 ARG A O 1
ATOM 5630 N N . VAL A 1 726 ? -39.100 -16.627 -17.484 1.00 70.56 726 VAL A N 1
ATOM 5631 C CA . VAL A 1 726 ? -37.944 -15.738 -17.711 1.00 70.56 726 VAL A CA 1
ATOM 5632 C C . VAL A 1 726 ? -37.294 -15.341 -16.385 1.00 70.56 726 VAL A C 1
ATOM 5634 O O . VAL A 1 726 ? -36.075 -15.444 -16.256 1.00 70.56 726 VAL A O 1
ATOM 5637 N N . VAL A 1 727 ? -38.081 -14.959 -15.375 1.00 67.25 727 VAL A N 1
ATOM 5638 C CA . VAL A 1 727 ? -37.576 -14.669 -14.023 1.00 67.25 727 VAL A CA 1
ATOM 5639 C C . VAL A 1 727 ? -36.988 -15.927 -13.375 1.00 67.25 727 VAL A C 1
ATOM 5641 O O . VAL A 1 727 ? -35.894 -15.861 -12.819 1.00 67.25 727 VAL A O 1
ATOM 5644 N N . LEU A 1 728 ? -37.644 -17.087 -13.495 1.00 73.44 728 LEU A N 1
ATOM 5645 C CA . LEU A 1 728 ? -37.143 -18.367 -12.982 1.00 73.44 728 LEU A CA 1
ATOM 5646 C C . LEU A 1 728 ? -35.780 -18.739 -13.588 1.00 73.44 728 LEU A C 1
ATOM 5648 O O . LEU A 1 728 ? -34.853 -19.114 -12.869 1.00 73.44 728 LEU A O 1
ATOM 5652 N N . ASN A 1 729 ? -35.638 -18.603 -14.904 1.00 72.12 729 ASN A N 1
ATOM 5653 C CA . ASN A 1 729 ? -34.418 -18.961 -15.619 1.00 72.12 729 ASN A CA 1
ATOM 5654 C C . ASN A 1 729 ? -33.286 -17.948 -15.374 1.00 72.12 729 ASN A C 1
ATOM 5656 O O . ASN A 1 729 ? -32.132 -18.354 -15.266 1.00 72.12 729 ASN A O 1
ATOM 5660 N N . ARG A 1 730 ? -33.596 -16.648 -15.238 1.00 65.56 730 ARG A N 1
ATOM 5661 C CA . ARG A 1 730 ? -32.597 -15.589 -14.984 1.00 65.56 730 ARG A CA 1
ATOM 5662 C C . ARG A 1 730 ? -32.145 -15.495 -13.521 1.00 65.56 730 ARG A C 1
ATOM 5664 O O . ARG A 1 730 ? -30.972 -15.237 -13.280 1.00 65.56 730 ARG A O 1
ATOM 5671 N N . GLN A 1 731 ? -33.052 -15.668 -12.555 1.00 60.59 731 GLN A N 1
ATOM 5672 C CA . GLN A 1 731 ? -32.812 -15.356 -11.132 1.00 60.59 731 GLN A CA 1
ATOM 5673 C C . GLN A 1 731 ? -32.844 -16.590 -10.201 1.00 60.59 731 GLN A C 1
ATOM 5675 O O . GLN A 1 731 ? -32.466 -16.482 -9.035 1.00 60.59 731 GLN A O 1
ATOM 5680 N N . PHE A 1 732 ? -33.287 -17.760 -10.685 1.00 65.00 732 PHE A N 1
ATOM 5681 C CA . PHE A 1 732 ? -33.515 -18.968 -9.868 1.00 65.00 732 PHE A CA 1
ATOM 5682 C C . PHE A 1 732 ? -33.027 -20.279 -10.517 1.00 65.00 732 PHE A C 1
ATOM 5684 O O . PHE A 1 732 ? -33.448 -21.364 -10.112 1.00 65.00 732 PHE A O 1
ATOM 5691 N N . SER A 1 733 ? -32.153 -20.191 -11.524 1.00 72.75 733 SER A N 1
ATOM 5692 C CA . SER A 1 733 ? -31.526 -21.342 -12.198 1.00 72.75 733 SER A CA 1
ATOM 5693 C C . SER A 1 733 ? -32.502 -22.394 -12.759 1.00 72.75 733 SER A C 1
ATOM 5695 O O . SER A 1 733 ? -32.134 -23.559 -12.890 1.00 72.75 733 SER A O 1
ATOM 5697 N N . GLY A 1 734 ? -33.741 -22.012 -13.093 1.00 68.19 734 GLY A N 1
ATOM 5698 C CA . GLY A 1 734 ? -34.702 -22.905 -13.757 1.00 68.19 734 GLY A CA 1
ATOM 5699 C C . GLY A 1 734 ? -35.446 -23.904 -12.856 1.00 68.19 734 GLY A C 1
ATOM 5700 O O . GLY A 1 734 ? -36.117 -24.791 -13.377 1.00 68.19 734 GLY A O 1
ATOM 5701 N N . GLU A 1 735 ? -35.376 -23.795 -11.521 1.00 74.44 735 GLU A N 1
ATOM 5702 C CA . GLU A 1 735 ? -36.084 -24.716 -10.610 1.00 74.44 735 GLU A CA 1
ATOM 5703 C C . GLU A 1 735 ? -37.625 -24.637 -10.739 1.00 74.44 735 GLU A C 1
ATOM 5705 O O . GLU A 1 735 ? -38.277 -23.853 -10.045 1.00 74.44 735 GLU A O 1
ATOM 5710 N N . SER A 1 736 ? -38.236 -25.496 -11.563 1.00 73.75 736 SER A N 1
ATOM 5711 C CA . SER A 1 736 ? -39.683 -25.507 -11.870 1.00 73.75 736 SER A CA 1
ATOM 5712 C C . SER A 1 736 ? -40.613 -25.407 -10.648 1.00 73.75 736 SER A C 1
ATOM 5714 O O . SER A 1 736 ? -41.624 -24.706 -10.696 1.00 73.75 736 SER A O 1
ATOM 5716 N N . ARG A 1 737 ? -40.236 -26.008 -9.510 1.00 75.75 737 ARG A N 1
ATOM 5717 C CA . ARG A 1 737 ? -40.943 -25.914 -8.212 1.00 75.75 737 ARG A CA 1
ATOM 5718 C C . ARG A 1 737 ? -41.150 -24.487 -7.673 1.00 75.75 737 ARG A C 1
ATOM 5720 O O . ARG A 1 737 ? -41.970 -24.286 -6.779 1.00 75.75 737 ARG A O 1
ATOM 5727 N N . ASN A 1 738 ? -40.409 -23.503 -8.182 1.00 76.81 738 ASN A N 1
ATOM 5728 C CA . ASN A 1 738 ? -40.519 -22.095 -7.801 1.00 76.81 738 ASN A CA 1
ATOM 5729 C C . ASN A 1 738 ? -41.359 -21.268 -8.795 1.00 76.81 738 ASN A C 1
ATOM 5731 O O . ASN A 1 738 ? -41.560 -20.078 -8.569 1.00 76.81 738 ASN A O 1
ATOM 5735 N N . LEU A 1 739 ? -41.884 -21.866 -9.871 1.00 79.69 739 LEU A N 1
ATOM 5736 C CA . LEU A 1 739 ? -42.580 -21.138 -10.937 1.00 79.69 739 LEU A CA 1
ATOM 5737 C C . LEU A 1 739 ? -43.879 -20.467 -10.453 1.00 79.69 739 LEU A C 1
ATOM 5739 O O . LEU A 1 739 ? -44.023 -19.254 -10.586 1.00 79.69 739 LEU A O 1
ATOM 5743 N N . ASN A 1 740 ? -44.788 -21.208 -9.806 1.00 78.88 740 ASN A N 1
ATOM 5744 C CA . ASN A 1 740 ? -46.023 -20.624 -9.248 1.00 78.88 740 ASN A CA 1
ATOM 5745 C C . ASN A 1 740 ? -45.737 -19.629 -8.112 1.00 78.88 740 ASN A C 1
ATOM 5747 O O . ASN A 1 740 ? -46.432 -18.630 -7.963 1.00 78.88 740 ASN A O 1
ATOM 5751 N N . LYS A 1 741 ? -44.656 -19.850 -7.359 1.00 76.31 741 LYS A N 1
ATOM 5752 C CA . LYS A 1 741 ? -44.178 -18.907 -6.343 1.00 76.31 741 LYS A CA 1
ATOM 5753 C C . LYS A 1 741 ? -43.800 -17.558 -6.965 1.00 76.31 741 LYS A C 1
ATOM 5755 O O . LYS A 1 741 ? -44.215 -16.517 -6.470 1.00 76.31 741 LYS A O 1
ATOM 5760 N N . ILE A 1 742 ? -43.074 -17.574 -8.081 1.00 76.50 742 ILE A N 1
ATOM 5761 C CA . ILE A 1 742 ? -42.717 -16.360 -8.825 1.00 76.50 742 ILE A CA 1
ATOM 5762 C C . ILE A 1 742 ? -43.968 -15.664 -9.384 1.00 76.50 742 ILE A C 1
ATOM 5764 O O . ILE A 1 742 ? -44.058 -14.446 -9.252 1.00 76.50 742 ILE A O 1
ATOM 5768 N N . LYS A 1 743 ? -44.955 -16.406 -9.917 1.00 80.31 743 LYS A N 1
ATOM 5769 C CA . LYS A 1 743 ? -46.245 -15.832 -10.367 1.00 80.31 743 LYS A CA 1
ATOM 5770 C C . LYS A 1 743 ? -46.936 -15.048 -9.252 1.00 80.31 743 LYS A C 1
ATOM 5772 O O . LYS A 1 743 ? -47.223 -13.875 -9.450 1.00 80.31 743 LYS A O 1
ATOM 5777 N N . LEU A 1 744 ? -47.099 -15.648 -8.069 1.00 76.88 744 LEU A N 1
ATOM 5778 C CA . LEU A 1 744 ? -47.749 -15.002 -6.920 1.00 76.88 744 LEU A CA 1
ATOM 5779 C C . LEU A 1 744 ? -47.066 -13.691 -6.509 1.00 76.88 744 LEU A C 1
ATOM 5781 O O . LEU A 1 744 ? -47.747 -12.709 -6.217 1.00 76.88 744 LEU A O 1
ATOM 5785 N N . SER A 1 745 ? -45.731 -13.647 -6.517 1.00 77.62 745 SER A N 1
ATOM 5786 C CA . SER A 1 745 ? -44.994 -12.413 -6.226 1.00 77.62 745 SER A CA 1
ATOM 5787 C C . SER A 1 745 ? -45.123 -11.361 -7.335 1.00 77.62 745 SER A C 1
ATOM 5789 O O . SER A 1 745 ? -45.196 -10.176 -7.025 1.00 77.62 745 SER A O 1
ATOM 5791 N N . LEU A 1 746 ? -45.172 -11.765 -8.612 1.00 79.00 746 LEU A N 1
ATOM 5792 C CA . LEU A 1 746 ? -45.414 -10.847 -9.735 1.00 79.00 746 LEU A CA 1
ATOM 5793 C C . LEU A 1 746 ? -46.844 -10.283 -9.703 1.00 79.00 746 LEU A C 1
ATOM 5795 O O . LEU A 1 746 ? -47.021 -9.087 -9.903 1.00 79.00 746 LEU A O 1
ATOM 5799 N N . GLN A 1 747 ? -47.841 -11.111 -9.378 1.00 77.25 747 GLN A N 1
ATOM 5800 C CA . GLN A 1 747 ? -49.229 -10.680 -9.180 1.00 77.25 747 GLN A CA 1
ATOM 5801 C C . GLN A 1 747 ? -49.347 -9.708 -7.998 1.00 77.25 747 GLN A C 1
ATOM 5803 O O . GLN A 1 747 ? -49.977 -8.668 -8.144 1.00 77.25 747 GLN A O 1
ATOM 5808 N N . LEU A 1 748 ? -48.691 -9.979 -6.857 1.00 79.06 748 LEU A N 1
ATOM 5809 C CA . LEU A 1 748 ? -48.653 -9.035 -5.730 1.00 79.06 748 LEU A CA 1
ATOM 5810 C C . LEU A 1 748 ? -48.068 -7.676 -6.142 1.00 79.06 748 LEU A C 1
ATOM 5812 O O . LEU A 1 748 ? -48.612 -6.647 -5.756 1.00 79.06 748 LEU A O 1
ATOM 5816 N N . VAL A 1 749 ? -46.974 -7.668 -6.911 1.00 77.75 749 VAL A N 1
ATOM 5817 C CA . VAL A 1 749 ? -46.376 -6.431 -7.436 1.00 77.75 749 VAL A CA 1
ATOM 5818 C C . VAL A 1 749 ? -47.364 -5.692 -8.338 1.00 77.75 749 VAL A C 1
ATOM 5820 O O . VAL A 1 749 ? -47.532 -4.488 -8.175 1.00 77.75 749 VAL A O 1
ATOM 5823 N N . ASP A 1 750 ? -48.028 -6.385 -9.266 1.00 75.81 750 ASP A N 1
ATOM 5824 C CA . ASP A 1 750 ? -48.942 -5.751 -10.224 1.00 75.81 750 ASP A CA 1
ATOM 5825 C C . ASP A 1 750 ? -50.206 -5.183 -9.537 1.00 75.81 750 ASP A C 1
ATOM 5827 O O . ASP A 1 750 ? -50.652 -4.088 -9.875 1.00 75.81 750 ASP A O 1
ATOM 5831 N N . CYS A 1 751 ? -50.698 -5.839 -8.475 1.00 75.38 751 CYS A N 1
ATOM 5832 C CA . CYS A 1 751 ? -51.780 -5.344 -7.608 1.00 75.38 751 CYS A CA 1
ATOM 5833 C C . CYS A 1 751 ? -51.455 -4.054 -6.827 1.00 75.38 751 CYS A C 1
ATOM 5835 O O . CYS A 1 751 ? -52.377 -3.422 -6.310 1.00 75.38 751 CYS A O 1
ATOM 5837 N N . MET A 1 752 ? -50.176 -3.686 -6.679 1.00 77.56 752 MET A N 1
ATOM 5838 C CA . MET A 1 752 ? -49.737 -2.533 -5.874 1.00 77.56 752 MET A CA 1
ATOM 5839 C C . MET A 1 752 ? -49.573 -1.238 -6.686 1.00 77.56 752 MET A C 1
ATOM 5841 O O . MET A 1 752 ? -49.257 -0.197 -6.109 1.00 77.56 752 MET A O 1
ATOM 5845 N N . TRP A 1 753 ? -49.795 -1.267 -8.004 1.00 73.69 753 TRP A N 1
ATOM 5846 C CA . TRP A 1 753 ? -49.772 -0.062 -8.835 1.00 73.69 753 TRP A CA 1
ATOM 5847 C C . TRP A 1 753 ? -51.153 0.595 -8.945 1.00 73.69 753 TRP A C 1
ATOM 5849 O O . TRP A 1 753 ? -52.173 -0.078 -9.103 1.00 73.69 753 TRP A O 1
ATOM 5859 N N . SER A 1 754 ? -51.178 1.929 -8.991 1.00 76.38 754 SER A N 1
ATOM 5860 C CA . SER A 1 754 ? -52.259 2.653 -9.668 1.00 76.38 754 SER A CA 1
ATOM 5861 C C . SER A 1 754 ? -52.055 2.614 -11.188 1.00 76.38 754 SER A C 1
ATOM 5863 O O . SER A 1 754 ? -50.944 2.385 -11.682 1.00 76.38 754 SER A O 1
ATOM 5865 N N . LYS A 1 755 ? -53.126 2.863 -11.947 1.00 72.38 755 LYS A N 1
ATOM 5866 C CA . LYS A 1 755 ? -53.098 2.899 -13.420 1.00 72.38 755 LYS A CA 1
ATOM 5867 C C . LYS A 1 755 ? -52.144 3.984 -13.918 1.00 72.38 755 LYS A C 1
ATOM 5869 O O . LYS A 1 755 ? -51.368 3.772 -14.847 1.00 72.38 755 LYS A O 1
ATOM 5874 N N . GLU A 1 756 ? -52.168 5.110 -13.221 1.00 73.44 756 GLU A N 1
ATOM 5875 C CA . GLU A 1 756 ? -51.413 6.330 -13.456 1.00 73.44 756 GLU A CA 1
ATOM 5876 C C . GLU A 1 756 ? -49.924 6.084 -13.204 1.00 73.44 756 GLU A C 1
ATOM 5878 O O . GLU A 1 756 ? -49.117 6.322 -14.098 1.00 73.44 756 GLU A O 1
ATOM 5883 N N . CYS A 1 757 ? -49.551 5.516 -12.049 1.00 71.38 757 CYS A N 1
ATOM 5884 C CA . CYS A 1 757 ? -48.156 5.182 -11.748 1.00 71.38 757 CYS A CA 1
ATOM 5885 C C . CYS A 1 757 ? -47.615 4.109 -12.702 1.00 71.38 757 CYS A C 1
ATOM 5887 O O . CYS A 1 757 ? -46.505 4.251 -13.212 1.00 71.38 757 CYS A O 1
ATOM 5889 N N . ARG A 1 758 ? -48.400 3.063 -13.006 1.00 72.62 758 ARG A N 1
ATOM 5890 C CA . ARG A 1 758 ? -47.995 2.009 -13.950 1.00 72.62 758 ARG A CA 1
ATOM 5891 C C . ARG A 1 758 ? -47.757 2.575 -15.350 1.00 72.62 758 ARG A C 1
ATOM 5893 O O . ARG A 1 758 ? -46.715 2.301 -15.944 1.00 72.62 758 ARG A O 1
ATOM 5900 N N . GLN A 1 759 ? -48.674 3.394 -15.866 1.00 71.31 759 GLN A N 1
ATOM 5901 C CA . GLN A 1 759 ? -48.544 3.996 -17.194 1.00 71.31 759 GLN A CA 1
ATOM 5902 C C . GLN A 1 759 ? -47.442 5.065 -17.246 1.00 71.31 759 GLN A C 1
ATOM 5904 O O . GLN A 1 759 ? -46.693 5.119 -18.222 1.00 71.31 759 GLN A O 1
ATOM 5909 N N . HIS A 1 760 ? -47.298 5.878 -16.194 1.00 74.31 760 HIS A N 1
ATOM 5910 C CA . HIS A 1 760 ? -46.233 6.871 -16.082 1.00 74.31 760 HIS A CA 1
ATOM 5911 C C . HIS A 1 760 ? -44.856 6.201 -16.062 1.00 74.31 760 HIS A C 1
ATOM 5913 O O . HIS A 1 760 ? -43.978 6.620 -16.814 1.00 74.31 760 HIS A O 1
ATOM 5919 N N . CYS A 1 761 ? -44.674 5.123 -15.292 1.00 69.25 761 CYS A N 1
ATOM 5920 C CA . CYS A 1 761 ? -43.450 4.328 -15.344 1.00 69.25 761 CYS A CA 1
ATOM 5921 C C . CYS A 1 761 ? -43.241 3.722 -16.738 1.00 69.25 761 CYS A C 1
ATOM 5923 O O . CYS A 1 761 ? -42.188 3.939 -17.329 1.00 69.25 761 CYS A O 1
ATOM 5925 N N . ILE A 1 762 ? -44.222 3.015 -17.320 1.00 68.56 762 ILE A N 1
ATOM 5926 C CA . ILE A 1 762 ? -44.095 2.376 -18.653 1.00 68.56 762 ILE A CA 1
ATOM 5927 C C . ILE A 1 762 ? -43.693 3.367 -19.766 1.00 68.56 762 ILE A C 1
ATOM 5929 O O . ILE A 1 762 ? -43.066 2.956 -20.745 1.00 68.56 762 ILE A O 1
ATOM 5933 N N . ASN A 1 763 ? -44.019 4.654 -19.617 1.00 73.38 763 ASN A N 1
ATOM 5934 C CA . ASN A 1 763 ? -43.729 5.691 -20.608 1.00 73.38 763 ASN A CA 1
ATOM 5935 C C . ASN A 1 763 ? -42.399 6.446 -20.394 1.00 73.38 763 ASN A C 1
ATOM 5937 O O . ASN A 1 763 ? -41.969 7.131 -21.320 1.00 73.38 763 ASN A O 1
ATOM 5941 N N . HIS A 1 764 ? -41.733 6.341 -19.234 1.00 72.12 764 HIS A N 1
ATOM 5942 C CA . HIS A 1 764 ? -40.534 7.139 -18.928 1.00 72.12 764 HIS A CA 1
ATOM 5943 C C . HIS A 1 764 ? -39.397 6.326 -18.298 1.00 72.12 764 HIS A C 1
ATOM 5945 O O . HIS A 1 764 ? -39.569 5.695 -17.258 1.00 72.12 764 HIS A O 1
ATOM 5951 N N . SER A 1 765 ? -38.189 6.416 -18.864 1.00 64.38 765 SER A N 1
ATOM 5952 C CA . SER A 1 765 ? -37.017 5.727 -18.314 1.00 64.38 765 SER A CA 1
ATOM 5953 C C . SER A 1 765 ? -36.501 6.359 -17.017 1.00 64.38 765 SER A C 1
ATOM 5955 O O . SER A 1 765 ? -36.275 7.567 -16.955 1.00 64.38 765 SER A O 1
ATOM 5957 N N . PHE A 1 766 ? -36.187 5.530 -16.015 1.00 54.81 766 PHE A N 1
ATOM 5958 C CA . PHE A 1 766 ? -35.656 5.962 -14.709 1.00 54.81 766 PHE A CA 1
ATOM 5959 C C . PHE A 1 766 ? -34.348 6.775 -14.762 1.00 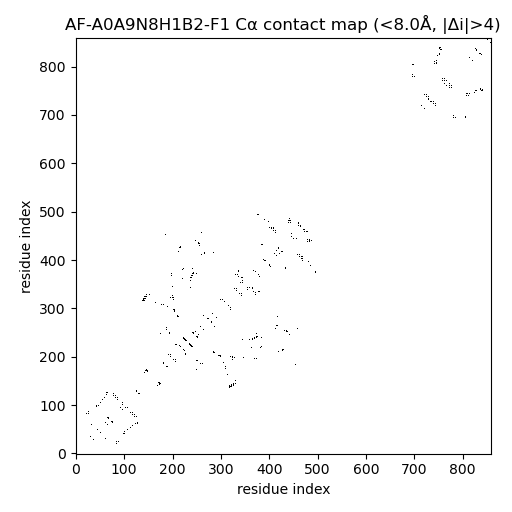54.81 766 PHE A C 1
ATOM 5961 O O . PHE A 1 766 ? -34.010 7.451 -13.797 1.00 54.81 766 PHE A O 1
ATOM 5968 N N . GLY A 1 767 ? -33.595 6.706 -15.867 1.00 53.62 767 GLY A N 1
ATOM 5969 C CA . GLY A 1 767 ? -32.395 7.524 -16.080 1.00 53.62 767 GLY A CA 1
ATOM 5970 C C . GLY A 1 767 ? -32.675 8.962 -16.537 1.00 53.62 767 GLY A C 1
ATOM 5971 O O . GLY A 1 767 ? -31.743 9.757 -16.589 1.00 53.62 767 GLY A O 1
ATOM 5972 N N . SER A 1 768 ? -33.924 9.295 -16.881 1.00 58.91 768 SER A N 1
ATOM 5973 C CA . SER A 1 768 ? -34.322 10.610 -17.407 1.00 58.91 768 SER A CA 1
ATOM 5974 C C . SER A 1 768 ? -35.519 11.238 -16.688 1.00 58.91 768 SER A C 1
ATOM 5976 O O . SER A 1 768 ? -35.680 12.452 -16.753 1.00 58.91 768 SER A O 1
ATOM 5978 N N . ASN A 1 769 ? -36.358 10.445 -16.013 1.00 71.75 769 ASN A N 1
ATOM 5979 C CA . ASN A 1 769 ? -37.492 10.935 -15.232 1.00 71.75 769 ASN A CA 1
ATOM 5980 C C . ASN A 1 769 ? -37.392 10.455 -13.774 1.00 71.75 769 ASN A C 1
ATOM 5982 O O . ASN A 1 769 ? -37.357 9.252 -13.500 1.00 71.75 769 ASN A O 1
ATOM 5986 N N . ARG A 1 770 ? -37.363 11.421 -12.851 1.00 69.00 770 ARG A N 1
ATOM 5987 C CA . ARG A 1 770 ? -37.311 11.201 -11.404 1.00 69.00 770 ARG A CA 1
ATOM 5988 C C . ARG A 1 770 ? -38.647 10.731 -10.829 1.00 69.00 770 ARG A C 1
ATOM 5990 O O . ARG A 1 770 ? -38.643 9.848 -9.980 1.00 69.00 770 ARG A O 1
ATOM 5997 N N . ASP A 1 771 ? -39.764 11.266 -11.302 1.00 71.81 771 ASP A N 1
ATOM 5998 C CA . ASP A 1 771 ? -41.092 10.992 -10.744 1.00 71.81 771 ASP A CA 1
ATOM 5999 C C . ASP A 1 771 ? -41.484 9.525 -10.977 1.00 71.81 771 ASP A C 1
ATOM 6001 O O . ASP A 1 771 ? -42.031 8.867 -10.094 1.00 71.81 771 ASP A O 1
ATOM 6005 N N . ALA A 1 772 ? -41.076 8.963 -12.121 1.00 68.44 772 ALA A N 1
ATOM 6006 C CA . ALA A 1 772 ? -41.156 7.529 -12.389 1.00 68.44 772 ALA A CA 1
ATOM 6007 C C . ALA A 1 772 ? -40.345 6.696 -11.375 1.00 68.44 772 ALA A C 1
ATOM 6009 O O . ALA A 1 772 ? -40.825 5.671 -10.890 1.00 68.44 772 ALA A O 1
ATOM 6010 N N . LEU A 1 773 ? -39.128 7.130 -11.023 1.00 70.06 773 LEU A N 1
ATOM 6011 C CA . LEU A 1 773 ? -38.284 6.439 -10.043 1.00 70.06 773 LEU A CA 1
ATOM 6012 C C . LEU A 1 773 ? -38.866 6.532 -8.626 1.00 70.06 773 LEU A C 1
ATOM 6014 O O . LEU A 1 773 ? -38.893 5.528 -7.915 1.00 70.06 773 LEU A O 1
ATOM 6018 N N . ASP A 1 774 ? -39.359 7.702 -8.223 1.00 71.69 774 ASP A N 1
ATOM 6019 C CA . ASP A 1 774 ? -39.955 7.907 -6.902 1.00 71.69 774 ASP A CA 1
ATOM 6020 C C . ASP A 1 774 ? -41.297 7.138 -6.772 1.00 71.69 774 ASP A C 1
ATOM 6022 O O . ASP A 1 774 ? -41.536 6.501 -5.741 1.00 71.69 774 ASP A O 1
ATOM 6026 N N . ALA A 1 775 ? -42.104 7.041 -7.841 1.00 69.56 775 ALA A N 1
ATOM 6027 C CA . ALA A 1 775 ? -43.289 6.171 -7.903 1.00 69.56 775 ALA A CA 1
ATOM 6028 C C . ALA A 1 775 ? -42.942 4.669 -7.824 1.00 69.56 775 ALA A C 1
ATOM 6030 O O . ALA A 1 775 ? -43.581 3.911 -7.092 1.00 69.56 775 ALA A O 1
ATOM 6031 N N . PHE A 1 776 ? -41.894 4.226 -8.523 1.00 69.94 776 PHE A N 1
ATOM 6032 C CA . PHE A 1 776 ? -41.381 2.854 -8.438 1.00 69.94 776 PHE A CA 1
ATOM 6033 C C . PHE A 1 776 ? -40.890 2.505 -7.021 1.00 69.94 776 PHE A C 1
ATOM 6035 O O . PHE A 1 776 ? -41.185 1.426 -6.505 1.00 69.94 776 PHE A O 1
ATOM 6042 N N . LEU A 1 777 ? -40.188 3.430 -6.357 1.00 70.81 777 LEU A N 1
ATOM 6043 C CA . LEU A 1 777 ? -39.721 3.254 -4.978 1.00 70.81 777 LEU A CA 1
ATOM 6044 C C . LEU A 1 777 ? -40.869 3.257 -3.955 1.00 70.81 777 LEU A C 1
ATOM 6046 O O . LEU A 1 777 ? -40.713 2.677 -2.879 1.00 70.81 777 LEU A O 1
ATOM 6050 N N . ALA A 1 778 ? -42.016 3.869 -4.263 1.00 73.06 778 ALA A N 1
ATOM 6051 C CA . ALA A 1 778 ? -43.224 3.742 -3.449 1.00 73.06 778 ALA A CA 1
ATOM 6052 C C . ALA A 1 778 ? -43.813 2.320 -3.522 1.00 73.06 778 ALA A C 1
ATOM 6054 O O . ALA A 1 778 ? -44.140 1.745 -2.484 1.00 73.06 778 ALA A O 1
ATOM 6055 N N . VAL A 1 779 ? -43.868 1.714 -4.715 1.00 70.81 779 VAL A N 1
ATOM 6056 C CA . VAL A 1 779 ? -44.363 0.335 -4.897 1.00 70.81 779 VAL A CA 1
ATOM 6057 C C . VAL A 1 779 ? -43.425 -0.702 -4.270 1.00 70.81 779 VAL A C 1
ATOM 6059 O O . VAL A 1 779 ? -43.901 -1.609 -3.591 1.00 70.81 779 VAL A O 1
ATOM 6062 N N . ASP A 1 780 ? -42.103 -0.548 -4.407 1.00 66.06 780 ASP A N 1
ATOM 6063 C CA . ASP A 1 780 ? -41.107 -1.408 -3.737 1.00 66.06 780 ASP A CA 1
ATOM 6064 C C . ASP A 1 780 ? -41.312 -1.409 -2.206 1.00 66.06 780 ASP A C 1
ATOM 6066 O O . ASP A 1 780 ? -41.435 -2.465 -1.579 1.00 66.06 780 ASP A O 1
ATOM 6070 N N . LYS A 1 781 ? -41.488 -0.220 -1.606 1.00 67.25 781 LYS A N 1
ATOM 6071 C CA . LYS A 1 781 ? -41.825 -0.068 -0.179 1.00 67.25 781 LYS A CA 1
ATOM 6072 C C . LYS A 1 781 ? -43.163 -0.716 0.186 1.00 67.25 781 LYS A C 1
ATOM 6074 O O . LYS A 1 781 ? -43.222 -1.401 1.204 1.00 67.25 781 LYS A O 1
ATOM 6079 N N . ALA A 1 782 ? -44.214 -0.533 -0.617 1.00 69.81 782 ALA A N 1
ATOM 6080 C CA . ALA A 1 782 ? -45.534 -1.114 -0.359 1.00 69.81 782 ALA A CA 1
ATOM 6081 C C . ALA A 1 782 ? -45.506 -2.654 -0.389 1.00 69.81 782 ALA A C 1
ATOM 6083 O O . ALA A 1 782 ? -46.036 -3.303 0.513 1.00 69.81 782 ALA A O 1
ATOM 6084 N N . VAL A 1 783 ? -44.814 -3.251 -1.367 1.00 69.81 783 VAL A N 1
ATOM 6085 C CA . VAL A 1 783 ? -44.632 -4.709 -1.471 1.00 69.81 783 VAL A CA 1
ATOM 6086 C C . VAL A 1 783 ? -43.844 -5.253 -0.275 1.00 69.81 783 VAL A C 1
ATOM 6088 O O . VAL A 1 783 ? -44.266 -6.239 0.337 1.00 69.81 783 VAL A O 1
ATOM 6091 N N . ILE A 1 784 ? -42.737 -4.604 0.108 1.00 63.25 784 ILE A N 1
ATOM 6092 C CA . ILE A 1 784 ? -41.939 -4.989 1.285 1.00 63.25 784 ILE A CA 1
ATOM 6093 C C . ILE A 1 784 ? -42.782 -4.891 2.567 1.00 63.25 784 ILE A C 1
ATOM 6095 O O . ILE A 1 784 ? -42.807 -5.838 3.357 1.00 63.25 784 ILE A O 1
ATOM 6099 N N . LEU A 1 785 ? -43.515 -3.789 2.753 1.00 63.75 785 LEU A N 1
ATOM 6100 C CA . LEU A 1 785 ? -44.355 -3.551 3.925 1.00 63.75 785 LEU A CA 1
ATOM 6101 C C . LEU A 1 785 ? -45.490 -4.576 4.036 1.00 63.75 785 LEU A C 1
ATOM 6103 O O . LEU A 1 785 ? -45.650 -5.191 5.091 1.00 63.75 785 LEU A O 1
ATOM 6107 N N . TYR A 1 786 ? -46.220 -4.832 2.947 1.00 69.19 786 TYR A N 1
ATOM 6108 C CA . TYR A 1 786 ? -47.273 -5.849 2.899 1.00 69.19 786 TYR A CA 1
ATOM 6109 C C . TYR A 1 786 ? -46.742 -7.232 3.297 1.00 69.19 786 TYR A C 1
ATOM 6111 O O . TYR A 1 786 ? -47.383 -7.960 4.060 1.00 69.19 786 TYR A O 1
ATOM 6119 N N . CYS A 1 787 ? -45.542 -7.590 2.830 1.00 66.25 787 CYS A N 1
ATOM 6120 C CA . CYS A 1 787 ? -44.890 -8.849 3.185 1.00 66.25 787 CYS A CA 1
ATOM 6121 C C . CYS A 1 787 ? -44.444 -8.897 4.651 1.00 66.25 787 CYS A C 1
ATOM 6123 O O . CYS A 1 787 ? -44.497 -9.969 5.260 1.00 66.25 787 CYS A O 1
ATOM 6125 N N . HIS A 1 788 ? -44.039 -7.764 5.228 1.00 60.47 788 HIS A N 1
ATOM 6126 C CA . HIS A 1 788 ? -43.654 -7.667 6.634 1.00 60.47 788 HIS A CA 1
ATOM 6127 C C . HIS A 1 788 ? -44.876 -7.794 7.556 1.00 60.47 788 HIS A C 1
ATOM 6129 O O . 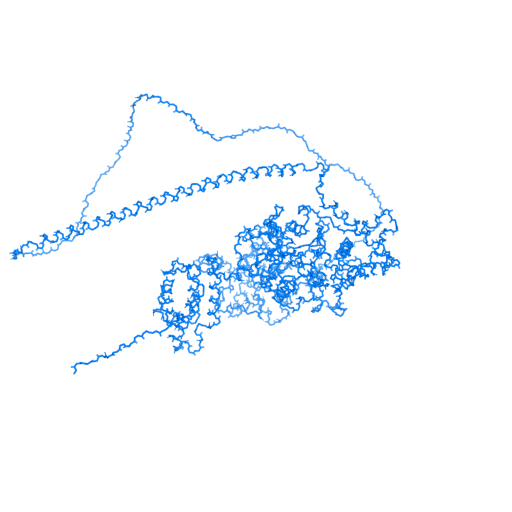HIS A 1 788 ? -44.888 -8.665 8.421 1.00 60.47 788 HIS A O 1
ATOM 6135 N N . LEU A 1 789 ? -45.943 -7.026 7.294 1.00 61.22 789 LEU A N 1
ATOM 6136 C CA . LEU A 1 789 ? -47.233 -7.100 8.002 1.00 61.22 789 LEU A CA 1
ATOM 6137 C C . LEU A 1 789 ? -47.853 -8.505 7.946 1.00 61.22 789 LEU A C 1
ATOM 6139 O O . LEU A 1 789 ? -48.476 -8.965 8.902 1.00 61.22 789 LEU A O 1
ATOM 6143 N N . ASN A 1 790 ? -47.664 -9.221 6.834 1.00 61.88 790 ASN A N 1
ATOM 6144 C CA . ASN A 1 790 ? -48.170 -10.582 6.677 1.00 61.88 790 ASN A CA 1
ATOM 6145 C C . ASN A 1 790 ? -47.252 -11.681 7.238 1.00 61.88 790 ASN A C 1
ATOM 6147 O O . ASN A 1 790 ? -47.695 -12.831 7.330 1.00 61.88 790 ASN A O 1
ATOM 6151 N N . SER A 1 791 ? -46.020 -11.364 7.635 1.00 57.41 791 SER A N 1
ATOM 6152 C CA . SER A 1 791 ? -45.076 -12.324 8.212 1.00 57.41 791 SER A CA 1
ATOM 6153 C C . SER A 1 791 ? -45.197 -12.374 9.735 1.00 57.41 791 SER A C 1
ATOM 6155 O O . SER A 1 791 ? -45.307 -11.351 10.399 1.00 57.41 791 SER A O 1
ATOM 6157 N N . ASN A 1 792 ? -45.136 -13.571 10.325 1.00 49.56 792 ASN A N 1
ATOM 6158 C CA . ASN A 1 792 ? -45.091 -13.701 11.784 1.00 49.56 792 ASN A CA 1
ATOM 6159 C C . ASN A 1 792 ? -43.674 -13.312 12.272 1.00 49.56 792 ASN A C 1
ATOM 6161 O O . ASN A 1 792 ? -42.721 -14.030 11.938 1.00 49.56 792 ASN A O 1
ATOM 6165 N N . PRO A 1 793 ? -43.502 -12.206 13.026 1.00 46.22 793 PRO A N 1
ATOM 6166 C CA . PRO A 1 793 ? -42.200 -11.551 13.193 1.00 46.22 793 PRO A CA 1
ATOM 6167 C C . PRO A 1 793 ? -41.151 -12.440 13.873 1.00 46.22 793 PRO A C 1
ATOM 6169 O O . PRO A 1 793 ? -39.970 -12.367 13.542 1.00 46.22 793 PRO A O 1
ATOM 6172 N N . LYS A 1 794 ? -41.571 -13.376 14.736 1.00 39.91 794 LYS A N 1
ATOM 6173 C CA . LYS A 1 794 ? -40.669 -14.318 15.425 1.00 39.91 794 LYS A CA 1
ATOM 6174 C C . LYS A 1 794 ? -40.014 -15.371 14.506 1.00 39.91 794 LYS A C 1
ATOM 6176 O O . LYS A 1 794 ? -39.236 -16.184 14.997 1.00 39.91 794 LYS A O 1
ATOM 6181 N N . LYS A 1 795 ? -40.320 -15.409 13.198 1.00 40.47 795 LYS A N 1
ATOM 6182 C CA . LYS A 1 795 ? -39.792 -16.421 12.251 1.00 40.47 795 LYS A CA 1
ATOM 6183 C C . LYS A 1 795 ? -38.934 -15.873 11.100 1.00 40.47 795 LYS A C 1
ATOM 6185 O O . LYS A 1 795 ? -38.475 -16.664 10.281 1.00 40.47 795 LYS A O 1
ATOM 6190 N N . LEU A 1 796 ? -38.648 -14.569 11.061 1.00 41.31 796 LEU A N 1
ATOM 6191 C CA . LEU A 1 796 ? -37.715 -13.953 10.103 1.00 41.31 796 LEU A CA 1
ATOM 6192 C C . LEU A 1 796 ? -36.276 -13.883 10.658 1.00 41.31 796 LEU A C 1
ATOM 6194 O O . LEU A 1 796 ? -35.678 -12.816 10.755 1.00 41.31 796 LEU A O 1
ATOM 6198 N N . LYS A 1 797 ? -35.686 -15.043 10.988 1.00 36.44 797 LYS A N 1
ATOM 6199 C CA . LYS A 1 797 ? -34.216 -15.164 11.014 1.00 36.44 797 LYS A CA 1
ATOM 6200 C C . LYS A 1 797 ? -33.746 -15.408 9.570 1.00 36.44 797 LYS A C 1
ATOM 6202 O O . LYS A 1 797 ? -34.229 -16.367 8.966 1.00 36.44 797 LYS A O 1
ATOM 6207 N N . PRO A 1 798 ? -32.843 -14.589 8.999 1.00 38.59 798 PRO A N 1
ATOM 6208 C CA . PRO A 1 798 ? -32.325 -14.829 7.656 1.00 38.59 798 PRO A CA 1
ATOM 6209 C C . PRO A 1 798 ? -31.408 -16.060 7.667 1.00 38.59 798 PRO A C 1
ATOM 6211 O O . PRO A 1 798 ? -30.277 -15.995 8.144 1.00 38.59 798 PRO A O 1
ATOM 6214 N N . ASP A 1 799 ? -31.895 -17.191 7.150 1.00 37.88 799 ASP A N 1
ATOM 6215 C CA . ASP A 1 799 ? -31.063 -18.366 6.870 1.00 37.88 799 ASP A CA 1
ATOM 6216 C C . ASP A 1 799 ? -30.118 -18.035 5.697 1.00 37.88 799 ASP A C 1
ATOM 6218 O O . ASP A 1 799 ? -30.588 -17.878 4.567 1.00 37.88 799 ASP A O 1
ATOM 6222 N N . PRO A 1 800 ? -28.788 -17.961 5.906 1.00 39.78 800 PRO A N 1
ATOM 6223 C CA . PRO A 1 800 ? -27.844 -17.611 4.847 1.00 39.78 800 PRO A CA 1
ATOM 6224 C C . PRO A 1 800 ? -27.710 -18.691 3.756 1.00 39.78 800 PRO A C 1
ATOM 6226 O O . PRO A 1 800 ? -26.895 -18.531 2.846 1.00 39.78 800 PRO A O 1
ATOM 6229 N N . ARG A 1 801 ? -28.456 -19.806 3.837 1.00 39.00 801 ARG A N 1
ATOM 6230 C CA . ARG A 1 801 ? -28.365 -20.949 2.917 1.00 39.00 801 ARG A CA 1
ATOM 6231 C C . ARG A 1 801 ? -29.572 -21.140 1.989 1.00 39.00 801 ARG A C 1
ATOM 6233 O O . ARG A 1 801 ? -29.498 -22.035 1.144 1.00 39.00 801 ARG A O 1
ATOM 6240 N N . ARG A 1 802 ? -30.661 -20.355 2.077 1.00 36.38 802 ARG A N 1
ATOM 6241 C CA . ARG A 1 802 ? -31.855 -20.555 1.219 1.00 36.38 802 ARG A CA 1
ATOM 6242 C C . ARG A 1 802 ? -32.581 -19.282 0.772 1.00 36.38 802 ARG A C 1
ATOM 6244 O O . ARG A 1 802 ? -32.851 -18.401 1.571 1.00 36.38 802 ARG A O 1
ATOM 6251 N N . SER A 1 803 ? -33.074 -19.339 -0.475 1.00 44.59 803 SER A N 1
ATOM 6252 C CA . SER A 1 803 ? -34.088 -18.455 -1.088 1.00 44.59 803 SER A CA 1
ATOM 6253 C C . SER A 1 803 ? -33.649 -17.017 -1.408 1.00 44.59 803 SER A C 1
ATOM 6255 O O . SER A 1 803 ? -33.017 -16.350 -0.602 1.00 44.59 803 SER A O 1
ATOM 6257 N N . SER A 1 804 ? -34.038 -16.497 -2.580 1.00 51.66 804 SER A N 1
ATOM 6258 C CA . SER A 1 804 ? -33.968 -15.049 -2.855 1.00 51.66 804 SER A CA 1
ATOM 6259 C C . SER A 1 804 ? -35.195 -14.326 -2.279 1.00 51.66 804 SER A C 1
ATOM 6261 O O . SER A 1 804 ? -36.203 -14.974 -1.981 1.00 51.66 804 SER A O 1
ATOM 6263 N N . ALA A 1 805 ? -35.133 -12.995 -2.168 1.00 56.81 805 ALA A N 1
ATOM 6264 C CA . ALA A 1 805 ? -36.210 -12.152 -1.642 1.00 56.81 805 ALA A CA 1
ATOM 6265 C C . ALA A 1 805 ? -37.581 -12.431 -2.283 1.00 56.81 805 ALA A C 1
ATOM 6267 O O . ALA A 1 805 ? -38.556 -12.657 -1.574 1.00 56.81 805 ALA A O 1
ATOM 6268 N N . LEU A 1 806 ? -37.650 -12.508 -3.618 1.00 53.84 806 LEU A N 1
ATOM 6269 C CA . LEU A 1 806 ? -38.889 -12.776 -4.365 1.00 53.84 806 LEU A CA 1
ATOM 6270 C C . LEU A 1 806 ? -39.503 -14.147 -4.055 1.00 53.84 806 LEU A C 1
ATOM 6272 O O . LEU A 1 806 ? -40.723 -14.305 -4.079 1.00 53.84 806 LEU A O 1
ATOM 6276 N N . LEU A 1 807 ? -38.659 -15.130 -3.739 1.00 56.41 807 LEU A N 1
ATOM 6277 C CA . LEU A 1 807 ? -39.082 -16.454 -3.292 1.00 56.41 807 LEU A CA 1
ATOM 6278 C C . LEU A 1 807 ? -39.411 -16.460 -1.788 1.00 56.41 807 LEU A C 1
ATOM 6280 O O . LEU A 1 807 ? -40.270 -17.224 -1.365 1.00 56.41 807 LEU A O 1
ATOM 6284 N N . GLY A 1 808 ? -38.816 -15.565 -0.993 1.00 64.25 808 GLY A N 1
ATOM 6285 C CA . GLY A 1 808 ? -39.229 -15.258 0.380 1.00 64.25 808 GLY A CA 1
ATOM 6286 C C . GLY A 1 808 ? -40.652 -14.695 0.436 1.00 64.25 808 GLY A C 1
ATOM 6287 O O . GLY A 1 808 ? -41.506 -15.289 1.092 1.00 64.25 808 GLY A O 1
ATOM 6288 N N . VAL A 1 809 ? -40.925 -13.637 -0.339 1.00 63.16 809 VAL A N 1
ATOM 6289 C CA . VAL A 1 809 ? -42.267 -13.066 -0.576 1.00 63.16 809 VAL A CA 1
ATOM 6290 C C . VAL A 1 809 ? -43.257 -14.173 -0.945 1.00 63.16 809 VAL A C 1
ATOM 6292 O O . VAL A 1 809 ? -44.251 -14.378 -0.248 1.00 63.16 809 VAL A O 1
ATOM 6295 N N . ALA A 1 810 ? -42.936 -14.975 -1.961 1.00 62.78 810 ALA A N 1
ATOM 6296 C CA . ALA A 1 810 ? -43.793 -16.068 -2.406 1.00 62.78 810 ALA A CA 1
ATOM 6297 C C . ALA A 1 810 ? -44.038 -17.146 -1.336 1.00 62.78 810 ALA A C 1
ATOM 6299 O O . ALA A 1 810 ? -45.159 -17.623 -1.173 1.00 62.78 810 ALA A O 1
ATOM 6300 N N . ASN A 1 811 ? -43.000 -17.526 -0.583 1.00 63.97 811 ASN A N 1
ATOM 6301 C CA . ASN A 1 811 ? -43.104 -18.478 0.526 1.00 63.97 811 ASN A CA 1
ATOM 6302 C C . ASN A 1 811 ? -43.950 -17.926 1.692 1.00 63.97 811 ASN A C 1
ATOM 6304 O O . ASN A 1 811 ? -44.414 -18.720 2.511 1.00 63.97 811 ASN A O 1
ATOM 6308 N N . THR A 1 812 ? -44.140 -16.607 1.801 1.00 65.00 812 THR A N 1
ATOM 6309 C CA . THR A 1 812 ? -45.085 -15.975 2.738 1.00 65.00 812 THR A CA 1
ATOM 6310 C C . THR A 1 812 ? -46.503 -15.948 2.158 1.00 65.00 812 THR A C 1
ATOM 6312 O O . THR A 1 812 ? -47.433 -16.369 2.845 1.00 65.00 812 THR A O 1
ATOM 6315 N N . LEU A 1 813 ? -46.674 -15.561 0.887 1.00 63.03 813 LEU A N 1
ATOM 6316 C CA . LEU A 1 813 ? -47.973 -15.553 0.195 1.00 63.03 813 LEU A CA 1
ATOM 6317 C C . LEU A 1 813 ? -48.629 -16.944 0.157 1.00 63.03 813 LEU A C 1
ATOM 6319 O O . LEU A 1 813 ? -49.782 -17.108 0.562 1.00 63.03 813 LEU A O 1
ATOM 6323 N N . GLN A 1 814 ? -47.878 -17.968 -0.261 1.00 64.75 814 GLN A N 1
ATOM 6324 C CA . GLN A 1 814 ? -48.395 -19.330 -0.436 1.00 64.75 814 GLN A CA 1
ATOM 6325 C C . GLN A 1 814 ? -48.890 -19.954 0.885 1.00 64.75 814 GLN A C 1
ATOM 6327 O O . GLN A 1 814 ? -49.820 -20.756 0.883 1.00 64.75 814 GLN A O 1
ATOM 6332 N N . LYS A 1 815 ? -48.335 -19.546 2.038 1.00 63.44 815 LYS A N 1
ATOM 6333 C CA . LYS A 1 815 ? -48.764 -20.027 3.368 1.00 63.44 815 LYS A CA 1
ATOM 6334 C C . LYS A 1 815 ? -50.139 -19.513 3.807 1.00 63.44 815 LYS A C 1
ATOM 6336 O O . LYS A 1 815 ? -50.685 -20.048 4.767 1.00 63.44 815 LYS A O 1
ATOM 6341 N N . LYS A 1 816 ? -50.689 -18.482 3.154 1.00 58.97 816 LYS A N 1
ATOM 6342 C CA . LYS A 1 816 ? -51.925 -17.793 3.573 1.00 58.97 816 LYS A CA 1
ATOM 6343 C C . LYS A 1 816 ? -53.144 -18.035 2.668 1.00 58.97 816 LYS A C 1
ATOM 6345 O O . LYS A 1 816 ? -54.152 -17.365 2.849 1.00 58.97 816 LYS A O 1
ATOM 6350 N N . LYS A 1 817 ? -53.072 -18.953 1.691 1.00 60.12 817 LYS A N 1
ATOM 6351 C CA . LYS A 1 817 ? -54.099 -19.129 0.630 1.00 60.12 817 LYS A CA 1
ATOM 6352 C C . LYS A 1 817 ? -54.400 -17.841 -0.174 1.00 60.12 817 LYS A C 1
ATOM 6354 O O . LYS A 1 817 ? -55.444 -17.735 -0.810 1.00 60.12 817 LYS A O 1
ATOM 6359 N N . LEU A 1 818 ? -53.466 -16.881 -0.193 1.00 62.91 818 LEU A N 1
ATOM 6360 C CA . LEU A 1 818 ? -53.617 -15.578 -0.865 1.00 62.91 818 LEU A CA 1
ATOM 6361 C C . LEU A 1 818 ? -53.727 -15.670 -2.400 1.00 62.91 818 LEU A C 1
ATOM 6363 O O . LEU A 1 818 ? -54.124 -14.704 -3.037 1.00 62.91 818 LEU A O 1
ATOM 6367 N N . GLU A 1 819 ? -53.417 -16.828 -2.982 1.00 63.78 819 GLU A N 1
ATOM 6368 C CA . GLU A 1 819 ? -53.498 -17.141 -4.416 1.00 63.78 819 GLU A CA 1
ATOM 6369 C C . GLU A 1 819 ? -54.875 -16.849 -5.033 1.00 63.78 819 GLU A C 1
ATOM 6371 O O . GLU A 1 819 ? -54.946 -16.226 -6.091 1.00 63.78 819 GLU A O 1
ATOM 6376 N N . VAL A 1 820 ? -55.968 -17.198 -4.342 1.00 64.06 820 VAL A N 1
ATOM 6377 C CA . VAL A 1 820 ? -57.339 -16.919 -4.814 1.00 64.06 820 VAL A CA 1
ATOM 6378 C C . VAL A 1 820 ? -57.631 -15.415 -4.800 1.00 64.06 820 VAL A C 1
ATOM 6380 O O . VAL A 1 820 ? -58.144 -14.873 -5.775 1.00 64.06 820 VAL A O 1
ATOM 6383 N N . PHE A 1 821 ? -57.250 -14.721 -3.723 1.00 66.00 821 PHE A N 1
ATOM 6384 C CA . PHE A 1 821 ? -57.487 -13.284 -3.566 1.00 66.00 821 PHE A CA 1
ATOM 6385 C C . PHE A 1 821 ? -56.662 -12.447 -4.552 1.00 66.00 821 PHE A C 1
ATOM 6387 O O . PHE A 1 821 ? -57.209 -11.561 -5.202 1.00 66.00 821 PHE A O 1
ATOM 6394 N N . LEU A 1 822 ? -55.367 -12.748 -4.708 1.00 66.69 822 LEU A N 1
ATOM 6395 C CA . LEU A 1 822 ? -54.489 -12.060 -5.659 1.00 66.69 822 LEU A CA 1
ATOM 6396 C C . LEU A 1 822 ? -54.916 -12.308 -7.108 1.00 66.69 822 LEU A C 1
ATOM 6398 O O . LEU A 1 822 ? -54.891 -11.377 -7.903 1.00 66.69 822 LEU A O 1
ATOM 6402 N N . THR A 1 823 ? -55.364 -13.519 -7.450 1.00 66.38 823 THR A N 1
ATOM 6403 C CA . THR A 1 823 ? -55.869 -13.812 -8.803 1.00 66.38 823 THR A CA 1
ATOM 6404 C C . THR A 1 823 ? -57.187 -13.085 -9.094 1.00 66.38 823 THR A C 1
ATOM 6406 O O . THR A 1 823 ? -57.394 -12.657 -10.223 1.00 66.38 823 THR A O 1
ATOM 6409 N N . ALA A 1 824 ? -58.042 -12.876 -8.086 1.00 63.97 824 ALA A N 1
ATOM 6410 C CA . ALA A 1 824 ? -59.286 -12.111 -8.218 1.00 63.97 824 ALA A CA 1
ATOM 6411 C C . ALA A 1 824 ? -59.112 -10.577 -8.118 1.00 63.97 824 ALA A C 1
ATOM 6413 O O . ALA A 1 824 ? -60.017 -9.845 -8.505 1.00 63.97 824 ALA A O 1
ATOM 6414 N N . SER A 1 825 ? -57.983 -10.089 -7.587 1.00 63.03 825 SER A N 1
ATOM 6415 C CA . SER A 1 825 ? -57.731 -8.656 -7.322 1.00 63.03 825 SER A CA 1
ATOM 6416 C C . SER A 1 825 ? -56.652 -8.030 -8.220 1.00 63.03 825 SER A C 1
ATOM 6418 O O . SER A 1 825 ? -56.356 -6.844 -8.081 1.00 63.03 825 SER A O 1
ATOM 6420 N N . CYS A 1 826 ? -56.044 -8.810 -9.119 1.00 65.12 826 CYS A N 1
ATOM 6421 C CA . CYS A 1 826 ? -55.074 -8.322 -10.100 1.00 65.12 826 CYS A CA 1
ATOM 6422 C C . CYS A 1 826 ? -55.815 -7.540 -11.204 1.00 65.12 826 CYS A C 1
ATOM 6424 O O . CYS A 1 826 ? -56.669 -8.137 -11.865 1.00 65.12 826 CYS A O 1
ATOM 6426 N N . PRO A 1 827 ? -55.551 -6.232 -11.410 1.00 62.81 827 PRO A N 1
ATOM 6427 C CA . PRO A 1 827 ? -56.356 -5.425 -12.328 1.00 62.81 827 PRO A CA 1
ATOM 6428 C C . PRO A 1 827 ? -56.235 -5.891 -13.783 1.00 62.81 827 PRO A C 1
ATOM 6430 O O . PRO A 1 827 ? -55.132 -6.124 -14.284 1.00 62.81 827 PRO A O 1
ATOM 6433 N N . ASN A 1 828 ? -57.354 -5.949 -14.511 1.00 66.94 828 ASN A N 1
ATOM 6434 C CA . ASN A 1 828 ? -57.300 -6.185 -15.950 1.00 66.94 828 ASN A CA 1
ATOM 6435 C C . ASN A 1 828 ? -56.951 -4.879 -16.673 1.00 66.94 828 ASN A C 1
ATOM 6437 O O . ASN A 1 828 ? -57.820 -4.154 -17.151 1.00 66.94 828 ASN A O 1
ATOM 6441 N N . TRP A 1 829 ? -55.656 -4.587 -16.791 1.00 63.59 829 TRP A N 1
ATOM 6442 C CA . TRP A 1 829 ? -55.157 -3.355 -17.413 1.00 63.59 829 TRP A CA 1
ATOM 6443 C C . TRP A 1 829 ? -55.517 -3.156 -18.896 1.00 63.59 829 TRP A C 1
ATOM 6445 O O . TRP A 1 829 ? -55.199 -2.101 -19.442 1.00 63.59 829 TRP A O 1
ATOM 6455 N N . SER A 1 830 ? -56.140 -4.140 -19.554 1.00 57.88 830 SER A N 1
ATOM 6456 C CA . SER A 1 830 ? -56.696 -3.977 -20.905 1.00 57.88 830 SER A CA 1
ATOM 6457 C C . SER A 1 830 ? -58.119 -3.394 -20.921 1.00 57.88 830 SER A C 1
ATOM 6459 O O . SER A 1 830 ? -58.558 -2.901 -21.958 1.00 57.88 830 SER A O 1
ATOM 6461 N N . GLU A 1 831 ? -58.821 -3.372 -19.782 1.00 57.91 831 GLU A N 1
ATOM 6462 C CA . GLU A 1 831 ? -60.142 -2.750 -19.656 1.00 57.91 831 GLU A CA 1
ATOM 6463 C C . GLU A 1 831 ? -60.026 -1.244 -19.338 1.00 57.91 831 GLU A C 1
ATOM 6465 O O . GLU A 1 831 ? -59.359 -0.844 -18.373 1.00 57.91 831 GLU A O 1
ATOM 6470 N N . PRO A 1 832 ? -60.696 -0.358 -20.102 1.00 50.38 832 PRO A N 1
ATOM 6471 C CA . PRO A 1 832 ? -60.553 1.086 -19.925 1.00 50.38 832 PRO A CA 1
ATOM 6472 C C . PRO A 1 832 ? -61.158 1.601 -18.609 1.00 50.38 832 PRO A C 1
ATOM 6474 O O . PRO A 1 832 ? -60.724 2.642 -18.119 1.00 50.38 832 PRO A O 1
ATOM 6477 N N . THR A 1 833 ? -62.103 0.876 -18.009 1.00 47.56 833 THR A N 1
ATOM 6478 C CA . THR A 1 833 ? -62.939 1.319 -16.879 1.00 47.56 833 THR A CA 1
ATOM 6479 C C . THR A 1 833 ? -62.391 1.005 -15.484 1.00 47.56 833 THR A C 1
ATOM 6481 O O . THR A 1 833 ? -62.873 1.593 -14.521 1.00 47.56 833 THR A O 1
ATOM 6484 N N . GLN A 1 834 ? -61.390 0.129 -15.330 1.00 54.22 834 GLN A N 1
ATOM 6485 C CA . GLN A 1 834 ? -60.867 -0.210 -13.997 1.00 54.22 834 GLN A CA 1
ATOM 6486 C C . GLN A 1 834 ? -59.983 0.917 -13.424 1.00 54.22 834 GLN A C 1
ATOM 6488 O O . GLN A 1 834 ? -59.040 1.376 -14.083 1.00 54.22 834 GLN A O 1
ATOM 6493 N N . THR A 1 835 ? -60.282 1.343 -12.190 1.00 49.38 835 THR A N 1
ATOM 6494 C CA . THR A 1 835 ? -59.610 2.423 -11.439 1.00 49.38 835 THR A CA 1
ATOM 6495 C C . THR A 1 835 ? -58.751 1.874 -10.292 1.00 49.38 835 THR A C 1
ATOM 6497 O O . THR A 1 835 ? -59.048 2.085 -9.117 1.00 49.38 835 THR A O 1
ATOM 6500 N N . GLY A 1 836 ? -57.669 1.172 -10.643 1.00 52.09 836 GLY A N 1
ATOM 6501 C CA . GLY A 1 836 ? -56.673 0.656 -9.692 1.00 52.09 836 GLY A CA 1
ATOM 6502 C C . GLY A 1 836 ? -57.069 -0.639 -8.969 1.00 52.09 836 GLY A C 1
ATOM 6503 O O . GLY A 1 836 ? -58.224 -1.059 -8.981 1.00 52.09 836 GLY A O 1
ATOM 6504 N N . GLY A 1 837 ? -56.080 -1.296 -8.355 1.00 52.62 837 GLY A N 1
ATOM 6505 C CA . GLY A 1 837 ? -56.296 -2.498 -7.545 1.00 52.62 837 GLY A CA 1
ATOM 6506 C C . GLY A 1 837 ? -56.826 -2.175 -6.146 1.00 52.62 837 GLY A C 1
ATOM 6507 O O . GLY A 1 837 ? -56.399 -1.207 -5.516 1.00 52.62 837 GLY A O 1
ATOM 6508 N N . THR A 1 838 ? -57.702 -3.029 -5.613 1.00 50.50 838 THR A N 1
ATOM 6509 C CA . THR A 1 838 ? -58.330 -2.887 -4.279 1.00 50.50 838 THR A CA 1
ATOM 6510 C C . THR A 1 838 ? -57.339 -2.784 -3.113 1.00 50.50 838 THR A C 1
ATOM 6512 O O . THR A 1 838 ? -57.687 -2.250 -2.062 1.00 50.50 838 THR A O 1
ATOM 6515 N N . LEU A 1 839 ? -56.096 -3.240 -3.293 1.00 51.28 839 LEU A N 1
ATOM 6516 C CA . LEU A 1 839 ? -55.016 -3.120 -2.307 1.00 51.28 839 LEU A CA 1
ATOM 6517 C C . LEU A 1 839 ? -54.467 -1.689 -2.158 1.00 51.28 839 LEU A C 1
ATOM 6519 O O . LEU A 1 839 ? -53.936 -1.361 -1.100 1.00 51.28 839 LEU A O 1
ATOM 6523 N N . VAL A 1 840 ? -54.627 -0.815 -3.160 1.00 47.59 840 VAL A N 1
ATOM 6524 C CA . VAL A 1 840 ? -54.156 0.583 -3.080 1.00 47.59 840 VAL A CA 1
ATOM 6525 C C . VAL A 1 840 ? -54.919 1.365 -1.999 1.00 47.59 840 VAL A C 1
ATOM 6527 O O . VAL A 1 840 ? -54.335 2.215 -1.331 1.00 47.59 840 VAL A O 1
ATOM 6530 N N . ALA A 1 841 ? -56.187 1.022 -1.749 1.00 44.78 841 ALA A N 1
ATOM 6531 C CA . ALA A 1 841 ? -57.042 1.687 -0.762 1.00 44.78 841 ALA A CA 1
ATOM 6532 C C . ALA A 1 841 ? -56.628 1.469 0.712 1.00 44.78 841 ALA A C 1
ATOM 6534 O O . ALA A 1 841 ? -57.116 2.181 1.585 1.00 44.78 841 ALA A O 1
ATOM 6535 N N . TRP A 1 842 ? -55.732 0.519 1.016 1.00 47.44 842 TRP A N 1
ATOM 6536 C CA . TRP A 1 842 ? -55.219 0.316 2.384 1.00 47.44 842 TRP A CA 1
ATOM 6537 C C . TRP A 1 842 ? -54.108 1.321 2.767 1.00 47.44 842 TRP A C 1
ATOM 6539 O O . TRP A 1 842 ? -53.806 1.498 3.947 1.00 47.44 842 TRP A O 1
ATOM 6549 N N . ASN A 1 843 ? -53.476 1.983 1.788 1.00 53.38 843 ASN A N 1
ATOM 6550 C CA . ASN A 1 843 ? -52.125 2.537 1.955 1.00 53.38 843 ASN A CA 1
ATOM 6551 C C . ASN A 1 843 ? -51.987 3.886 2.684 1.00 53.38 843 ASN A C 1
ATOM 6553 O O . ASN A 1 843 ? -50.853 4.249 2.978 1.00 53.38 843 ASN A O 1
ATOM 6557 N N . GLU A 1 844 ? -53.046 4.642 2.987 1.00 50.25 844 GLU A N 1
ATOM 6558 C CA . GLU A 1 844 ? -52.877 5.939 3.680 1.00 50.25 844 GLU A CA 1
ATOM 6559 C C . GLU A 1 844 ? -53.056 5.827 5.201 1.00 50.25 844 GLU A C 1
ATOM 6561 O O . GLU A 1 844 ? -52.104 6.067 5.949 1.00 50.25 844 GLU A O 1
ATOM 6566 N N . GLN A 1 845 ? -54.227 5.389 5.683 1.00 48.47 845 GLN A N 1
ATOM 6567 C CA . GLN A 1 845 ? -54.489 5.305 7.129 1.00 48.47 845 GLN A CA 1
ATOM 6568 C C . GLN A 1 845 ? -53.563 4.322 7.861 1.00 48.47 845 GLN A C 1
ATOM 6570 O O . GLN A 1 845 ? -53.081 4.637 8.950 1.00 48.47 845 GLN A O 1
ATOM 6575 N N . GLU A 1 846 ? -53.279 3.143 7.294 1.00 50.78 846 GLU A N 1
ATOM 6576 C CA . GLU A 1 846 ? -52.384 2.182 7.953 1.00 50.78 846 GLU A CA 1
ATOM 6577 C C . GLU A 1 846 ? -50.922 2.644 7.930 1.00 50.78 846 GLU A C 1
ATOM 6579 O O . GLU A 1 846 ? -50.201 2.452 8.910 1.00 50.78 846 GLU A O 1
ATOM 6584 N N . LEU A 1 847 ? -50.489 3.321 6.863 1.00 45.91 847 LEU A N 1
ATOM 6585 C CA . LEU A 1 847 ? -49.133 3.855 6.743 1.00 45.91 847 LEU A CA 1
ATOM 6586 C C . LEU A 1 847 ? -48.881 4.987 7.750 1.00 45.91 847 LEU A C 1
ATOM 6588 O O . LEU A 1 847 ? -47.826 5.008 8.383 1.00 45.91 847 LEU A O 1
ATOM 6592 N N . ASP A 1 848 ? -49.849 5.880 7.973 1.00 50.47 848 ASP A N 1
ATOM 6593 C CA . ASP A 1 848 ? -49.766 6.893 9.035 1.00 50.47 848 ASP A CA 1
ATOM 6594 C C . ASP A 1 848 ? -49.836 6.282 10.439 1.00 50.47 848 ASP A C 1
ATOM 6596 O O . ASP A 1 848 ? -49.122 6.723 11.346 1.00 50.47 848 ASP A O 1
ATOM 6600 N N . ARG A 1 849 ? -50.604 5.204 10.625 1.00 50.97 849 ARG A N 1
ATOM 6601 C CA . ARG A 1 849 ? -50.601 4.429 11.875 1.00 50.97 849 ARG A CA 1
ATOM 6602 C C . ARG A 1 849 ? -49.231 3.786 12.138 1.00 50.97 849 ARG A C 1
ATOM 6604 O O . ARG A 1 849 ? -48.768 3.782 13.276 1.00 50.97 849 ARG A O 1
ATOM 6611 N N . LEU A 1 850 ? -48.550 3.316 11.090 1.00 43.12 850 LEU A N 1
ATOM 6612 C CA . LEU A 1 850 ? -47.204 2.732 11.142 1.00 43.12 850 LEU A CA 1
ATOM 6613 C C . LEU A 1 850 ? -46.099 3.771 11.391 1.00 43.12 850 LEU A C 1
ATOM 6615 O O . LEU A 1 850 ? -45.218 3.524 12.216 1.00 43.12 850 LEU A O 1
ATOM 6619 N N . LYS A 1 851 ? -46.148 4.952 10.753 1.00 46.41 851 LYS A N 1
ATOM 6620 C CA . LYS A 1 851 ? -45.220 6.086 11.007 1.00 46.41 851 LYS A CA 1
ATOM 6621 C C . LYS A 1 851 ? -45.191 6.527 12.479 1.00 46.41 851 LYS A C 1
ATOM 6623 O O . LYS A 1 851 ? -44.223 7.156 12.908 1.00 46.41 851 LYS A O 1
ATOM 6628 N N . ASN A 1 852 ? -46.249 6.214 13.228 1.00 47.97 852 ASN A N 1
ATOM 6629 C CA . ASN A 1 852 ? -46.446 6.596 14.624 1.00 47.97 852 ASN A CA 1
ATOM 6630 C C . ASN A 1 852 ? -46.302 5.432 15.628 1.00 47.97 852 ASN A C 1
ATOM 6632 O O . ASN A 1 852 ? -46.548 5.631 16.817 1.00 47.97 852 ASN A O 1
ATOM 6636 N N . LEU A 1 853 ? -45.868 4.236 15.202 1.00 42.59 853 LEU A N 1
ATOM 6637 C CA . LEU A 1 853 ? -45.514 3.166 16.145 1.00 42.59 853 LEU A CA 1
ATOM 6638 C C . LEU A 1 853 ? -44.197 3.485 16.887 1.00 42.59 853 LEU A C 1
ATOM 6640 O O . LEU A 1 853 ? -43.233 3.886 16.231 1.00 42.59 853 LEU A O 1
ATOM 6644 N N . PRO A 1 854 ? -44.094 3.230 18.211 1.00 32.72 854 PRO A N 1
ATOM 6645 C CA . PRO A 1 854 ? -42.899 3.562 19.000 1.00 32.72 854 PRO A CA 1
ATOM 6646 C C . PRO A 1 854 ? -41.597 2.910 18.514 1.00 32.72 854 PRO A C 1
ATOM 6648 O O . PRO A 1 854 ? -40.533 3.506 18.637 1.00 32.72 854 PRO A O 1
ATOM 6651 N N . ASN A 1 855 ? -41.692 1.705 17.942 1.00 37.72 855 ASN A N 1
ATOM 6652 C CA . ASN A 1 855 ? -40.552 0.874 17.542 1.00 37.72 855 ASN A CA 1
ATOM 6653 C C . ASN A 1 855 ? -40.465 0.701 16.011 1.00 37.72 855 ASN A C 1
ATOM 6655 O O . ASN A 1 855 ? -40.108 -0.375 15.532 1.00 37.72 855 ASN A O 1
ATOM 6659 N N . ASN A 1 856 ? -40.856 1.711 15.225 1.00 36.59 856 ASN A N 1
ATOM 6660 C CA . ASN A 1 856 ? -40.729 1.659 13.766 1.00 36.59 856 ASN A CA 1
ATOM 6661 C C . ASN A 1 856 ? -39.243 1.798 13.349 1.00 36.59 856 ASN A C 1
ATOM 6663 O O . ASN A 1 856 ? -38.666 2.856 13.586 1.00 36.59 856 ASN A O 1
ATOM 6667 N N . PRO A 1 857 ? -38.619 0.791 12.700 1.00 32.38 857 PRO A N 1
ATOM 6668 C CA . PRO A 1 857 ? -37.200 0.822 12.324 1.00 32.38 857 PRO A CA 1
ATOM 6669 C C . PRO A 1 857 ? -36.896 1.683 11.080 1.00 32.38 857 PRO A C 1
ATOM 6671 O O . PRO A 1 857 ? -35.772 1.663 10.583 1.00 32.38 857 PRO A O 1
ATOM 6674 N N . TYR A 1 858 ? -37.892 2.403 10.555 1.00 33.06 858 TYR A N 1
ATOM 6675 C CA . TYR A 1 858 ? -37.784 3.323 9.418 1.00 33.06 858 TYR A CA 1
ATOM 6676 C C . TYR A 1 858 ? -38.067 4.786 9.812 1.00 33.06 858 TYR A C 1
ATOM 6678 O O . TYR A 1 858 ? -38.445 5.590 8.956 1.00 33.06 858 TYR A O 1
ATOM 6686 N N . ARG A 1 859 ? -37.917 5.113 11.102 1.00 33.84 859 ARG A N 1
ATOM 6687 C CA . ARG A 1 859 ? -37.973 6.469 11.660 1.00 33.84 859 ARG A CA 1
ATOM 6688 C C . ARG A 1 859 ? -36.587 6.895 12.146 1.00 33.84 859 ARG A C 1
ATOM 6690 O O . ARG A 1 859 ? -36.291 8.095 11.982 1.00 33.84 859 ARG A O 1
#

Mean predicted aligned error: 21.46 Å

pLDDT: mean 72.38, std 22.64, range [25.06, 98.5]

Organism: NCBI:txid568900

Sequence (859 aa):
MPPNVQQQPNWIRHGSGSTQNILPSAIQLFNRLMAVSYENLGVADLEGDLAIQLIADFGVRIVGNPPISPSSNRPYAASTLKKYVETLALDLRTRFGTQPAFLNVELLPHNEVNTITANMAKANCRSLMSELNESDLFKDSWPLARQNSAATLIFPTGFHDPTGLIQMTRTIDMLSIAKTLFRRGETENLAKVVITWKSVGRAGEAKFLTYEKLHLDDYLNMCVTNMFQKKELRSTPGGFVPDWQFPELCPFFLLGAYWCLNHGLSRDPNDMVDMNSPAYRKSKYVFQSFHAITDAQVSTQITTIIRSVLPDQIKKAYSGRSLRYGAMTQLTWNPLVTPEEANAIGGWATGSSREIYIFVYLVAIMPPILALAGYPNPRHIPSLPNLHHLSTDNDPTKAMNPHLVNALIDALIVVSLPEFQAPNGKLRKLLHVVVAVMIQHYCYVEDTYSNSHPLVMKMIESVVSSGMAPNRVTACELLRHWSRKLTTYFRQANSAQQPTNNTNNPIQQVSNANQLTQLTSVISETRRDQLQLQQTLLASQQQITRLNQEVADLKSLQRQQLQSNQQLTSMIQQLLDRQPLNPPQNPRRVTPVAGRQATGTPAAGHALPRQPTGIPTAAGGTGTGSPRQPNPRQPTAAGGTGTPRQPNPRQPTAAGAAGTGTAIPRQPNAAPRQLRDATALIRSDAGRRGTRDDSQKVKNVLMDLYANNCFRCLAVSPALEDLARVVLNRQFSGESRNLNKIKLSLQLVDCMWSKECRQHCINHSFGSNRDALDAFLAVDKAVILYCHLNSNPKKLKPDPRRSSALLGVANTLQKKKLEVFLTASCPNWSEPTQTGGTLVAWNEQELDRLKNLPNNPYR

Radius of gyration: 41.77 Å; Cα contacts (8 Å, |Δi|>4): 843; chains: 1; bounding box: 114×100×144 Å

Foldseek 3Di:
DDDDDDDDDDDDDDDDDDPPPLAVVLQVLLCVQDPDRPVRDDPVCQFDCNLLVSLLSSLVSCLVDQDADPVPRHGDQLVSVLVSSVSSQVVCCVVPCPPPRNVPPRRNDPVSSVVSSVVSNVSNCVSRVPPPPVLNVLALQAAQAQAQDPLLQPDDDPDDDPQCLSVQSSVGHLQLLLLVCVLVLVLLLLLLLLVCLLLLEQLLQLLVAFLVFWFQDPVLRWTKGFGQDVVVRDTAIATAAAFLPHLSNGNLQSLLSCQQVVVQQDADVVLCPDCPDPSVVLNRRSPSVSNVDHSVVSQVSNLVSSLVSGDPSNSRSHGSSSSSSNLLSLQVSDPLADPLLSCRSHVDDPVDPVNVVSRVDPLSVQLSNVSSSPFPHSNDRADFQALVLQQPDPDNLLRDDPVLLVQLLVQRGPHDDQLCDPDPRSCVVSSRSSVSSNLLCLVVCCVSNNCPRPSNVSNLVSCCRSVVDVDSVVSSVSSVVSNVSSSVVSCVRRVDPPPPPPPDPPPVVVVVVVVVVVVVVVVVVVVVVVVVVVVVVVVVVVVVVVVVVVVVVVVVVVVVVVVVVVVVVVVVVVVVVPDDDDDDDDDDDDDDDDDDDDDDDDDDDDDDDDDDDDDDDDDDDDDDDDDDDDDDDDDDDDDDDDDDDDDDDDDDDDDDDDDDDDDDDDDDDPPPPVVVVVVVVPVPPPPDPDPDDLLVLLVVVLVVCLVVLLLVPLADDCSLQVVLQVCCVNPPVRPPVCSVLLSLLVLLLLQQDWLCLSVVLSVDDVVGDVVNVVSVVVSSVLLVVVLCVLDDVVPPDDDPPDDHSSSSSSVSCVVPVCVVVSVVFRDNSVDPPDGGTPSNVVCPPVVVVLVPDPPNPVD

Secondary structure (DSSP, 8-state):
------------------STTHHHHHHHHHHHHSSS-STT--SGGGTTTHHHHHHHHHHHHHHHS-PEETTTTEEPPHHHHHHHHHHHHHHHHHHHTTSTTTTTS-SS-HHHHHHHHHHHHHHHHHHH---S-HHHHSTTT----SS--GGG-SS-TT---TTSHHHHHTT--HHHHHHHHHHTT-HHHHHHHHHHHHTT--GGGGGG-BTTT-EEETTTTEEEEEEEETTTTEEEEEEE---SS-GGG-HHHHHHHHHHHS-TT---TGGGT-TTSHHHHHHTBS-HHHHSS-HHHHHHHHHHHHHTTS-HHHHTT--TTHHHHHHHHHHHT-TTS-HHHHHHHHT---SSTHHHHHTT-GGGGHHHHHHHTT-S-TTSPPPPP-THHHHS-SSTTTS--GGGHHHHHHHHS----GGG-TTT-TTHHHHHHHHHHHHHTHHHHHHHH-TTSHHHHHHHHHHHHTTS-SSHHHHHHHHHHHHHHHHHHHHHHHS------S-S-HHHHHHHHHHHHHHHHHHHHHHHHHHHHHHHHHHHHHHHHHHHHHHHHHHHHHHHHHHHHHHHHHHHHHHHTTSPP-----------------------------------------------------------------------------------------TTHHHHHHHHHGGGTTT------HHHHHHHHHHHHHHTTGGGG-SSSHHHHHHHHHHHHHHSTT-GGGHHHHHHHHHHHHTT--HHHHHHHHHS-TTT-HHHHHHHHHHHHHHHHHHHHHS-GGG----TTS--HHHHHHHHHGGGTHHHHHHHHS--TTSTT--S-TTGGGTTHHHHHHHT-TT-TT-